Protein 8ZEN (pdb70)

Organism: Caenorhabditis elegans (NCBI:txid6239)

B-factor: mean 88.81, std 30.95, range [20.0, 186.76]

Solvent-accessible surface area: 44733 Å² total; per-residue (Å²): 150,137,52,20,156,148,1,13,57,71,3,76,73,24,19,149,104,65,39,0,85,0,50,18,55,62,176,48,111,99,3,35,54,6,4,53,30,25,128,82,11,78,92,99,48,142,37,204,12,75,6,103,28,4,82,102,15,1,2,86,110,9,68,94,43,94,53,128,103,1,130,75,14,66,29,104,3,92,70,102,54,29,108,36,86,29,32,37,4,30,78,47,81,18,136,49,1,61,93,64,7,116,108,125,109,11,95,94,87,74,16,20,12,1,0,8,0,0,1,8,0,0,12,32,4,64,85,113,16,2,41,87,0,4,92,34,0,18,60,26,1,65,155,71,3,76,105,37,2,128,114,156,78,16,126,104,31,93,103,76,1,2,9,0,2,1,40,14,0,0,37,17,13,0,95,67,11,0,152,123,56,68,126,0,106,16,18,28,26,16,0,0,0,0,0,0,4,1,31,9,54,0,14,0,0,0,1,0,4,7,36,53,30,4,80,9,95,84,9,33,50,59,4,15,4,2,27,9,0,22,0,8,15,1,0,58,34,0,0,15,21,0,0,5,0,0,0,0,6,25,3,8,78,53,102,57,0,0,0,44,113,20,205,115,14,2,61,39,30,81,3,9,14,0,1,0,0,0,6,8,2,0,10,2,9,0,98,82,137,151,186,56,149,125,76,98,102,95,40,139,91,30,49,32,58,6,20,2,20,32,14,167,30,133,57,22,59,55,32,39,81,80,95,26,53,9,39,12,15,6,0,0,4,38,34,23,44,84,5,17,11,4,0,0,0,0,53,6,0,52,6,0,0,0,4,0,1,10,7,11,3,17,29,0,1,44,25,6,21,2,22,1,0,1,3,0,43,79,141,9,28,100,67,1,102,95,0,0,37,31,22,0,40,112,15,176,17,47,105,59,8,88,22,41,87,3,49,25,4,56,0,73,49,51,69,38,138,64,51,6,64,92,56,44,162,50,20,80,24,0,0,0,2,0,1,0,27,31,87,30,32,28,1,86,4,14,12,0,21,17,55,86,139,72,147,126,60,29,90,52,84,53,44,0,18,0,0,22,84,42,7,0,76,10,0,34,47,0,1,99,21,0,127,6,73,36,46,166,83,6,15,12,12,43,1,53,19,10,6,90,95,8,27,50,0,32,112,42,0,25,29,35,0,45,27,99,62,12,20,39,17,13,99,41,7,67,20,5,12,34,11,34,14,120,170,22,85,17,110,19,113,163,13,0,1,14,0,2,0,26,12,1,0,20,21,22,2,100,89,16,5,160,135,55,63,132,0,142,38,19,45,2,14,0,0,0,0,0,0,10,4,52,0,49,0,13,0,0,0,0,0,3,6,16,54,18,2,63,0,52,90,4,44,90,61,4,16,1,4,23,6,0,15,0,7,11,1,0,62,34,1,0,12,20,0,0,6,0,0,0,0,8,18,1,9,64,58,89,48,0,0,1,53,132,24,188,105,19,4,56,40,30,89,20,18,29,0,0,0,0,0,0,18,3,1,2,0,0,3,30,16,20,107,151,145,146,64,58,60,89,65,18,58,88,31,12,14,32,2,1,2,8,18,10,76,32,12,5,2,22,10,4,16,43,70,68,43,94,72,120,14,44,32,16,0,2,41,1,4,31,12,3,21,9,4,0,0,0,0,51,8,0,57,6,0,0,0,4,0,2,7,9,11,1,25,28,3,3,38,27,4,21,1,21,0,0,0,0,0,15,84,83,6,50,80,30,2,95,69,0,0,40,29,16,0,46,100,13,178,19,55,86,50,10,90,26,39,100,3,43,27,7,22,0,79,42,81,46,13,82,156,49,3,29,32,82,26,70,99,38,86,32,1,0,1,2,0,2,0,32,22,88,24,29,37,0,80,5,33,12,0,31,23,47,93,128,30,177,95,50,50,95,81,79,65,48,0,25,0,0,33,66,40,6,0,52,10,0,21,45,0,2,90,20,0,119,13,75,48,46,159,91,7,4,12,21,43,6,46,22,10,9,102,104,10,33,51,0,33,145,43,0,32,70,38,1,106,126,110,81,20,2,23,23,7,129,53,5,53,16,3,37,18,22,85,6,93,179,81,144,71,39,161,146,2,20,51,74,3,62,82,35,14,147,106,66,29,0,61,2,50,13,11,96,131,48,124,97,8,27,63,10,4,51,25,17,135,75,14,67,142,94,50,148,37,196,11,55,4,103,54,9,74,92,13,1,4,91,126,18,73,88,70,91,43,113,94,6,122,70,14,74,46,131,7,87,73,95,47,3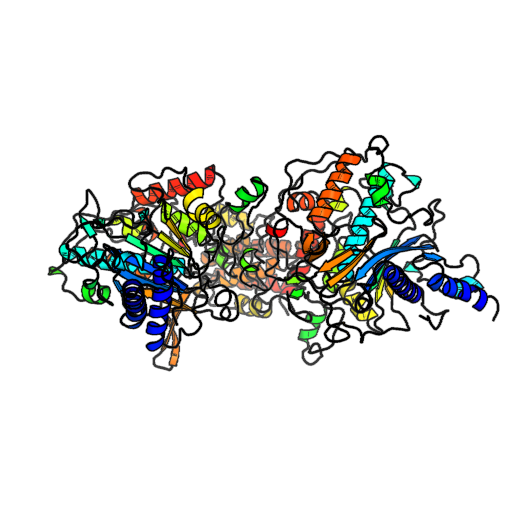4,103,89,123,79,92,83,82,120,49,94,22,80,78,105,78,0,28,119,49,3,106,59,94,110,29,96,69,25,24,8,9,3,0,15,0,0,0,4,1,0,28,59,11,91,82,111,26,8,62,106,0,10,77,29,0,12,58,20,0,65,135,35,6,67,110,30,4,89,123

Sequence (1069 aa):
DETARKAATQLLDQIQDTPGRISLNFETPEAASVCPIPTSLNQIVNTKWTVNQLQEGQLTMLLAQDANKFKSLGVKNIKKGSVETQILPRQMDVKEIVEKLKKQDNDSDQFVGYAAAVANVLRRCDAETAQKITQAITATIEKEAPSIVNCPAVKFEEKTTFFEMLREHTYAKFYELCKNNALIYGFEKVIASVFLKINGNLQIIALSTGNKGLRGDKIVNDGTALIDCHAEILARRGLLRFLYSEVLKFSTEPPNSIFTKGKNALVLKPGISFHLFINTAPCGVARIDKKLKPGTSDDLQNSSRLRFKIDKGMGTVLGGASEFEAPQTFDGIMMGERMRTMSCSDKLLRANVLGVQGAILSHFIDPIYYSSIAVAELNNADRLRKAVYSRAATFKPPAPFHVQDVEIGECQVEDTEQSTSAAARSTISSMNWNLADGNTEVVRTSDGMVHDKDMSGADITTPSRLCKKNMAELMITICTLTKTSVDYPISYEELKAGSQEYAAAKKSFITWLRQKDLGIWQRKPREFQMFTINPAVKFEEKTTFFEMLREHTYAKFYELCKNNALIYGFEKVIASVFLKINGNLQIIALSTGNKGLRGDKIVNDGTALIDCHAEILARRGLLRFLYSEVLKFSTEPPNSIFTKGKNALVLKPGISFHLFINTAPCGVARIDKKLKPGTSDDLQNSSRLRFKIDKGMGTVLGGASEFEAPQTFDGIMMGERMRTMSCSDKLLRANVLGVQGAILSHFIDPIYYSSIAVAELNNADRLRKAVYSRAATFKPPAPFHVQDVEIGECQVEDTEQSTSAAARSTISSMNWNLADGNTEVVRTSDGMVHDKDMSGADITTPSRLCKKNMAELMITICTLTKTSVDYPISYEELKAGSQEYAAAKKSFITWLRQKDLGIWQRKPREFQMFTINTDETARKAATQLLDQIQDTPGRISLNFETPEAASVCPIPTSLNQIVNTKWTVNQLQEGQLTMLLAQDANKFKSLGVKNIKKGSVETQILPRQMDVKEIVEKLKKQDNDSDQFVGYAAAVANVLRRCDAETAQKITQAITATIEKEAPSIVNC

Secondary structure (DSSP, 8-state):
--SHHHHHHHHHHHHHHSTTEEE---S-HHHHTSSPPPGGG------S--GGG--TTHHHHHHHS-GGG-------------------B----HHHHHHHTT-S-GGGGTTHHHHHHHHHHHHTS-HHHHHHHHHHHHHHHHHH-TTTS--/-----TTSS-HHHHHHHHHHHHHHHHHHH-GGGTT-TTSEEEEEEEETTEEEEEEEEE-S-B--GGG--SSS-S-SB--HHHHHHHHHHHHHHHHHHHHHH-TTTSSEEE-SSSEEEPTTEEEEEEESSPPSSTT---SS--SS-TTHHHHTTS-EEEETT--S-EES-SSSSSS---HHHHTTTPPPEEE-HHHHHHHHHHH-SSHHHHTTTB----EEEEEE-STT-HHHHHHHHTGGGTT----TT------EEE--SS-------SSSSS---EEEEEETTT-SEEEEETTTTEEEEEETTTEEEEEE-TTSHHHHHHHHHHHHHHHT----SS-BHHHHHHH-HHHHHHHHHHHHHHHHTTS----PPPGGGS--B--/------SSSHHHHHHHHHHHHHHHHHHHH-GGGTTGGGSEEEEEEEETTEEEEEEEEE---B--GGG--SSS-S-SB--HHHHHHHHHHHHHHHHHHHHHH-GGGSSEEE-SSSEEEPTTEEEEEEESSPPSSTTTS--SS--SSHHHHHGGGS-EEE-SSSSSEEE--TTSS-SPP-HHHHHHTBPPPEE-HHHHHHHHHHH-SSHHHHTTTB----EEEEEES-SS-HHHHHHHHTGGGTT--PPTT------EEEE--SS--STTTSSSGGG--EEEEEETTT-S-EEEETTTTBEEEE-TTS-EEEE--TTSHHHHHHHHHHHHHHHT-EE-SS-BHHHHHHT-HHHHHHHHHHHHHHHHTTS----PPPGGGG--B--/--HHHHHHHHHHHHHHHHSTTEEE---SSTTGGGGS---GGG------S--GGG--TTHHHHHHHS-GGGPPP-S-EE-----S----SSTTS--HHHHHHHHH----TTTTHHHHHHHHHHHHHS-HHHHHHHHHHHHHHHHHH-HHHH--

Nearest PDB structures (foldseek):
  6d06-assembly1_A  TM=8.614E-01  e=2.438E-34  Homo sapiens
  1zy7-assembly1_A  TM=8.898E-01  e=2.140E-33  Homo sapiens
  5hp3-assembly1_A  TM=8.662E-01  e=1.078E-33  Homo sapiens
  8e0f-assembly1_B  TM=8.729E-01  e=4.248E-33  Homo sapiens
  5ed2-assembly1_A  TM=8.576E-01  e=6.712E-33  Homo sapiens

GO terms:
  GO:0005634 nucleus (C, IDA)
  GO:1900182 positive regulation of protein localization to nucleus (P, IMP)

Radius of gyration: 33.53 Å; Cα contacts (8 Å, |Δi|>4): 2135; chains: 4; bounding box: 52×85×118 Å

Structure (mmCIF, N/CA/C/O backbone):
data_8ZEN
#
_entry.id   8ZEN
#
_cell.length_a   1.00
_cell.length_b   1.00
_cell.length_c   1.00
_cell.angle_alpha   90.00
_cell.angle_beta   90.00
_cell.angle_gamma   90.00
#
_symmetry.space_group_name_H-M   'P 1'
#
loop_
_entity.id
_entity.type
_entity.pdbx_description
1 polymer 'Adr-2-binding protein 1'
2 polymer 'Double-stranded RNA-specific adenosine deaminase adr-2'
3 non-polymer 'INOSITOL HEXAKISPHOSPHATE'
4 non-polymer 'ZINC ION'
#
loop_
_atom_site.group_PDB
_atom_site.id
_atom_site.type_symbol
_atom_site.label_atom_id
_atom_site.label_alt_id
_atom_site.label_comp_id
_atom_site.label_asym_id
_atom_site.label_entity_id
_atom_site.label_seq_id
_atom_site.pdbx_PDB_ins_code
_atom_site.Cartn_x
_atom_site.Cartn_y
_atom_site.Cartn_z
_atom_site.occupancy
_atom_site.B_iso_or_equiv
_atom_site.auth_seq_id
_atom_site.auth_comp_id
_atom_site.auth_asym_id
_atom_site.auth_atom_id
_atom_site.pdbx_PDB_model_num
ATOM 1 N N . ASP A 1 67 ? 145.131 116.606 58.984 1.00 167.90 67 ASP B N 1
ATOM 2 C CA . ASP A 1 67 ? 144.789 117.724 59.854 1.00 168.45 67 ASP B CA 1
ATOM 3 C C . ASP A 1 67 ? 143.906 118.734 59.129 1.00 169.51 67 ASP B C 1
ATOM 4 O O . ASP A 1 67 ? 144.400 119.707 58.558 1.00 169.17 67 ASP B O 1
ATOM 9 N N . GLU A 1 68 ? 142.596 118.499 59.156 1.00 177.66 68 GLU B N 1
ATOM 10 C CA . GLU A 1 68 ? 141.647 119.400 58.521 1.00 177.85 68 GLU B CA 1
ATOM 11 C C . GLU A 1 68 ? 140.484 119.654 59.467 1.00 177.88 68 GLU B C 1
ATOM 12 O O . GLU A 1 68 ? 139.951 118.726 60.083 1.00 177.32 68 GLU B O 1
ATOM 18 N N . THR A 1 69 ? 140.134 120.937 59.605 1.00 173.37 69 THR B N 1
ATOM 19 C CA . THR A 1 69 ? 138.968 121.415 60.344 1.00 173.22 69 THR B CA 1
ATOM 20 C C . THR A 1 69 ? 139.171 121.269 61.851 1.00 172.62 69 THR B C 1
ATOM 21 O O . THR A 1 69 ? 138.394 121.810 62.643 1.00 172.41 69 THR B O 1
ATOM 25 N N . ALA A 1 70 ? 140.242 120.587 62.262 1.00 165.46 70 ALA B N 1
ATOM 26 C CA . ALA A 1 70 ? 140.518 120.448 63.688 1.00 164.56 70 ALA B CA 1
ATOM 27 C C . ALA A 1 70 ? 140.897 121.790 64.301 1.00 164.91 70 ALA B C 1
ATOM 28 O O . ALA A 1 70 ? 140.323 122.212 65.312 1.00 164.68 70 ALA B O 1
ATOM 30 N N . ARG A 1 71 ? 141.849 122.491 63.682 1.00 159.69 71 ARG B N 1
ATOM 31 C CA . ARG A 1 71 ? 142.247 123.799 64.192 1.00 159.41 71 ARG B CA 1
ATOM 32 C C . ARG A 1 71 ? 141.158 124.836 63.950 1.00 160.51 71 ARG B C 1
ATOM 33 O O . ARG A 1 71 ? 140.978 125.757 64.756 1.00 160.24 71 ARG B O 1
ATOM 41 N N . LYS A 1 72 ? 140.419 124.701 62.846 1.00 163.47 72 LYS B N 1
ATOM 42 C CA . LYS A 1 72 ? 139.291 125.587 62.588 1.00 163.13 72 LYS B CA 1
ATOM 43 C C . LYS A 1 72 ? 138.190 125.432 63.626 1.00 161.25 72 LYS B C 1
ATOM 44 O O . LYS A 1 72 ? 137.483 126.405 63.910 1.00 159.60 72 LYS B O 1
ATOM 50 N N . ALA A 1 73 ? 138.013 124.235 64.182 1.00 158.95 73 ALA B N 1
ATOM 51 C CA . ALA A 1 73 ? 137.110 124.057 65.311 1.00 158.10 73 ALA B CA 1
ATOM 52 C C . ALA A 1 73 ? 137.723 124.580 66.605 1.00 158.10 73 ALA B C 1
ATOM 53 O O . ALA A 1 73 ? 137.036 125.226 67.401 1.00 158.88 73 ALA B O 1
ATOM 55 N N . ALA A 1 74 ? 139.018 124.326 66.812 1.00 155.30 74 ALA B N 1
ATOM 56 C CA . ALA A 1 74 ? 139.670 124.705 68.063 1.00 154.70 74 ALA B CA 1
ATOM 57 C C . ALA A 1 74 ? 139.697 126.216 68.252 1.00 154.37 74 ALA B C 1
ATOM 58 O O . ALA A 1 74 ? 139.574 126.711 69.379 1.00 154.25 74 ALA B O 1
ATOM 60 N N . THR A 1 75 ? 139.871 126.965 67.161 1.00 151.96 75 THR B N 1
ATOM 61 C CA . THR A 1 75 ? 139.956 128.417 67.278 1.00 151.36 75 THR B CA 1
ATOM 62 C C . THR A 1 75 ? 138.652 129.022 67.786 1.00 152.05 75 THR B C 1
ATOM 63 O O . THR A 1 75 ? 138.670 130.088 68.411 1.00 152.98 75 THR B O 1
ATOM 67 N N . GLN A 1 76 ? 137.516 128.365 67.534 1.00 150.10 76 GLN B N 1
ATOM 68 C CA . GLN A 1 76 ? 136.251 128.863 68.065 1.00 149.41 76 GLN B CA 1
ATOM 69 C C . GLN A 1 76 ? 136.222 128.775 69.586 1.00 148.69 76 GLN B C 1
ATOM 70 O O . GLN A 1 76 ? 135.798 129.718 70.264 1.00 146.70 76 GLN B O 1
ATOM 76 N N . LEU A 1 77 ? 136.671 127.648 70.143 1.00 137.80 77 LEU B N 1
ATOM 77 C CA . LEU A 1 77 ? 136.782 127.554 71.595 1.00 135.98 77 LEU B CA 1
ATOM 78 C C . LEU A 1 77 ? 137.814 128.536 72.131 1.00 134.82 77 LEU B C 1
ATOM 79 O O . LEU A 1 77 ? 137.606 129.150 73.184 1.00 133.05 77 LEU B O 1
ATOM 84 N N . LEU A 1 78 ? 138.935 128.696 71.424 1.00 145.95 78 LEU B N 1
ATOM 85 C CA . LEU A 1 78 ? 139.936 129.668 71.849 1.00 147.83 78 LEU B CA 1
ATOM 86 C C . LEU A 1 78 ? 139.407 131.094 71.766 1.00 148.38 78 LEU B C 1
ATOM 87 O O . LEU A 1 78 ? 139.871 131.969 72.505 1.00 148.24 78 LEU B O 1
ATOM 92 N N . ASP A 1 79 ? 138.451 131.353 70.872 1.00 146.56 79 ASP B N 1
ATOM 93 C CA . ASP A 1 79 ? 137.874 132.690 70.778 1.00 145.21 79 ASP B CA 1
ATOM 94 C C . ASP A 1 79 ? 136.884 132.942 71.909 1.00 144.02 79 ASP B C 1
ATOM 95 O O . ASP A 1 79 ? 136.780 134.065 72.417 1.00 142.51 79 ASP B O 1
ATOM 100 N N . GLN A 1 80 ? 136.148 131.906 72.317 1.00 135.74 80 GLN B N 1
ATOM 101 C CA . GLN A 1 80 ? 135.106 132.086 73.325 1.00 134.25 80 GLN B CA 1
ATOM 102 C C . GLN A 1 80 ? 135.691 132.487 74.673 1.00 134.83 80 GLN B C 1
ATOM 103 O O . GLN A 1 80 ? 135.107 133.308 75.389 1.00 135.64 80 GLN B O 1
ATOM 109 N N . ILE A 1 81 ? 136.842 131.918 75.042 1.00 135.25 81 ILE B N 1
ATOM 110 C CA . ILE A 1 81 ? 137.449 132.230 76.332 1.00 133.49 81 ILE B CA 1
ATOM 111 C C . ILE A 1 81 ? 137.933 133.667 76.424 1.00 135.47 81 ILE B C 1
ATOM 112 O O . ILE A 1 81 ? 138.222 134.143 77.527 1.00 134.27 81 ILE B O 1
ATOM 117 N N . GLN A 1 82 ? 138.030 134.370 75.301 1.00 137.79 82 GLN B N 1
ATOM 118 C CA . GLN A 1 82 ? 138.485 135.754 75.280 1.00 135.43 82 GLN B CA 1
ATOM 119 C C . GLN A 1 82 ? 137.418 136.727 74.809 1.00 136.42 82 GLN B C 1
ATOM 120 O O . GLN A 1 82 ? 137.384 137.870 75.273 1.00 137.23 82 GLN B O 1
ATOM 126 N N . ASP A 1 83 ? 136.535 136.304 73.904 1.00 138.93 83 ASP B N 1
ATOM 127 C CA . ASP A 1 83 ? 135.509 137.189 73.369 1.00 140.49 83 ASP B CA 1
ATOM 128 C C . ASP A 1 83 ? 134.190 137.108 74.124 1.00 137.11 83 ASP B C 1
ATOM 129 O O . ASP A 1 83 ? 133.528 138.138 74.295 1.00 137.00 83 ASP B O 1
ATOM 134 N N . THR A 1 84 ? 133.791 135.920 74.580 1.00 123.04 84 THR B N 1
ATOM 135 C CA . THR A 1 84 ? 132.527 135.741 75.296 1.00 123.04 84 THR B CA 1
ATOM 136 C C . THR A 1 84 ? 132.790 134.970 76.582 1.00 122.40 84 THR B C 1
ATOM 137 O O . THR A 1 84 ? 132.493 133.774 76.686 1.00 123.79 84 THR B O 1
ATOM 141 N N . PRO A 1 85 ? 133.362 135.632 77.592 1.00 112.53 85 PRO B N 1
ATOM 142 C CA . PRO A 1 85 ? 133.663 134.938 78.852 1.00 113.10 85 PRO B CA 1
ATOM 143 C C . PRO A 1 85 ? 132.413 134.436 79.555 1.00 113.69 85 PRO B C 1
ATOM 144 O O . PRO A 1 85 ? 131.487 135.209 79.818 1.00 115.73 85 PRO B O 1
ATOM 148 N N . GLY A 1 86 ? 132.380 133.143 79.868 1.00 99.88 86 GLY B N 1
ATOM 149 C CA . GLY A 1 86 ? 131.280 132.550 80.594 1.00 100.41 86 GLY B CA 1
ATOM 150 C C . GLY A 1 86 ? 130.307 131.748 79.757 1.00 97.03 86 GLY B C 1
ATOM 151 O O . GLY A 1 86 ? 129.498 131.006 80.325 1.00 98.20 86 GLY B O 1
ATOM 152 N N . ARG A 1 87 ? 130.356 131.871 78.434 1.00 99.00 87 ARG B N 1
ATOM 153 C CA . ARG A 1 87 ? 129.488 131.113 77.543 1.00 95.16 87 ARG B CA 1
ATOM 154 C C . ARG A 1 87 ? 130.343 130.239 76.639 1.00 99.64 87 ARG B C 1
ATOM 155 O O . ARG A 1 87 ? 131.282 130.728 76.003 1.00 102.84 87 ARG B O 1
ATOM 163 N N . ILE A 1 88 ? 130.016 128.951 76.583 1.00 99.40 88 ILE B N 1
ATOM 164 C CA . ILE A 1 88 ? 130.756 127.978 75.790 1.00 97.28 88 ILE B CA 1
ATOM 165 C C . ILE A 1 88 ? 129.798 127.336 74.799 1.00 100.49 88 ILE B C 1
ATOM 166 O O . ILE A 1 88 ? 128.711 126.882 75.174 1.00 102.03 88 ILE B O 1
ATOM 171 N N . SER A 1 89 ? 130.203 127.303 73.532 1.00 118.72 89 SER B N 1
ATOM 172 C CA . SER A 1 89 ? 129.452 126.623 72.487 1.00 117.53 89 SER B CA 1
ATOM 173 C C . SER A 1 89 ? 130.346 125.568 71.858 1.00 118.11 89 SER B C 1
ATOM 174 O O . SER A 1 89 ? 131.464 125.872 71.431 1.00 120.54 89 SER B O 1
ATOM 177 N N . LEU A 1 90 ? 129.857 124.334 71.805 1.00 127.51 90 LEU B N 1
ATOM 178 C CA . LEU A 1 90 ? 130.613 123.215 71.259 1.00 129.15 90 LEU B CA 1
ATOM 179 C C . LEU A 1 90 ? 130.091 122.883 69.868 1.00 130.92 90 LEU B C 1
ATOM 180 O O . LEU A 1 90 ? 128.877 122.774 69.664 1.00 130.20 90 LEU B O 1
ATOM 185 N N . ASN A 1 91 ? 131.011 122.724 68.917 1.00 145.45 91 ASN B N 1
ATOM 186 C CA . ASN A 1 91 ? 130.656 122.457 67.523 1.00 146.25 91 ASN B CA 1
ATOM 187 C C . ASN A 1 91 ? 130.318 120.976 67.378 1.00 146.05 91 ASN B C 1
ATOM 188 O O . ASN A 1 91 ? 131.186 120.108 67.253 1.00 144.52 91 ASN B O 1
ATOM 193 N N . PHE A 1 92 ? 129.022 120.687 67.399 1.00 154.91 92 PHE B N 1
ATOM 194 C CA . PHE A 1 92 ? 128.534 119.328 67.240 1.00 156.25 92 PHE B CA 1
ATOM 195 C C . PHE A 1 92 ? 128.038 119.098 65.814 1.00 156.59 92 PHE B C 1
ATOM 196 O O . PHE A 1 92 ? 128.150 119.960 64.939 1.00 156.66 92 PHE B O 1
ATOM 204 N N . GLU A 1 93 ? 127.489 117.902 65.589 1.00 165.25 93 GLU B N 1
ATOM 205 C CA . GLU A 1 93 ? 126.967 117.485 64.286 1.00 165.27 93 GLU B CA 1
ATOM 206 C C . GLU A 1 93 ? 128.049 117.509 63.208 1.00 166.28 93 GLU B C 1
ATOM 207 O O . GLU A 1 93 ? 127.756 117.649 62.018 1.00 165.29 93 GLU B O 1
ATOM 213 N N . THR A 1 94 ? 129.307 117.374 63.619 1.00 177.75 94 THR B N 1
ATOM 214 C CA . THR A 1 94 ? 130.435 117.283 62.701 1.00 177.84 94 THR B CA 1
ATOM 215 C C . THR A 1 94 ? 131.546 116.492 63.379 1.00 177.73 94 THR B C 1
ATOM 216 O O . THR A 1 94 ? 132.208 117.009 64.287 1.00 177.40 94 THR B O 1
ATOM 220 N N . PRO A 1 95 ? 131.771 115.237 62.974 1.00 179.19 95 PRO B N 1
ATOM 221 C CA . PRO A 1 95 ? 132.734 114.392 63.705 1.00 178.53 95 PRO B CA 1
ATOM 222 C C . PRO A 1 95 ? 134.126 114.988 63.801 1.00 177.59 95 PRO B C 1
ATOM 223 O O . PRO A 1 95 ? 134.780 114.854 64.843 1.00 175.31 95 PRO B O 1
ATOM 227 N N . GLU A 1 96 ? 134.604 115.642 62.741 1.00 186.30 96 GLU B N 1
ATOM 228 C CA . GLU A 1 96 ? 135.907 116.295 62.805 1.00 186.73 96 GLU B CA 1
ATOM 229 C C . GLU A 1 96 ? 135.893 117.443 63.807 1.00 186.76 96 GLU B C 1
ATOM 230 O O . GLU A 1 96 ? 136.835 117.614 64.590 1.00 186.23 96 GLU B O 1
ATOM 236 N N . ALA A 1 97 ? 134.826 118.244 63.795 1.00 180.67 97 ALA B N 1
ATOM 237 C CA . ALA A 1 97 ? 134.734 119.367 64.722 1.00 179.16 97 ALA B CA 1
ATOM 238 C C . ALA A 1 97 ? 134.356 118.905 66.123 1.00 178.72 97 ALA B C 1
ATOM 239 O O . ALA A 1 97 ? 134.660 119.585 67.109 1.00 178.46 97 ALA B O 1
ATOM 241 N N . ALA A 1 98 ? 133.678 117.761 66.234 1.00 167.24 98 ALA B N 1
ATOM 242 C CA . ALA A 1 98 ? 133.251 117.288 67.547 1.00 165.61 98 ALA B CA 1
ATOM 243 C C . ALA A 1 98 ? 134.411 116.711 68.347 1.00 165.60 98 ALA B C 1
ATOM 244 O O . ALA A 1 98 ? 134.317 116.590 69.574 1.00 164.39 98 ALA B O 1
ATOM 246 N N . SER A 1 99 ? 135.507 116.349 67.678 1.00 159.00 99 SER B N 1
ATOM 247 C CA . SER A 1 99 ? 136.605 115.678 68.363 1.00 159.46 99 SER B CA 1
ATOM 248 C C . SER A 1 99 ? 137.535 116.646 69.084 1.00 157.28 99 SER B C 1
ATOM 249 O O . SER A 1 99 ? 138.394 116.198 69.851 1.00 156.53 99 SER B O 1
ATOM 252 N N . VAL A 1 100 ? 137.393 117.953 68.859 1.00 142.90 100 VAL B N 1
ATOM 253 C CA . VAL A 1 100 ? 138.314 118.898 69.481 1.00 141.38 100 VAL B CA 1
ATOM 254 C C . VAL A 1 100 ? 138.099 118.975 70.991 1.00 141.79 100 VAL B C 1
ATOM 255 O O . VAL A 1 100 ? 139.069 119.081 71.751 1.00 142.70 100 VAL B O 1
ATOM 259 N N . CYS A 1 101 ? 136.851 118.927 71.455 1.00 138.83 101 CYS B N 1
ATOM 260 C CA . CYS A 1 101 ? 136.537 118.958 72.884 1.00 139.71 101 CYS B CA 1
ATOM 261 C C . CYS A 1 101 ? 135.493 117.895 73.187 1.00 139.59 101 CYS B C 1
ATOM 262 O O . CYS A 1 101 ? 134.309 118.198 73.377 1.00 139.70 101 CYS B O 1
ATOM 265 N N . PRO A 1 102 ? 135.897 116.626 73.235 1.00 140.85 102 PRO B N 1
ATOM 266 C CA . PRO A 1 102 ? 134.930 115.555 73.516 1.00 140.82 102 PRO B CA 1
ATOM 267 C C . PRO A 1 102 ? 134.397 115.652 74.938 1.00 140.35 102 PRO B C 1
ATOM 268 O O . PRO A 1 102 ? 135.158 115.831 75.892 1.00 140.07 102 PRO B O 1
ATOM 272 N N . ILE A 1 103 ? 133.080 115.532 75.072 1.00 129.82 103 ILE B N 1
ATOM 273 C CA . ILE A 1 103 ? 132.424 115.549 76.377 1.00 129.16 103 ILE B CA 1
ATOM 274 C C . ILE A 1 103 ? 132.280 114.114 76.870 1.00 130.53 103 ILE B C 1
ATOM 275 O O . ILE A 1 103 ? 132.244 113.183 76.052 1.00 131.89 103 ILE B O 1
ATOM 280 N N . PRO A 1 104 ? 132.216 113.883 78.180 1.00 130.70 104 PRO B N 1
ATOM 281 C CA . PRO A 1 104 ? 132.003 112.517 78.674 1.00 131.89 104 PRO B CA 1
ATOM 282 C C . PRO A 1 104 ? 130.651 111.975 78.234 1.00 133.21 104 PRO B C 1
ATOM 283 O O . PRO A 1 104 ? 129.681 112.719 78.078 1.00 131.56 104 PRO B O 1
ATOM 287 N N . THR A 1 105 ? 130.598 110.655 78.032 1.00 140.12 105 THR B N 1
ATOM 288 C CA . THR A 1 105 ? 129.365 110.029 77.564 1.00 137.82 105 THR B CA 1
ATOM 289 C C . THR 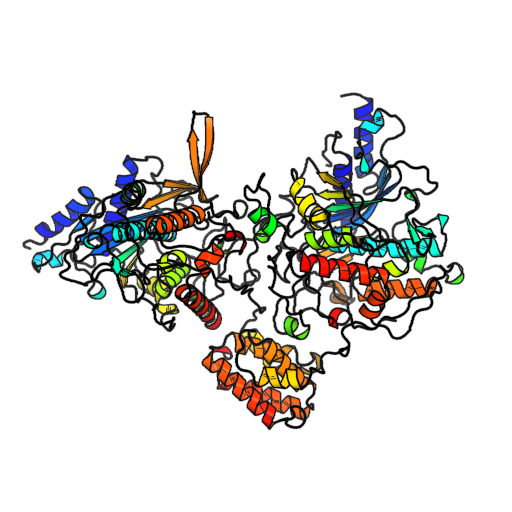A 1 105 ? 128.260 110.103 78.610 1.00 137.64 105 THR B C 1
ATOM 290 O O . THR A 1 105 ? 127.075 110.029 78.265 1.00 139.57 105 THR B O 1
ATOM 294 N N . SER A 1 106 ? 128.621 110.243 79.887 1.00 129.99 106 SER B N 1
ATOM 295 C CA . SER A 1 106 ? 127.606 110.387 80.925 1.00 131.02 106 SER B CA 1
ATOM 296 C C . SER A 1 106 ? 126.917 111.742 80.847 1.00 131.84 106 SER B C 1
ATOM 297 O O . SER A 1 106 ? 125.748 111.869 81.230 1.00 131.17 106 SER B O 1
ATOM 300 N N . LEU A 1 107 ? 127.620 112.762 80.358 1.00 118.55 107 LEU B N 1
ATOM 301 C CA . LEU A 1 107 ? 127.077 114.106 80.243 1.00 117.02 107 LEU B CA 1
ATOM 302 C C . LEU A 1 107 ? 126.466 114.384 78.877 1.00 116.56 107 LEU B C 1
ATOM 303 O O . LEU A 1 107 ? 125.985 115.498 78.644 1.00 113.97 107 LEU B O 1
ATOM 308 N N . ASN A 1 108 ? 126.468 113.407 77.974 1.00 129.34 108 ASN B N 1
ATOM 309 C CA . ASN A 1 108 ? 125.948 113.586 76.619 1.00 129.63 108 ASN B CA 1
ATOM 310 C C . ASN A 1 108 ? 124.430 113.469 76.548 1.00 128.80 108 ASN B C 1
ATOM 311 O O . ASN A 1 108 ? 123.900 112.560 75.904 1.00 129.58 108 ASN B O 1
ATOM 316 N N . GLN A 1 109 ? 123.708 114.375 77.206 1.00 125.32 109 GLN B N 1
ATOM 317 C CA . GLN A 1 109 ? 122.246 114.346 77.218 1.00 127.34 109 GLN B CA 1
ATOM 318 C C . GLN A 1 109 ? 121.686 115.244 76.112 1.00 128.32 109 GLN B C 1
ATOM 319 O O . GLN A 1 109 ? 121.185 116.344 76.344 1.00 129.42 109 GLN B O 1
ATOM 325 N N . ILE A 1 110 ? 121.783 114.746 74.880 1.00 132.93 110 ILE B N 1
ATOM 326 C CA . ILE A 1 110 ? 121.323 115.505 73.723 1.00 133.78 110 ILE B CA 1
ATOM 327 C C . ILE A 1 110 ? 119.817 115.333 73.582 1.00 132.98 110 ILE B C 1
ATOM 328 O O . ILE A 1 110 ? 119.326 114.234 73.298 1.00 131.87 110 ILE B O 1
ATOM 333 N N . VAL A 1 111 ? 119.078 116.420 73.779 1.00 127.50 111 VAL B N 1
ATOM 334 C CA . VAL A 1 111 ? 117.624 116.420 73.668 1.00 126.41 111 VAL B CA 1
ATOM 335 C C . VAL A 1 111 ? 117.215 117.570 72.760 1.00 125.73 111 VAL B C 1
ATOM 336 O O . VAL A 1 111 ? 117.731 118.686 72.885 1.00 125.88 111 VAL B O 1
ATOM 340 N N . ASN A 1 112 ? 116.287 117.297 71.844 1.00 133.93 112 ASN B N 1
ATOM 341 C CA . ASN A 1 112 ? 115.822 118.309 70.904 1.00 133.58 112 ASN B CA 1
ATOM 342 C C . ASN A 1 112 ? 114.826 119.255 71.563 1.00 134.08 112 ASN B C 1
ATOM 343 O O . ASN A 1 112 ? 113.664 119.333 71.149 1.00 133.28 112 ASN B O 1
ATOM 348 N N . THR A 1 113 ? 115.270 119.977 72.588 1.00 124.68 113 THR B N 1
ATOM 349 C CA . THR A 1 113 ? 114.391 120.900 73.290 1.00 121.57 113 THR B CA 1
ATOM 350 C C . THR A 1 113 ? 114.218 122.194 72.504 1.00 123.16 113 THR B C 1
ATOM 351 O O . THR A 1 113 ? 115.107 122.624 71.763 1.00 123.23 113 THR B O 1
ATOM 355 N N . LYS A 1 114 ? 113.052 122.818 72.675 1.00 125.31 114 LYS B N 1
ATOM 356 C CA . LYS A 1 114 ? 112.838 124.165 72.165 1.00 124.12 114 LYS B CA 1
ATOM 357 C C . LYS A 1 114 ? 113.553 125.211 73.005 1.00 122.22 114 LYS B C 1
ATOM 358 O O . LYS A 1 114 ? 113.645 126.371 72.588 1.00 122.34 114 LYS B O 1
ATOM 364 N N . TRP A 1 115 ? 114.055 124.825 74.173 1.00 103.49 115 TRP B N 1
ATOM 365 C CA . TRP A 1 115 ? 114.734 125.742 75.071 1.00 100.52 115 TRP B CA 1
ATOM 366 C C . TRP A 1 115 ? 116.142 126.050 74.578 1.00 104.84 115 TRP B C 1
ATOM 367 O O . TRP A 1 115 ? 116.827 125.197 74.006 1.00 106.65 115 TRP B O 1
ATOM 378 N N . THR A 1 116 ? 116.570 127.289 74.808 1.00 117.98 116 THR B N 1
ATOM 379 C CA . THR A 1 116 ? 117.914 127.720 74.457 1.00 116.83 116 THR B CA 1
ATOM 380 C C . THR A 1 116 ? 118.493 128.504 75.624 1.00 117.75 116 THR B C 1
ATOM 381 O O . THR A 1 116 ? 117.758 129.069 76.436 1.00 120.72 116 THR B O 1
ATOM 385 N N . VAL A 1 117 ? 119.826 128.531 75.697 1.00 108.88 117 VAL B N 1
ATOM 386 C CA . VAL A 1 117 ? 120.495 129.193 76.809 1.00 108.98 117 VAL B CA 1
ATOM 387 C C . VAL A 1 117 ? 120.624 130.692 76.582 1.00 112.15 117 VAL B C 1
ATOM 388 O O . VAL A 1 117 ? 121.067 131.417 77.480 1.00 113.05 117 VAL B O 1
ATOM 392 N N . ASN A 1 118 ? 120.236 131.182 75.402 1.00 120.19 118 ASN B N 1
ATOM 393 C CA . ASN A 1 118 ? 120.500 132.574 75.054 1.00 121.92 118 ASN B CA 1
ATOM 394 C C . ASN A 1 118 ? 119.694 133.547 75.907 1.00 120.24 118 ASN B C 1
ATOM 395 O O . ASN A 1 118 ? 120.089 134.709 76.054 1.00 120.28 118 ASN B O 1
ATOM 400 N N . GLN A 1 119 ? 118.575 133.104 76.477 1.00 102.85 119 GLN B N 1
ATOM 401 C CA . GLN A 1 119 ? 117.704 134.024 77.199 1.00 106.12 119 GLN B CA 1
ATOM 402 C C . GLN A 1 119 ? 118.082 134.187 78.665 1.00 107.88 119 GLN B C 1
ATOM 403 O O . GLN A 1 119 ? 117.400 134.927 79.382 1.00 108.10 119 GLN B O 1
ATOM 409 N N . LEU A 1 120 ? 119.150 133.536 79.126 1.00 94.70 120 LEU B N 1
ATOM 410 C CA . LEU A 1 120 ? 119.606 133.679 80.509 1.00 93.00 120 LEU B CA 1
ATOM 411 C C . LEU A 1 120 ? 120.268 135.045 80.661 1.00 92.73 120 LEU B C 1
ATOM 412 O O . LEU A 1 120 ? 121.492 135.183 80.714 1.00 95.12 120 LEU B O 1
ATOM 417 N N . GLN A 1 121 ? 119.432 136.077 80.732 1.00 95.81 121 GLN B N 1
ATOM 418 C CA . GLN A 1 121 ? 119.931 137.440 80.847 1.00 99.10 121 GLN B CA 1
ATOM 419 C C . GLN A 1 121 ? 120.557 137.662 82.217 1.00 98.83 121 GLN B C 1
ATOM 420 O O . GLN A 1 121 ? 120.023 137.213 83.236 1.00 100.03 121 GLN B O 1
ATOM 426 N N . GLU A 1 122 ? 121.696 138.349 82.239 1.00 91.76 122 GLU B N 1
ATOM 427 C CA . GLU A 1 122 ? 122.319 138.712 83.504 1.00 90.36 122 GLU B CA 1
ATOM 428 C C . GLU A 1 122 ? 121.430 139.690 84.257 1.00 92.29 122 GLU B C 1
ATOM 429 O O . GLU A 1 122 ? 120.822 140.582 83.659 1.00 91.89 122 GLU B O 1
ATOM 435 N N . GLY A 1 123 ? 121.349 139.517 85.573 1.00 84.00 123 GLY B N 1
ATOM 436 C CA . GLY A 1 123 ? 120.491 140.366 86.371 1.00 83.38 123 GLY B CA 1
ATOM 437 C C . GLY A 1 123 ? 119.015 140.134 86.169 1.00 80.80 123 GLY B C 1
ATOM 438 O O . GLY A 1 123 ? 118.221 141.057 86.373 1.00 86.47 123 GLY B O 1
ATOM 439 N N . GLN A 1 124 ? 118.619 138.925 85.765 1.00 73.71 124 GLN B N 1
ATOM 440 C CA . GLN A 1 124 ? 117.212 138.655 85.497 1.00 78.81 124 GLN B CA 1
ATOM 441 C C . GLN A 1 124 ? 116.367 138.739 86.761 1.00 81.34 124 GLN B C 1
ATOM 442 O O . GLN A 1 124 ? 115.191 139.113 86.694 1.00 86.27 124 GLN B O 1
ATOM 448 N N . LEU A 1 125 ? 116.940 138.399 87.917 1.00 73.92 125 LEU B N 1
ATOM 449 C CA . LEU A 1 125 ? 116.178 138.458 89.160 1.00 74.57 125 LEU B CA 1
ATOM 450 C C . LEU A 1 125 ? 115.771 139.888 89.491 1.00 76.81 125 LEU B C 1
ATOM 451 O O . LEU A 1 125 ? 114.664 140.124 89.986 1.00 80.70 125 LEU B O 1
ATOM 456 N N . THR A 1 126 ? 116.654 140.852 89.227 1.00 83.46 126 THR B N 1
ATOM 457 C CA . THR A 1 126 ? 116.331 142.251 89.484 1.00 81.89 126 THR B CA 1
ATOM 458 C C . THR A 1 126 ? 115.137 142.703 88.652 1.00 84.14 126 THR B C 1
ATOM 459 O O . THR A 1 126 ? 114.244 143.399 89.148 1.00 85.83 126 THR B O 1
ATOM 463 N N . MET A 1 127 ? 115.109 142.316 87.375 1.00 93.81 127 MET B N 1
ATOM 464 C CA . MET A 1 127 ? 114.014 142.719 86.500 1.00 92.14 127 MET B CA 1
ATOM 465 C C . MET A 1 127 ? 112.706 142.055 86.912 1.00 95.90 127 MET B C 1
ATOM 466 O O . MET A 1 127 ? 111.648 142.694 86.926 1.00 98.79 127 MET B O 1
ATOM 471 N N . LEU A 1 128 ? 112.762 140.767 87.259 1.00 91.13 128 LEU B N 1
ATOM 472 C CA . LEU A 1 128 ? 111.547 140.038 87.608 1.00 88.29 128 LEU B CA 1
ATOM 473 C C . LEU A 1 128 ? 110.927 140.553 88.901 1.00 88.37 128 LEU B C 1
ATOM 474 O O . LEU A 1 128 ? 109.702 140.512 89.056 1.00 91.86 128 LEU B O 1
ATOM 479 N N . LEU A 1 129 ? 111.746 141.027 89.841 1.00 80.77 129 LEU B N 1
ATOM 480 C CA . LEU A 1 129 ? 111.200 141.564 91.083 1.00 80.67 129 LEU B CA 1
ATOM 481 C C . LEU A 1 129 ? 110.491 142.891 90.849 1.00 84.82 129 LEU B C 1
ATOM 482 O O . LEU A 1 129 ? 109.394 143.116 91.372 1.00 86.97 129 LEU B O 1
ATOM 487 N N . ALA A 1 130 ? 111.098 143.783 90.064 1.00 96.55 130 ALA B N 1
ATOM 488 C CA . ALA A 1 130 ? 110.442 145.041 89.729 1.00 97.42 130 ALA B CA 1
ATOM 489 C C . ALA A 1 130 ? 109.318 144.846 88.724 1.00 95.45 130 ALA B C 1
ATOM 490 O O . ALA A 1 130 ? 108.546 145.780 88.485 1.00 96.94 130 ALA B O 1
ATOM 492 N N . GLN A 1 131 ? 109.219 143.661 88.132 1.00 96.71 131 GLN B N 1
ATOM 493 C CA . GLN A 1 131 ? 108.139 143.358 87.206 1.00 96.66 131 GLN B CA 1
ATOM 494 C C . GLN A 1 131 ? 106.801 143.359 87.937 1.00 97.30 131 GLN B C 1
ATOM 495 O O . GLN A 1 131 ? 106.717 143.043 89.126 1.00 98.05 131 GLN B O 1
ATOM 501 N N . ASP A 1 132 ? 105.749 143.736 87.212 1.00 109.06 132 ASP B N 1
ATOM 502 C CA . ASP A 1 132 ? 104.430 143.885 87.814 1.00 110.13 132 ASP B CA 1
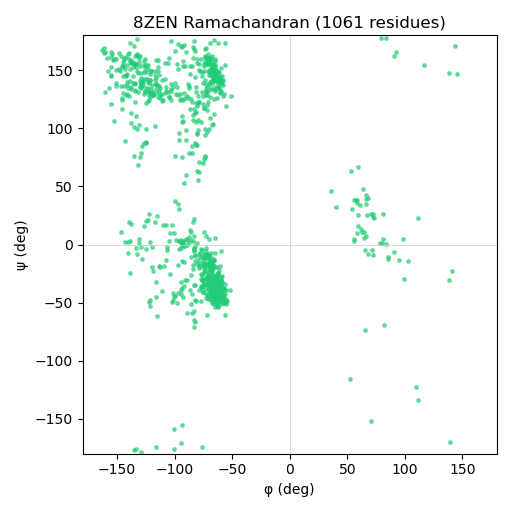ATOM 503 C C . ASP A 1 132 ? 103.941 142.558 88.382 1.00 113.47 132 ASP B C 1
ATOM 504 O O . ASP A 1 132 ? 104.177 141.493 87.805 1.00 117.22 132 ASP B O 1
ATOM 509 N N . ALA A 1 133 ? 103.253 142.632 89.524 1.00 104.20 133 ALA B N 1
ATOM 510 C CA . ALA A 1 133 ? 102.798 141.423 90.202 1.00 103.68 133 ALA B CA 1
ATOM 511 C C . ALA A 1 133 ? 101.616 140.778 89.494 1.00 103.90 133 ALA B C 1
ATOM 512 O O . ALA A 1 133 ? 101.300 139.611 89.753 1.00 103.64 133 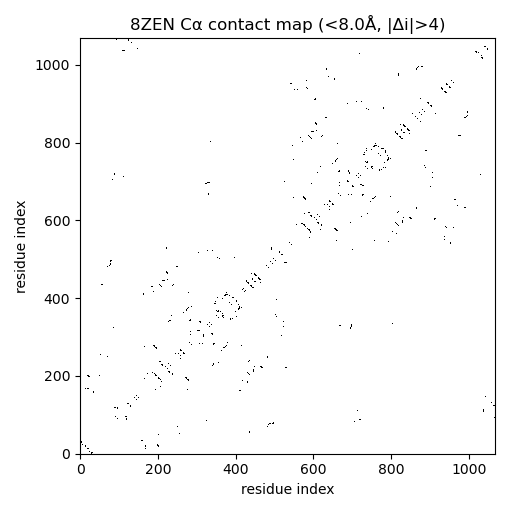ALA B O 1
ATOM 514 N N . ASN A 1 134 ? 100.949 141.515 88.603 1.00 108.16 134 ASN B N 1
ATOM 515 C CA . ASN A 1 134 ? 99.746 140.992 87.962 1.00 108.99 134 ASN B CA 1
ATOM 516 C C . ASN A 1 134 ? 100.057 139.780 87.094 1.00 109.70 134 ASN B C 1
ATOM 517 O O . ASN A 1 134 ? 99.297 138.805 87.097 1.00 111.47 134 ASN B O 1
ATOM 522 N N . LYS A 1 135 ? 101.163 139.815 86.354 1.00 100.60 135 LYS B N 1
ATOM 523 C CA . LYS A 1 135 ? 101.479 138.752 85.408 1.00 104.17 135 LYS B CA 1
ATOM 524 C C . LYS A 1 135 ? 102.214 137.579 86.044 1.00 102.82 135 LYS B C 1
ATOM 525 O O . LYS A 1 135 ? 102.711 136.713 85.316 1.00 101.61 135 LYS B O 1
ATOM 531 N N . PHE A 1 136 ? 102.300 137.530 87.373 1.00 94.49 136 PHE B N 1
ATOM 532 C CA . PHE A 1 136 ? 102.939 136.417 88.076 1.00 93.54 136 PHE B CA 1
ATOM 533 C C . PHE A 1 136 ? 101.862 135.422 88.500 1.00 90.04 136 PHE B C 1
ATOM 534 O O . PHE A 1 136 ? 101.281 135.499 89.584 1.00 88.77 136 PHE B O 1
ATOM 542 N N . LYS A 1 137 ? 101.596 134.466 87.613 1.00 86.34 137 LYS B N 1
ATOM 543 C CA . LYS A 1 137 ? 100.563 133.472 87.867 1.00 83.28 137 LYS B CA 1
ATOM 544 C C . LYS A 1 137 ? 101.008 132.495 88.951 1.00 89.65 137 LYS B C 1
ATOM 545 O O . LYS A 1 137 ? 102.201 132.286 89.181 1.00 96.50 137 LYS B O 1
ATOM 551 N N . SER A 1 138 ? 100.027 131.895 89.619 1.00 86.29 138 SER B N 1
ATOM 552 C CA . SER A 1 138 ? 100.300 131.050 90.772 1.00 84.78 138 SER B CA 1
ATOM 553 C C . SER A 1 138 ? 100.935 129.728 90.358 1.00 82.25 138 SER B C 1
ATOM 554 O O . SER A 1 138 ? 100.764 129.253 89.232 1.00 81.02 138 SER B O 1
ATOM 557 N N . LEU A 1 139 ? 101.676 129.131 91.291 1.00 85.62 139 LEU B N 1
ATOM 558 C CA . LEU A 1 139 ? 102.287 127.826 91.086 1.00 87.43 139 LEU B CA 1
ATOM 559 C C . LEU A 1 139 ? 101.464 126.681 91.663 1.00 89.97 139 LEU B C 1
ATOM 560 O O . LEU A 1 139 ? 101.687 125.527 91.284 1.00 88.46 139 LEU B O 1
ATOM 565 N N . GLY A 1 140 ? 100.529 126.966 92.566 1.00 102.99 140 GLY B N 1
ATOM 566 C CA . GLY A 1 140 ? 99.661 125.939 93.107 1.00 102.94 140 GLY B CA 1
ATOM 567 C C . GLY A 1 140 ? 100.075 125.402 94.463 1.00 101.46 140 GLY B C 1
ATOM 568 O O . GLY A 1 140 ? 99.223 124.993 95.256 1.00 102.07 140 GLY B O 1
ATOM 569 N N . VAL A 1 141 ? 101.376 125.404 94.747 1.00 92.20 141 VAL B N 1
ATOM 570 C CA . VAL A 1 141 ? 101.895 124.840 95.989 1.00 92.60 141 VAL B CA 1
ATOM 571 C C . VAL A 1 141 ? 101.564 125.761 97.156 1.00 97.51 141 VAL B C 1
ATOM 572 O O . VAL A 1 141 ? 101.133 126.902 96.958 1.00 98.19 141 VAL B O 1
ATOM 576 N N . LYS A 1 142 ? 101.754 125.267 98.379 1.00 96.16 142 LYS B N 1
ATOM 577 C CA . LYS A 1 142 ? 101.421 126.022 99.579 1.00 94.88 142 LYS B CA 1
ATOM 578 C C . LYS A 1 142 ? 102.246 125.459 100.731 1.00 94.55 142 LYS B C 1
ATOM 579 O O . LYS A 1 142 ? 102.344 124.241 100.904 1.00 95.51 142 LYS B O 1
ATOM 585 N N . ASN A 1 143 ? 102.828 126.359 101.525 1.00 85.88 143 ASN B N 1
ATOM 586 C CA . ASN A 1 143 ? 103.814 126.011 102.544 1.00 80.95 143 ASN B CA 1
ATOM 587 C C . ASN A 1 143 ? 103.172 126.029 103.925 1.00 81.95 143 ASN B C 1
ATOM 588 O O . ASN A 1 143 ? 102.391 126.933 104.238 1.00 90.01 143 ASN B O 1
ATOM 593 N N . ILE A 1 144 ? 103.512 125.037 104.745 1.00 81.05 144 ILE B N 1
ATOM 594 C CA . ILE A 1 144 ? 103.028 124.921 106.116 1.00 79.65 144 ILE B CA 1
ATOM 595 C C . ILE A 1 144 ? 104.205 124.584 107.022 1.00 80.65 144 ILE B C 1
ATOM 596 O O . ILE A 1 144 ? 105.066 123.775 106.661 1.00 85.34 144 ILE B O 1
ATOM 601 N N . LYS A 1 145 ? 104.243 125.214 108.196 1.00 78.05 145 LYS B N 1
ATOM 602 C CA . LYS A 1 145 ? 105.311 124.976 109.155 1.00 80.34 145 LYS B CA 1
ATOM 603 C C . LYS A 1 145 ? 105.277 123.541 109.668 1.00 85.29 145 LYS B C 1
ATOM 604 O O . LYS A 1 145 ? 104.251 122.859 109.633 1.00 92.20 145 LYS B O 1
ATOM 610 N N . LYS A 1 146 ? 106.424 123.086 110.163 1.00 83.33 146 LYS B N 1
ATOM 611 C CA . LYS A 1 146 ? 106.481 121.852 110.927 1.00 89.42 146 LYS B CA 1
ATOM 612 C C . LYS A 1 146 ? 107.479 122.021 112.060 1.00 91.92 146 LYS B C 1
ATOM 613 O O . LYS A 1 146 ? 108.487 122.720 111.930 1.00 94.44 146 LYS B O 1
ATOM 619 N N . GLY A 1 147 ? 107.176 121.373 113.182 1.00 83.30 147 GLY B N 1
ATOM 620 C CA . GLY A 1 147 ? 107.987 121.501 114.374 1.00 77.71 147 GLY B CA 1
ATOM 621 C C . GLY A 1 147 ? 109.425 121.094 114.151 1.00 79.63 147 GLY B C 1
ATOM 622 O O . GLY A 1 147 ? 109.699 120.001 113.649 1.00 83.94 147 GLY B O 1
ATOM 623 N N . SER A 1 148 ? 110.356 121.973 114.516 1.00 86.40 148 SER B N 1
ATOM 624 C CA . SER A 1 148 ? 111.780 121.670 114.414 1.00 89.16 148 SER B CA 1
ATOM 625 C C . SER A 1 148 ? 112.099 120.649 115.499 1.00 90.31 148 SER B C 1
ATOM 626 O O . SER A 1 148 ? 112.309 120.977 116.669 1.00 91.20 148 SER B O 1
ATOM 629 N N . VAL A 1 149 ? 112.109 119.379 115.094 1.00 107.92 149 VAL B N 1
ATOM 630 C CA . VAL A 1 149 ? 112.290 118.262 116.014 1.00 108.50 149 VAL B CA 1
ATOM 631 C C . VAL A 1 149 ? 113.577 118.453 116.804 1.00 105.63 149 VAL B C 1
ATOM 632 O O . VAL A 1 149 ? 114.671 118.528 116.235 1.00 106.33 149 VAL B O 1
ATOM 636 N N . GLU A 1 150 ? 113.448 118.550 118.126 1.00 104.42 150 GLU B N 1
ATOM 637 C CA . GLU A 1 150 ? 114.591 118.803 118.998 1.00 106.64 150 GLU B CA 1
ATOM 638 C C . GLU A 1 150 ? 115.430 117.532 119.144 1.00 110.93 150 GLU B C 1
ATOM 639 O O . GLU A 1 150 ? 115.485 116.890 120.193 1.00 108.50 150 GLU B O 1
ATOM 645 N N . THR A 1 151 ? 116.095 117.174 118.048 1.00 122.15 151 THR B N 1
ATOM 646 C CA . THR A 1 151 ? 116.912 115.969 118.010 1.00 120.68 151 THR B CA 1
ATOM 647 C C . THR A 1 151 ? 118.262 116.207 118.675 1.00 118.96 151 THR B C 1
ATOM 648 O O . THR A 1 151 ? 119.314 115.991 118.063 1.00 122.14 151 THR B O 1
ATOM 652 N N . GLN A 1 152 ? 118.237 116.659 119.926 1.00 104.20 152 GLN B N 1
ATOM 653 C CA . GLN A 1 152 ? 119.449 116.763 120.726 1.00 105.79 152 GLN B CA 1
ATOM 654 C C . GLN A 1 152 ? 120.096 115.390 120.780 1.00 105.73 152 GLN B C 1
ATOM 655 O O . GLN A 1 152 ? 119.432 114.397 121.092 1.00 103.01 152 GLN B O 1
ATOM 661 N N . ILE A 1 153 ? 121.393 115.329 120.474 1.00 103.75 153 ILE B N 1
ATOM 662 C CA . ILE A 1 153 ? 122.031 114.038 120.237 1.00 102.31 153 ILE B CA 1
ATOM 663 C C . ILE A 1 153 ? 122.051 113.261 121.547 1.00 99.46 153 ILE B C 1
ATOM 664 O O . ILE A 1 153 ? 122.836 113.535 122.462 1.00 102.12 153 ILE B O 1
ATOM 669 N N . LEU A 1 154 ? 121.150 112.288 121.638 1.00 108.75 154 LEU B N 1
ATOM 670 C CA . LEU A 1 154 ? 120.810 111.705 122.931 1.00 116.05 154 LEU B CA 1
ATOM 671 C C . LEU A 1 154 ? 121.962 110.973 123.610 1.00 111.81 154 LEU B C 1
ATOM 672 O O . LEU A 1 154 ? 122.205 111.243 124.799 1.00 114.74 154 LEU B O 1
ATOM 677 N N . PRO A 1 155 ? 122.702 110.075 122.956 1.00 83.21 155 PRO B N 1
ATOM 678 C CA . PRO A 1 155 ? 123.646 109.249 123.711 1.00 89.52 155 PRO B CA 1
ATOM 679 C C . PRO A 1 155 ? 125.040 109.842 123.811 1.00 83.53 155 PRO B C 1
ATOM 680 O O . PRO A 1 155 ? 125.464 110.622 122.953 1.00 80.16 155 PRO B O 1
ATOM 684 N N . ARG A 1 156 ? 125.753 109.482 124.872 1.00 74.31 156 ARG B N 1
ATOM 685 C CA . ARG A 1 156 ? 127.190 109.699 124.913 1.00 75.65 156 ARG B CA 1
ATOM 686 C C . ARG A 1 156 ? 127.884 108.539 124.217 1.00 84.03 156 ARG B C 1
ATOM 687 O O . ARG A 1 156 ? 127.941 107.427 124.752 1.00 89.41 156 ARG B O 1
ATOM 695 N N . GLN A 1 157 ? 128.407 108.796 123.024 1.00 89.72 157 GLN B N 1
ATOM 696 C CA . GLN A 1 157 ? 128.939 107.737 122.185 1.00 87.79 157 GLN B CA 1
ATOM 697 C C . GLN A 1 157 ? 130.197 107.132 122.797 1.00 89.71 157 GLN B C 1
ATOM 698 O O . GLN A 1 157 ? 130.942 107.784 123.533 1.00 89.46 157 GLN B O 1
ATOM 704 N N . MET A 1 158 ? 130.421 105.859 122.483 1.00 97.43 158 MET B N 1
ATOM 705 C CA . MET A 1 158 ? 131.610 105.148 122.924 1.00 101.43 158 MET B CA 1
ATOM 706 C C . MET A 1 158 ? 132.125 104.287 121.779 1.00 100.01 158 MET B C 1
ATOM 707 O O . MET A 1 158 ? 131.356 103.840 120.925 1.00 94.11 158 MET B O 1
ATOM 712 N N . ASP A 1 159 ? 133.436 104.063 121.770 1.00 118.38 159 ASP B N 1
ATOM 713 C CA . ASP A 1 159 ? 134.090 103.412 120.647 1.00 118.17 159 ASP B CA 1
ATOM 714 C C . ASP A 1 159 ? 133.787 101.915 120.628 1.00 116.61 159 ASP B C 1
ATOM 715 O O . ASP A 1 159 ? 133.350 101.325 121.620 1.00 116.57 159 ASP B O 1
ATOM 720 N N . VAL A 1 160 ? 134.021 101.306 119.463 1.00 114.15 160 VAL B N 1
ATOM 721 C CA . VAL A 1 160 ? 133.756 99.879 119.295 1.00 114.65 160 VAL B CA 1
ATOM 722 C C . VAL A 1 160 ? 134.680 99.053 120.178 1.00 116.57 160 VAL B C 1
ATOM 723 O O . VAL A 1 160 ? 134.253 98.074 120.802 1.00 117.11 160 VAL B O 1
ATOM 727 N N . LYS A 1 161 ? 135.961 99.422 120.236 1.00 117.47 161 LYS B N 1
ATOM 728 C CA . LYS A 1 161 ? 136.881 98.745 121.141 1.00 118.15 161 LYS B CA 1
ATOM 729 C C . LYS A 1 161 ? 136.437 98.864 122.590 1.00 116.46 161 LYS B C 1
ATOM 730 O O . LYS A 1 161 ? 136.710 97.963 123.391 1.00 116.58 161 LYS B O 1
ATOM 736 N N . GLU A 1 162 ? 135.771 99.965 122.940 1.00 108.10 162 GLU B N 1
ATOM 737 C CA . GLU A 1 162 ? 135.185 100.139 124.263 1.00 109.79 162 GLU B CA 1
ATOM 738 C C . GLU A 1 162 ? 134.035 99.162 124.487 1.00 113.61 162 GLU B C 1
ATOM 739 O O . GLU A 1 162 ? 133.972 98.510 125.536 1.00 110.25 162 GLU B O 1
ATOM 745 N N . ILE A 1 163 ? 133.152 99.010 123.498 1.00 108.17 163 ILE B N 1
ATOM 746 C CA . ILE A 1 163 ? 131.947 98.202 123.681 1.00 103.07 163 ILE B CA 1
ATOM 747 C C . ILE A 1 163 ? 132.310 96.754 123.985 1.00 104.31 163 ILE B C 1
ATOM 748 O O . ILE A 1 163 ? 131.714 96.116 124.861 1.00 106.61 163 ILE B O 1
ATOM 753 N N . VAL A 1 164 ? 133.305 96.219 123.273 1.00 102.28 164 VAL B N 1
ATOM 754 C CA . VAL A 1 164 ? 133.639 94.801 123.386 1.00 102.23 164 VAL B CA 1
ATOM 755 C C . VAL A 1 164 ? 134.008 94.429 124.815 1.00 100.63 164 VAL B C 1
ATOM 756 O O . VAL A 1 164 ? 133.557 93.398 125.331 1.00 96.77 164 VAL B O 1
ATOM 760 N N . GLU A 1 165 ? 134.823 95.250 125.479 1.00 113.84 165 GLU B N 1
ATOM 761 C CA . GLU A 1 165 ? 135.224 94.946 126.848 1.00 115.25 165 GLU B CA 1
ATOM 762 C C . GLU A 1 165 ? 134.033 94.980 127.796 1.00 115.97 165 GLU B C 1
ATOM 763 O O . GLU A 1 165 ? 133.795 94.023 128.540 1.00 118.40 165 GLU B O 1
ATOM 769 N N . LYS A 1 166 ? 133.262 96.068 127.767 1.00 105.46 166 LYS B N 1
ATOM 770 C CA . LYS A 1 166 ? 132.149 96.213 128.700 1.00 109.06 166 LYS B CA 1
ATOM 771 C C . LYS A 1 166 ? 131.014 95.248 128.388 1.00 108.23 166 LYS B C 1
ATOM 772 O O . LYS A 1 166 ? 130.232 94.908 129.282 1.00 105.37 166 LYS B O 1
ATOM 778 N N . LEU A 1 167 ? 130.903 94.795 127.140 1.00 99.30 167 LEU B N 1
ATOM 779 C CA . LEU A 1 167 ? 129.961 93.727 126.818 1.00 94.89 167 LEU B CA 1
ATOM 780 C C . LEU A 1 167 ? 130.482 92.357 127.244 1.00 94.87 167 LEU B C 1
ATOM 781 O O . LEU A 1 167 ? 129.757 91.365 127.130 1.00 92.01 167 LEU B O 1
ATOM 786 N N . LYS A 1 168 ? 131.714 92.290 127.756 1.00 105.80 168 LYS B N 1
ATOM 787 C CA . LYS A 1 168 ? 132.332 91.039 128.176 1.00 104.58 168 LYS B CA 1
ATOM 788 C C . LYS A 1 168 ? 132.494 90.879 129.682 1.00 106.20 168 LYS B C 1
ATOM 789 O O . LYS A 1 168 ? 132.692 89.746 130.135 1.00 106.15 168 LYS B O 1
ATOM 795 N N . LYS A 1 169 ? 132.432 91.954 130.463 1.00 117.14 169 LYS B N 1
ATOM 796 C CA . LYS A 1 169 ? 132.690 91.867 131.894 1.00 118.31 169 LYS B CA 1
ATOM 797 C C . LYS A 1 169 ? 131.665 90.975 132.589 1.00 119.73 169 LYS B C 1
ATOM 798 O O . LYS A 1 169 ? 130.495 90.916 132.203 1.00 124.52 169 LYS B O 1
ATOM 804 N N . GLN A 1 170 ? 132.126 90.268 133.625 1.00 116.62 170 GLN B N 1
ATOM 805 C CA . GLN A 1 170 ? 131.291 89.330 134.362 1.00 118.24 170 GLN B CA 1
ATOM 806 C C . GLN A 1 170 ? 130.867 89.819 135.739 1.00 119.24 170 GLN B C 1
ATOM 807 O O . GLN A 1 170 ? 130.092 89.126 136.405 1.00 116.93 170 GLN B O 1
ATOM 813 N N . ASP A 1 171 ? 131.352 90.977 136.185 1.00 130.73 171 ASP B N 1
ATOM 814 C CA . ASP A 1 171 ? 130.936 91.530 137.468 1.00 131.49 171 ASP B CA 1
ATOM 815 C C . ASP A 1 171 ? 129.840 92.565 137.255 1.00 129.40 171 ASP B C 1
ATOM 816 O O . ASP A 1 171 ? 129.771 93.568 137.973 1.00 129.33 171 ASP B O 1
ATOM 821 N N . ASN A 1 172 ? 128.985 92.322 136.258 1.00 121.33 172 ASN B N 1
ATOM 822 C CA . ASN A 1 172 ? 127.969 93.297 135.873 1.00 122.07 172 ASN B CA 1
ATOM 823 C C . ASN A 1 172 ? 127.015 93.615 137.017 1.00 123.97 172 ASN B C 1
ATOM 824 O O . ASN A 1 172 ? 126.565 94.758 137.147 1.00 124.66 172 ASN B O 1
ATOM 829 N N . ASP A 1 173 ? 126.696 92.624 137.852 1.00 120.00 173 ASP B N 1
ATOM 830 C CA . ASP A 1 173 ? 125.750 92.831 138.943 1.00 116.98 173 ASP B CA 1
ATOM 831 C C . ASP A 1 173 ? 126.245 93.900 139.912 1.00 119.45 173 ASP B C 1
ATOM 832 O O . ASP A 1 173 ? 125.432 94.651 140.462 1.00 115.77 173 ASP B O 1
ATOM 837 N N . SER A 1 174 ? 127.563 94.018 140.094 1.00 122.57 174 SER B N 1
ATOM 838 C CA . SER A 1 174 ? 128.105 95.085 140.930 1.00 119.44 174 SER B CA 1
ATOM 839 C C . SER A 1 174 ? 127.742 96.461 140.386 1.00 119.42 174 SER B C 1
ATOM 840 O O . SER A 1 174 ? 127.512 97.393 141.165 1.00 117.83 174 SER B O 1
ATOM 843 N N . ASP A 1 175 ? 127.691 96.608 139.065 1.00 121.87 175 ASP B N 1
ATOM 844 C CA . ASP A 1 175 ? 127.204 97.821 138.426 1.00 118.77 175 ASP B CA 1
ATOM 845 C C . ASP A 1 175 ? 125.696 97.801 138.215 1.00 118.21 175 ASP B C 1
ATOM 846 O O . ASP A 1 175 ? 125.161 98.713 137.577 1.00 119.69 175 ASP B O 1
ATOM 851 N N . GLN A 1 176 ? 125.008 96.781 138.733 1.00 103.96 176 GLN B N 1
ATOM 852 C CA . GLN A 1 176 ? 123.567 96.607 138.543 1.00 100.72 176 GLN B CA 1
ATOM 853 C C . GLN A 1 176 ? 123.208 96.543 137.062 1.00 102.31 176 GLN B C 1
ATOM 854 O O . GLN A 1 176 ? 122.191 97.082 136.623 1.00 103.72 176 GLN B O 1
ATOM 860 N N . PHE A 1 177 ? 124.064 95.880 136.286 1.00 101.97 177 PHE B N 1
ATOM 861 C CA . PHE A 1 177 ? 123.870 95.638 134.859 1.00 100.42 177 PHE B CA 1
ATOM 862 C C . PHE A 1 177 ? 123.739 96.921 134.052 1.00 102.68 177 PHE B C 1
ATOM 863 O O . PHE A 1 177 ? 123.281 96.881 132.904 1.00 102.51 177 PHE B O 1
ATOM 871 N N . VAL A 1 178 ? 124.133 98.060 134.622 1.00 96.94 178 VAL B N 1
ATOM 872 C CA . VAL A 1 178 ? 124.076 99.322 133.890 1.00 91.19 178 VAL B CA 1
ATOM 873 C C . VAL A 1 178 ? 125.044 99.294 132.715 1.00 91.51 178 VAL B C 1
ATOM 874 O O . VAL A 1 178 ? 124.710 99.713 131.600 1.00 94.42 178 VAL B O 1
ATOM 878 N N . GLY A 1 179 ? 126.258 98.797 132.949 1.00 86.02 179 GLY B N 1
ATOM 879 C CA . GLY A 1 179 ? 127.266 98.819 131.904 1.00 88.99 179 GLY B CA 1
ATOM 880 C C . GLY A 1 179 ? 126.924 97.938 130.717 1.00 88.81 179 GLY B C 1
ATOM 881 O O . GLY A 1 179 ? 127.068 98.351 129.562 1.00 86.61 179 GLY B O 1
ATOM 882 N N . TYR A 1 180 ? 126.470 96.711 130.982 1.00 88.66 180 TYR B N 1
ATOM 883 C CA . TYR A 1 180 ? 126.132 95.805 129.891 1.00 84.76 180 TYR B CA 1
ATOM 884 C C . TYR A 1 180 ? 124.953 96.336 129.089 1.00 86.22 180 TYR B C 1
ATOM 885 O O . TYR A 1 180 ? 124.938 96.256 127.856 1.00 93.48 180 TYR B O 1
ATOM 894 N N . ALA A 1 181 ? 123.946 96.875 129.777 1.00 74.15 181 ALA B N 1
ATOM 895 C CA . ALA A 1 181 ? 122.802 97.441 129.076 1.00 69.10 181 ALA B CA 1
ATOM 896 C C . ALA A 1 181 ? 123.195 98.663 128.259 1.00 75.87 181 ALA B C 1
ATOM 897 O O . ALA A 1 181 ? 122.665 98.865 127.165 1.00 82.95 181 ALA B O 1
ATOM 899 N N . ALA A 1 182 ? 124.113 99.487 128.768 1.00 71.69 182 ALA B N 1
ATOM 900 C CA . ALA A 1 182 ? 124.605 100.610 127.975 1.00 72.96 182 ALA B CA 1
ATOM 901 C C . ALA A 1 182 ? 125.334 100.124 126.730 1.00 72.61 182 ALA B C 1
ATOM 902 O O . ALA A 1 182 ? 125.166 100.685 125.639 1.00 75.87 182 ALA B O 1
ATOM 904 N N . ALA A 1 183 ? 126.151 99.079 126.873 1.00 70.76 183 ALA B N 1
ATOM 905 C CA . ALA A 1 183 ? 126.827 98.516 125.709 1.00 68.60 183 ALA B CA 1
ATOM 906 C C . ALA A 1 183 ? 125.820 98.000 124.691 1.00 68.12 183 ALA B C 1
ATOM 907 O O . ALA A 1 183 ? 125.970 98.228 123.485 1.00 79.19 183 ALA B O 1
ATOM 909 N N . VAL A 1 184 ? 124.778 97.315 125.163 1.00 66.24 184 VAL B N 1
ATOM 910 C CA . VAL A 1 184 ? 123.737 96.814 124.267 1.00 65.62 184 VAL B CA 1
ATOM 911 C C . VAL A 1 184 ? 123.042 97.972 123.563 1.00 69.51 184 VAL B C 1
ATOM 912 O O . VAL A 1 184 ? 122.768 97.914 122.360 1.00 78.33 184 VAL B O 1
ATOM 916 N N . ALA A 1 185 ? 122.746 99.040 124.304 1.00 68.71 185 ALA B N 1
ATOM 917 C CA . ALA A 1 185 ? 122.069 100.190 123.715 1.00 66.48 185 ALA B CA 1
ATOM 918 C C . ALA A 1 185 ? 122.903 100.813 122.607 1.00 73.23 185 ALA B C 1
ATOM 919 O O . ALA A 1 185 ? 122.393 101.105 121.520 1.00 84.21 185 ALA B O 1
ATOM 921 N N . ASN A 1 186 ? 124.196 101.023 122.862 1.00 73.05 186 ASN B N 1
ATOM 922 C CA . ASN A 1 186 ? 125.027 101.663 121.846 1.00 73.07 186 ASN B CA 1
ATOM 923 C C . ASN A 1 186 ? 125.352 100.725 120.691 1.00 76.50 186 ASN B C 1
ATOM 924 O O . ASN A 1 186 ? 125.657 101.193 119.589 1.00 79.88 186 ASN B O 1
ATOM 929 N N . VAL A 1 187 ? 125.292 99.410 120.906 1.00 71.65 187 VAL B N 1
ATOM 930 C CA . VAL A 1 187 ? 125.316 98.489 119.773 1.00 65.70 187 VAL B CA 1
ATOM 931 C C . VAL A 1 187 ? 124.056 98.662 118.936 1.00 66.93 187 VAL B C 1
ATOM 932 O O . VAL A 1 187 ? 124.107 98.725 117.702 1.00 80.84 187 VAL B O 1
ATOM 936 N N . LEU A 1 188 ? 122.904 98.750 119.601 1.00 65.54 188 LEU B N 1
ATOM 937 C CA . LEU A 1 188 ? 121.643 98.954 118.898 1.00 70.42 188 LEU B CA 1
ATOM 938 C C . LEU A 1 188 ? 121.600 100.308 118.204 1.00 76.74 188 LEU B C 1
ATOM 939 O O . LEU A 1 188 ? 121.052 100.422 117.102 1.00 85.06 188 LEU B O 1
ATOM 944 N N . ARG A 1 189 ? 122.160 101.344 118.833 1.00 72.91 189 ARG B N 1
ATOM 945 C CA . ARG A 1 189 ? 122.094 102.685 118.261 1.00 75.70 189 ARG B CA 1
ATOM 946 C C . ARG A 1 189 ? 122.813 102.759 116.920 1.00 79.82 189 ARG B C 1
ATOM 947 O O . ARG A 1 189 ? 122.316 103.380 115.974 1.00 83.93 189 ARG B O 1
ATOM 955 N N . ARG A 1 190 ? 123.982 102.134 116.819 1.00 83.48 190 ARG B N 1
ATOM 956 C CA . ARG A 1 190 ? 124.773 102.175 115.599 1.00 79.41 190 ARG B CA 1
ATOM 957 C C . ARG A 1 190 ? 124.325 101.156 114.561 1.00 78.56 190 ARG B C 1
ATOM 958 O O . ARG A 1 190 ? 124.907 101.106 113.473 1.00 86.98 190 ARG B O 1
ATOM 966 N N . CYS A 1 191 ? 123.322 100.342 114.871 1.00 78.50 191 CYS B N 1
ATOM 967 C CA . CYS A 1 191 ? 122.825 99.362 113.916 1.00 82.09 191 CYS B CA 1
ATOM 968 C C . CYS A 1 191 ? 121.792 99.993 112.989 1.00 87.27 191 CYS B C 1
ATOM 969 O O . CYS A 1 191 ? 121.122 100.967 113.341 1.00 91.09 191 CYS B O 1
ATOM 972 N N . ASP A 1 192 ? 121.665 99.430 111.789 1.00 92.12 192 ASP B N 1
ATOM 973 C CA . ASP A 1 192 ? 120.612 99.875 110.889 1.00 87.26 192 ASP B CA 1
ATOM 974 C C . ASP A 1 192 ? 119.257 99.383 111.384 1.00 92.99 192 ASP B C 1
ATOM 975 O O . ASP A 1 192 ? 119.161 98.435 112.166 1.00 105.67 192 ASP B O 1
ATOM 980 N N . ALA A 1 193 ? 118.198 100.045 110.910 1.00 85.71 193 ALA B N 1
ATOM 981 C CA . ALA A 1 193 ? 116.868 99.816 111.467 1.00 92.19 193 ALA B CA 1
ATOM 982 C C . ALA A 1 193 ? 116.451 98.356 111.369 1.00 93.00 193 ALA B C 1
ATOM 983 O O . ALA A 1 193 ? 115.908 97.802 112.332 1.00 94.73 193 ALA B O 1
ATOM 985 N N . GLU A 1 194 ? 116.704 97.713 110.229 1.00 93.86 194 GLU B N 1
ATOM 986 C CA . GLU A 1 194 ? 116.325 96.314 110.061 1.00 93.21 194 GLU B CA 1
ATOM 987 C C . GLU A 1 194 ? 117.079 95.420 111.042 1.00 93.98 194 GLU B C 1
ATOM 988 O O . GLU A 1 194 ? 116.466 94.659 111.802 1.00 93.02 194 GLU B O 1
ATOM 994 N N . THR A 1 195 ? 118.411 95.523 111.065 1.00 89.16 195 THR B N 1
ATOM 995 C CA . THR A 1 195 ? 119.183 94.642 111.932 1.00 91.83 195 THR B CA 1
ATOM 996 C C . THR A 1 195 ? 119.001 95.002 113.401 1.00 96.31 195 THR B C 1
ATOM 997 O O . THR A 1 195 ? 119.027 94.113 114.257 1.00 99.50 195 THR B O 1
ATOM 1001 N N . ALA A 1 196 ? 118.788 96.282 113.714 1.00 96.77 196 ALA B N 1
ATOM 1002 C CA . ALA A 1 196 ? 118.501 96.658 115.094 1.00 92.54 196 ALA B CA 1
ATOM 1003 C C . ALA A 1 196 ? 117.178 96.062 115.552 1.00 92.78 196 ALA B C 1
ATOM 1004 O O . ALA A 1 196 ? 117.072 95.530 116.663 1.00 98.77 196 ALA B O 1
ATOM 1006 N N . GLN A 1 197 ? 116.158 96.123 114.694 1.00 90.66 197 GLN B N 1
ATOM 1007 C CA . GLN A 1 197 ? 114.874 95.524 115.034 1.00 94.10 197 GLN B CA 1
ATOM 1008 C C . GLN A 1 197 ? 115.000 94.018 115.214 1.00 92.52 197 GLN B C 1
ATOM 1009 O O . GLN A 1 197 ? 114.396 93.442 116.128 1.00 99.57 197 GLN B O 1
ATOM 1015 N N . LYS A 1 198 ? 115.776 93.361 114.351 1.00 80.04 198 LYS B N 1
ATOM 1016 C CA . LYS A 1 198 ? 115.913 91.913 114.462 1.00 80.52 198 LYS B CA 1
ATOM 1017 C C . LYS A 1 198 ? 116.688 91.525 115.716 1.00 82.96 198 LYS B C 1
ATOM 1018 O O . LYS A 1 198 ? 116.356 90.533 116.375 1.00 86.70 198 LYS B O 1
ATOM 1024 N N . ILE A 1 199 ? 117.707 92.310 116.080 1.00 88.64 199 ILE B N 1
ATOM 1025 C CA . ILE A 1 199 ? 118.377 92.108 117.363 1.00 90.10 199 ILE B CA 1
ATOM 1026 C C . ILE A 1 199 ? 117.389 92.283 118.506 1.00 94.12 199 ILE B C 1
ATOM 1027 O O . ILE A 1 199 ? 117.430 91.549 119.499 1.00 98.73 199 ILE B O 1
ATOM 1032 N N . THR A 1 200 ? 116.495 93.267 118.390 1.00 86.14 200 THR B N 1
ATOM 1033 C CA . THR A 1 200 ? 115.508 93.505 119.438 1.00 77.04 200 THR B CA 1
ATOM 1034 C C . THR A 1 200 ? 114.593 92.299 119.618 1.00 82.86 200 THR B C 1
ATOM 1035 O O . THR A 1 200 ? 114.377 91.833 120.745 1.00 88.66 200 THR B O 1
ATOM 1039 N N . GLN A 1 201 ? 114.049 91.772 118.516 1.00 85.67 201 GLN B N 1
ATOM 1040 C CA . GLN A 1 201 ? 113.198 90.588 118.628 1.00 85.37 201 GLN B CA 1
ATOM 1041 C C . GLN A 1 201 ? 113.980 89.397 119.164 1.00 87.18 201 GLN B C 1
ATOM 1042 O O . GLN A 1 201 ? 113.458 88.611 119.959 1.00 87.35 201 GLN B O 1
ATOM 1048 N N . ALA A 1 202 ? 115.232 89.234 118.732 1.00 89.88 202 ALA B N 1
ATOM 1049 C CA . ALA A 1 202 ? 116.026 88.110 119.216 1.00 88.26 202 ALA B CA 1
ATOM 1050 C C . ALA A 1 202 ? 116.267 88.204 120.718 1.00 89.93 202 ALA B C 1
ATOM 1051 O O . ALA A 1 202 ? 116.159 87.201 121.436 1.00 88.48 202 ALA B O 1
ATOM 1053 N N . ILE A 1 203 ? 116.592 89.402 121.211 1.00 91.32 203 ILE B N 1
ATOM 1054 C CA . ILE A 1 203 ? 116.832 89.588 122.639 1.00 86.31 203 ILE B CA 1
ATOM 1055 C C . ILE A 1 203 ? 115.551 89.347 123.426 1.00 89.76 203 ILE B C 1
ATOM 1056 O O . ILE A 1 203 ? 115.562 88.689 124.473 1.00 97.79 203 ILE B O 1
ATOM 1061 N N . THR A 1 204 ? 114.427 89.870 122.933 1.00 84.17 204 THR B N 1
ATOM 1062 C CA . THR A 1 204 ? 113.156 89.618 123.603 1.00 86.97 204 THR B CA 1
ATOM 1063 C C . THR A 1 204 ? 112.831 88.129 123.627 1.00 88.74 204 THR B C 1
ATOM 1064 O O . THR A 1 204 ? 112.343 87.616 124.640 1.00 92.01 204 THR B O 1
ATOM 1068 N N . ALA A 1 205 ? 113.118 87.418 122.536 1.00 100.14 205 ALA B N 1
ATOM 1069 C CA . ALA A 1 205 ? 112.839 85.989 122.478 1.00 101.20 205 ALA B CA 1
ATOM 1070 C C . ALA A 1 205 ? 113.694 85.213 123.472 1.00 102.22 205 ALA B C 1
ATOM 1071 O O . ALA A 1 205 ? 113.190 84.335 124.180 1.00 102.87 205 ALA B O 1
ATOM 1073 N N . THR A 1 206 ? 114.995 85.516 123.541 1.00 98.12 206 THR B N 1
ATOM 1074 C CA . THR A 1 206 ? 115.839 84.772 124.473 1.00 95.49 206 THR B CA 1
ATOM 1075 C C . THR A 1 206 ? 115.539 85.150 125.917 1.00 96.66 206 THR B C 1
ATOM 1076 O O . THR A 1 206 ? 115.758 84.340 126.825 1.00 101.14 206 THR B O 1
ATOM 1080 N N . ILE A 1 207 ? 115.048 86.367 126.154 1.00 92.01 207 ILE B N 1
ATOM 1081 C CA . ILE A 1 207 ? 114.648 86.752 127.503 1.00 93.35 207 ILE B CA 1
ATOM 1082 C C . ILE A 1 207 ? 113.377 86.014 127.908 1.00 97.15 207 ILE B C 1
ATOM 1083 O O . ILE A 1 207 ? 113.265 85.502 129.028 1.00 97.28 207 ILE B O 1
ATOM 1088 N N . GLU A 1 208 ? 112.405 85.939 126.996 1.00 107.97 208 GLU B N 1
ATOM 1089 C CA . GLU A 1 208 ? 111.167 85.222 127.278 1.00 105.88 208 GLU B CA 1
ATOM 1090 C C . GLU A 1 208 ? 111.402 83.723 127.399 1.00 105.70 208 GLU B C 1
ATOM 1091 O O . GLU A 1 208 ? 110.656 83.033 128.102 1.00 107.25 208 GLU B O 1
ATOM 1097 N N . LYS A 1 209 ? 112.431 83.205 126.728 1.00 104.59 209 LYS B N 1
ATOM 1098 C CA . LYS A 1 209 ? 112.736 81.781 126.810 1.00 105.57 209 LYS B CA 1
ATOM 1099 C C . LYS A 1 209 ? 113.437 81.445 128.120 1.00 105.21 209 LYS B C 1
ATOM 1100 O O . LYS A 1 209 ? 113.058 80.494 128.814 1.00 103.08 209 LYS B O 1
ATOM 1106 N N . GLU A 1 210 ? 114.462 82.216 128.475 1.00 107.66 210 GLU B N 1
ATOM 1107 C CA . GLU A 1 210 ? 115.273 81.912 129.646 1.00 105.92 210 GLU B CA 1
ATOM 1108 C C . GLU A 1 210 ? 114.595 82.267 130.960 1.00 107.55 210 GLU B C 1
ATOM 1109 O O . GLU A 1 210 ? 114.763 81.540 131.946 1.00 109.56 210 GLU B O 1
ATOM 1115 N N . ALA A 1 211 ? 113.835 83.357 131.010 1.00 114.63 211 ALA B N 1
ATOM 1116 C CA . ALA A 1 211 ? 113.247 83.748 132.286 1.00 117.13 211 ALA B CA 1
ATOM 1117 C C . ALA A 1 211 ? 111.757 84.057 132.182 1.00 123.49 211 ALA B C 1
ATOM 1118 O O . ALA A 1 211 ? 111.359 85.220 132.332 1.00 123.94 211 ALA B O 1
ATOM 1120 N N . PRO A 1 212 ? 110.900 83.063 131.927 1.00 130.26 212 PRO B N 1
ATOM 1121 C CA . PRO A 1 212 ? 109.454 83.300 132.071 1.00 126.32 212 PRO B CA 1
ATOM 1122 C C . PRO A 1 212 ? 109.046 83.643 133.492 1.00 125.90 212 PRO B C 1
ATOM 1123 O O . PRO A 1 212 ? 108.001 84.275 133.687 1.00 123.38 212 PRO B O 1
ATOM 1127 N N . SER A 1 213 ? 109.830 83.232 134.491 1.00 134.86 213 SER B N 1
ATOM 1128 C CA . SER A 1 213 ? 109.484 83.525 135.878 1.00 136.39 213 SER B CA 1
ATOM 1129 C C . SER A 1 213 ? 109.520 85.023 136.156 1.00 136.12 213 SER B C 1
ATOM 1130 O O . SER A 1 213 ? 108.644 85.554 136.849 1.00 135.96 213 SER B O 1
ATOM 1133 N N . ILE A 1 214 ? 110.522 85.722 135.625 1.00 128.22 214 ILE B N 1
ATOM 1134 C CA . ILE A 1 214 ? 110.655 87.150 135.892 1.00 127.71 214 ILE B CA 1
ATOM 1135 C C . ILE A 1 214 ? 109.753 87.956 134.965 1.00 125.38 214 ILE B C 1
ATOM 1136 O O . ILE A 1 214 ? 109.024 88.851 135.408 1.00 124.09 214 ILE B O 1
ATOM 1141 N N . VAL A 1 215 ? 109.783 87.655 133.671 1.00 123.65 215 VAL B N 1
ATOM 1142 C CA . VAL A 1 215 ? 108.899 88.329 132.704 1.00 122.96 215 VAL B CA 1
ATOM 1143 C C . VAL A 1 215 ? 107.671 87.437 132.575 1.00 125.91 215 VAL B C 1
ATOM 1144 O O . VAL A 1 215 ? 107.688 86.362 131.970 1.00 126.07 215 VAL B O 1
ATOM 1148 N N . ASN A 1 216 ? 106.574 87.888 133.182 1.00 137.32 216 ASN B N 1
ATOM 1149 C CA . ASN A 1 216 ? 105.341 87.112 133.201 1.00 138.42 216 ASN B CA 1
ATOM 1150 C C . ASN A 1 216 ? 104.575 87.277 131.895 1.00 138.08 216 ASN B C 1
ATOM 1151 O O . ASN A 1 216 ? 103.820 88.240 131.728 1.00 135.54 216 ASN B O 1
ATOM 1156 N N . CYS A 1 217 ? 104.761 86.342 130.970 1.00 138.44 217 CYS B N 1
ATOM 1157 C CA . CYS A 1 217 ? 104.086 86.394 129.679 1.00 138.01 217 CYS B CA 1
ATOM 1158 C C . CYS A 1 217 ? 103.470 85.042 129.336 1.00 138.85 217 CYS B C 1
ATOM 1159 O O . CYS A 1 217 ? 102.465 84.962 128.629 1.00 139.63 217 CYS B O 1
ATOM 1163 N N . PRO B 2 113 ? 145.232 132.170 80.872 1.00 116.81 113 PRO C N 1
ATOM 1164 C CA . PRO B 2 113 ? 145.457 132.944 79.651 1.00 115.49 113 PRO C CA 1
ATOM 1165 C C . PRO B 2 113 ? 145.434 132.083 78.392 1.00 118.01 113 PRO C C 1
ATOM 1166 O O . PRO B 2 113 ? 144.898 132.511 77.371 1.00 117.45 113 PRO C O 1
ATOM 1170 N N . ALA B 2 114 ? 146.012 130.885 78.466 1.00 127.48 114 ALA C N 1
ATOM 1171 C CA . ALA B 2 114 ? 146.064 129.982 77.325 1.00 126.74 114 ALA C CA 1
ATOM 1172 C C . ALA B 2 114 ? 145.808 128.553 77.778 1.00 125.32 114 ALA C C 1
ATOM 1173 O O . ALA B 2 114 ? 146.462 128.058 78.701 1.00 124.11 114 ALA C O 1
ATOM 1175 N N . VAL B 2 115 ? 144.852 127.896 77.122 1.00 125.48 115 VAL C N 1
ATOM 1176 C CA . VAL B 2 115 ? 144.569 126.483 77.348 1.00 125.77 115 VAL C CA 1
ATOM 1177 C C . VAL B 2 115 ? 145.548 125.662 76.519 1.00 125.72 115 VAL C C 1
ATOM 1178 O O . VAL B 2 115 ? 146.248 126.203 75.656 1.00 124.33 115 VAL C O 1
ATOM 1182 N N . LYS B 2 116 ? 145.617 124.356 76.775 1.00 127.50 116 LYS C N 1
ATOM 1183 C CA . LYS B 2 116 ? 146.579 123.512 76.084 1.00 128.95 116 LYS C CA 1
ATOM 1184 C C . LYS B 2 116 ? 145.990 122.126 75.859 1.00 127.10 116 LYS C C 1
ATOM 1185 O O . LYS B 2 116 ? 145.112 121.678 76.601 1.00 123.87 116 LYS C O 1
ATOM 1191 N N . PHE B 2 117 ? 146.489 121.459 74.815 1.00 135.76 117 PHE C N 1
ATOM 1192 C CA . PHE B 2 117 ? 146.242 120.042 74.545 1.00 135.99 117 PHE C CA 1
ATOM 1193 C C . PHE B 2 117 ? 144.746 119.751 74.378 1.00 136.05 117 PHE C C 1
ATOM 1194 O O . PHE B 2 117 ? 144.114 119.065 75.182 1.00 136.73 117 PHE C O 1
ATOM 1202 N N . GLU B 2 118 ? 144.195 120.304 73.300 1.00 135.44 118 GLU C N 1
ATOM 1203 C CA . GLU B 2 118 ? 142.850 119.935 72.890 1.00 133.54 118 GLU C CA 1
ATOM 1204 C C . GLU B 2 118 ? 142.813 118.470 72.445 1.00 133.80 118 GLU C C 1
ATOM 1205 O O . GLU B 2 118 ? 143.829 117.771 72.419 1.00 136.11 118 GLU C O 1
ATOM 1211 N N . GLU B 2 119 ? 141.602 118.008 72.119 1.00 133.04 119 GLU C N 1
ATOM 1212 C CA . GLU B 2 119 ? 141.327 116.654 71.637 1.00 135.25 119 GLU C CA 1
ATOM 1213 C C . GLU B 2 119 ? 141.467 115.616 72.746 1.00 133.92 119 GLU C C 1
ATOM 1214 O O . GLU B 2 119 ? 141.196 114.430 72.532 1.00 132.21 119 GLU C O 1
ATOM 1220 N N . LYS B 2 120 ? 141.893 116.048 73.929 1.00 125.74 120 LYS C N 1
ATOM 1221 C CA . LYS B 2 120 ? 141.830 115.210 75.115 1.00 123.86 120 LYS C CA 1
ATOM 1222 C C . LYS B 2 120 ? 140.538 115.524 75.873 1.00 124.62 120 LYS C C 1
ATOM 1223 O O . LYS B 2 120 ? 139.660 116.237 75.379 1.00 126.75 120 LYS C O 1
ATOM 1229 N N . THR B 2 121 ? 140.411 114.983 77.083 1.00 106.85 121 THR C N 1
ATOM 1230 C CA . THR B 2 121 ? 139.292 115.371 77.931 1.00 106.40 121 THR C CA 1
ATOM 1231 C C . THR B 2 121 ? 139.470 116.828 78.337 1.00 105.48 121 THR C C 1
ATOM 1232 O O . THR B 2 121 ? 140.271 117.138 79.225 1.00 101.94 121 THR C O 1
ATOM 1236 N N . THR B 2 122 ? 138.724 117.728 77.695 1.00 104.78 122 THR C N 1
ATOM 1237 C CA . THR B 2 122 ? 138.950 119.155 77.865 1.00 102.19 122 THR C CA 1
ATOM 1238 C C . THR B 2 122 ? 137.689 119.951 78.165 1.00 102.82 122 THR C C 1
ATOM 1239 O O . THR B 2 122 ? 137.764 121.182 78.223 1.00 106.25 122 THR C O 1
ATOM 1243 N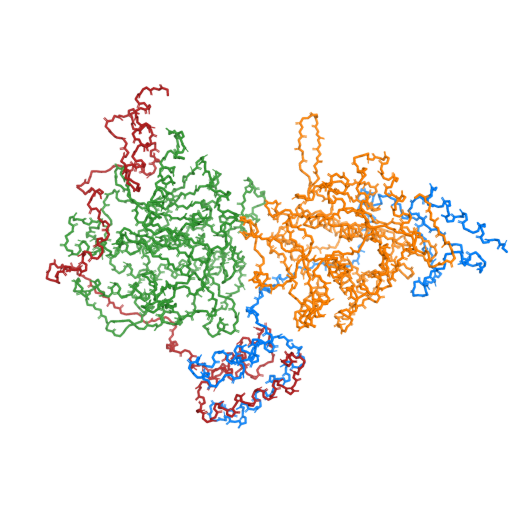 N . PHE B 2 123 ? 136.538 119.301 78.343 1.00 87.71 123 PHE C N 1
ATOM 1244 C CA . PHE B 2 123 ? 135.341 120.024 78.759 1.00 86.17 123 PHE C CA 1
ATOM 1245 C C . PHE B 2 123 ? 135.558 120.677 80.117 1.00 87.84 123 PHE C C 1
ATOM 1246 O O . PHE B 2 123 ? 135.189 121.839 80.329 1.00 93.96 123 PHE C O 1
ATOM 1254 N N . PHE B 2 124 ? 136.182 119.949 81.044 1.00 82.58 124 PHE C N 1
ATOM 1255 C CA . PHE B 2 124 ? 136.560 120.537 82.323 1.00 83.81 124 PHE C CA 1
ATOM 1256 C C . PHE B 2 124 ? 137.641 121.596 82.152 1.00 89.30 124 PHE C C 1
ATOM 1257 O O . PHE B 2 124 ? 137.668 122.580 82.900 1.00 96.71 124 PHE C O 1
ATOM 1265 N N . GLU B 2 125 ? 138.533 121.418 81.175 1.00 96.48 125 GLU C N 1
ATOM 1266 C CA . GLU B 2 125 ? 139.491 122.471 80.857 1.00 97.38 125 GLU C CA 1
ATOM 1267 C C . GLU B 2 125 ? 138.779 123.742 80.416 1.00 99.09 125 GLU C C 1
ATOM 1268 O O . GLU B 2 125 ? 139.161 124.847 80.820 1.00 101.17 125 GLU C O 1
ATOM 1274 N N . MET B 2 126 ? 137.745 123.604 79.585 1.00 86.39 126 MET C N 1
ATOM 1275 C CA . MET B 2 126 ? 136.980 124.773 79.168 1.00 82.56 126 MET C CA 1
ATOM 1276 C C . MET B 2 126 ? 136.249 125.398 80.345 1.00 83.68 126 MET C C 1
ATOM 1277 O O . MET B 2 126 ? 136.152 126.626 80.439 1.00 92.69 126 MET C O 1
ATOM 1282 N N . LEU B 2 127 ? 135.728 124.572 81.254 1.00 77.75 127 LEU C N 1
ATOM 1283 C CA . LEU B 2 127 ? 135.092 125.117 82.450 1.00 75.96 127 LEU C CA 1
ATOM 1284 C C . LEU B 2 127 ? 136.078 125.937 83.273 1.00 74.60 127 LEU C C 1
ATOM 1285 O O . LEU B 2 127 ? 135.755 127.043 83.721 1.00 81.70 127 LEU C O 1
ATOM 1290 N N . ARG B 2 128 ? 137.292 125.419 83.469 1.00 74.23 128 ARG C N 1
ATOM 1291 C CA . ARG B 2 128 ? 138.309 126.161 84.211 1.00 77.79 128 ARG C CA 1
ATOM 1292 C C . ARG B 2 128 ? 138.662 127.467 83.509 1.00 80.30 128 ARG C C 1
ATOM 1293 O O . ARG B 2 128 ? 138.717 128.536 84.137 1.00 87.51 128 ARG C O 1
ATOM 1301 N N . GLU B 2 129 ? 138.902 127.395 82.198 1.00 85.27 129 GLU C N 1
ATOM 1302 C CA . GLU B 2 129 ? 139.304 128.578 81.449 1.00 85.35 129 GLU C CA 1
ATOM 1303 C C . GLU B 2 129 ? 138.223 129.646 81.504 1.00 86.80 129 GLU C C 1
ATOM 1304 O O . GLU B 2 129 ? 138.514 130.832 81.686 1.00 91.90 129 GLU C O 1
ATOM 1310 N N . HIS B 2 130 ? 136.960 129.239 81.371 1.00 83.94 130 HIS C N 1
ATOM 1311 C CA . HIS B 2 130 ? 135.878 130.213 81.364 1.00 83.26 130 HIS C CA 1
ATOM 1312 C C . HIS B 2 130 ? 135.586 130.750 82.756 1.00 82.70 130 HIS C C 1
ATOM 1313 O O . HIS B 2 130 ? 135.199 131.913 82.891 1.00 91.62 130 HIS C O 1
ATOM 1320 N N . THR B 2 131 ? 135.781 129.943 83.801 1.00 67.36 131 THR C N 1
ATOM 1321 C CA . THR B 2 131 ? 135.681 130.475 85.155 1.00 65.59 131 THR C CA 1
ATOM 1322 C C . THR B 2 131 ? 136.711 131.573 85.376 1.00 71.32 131 THR C C 1
ATOM 1323 O O . THR B 2 131 ? 136.388 132.657 85.879 1.00 75.07 131 THR C O 1
ATOM 1327 N N . TYR B 2 132 ? 137.958 131.317 84.978 1.00 72.08 132 TYR C N 1
ATOM 1328 C CA . TYR B 2 132 ? 138.995 132.327 85.165 1.00 65.16 132 TYR C CA 1
ATOM 1329 C C . TYR B 2 132 ? 138.737 133.552 84.294 1.00 70.04 132 TYR C C 1
ATOM 1330 O O . TYR B 2 132 ? 138.966 134.690 84.724 1.00 80.55 132 TYR C O 1
ATOM 1339 N N . ALA B 2 133 ? 138.246 133.342 83.070 1.00 78.62 133 ALA C N 1
ATOM 1340 C CA . ALA B 2 133 ? 137.942 134.464 82.189 1.00 80.97 133 ALA C CA 1
ATOM 1341 C C . ALA B 2 133 ? 136.820 135.324 82.754 1.00 78.82 133 ALA C C 1
ATOM 1342 O O . ALA B 2 133 ? 136.888 136.556 82.701 1.00 82.78 133 ALA C O 1
ATOM 1344 N N . LYS B 2 134 ? 135.776 134.694 83.298 1.00 73.24 134 LYS C N 1
ATOM 1345 C CA . LYS B 2 134 ? 134.694 135.455 83.910 1.00 70.20 134 LYS C CA 1
ATOM 1346 C C . LYS B 2 134 ? 135.179 136.209 85.140 1.00 70.71 134 LYS C C 1
ATOM 1347 O O . LYS B 2 134 ? 134.774 137.355 85.370 1.00 81.21 134 LYS C O 1
ATOM 1353 N N . PHE B 2 135 ? 136.043 135.587 85.944 1.00 67.52 135 PHE C N 1
ATOM 1354 C CA . PHE B 2 135 ? 136.580 136.286 87.106 1.00 69.22 135 PHE C CA 1
ATOM 1355 C C . PHE B 2 135 ? 137.383 137.508 86.682 1.00 72.95 135 PHE C C 1
ATOM 1356 O O . PHE B 2 135 ? 137.269 138.580 87.286 1.00 85.63 135 PHE C O 1
ATOM 1364 N N . TYR B 2 136 ? 138.203 137.365 85.640 1.00 70.44 136 TYR C N 1
ATOM 1365 C CA . TYR B 2 136 ? 138.994 138.500 85.180 1.00 74.14 136 TYR C CA 1
ATOM 1366 C C . TYR B 2 136 ? 138.125 139.561 84.517 1.00 74.56 136 TYR C C 1
ATOM 1367 O O . TYR B 2 136 ? 138.472 140.747 84.539 1.00 76.47 136 TYR C O 1
ATOM 1376 N N . GLU B 2 137 ? 137.003 139.158 83.918 1.00 81.66 137 GLU C N 1
ATOM 1377 C CA . GLU B 2 137 ? 136.062 140.133 83.378 1.00 84.70 137 GLU C CA 1
ATOM 1378 C C . GLU B 2 137 ? 135.375 140.908 84.493 1.00 83.09 137 GLU C C 1
ATOM 1379 O O . GLU B 2 137 ? 135.098 142.104 84.348 1.00 83.52 137 GLU C O 1
ATOM 1385 N N . LEU B 2 138 ? 135.085 140.241 85.613 1.00 74.18 138 LEU C N 1
ATOM 1386 C CA . LEU B 2 138 ? 134.502 140.940 86.752 1.00 71.02 138 LEU C CA 1
ATOM 1387 C C . LEU B 2 138 ? 135.523 141.834 87.444 1.00 72.86 138 LEU C C 1
ATOM 1388 O O . LEU B 2 138 ? 135.144 142.714 88.224 1.00 82.09 138 LEU C O 1
ATOM 1393 N N . CYS B 2 139 ? 136.814 141.621 87.180 1.00 83.30 139 CYS C N 1
ATOM 1394 C CA . CYS B 2 139 ? 137.843 142.471 87.770 1.00 86.03 139 CYS C CA 1
ATOM 1395 C C . CYS B 2 139 ? 137.745 143.906 87.272 1.00 95.19 139 CYS C C 1
ATOM 1396 O O . CYS B 2 139 ? 137.979 144.846 88.040 1.00 97.61 139 CYS C O 1
ATOM 1399 N N . LYS B 2 140 ? 137.409 144.095 85.994 1.00 95.65 140 LYS C N 1
ATOM 1400 C CA . LYS B 2 140 ? 137.403 145.437 85.420 1.00 91.96 140 LYS C CA 1
ATOM 1401 C C . LYS B 2 140 ? 136.344 146.321 86.065 1.00 90.65 140 LYS C C 1
ATOM 1402 O O . LYS B 2 140 ? 136.553 147.530 86.211 1.00 90.91 140 LYS C O 1
ATOM 1408 N N . ASN B 2 141 ? 135.206 145.746 86.452 1.00 97.72 141 ASN C N 1
ATOM 1409 C CA . ASN B 2 141 ? 134.172 146.534 87.112 1.00 99.40 141 ASN C CA 1
ATOM 1410 C C . ASN B 2 141 ? 134.533 146.858 88.555 1.00 99.90 141 ASN C C 1
ATOM 1411 O O . ASN B 2 141 ? 134.190 147.939 89.045 1.00 102.49 141 ASN C O 1
ATOM 1416 N N . ASN B 2 142 ? 135.222 145.943 89.250 1.00 88.29 142 ASN C N 1
ATOM 1417 C CA . ASN B 2 142 ? 135.610 146.139 90.648 1.00 87.95 142 ASN C CA 1
ATOM 1418 C C . ASN B 2 142 ? 137.070 145.707 90.793 1.00 88.41 142 ASN C C 1
ATOM 1419 O O . ASN B 2 142 ? 137.389 144.520 90.873 1.00 93.68 142 ASN C O 1
ATOM 1424 N N . ALA B 2 143 ? 137.969 146.691 90.829 1.00 82.24 143 ALA C N 1
ATOM 1425 C CA . ALA B 2 143 ? 139.393 146.407 90.952 1.00 80.73 143 ALA C CA 1
ATOM 1426 C C . ALA B 2 143 ? 139.781 145.918 92.341 1.00 76.03 143 ALA C C 1
ATOM 1427 O O . ALA B 2 143 ? 140.929 145.507 92.535 1.00 76.35 143 ALA C O 1
ATOM 1429 N N . LEU B 2 144 ? 138.865 145.965 93.309 1.00 83.39 144 LEU C N 1
ATOM 1430 C CA . LEU B 2 144 ? 139.199 145.548 94.666 1.00 87.54 144 LEU C CA 1
ATOM 1431 C C . LEU B 2 144 ? 139.474 144.052 94.745 1.00 92.83 144 LEU C C 1
ATOM 1432 O O . LEU B 2 144 ? 140.317 143.616 95.536 1.00 92.55 144 LEU C O 1
ATOM 1437 N N . ILE B 2 145 ? 138.787 143.250 93.927 1.00 96.60 145 ILE C N 1
ATOM 1438 C CA . ILE B 2 145 ? 138.882 141.796 94.050 1.00 94.52 145 ILE C CA 1
ATOM 1439 C C . ILE B 2 145 ? 140.043 141.189 93.279 1.00 92.28 145 ILE C C 1
ATOM 1440 O O . ILE B 2 145 ? 140.077 139.965 93.103 1.00 95.03 145 ILE C O 1
ATOM 1445 N N . TYR B 2 146 ? 140.983 142.000 92.799 1.00 95.45 146 TYR C N 1
ATOM 1446 C CA . TYR B 2 146 ? 142.203 141.463 92.209 1.00 93.79 146 TYR C CA 1
ATOM 1447 C C . TYR B 2 146 ? 142.953 140.609 93.224 1.00 95.87 146 TYR C C 1
ATOM 1448 O O . TYR B 2 146 ? 143.043 140.954 94.405 1.00 97.07 146 TYR C O 1
ATOM 1457 N N . GLY B 2 147 ? 143.488 139.482 92.755 1.00 87.21 147 GLY C N 1
ATOM 1458 C CA . GLY B 2 147 ? 144.249 138.587 93.600 1.00 90.19 147 GLY C CA 1
ATOM 1459 C C . GLY B 2 147 ? 143.433 137.604 94.409 1.00 90.20 147 GLY C C 1
ATOM 1460 O O . GLY B 2 147 ? 144.015 136.823 95.172 1.00 85.73 147 GLY C O 1
ATOM 1461 N N . PHE B 2 148 ? 142.105 137.618 94.278 1.00 90.70 148 PHE C N 1
ATOM 1462 C CA . PHE B 2 148 ? 141.274 136.695 95.043 1.00 86.52 148 PHE C CA 1
ATOM 1463 C C . PHE B 2 148 ? 141.256 135.301 94.430 1.00 89.53 148 PHE C C 1
ATOM 1464 O O . PHE B 2 148 ? 140.966 134.325 95.128 1.00 88.75 148 PHE C O 1
ATOM 1472 N N . GLU B 2 149 ? 141.602 135.179 93.148 1.00 90.39 149 GLU C N 1
ATOM 1473 C CA . GLU B 2 149 ? 141.343 133.965 92.379 1.00 86.74 149 GLU C CA 1
ATOM 1474 C C . GLU B 2 149 ? 142.116 132.747 92.876 1.00 85.82 149 GLU C C 1
ATOM 1475 O O . GLU B 2 149 ? 142.065 131.685 92.247 1.00 94.06 149 GLU C O 1
ATOM 1481 N N . LYS B 2 150 ? 142.837 132.887 93.991 1.00 91.07 150 LYS C N 1
ATOM 1482 C CA . LYS B 2 150 ? 143.585 131.760 94.541 1.00 97.78 150 LYS C CA 1
ATOM 1483 C C . LYS B 2 150 ? 142.685 130.553 94.780 1.00 95.03 150 LYS C C 1
ATOM 1484 O O . LYS B 2 150 ? 143.036 129.428 94.405 1.00 96.45 150 LYS C O 1
ATOM 1490 N N . VAL B 2 151 ? 141.523 130.762 95.392 1.00 73.45 151 VAL C N 1
ATOM 1491 C CA . VAL B 2 151 ? 140.559 129.698 95.659 1.00 74.62 151 VAL C CA 1
ATOM 1492 C C . VAL B 2 151 ? 139.237 130.136 95.046 1.00 75.11 151 VAL C C 1
ATOM 1493 O O . VAL B 2 151 ? 138.498 130.924 95.646 1.00 80.88 151 VAL C O 1
ATOM 1497 N N . ILE B 2 152 ? 138.926 129.627 93.858 1.00 59.86 152 ILE C N 1
ATOM 1498 C CA . ILE B 2 152 ? 137.729 130.038 93.138 1.00 56.11 152 ILE C CA 1
ATOM 1499 C C . ILE B 2 152 ? 136.926 128.806 92.743 1.00 61.28 152 ILE C C 1
ATOM 1500 O O . ILE B 2 152 ? 137.479 127.756 92.402 1.00 68.95 152 ILE C O 1
ATOM 1505 N N . ALA B 2 153 ? 135.604 128.940 92.812 1.00 52.80 153 ALA C N 1
ATOM 1506 C CA . ALA B 2 153 ? 134.689 127.891 92.395 1.00 49.72 153 ALA C CA 1
ATOM 1507 C C . ALA B 2 153 ? 133.567 128.515 91.580 1.00 54.05 153 ALA C C 1
ATOM 1508 O O . ALA B 2 153 ? 133.264 129.702 91.713 1.00 69.80 153 ALA C O 1
ATOM 1510 N N . SER B 2 154 ? 132.949 127.702 90.729 1.00 41.15 154 SER C N 1
ATOM 1511 C CA . SER B 2 154 ? 131.902 128.210 89.856 1.00 39.54 154 SER C CA 1
ATOM 1512 C C . SER B 2 154 ? 130.938 127.086 89.510 1.00 56.23 154 SER C C 1
ATOM 1513 O O . SER B 2 154 ? 131.269 125.903 89.613 1.00 72.33 154 SER C O 1
ATOM 1516 N N . VAL B 2 155 ? 129.736 127.480 89.097 1.00 48.30 155 VAL C N 1
ATOM 1517 C CA . VAL B 2 155 ? 128.690 126.561 88.668 1.00 35.12 155 VAL C CA 1
ATOM 1518 C C . VAL B 2 155 ? 128.253 126.967 87.269 1.00 40.89 155 VAL C C 1
ATOM 1519 O O . VAL B 2 155 ? 128.043 128.155 87.002 1.00 63.05 155 VAL C O 1
ATOM 1523 N N . PHE B 2 156 ? 128.120 125.987 86.382 1.00 47.65 156 PHE C N 1
ATOM 1524 C CA . PHE B 2 156 ? 127.743 126.219 84.995 1.00 54.78 156 PHE C CA 1
ATOM 1525 C C . PHE B 2 156 ? 126.414 125.542 84.699 1.00 58.26 156 PHE C C 1
ATOM 1526 O O . PHE B 2 156 ? 126.154 124.437 85.186 1.00 68.07 156 PHE C O 1
ATOM 1534 N N . LEU B 2 157 ? 125.578 126.204 83.908 1.00 58.30 157 LEU C N 1
ATOM 1535 C CA . LEU B 2 157 ? 124.377 125.574 83.382 1.00 56.69 157 LEU C CA 1
ATOM 1536 C C . LEU B 2 157 ? 124.662 125.025 81.992 1.00 65.61 157 LEU C C 1
ATOM 1537 O O . LEU B 2 157 ? 125.182 125.732 81.125 1.00 79.88 157 LEU C O 1
ATOM 1542 N N . LYS B 2 158 ? 124.316 123.760 81.782 1.00 68.72 158 LYS C N 1
ATOM 1543 C CA . LYS B 2 158 ? 124.566 123.077 80.522 1.00 66.62 158 LYS C CA 1
ATOM 1544 C C . LYS B 2 158 ? 123.252 122.710 79.852 1.00 75.31 158 LYS C C 1
ATOM 1545 O O . LYS B 2 158 ? 122.317 122.244 80.508 1.00 83.88 158 LYS C O 1
ATOM 1551 N N . ILE B 2 159 ? 123.190 122.929 78.542 1.00 85.53 159 ILE C N 1
ATOM 1552 C CA . ILE B 2 159 ? 122.066 122.502 77.719 1.00 89.51 159 ILE C CA 1
ATOM 1553 C C . ILE B 2 159 ? 122.612 122.118 76.352 1.00 89.85 159 ILE C C 1
ATOM 1554 O O . ILE B 2 159 ? 123.159 122.963 75.636 1.00 92.14 159 ILE C O 1
ATOM 1559 N N . ASN B 2 160 ? 122.467 120.841 75.993 1.00 93.19 160 ASN C N 1
ATOM 1560 C CA . ASN B 2 160 ? 122.998 120.318 74.740 1.00 96.57 160 ASN C CA 1
ATOM 1561 C C . ASN B 2 160 ? 124.474 120.666 74.591 1.00 97.94 160 ASN C C 1
ATOM 1562 O O . ASN B 2 160 ? 125.310 120.208 75.376 1.00 99.89 160 ASN C O 1
ATOM 1567 N N . GLY B 2 161 ? 124.801 121.474 73.590 1.00 102.91 161 GLY C N 1
ATOM 1568 C CA . GLY B 2 161 ? 126.150 121.946 73.373 1.00 103.87 161 GLY C CA 1
ATOM 1569 C C . GLY B 2 161 ? 126.413 123.364 73.826 1.00 103.91 161 GLY C C 1
ATOM 1570 O O . GLY B 2 161 ? 127.415 123.957 73.413 1.00 106.70 161 GLY C O 1
ATOM 1571 N N . ASN B 2 162 ? 125.547 123.930 74.659 1.00 93.04 162 ASN C N 1
ATOM 1572 C CA . ASN B 2 162 ? 125.681 125.301 75.131 1.00 91.86 162 ASN C CA 1
ATOM 1573 C C . ASN B 2 162 ? 125.978 125.296 76.623 1.00 96.45 162 ASN C C 1
ATOM 1574 O O . ASN B 2 162 ? 125.331 124.572 77.386 1.00 100.83 162 ASN C O 1
ATOM 1579 N N . LEU B 2 163 ? 126.951 126.103 77.032 1.00 84.96 163 LEU C N 1
ATOM 1580 C CA . LEU B 2 163 ? 127.345 126.224 78.427 1.00 75.72 163 LEU C CA 1
ATOM 1581 C C . LEU B 2 163 ? 127.191 127.673 78.858 1.00 73.50 163 LEU C C 1
ATOM 1582 O O . LEU B 2 163 ? 127.478 128.591 78.084 1.00 80.50 163 LEU C O 1
ATOM 1587 N N . GLN B 2 164 ? 126.736 127.881 80.089 1.00 62.36 164 GLN C N 1
ATOM 1588 C CA . GLN B 2 164 ? 126.580 129.221 80.635 1.00 64.17 164 GLN C CA 1
ATOM 1589 C C . GLN B 2 164 ? 126.889 129.199 82.121 1.00 65.45 164 GLN C C 1
ATOM 1590 O O . GLN B 2 164 ? 126.279 128.433 82.873 1.00 65.02 164 GLN C O 1
ATOM 1596 N N . ILE B 2 165 ? 127.834 130.039 82.542 1.00 58.99 165 ILE C N 1
ATOM 1597 C CA . ILE B 2 165 ? 128.139 130.163 83.960 1.00 53.95 165 ILE C CA 1
ATOM 1598 C C . ILE B 2 165 ? 127.012 130.920 84.648 1.00 61.46 165 ILE C C 1
ATOM 1599 O O . ILE B 2 165 ? 126.539 131.953 84.157 1.00 73.71 165 ILE C O 1
ATOM 1604 N N . ILE B 2 166 ? 126.544 130.384 85.770 1.00 48.08 166 ILE C N 1
ATOM 1605 C CA . ILE B 2 166 ? 125.458 131.005 86.514 1.00 38.87 166 ILE C CA 1
ATOM 1606 C C . ILE B 2 166 ? 125.855 131.395 87.928 1.00 48.54 166 ILE C C 1
ATOM 1607 O O . ILE B 2 166 ? 125.170 132.233 88.536 1.00 64.10 166 ILE C O 1
ATOM 1612 N N . ALA B 2 167 ? 126.924 130.831 88.480 1.00 49.83 167 ALA C N 1
ATOM 1613 C CA . ALA B 2 167 ? 127.379 131.192 89.811 1.00 45.22 167 ALA C CA 1
ATOM 1614 C C . ALA B 2 167 ? 128.897 131.152 89.837 1.00 52.92 167 ALA C C 1
ATOM 1615 O O . ALA B 2 167 ? 129.516 130.228 89.305 1.00 68.64 167 ALA C O 1
ATOM 1617 N N . LEU B 2 168 ? 129.488 132.168 90.455 1.00 52.78 168 LEU C N 1
ATOM 1618 C CA . LEU B 2 168 ? 130.931 132.242 90.618 1.00 45.85 168 LEU C CA 1
ATOM 1619 C C . LEU B 2 168 ? 131.211 132.814 91.996 1.00 46.95 168 LEU C C 1
ATOM 1620 O O . LEU B 2 168 ? 130.521 133.734 92.439 1.00 61.67 168 LEU C O 1
ATOM 1625 N N . SER B 2 169 ? 132.217 132.267 92.670 1.00 38.07 169 SER C N 1
ATOM 1626 C CA . SER B 2 169 ? 132.462 132.653 94.050 1.00 39.76 169 SER C CA 1
ATOM 1627 C C . SER B 2 169 ? 133.927 132.438 94.389 1.00 48.82 169 SER C C 1
ATOM 1628 O O . SER B 2 169 ? 134.656 131.743 93.680 1.00 61.23 169 SER C O 1
ATOM 1631 N N . THR B 2 170 ? 134.340 133.049 95.495 1.00 58.03 170 THR C N 1
ATOM 1632 C CA . THR B 2 170 ? 135.714 133.009 95.966 1.00 52.12 170 THR C CA 1
ATOM 1633 C C . THR B 2 170 ? 135.699 132.983 97.485 1.00 57.72 170 THR C C 1
ATOM 1634 O O . THR B 2 170 ? 134.745 133.457 98.105 1.00 69.38 170 THR C O 1
ATOM 1638 N N . GLY B 2 171 ? 136.730 132.411 98.079 1.00 55.86 171 GLY C N 1
ATOM 1639 C CA . GLY B 2 171 ? 136.885 132.435 99.519 1.00 61.47 171 GLY C CA 1
ATOM 1640 C C . GLY B 2 171 ? 137.352 131.096 100.046 1.00 67.51 171 GLY C C 1
ATOM 1641 O O . GLY B 2 171 ? 137.030 130.033 99.521 1.00 73.39 171 GLY C O 1
ATOM 1642 N N . ASN B 2 172 ? 138.135 131.155 101.127 1.00 70.29 172 ASN C N 1
ATOM 1643 C CA . ASN B 2 172 ? 138.629 129.941 101.766 1.00 62.03 172 ASN C CA 1
ATOM 1644 C C . ASN B 2 172 ? 138.594 130.030 103.288 1.00 64.95 172 ASN C C 1
ATOM 1645 O O . ASN B 2 172 ? 139.297 129.266 103.959 1.00 73.32 172 ASN C O 1
ATOM 1650 N N . LYS B 2 173 ? 137.799 130.936 103.852 1.00 63.83 173 LYS C N 1
ATOM 1651 C CA . LYS B 2 173 ? 137.679 131.074 105.295 1.00 65.42 173 LYS C CA 1
ATOM 1652 C C . LYS B 2 173 ? 136.208 131.213 105.657 1.00 66.48 173 LYS C C 1
ATOM 1653 O O . LYS B 2 173 ? 135.345 131.363 104.790 1.00 73.81 173 LYS C O 1
ATOM 1659 N N . GLY B 2 174 ? 135.921 131.163 106.959 1.00 67.46 174 GLY C N 1
ATOM 1660 C CA . GLY B 2 174 ? 134.557 131.142 107.443 1.00 73.82 174 GLY C CA 1
ATOM 1661 C C . GLY B 2 174 ? 134.338 132.115 108.589 1.00 70.35 174 GLY C C 1
ATOM 1662 O O . GLY B 2 174 ? 135.235 132.863 108.980 1.00 70.03 174 GLY C O 1
ATOM 1663 N N . LEU B 2 175 ? 133.119 132.067 109.122 1.00 67.39 175 LEU C N 1
ATOM 1664 C CA . LEU B 2 175 ? 132.697 133.000 110.159 1.00 64.94 175 LEU C CA 1
ATOM 1665 C C . LEU B 2 175 ? 133.523 132.818 111.425 1.00 72.36 175 LEU C C 1
ATOM 1666 O O . LEU B 2 175 ? 133.857 131.695 111.811 1.00 74.77 175 LEU C O 1
ATOM 1671 N N . ARG B 2 176 ? 133.852 133.934 112.070 1.00 84.16 176 ARG C N 1
ATOM 1672 C CA . ARG B 2 176 ? 134.585 133.892 113.327 1.00 81.65 176 ARG C CA 1
ATOM 1673 C C . ARG B 2 176 ? 133.643 133.549 114.476 1.00 82.44 176 ARG C C 1
ATOM 1674 O O . ARG B 2 176 ? 132.434 133.779 114.398 1.00 82.11 176 ARG C O 1
ATOM 1682 N N . GLY B 2 177 ? 134.207 132.995 115.549 1.00 84.10 177 GLY C N 1
ATOM 1683 C CA . GLY B 2 177 ? 133.382 132.563 116.666 1.00 86.11 177 GLY C CA 1
ATOM 1684 C C . GLY B 2 177 ? 132.689 133.709 117.381 1.00 84.51 177 GLY C C 1
ATOM 1685 O O . GLY B 2 177 ? 131.508 133.616 117.720 1.00 87.87 177 GLY C O 1
ATOM 1686 N N . ASP B 2 178 ? 133.410 134.804 117.619 1.00 83.75 178 ASP C N 1
ATOM 1687 C CA . ASP B 2 178 ? 132.839 135.905 118.388 1.00 83.13 178 ASP C CA 1
ATOM 1688 C C . ASP B 2 178 ? 131.992 136.848 117.549 1.00 78.41 178 ASP C C 1
ATOM 1689 O O . ASP B 2 178 ? 131.415 137.786 118.109 1.00 78.50 178 ASP C O 1
ATOM 1694 N N . LYS B 2 179 ? 131.901 136.641 116.238 1.00 70.72 179 LYS C N 1
ATOM 1695 C CA . LYS B 2 179 ? 131.105 137.499 115.374 1.00 69.13 179 LYS C CA 1
ATOM 1696 C C . LYS B 2 179 ? 129.831 136.822 114.890 1.00 69.33 179 LYS C C 1
ATOM 1697 O O . LYS B 2 179 ? 129.218 137.294 113.927 1.00 66.04 179 LYS C O 1
ATOM 1703 N N . ILE B 2 180 ? 129.415 135.729 115.532 1.00 67.61 180 ILE C N 1
ATOM 1704 C CA . ILE B 2 180 ? 128.197 135.059 115.107 1.00 60.49 180 ILE C CA 1
ATOM 1705 C C . ILE B 2 180 ? 126.982 135.908 115.475 1.00 63.85 180 ILE C C 1
ATOM 1706 O O . ILE B 2 180 ? 127.012 136.733 116.395 1.00 72.85 180 ILE C O 1
ATOM 1711 N N . VAL B 2 181 ? 125.900 135.702 114.728 1.00 65.23 181 VAL C N 1
ATOM 1712 C CA . VAL B 2 181 ? 124.665 136.455 114.895 1.00 58.88 181 VAL C CA 1
ATOM 1713 C C . VAL B 2 181 ? 123.503 135.477 114.987 1.00 62.98 181 VAL C C 1
ATOM 1714 O O . VAL B 2 181 ? 123.621 134.305 114.621 1.00 65.55 181 VAL C O 1
ATOM 1718 N N . ASN B 2 182 ? 122.374 135.969 115.496 1.00 72.74 182 ASN C N 1
ATOM 1719 C CA . ASN B 2 182 ? 121.190 135.130 115.634 1.00 67.84 182 ASN C CA 1
ATOM 1720 C C . ASN B 2 182 ? 120.109 135.487 114.624 1.00 69.90 182 ASN C C 1
ATOM 1721 O O . ASN B 2 182 ? 119.157 134.719 114.448 1.00 73.58 182 ASN C O 1
ATOM 1726 N N . ASP B 2 183 ? 120.228 136.634 113.959 1.00 63.16 183 ASP C N 1
ATOM 1727 C CA . ASP B 2 183 ? 119.222 137.067 112.999 1.00 56.97 183 ASP C CA 1
ATOM 1728 C C . ASP B 2 183 ? 119.489 136.570 111.585 1.00 64.01 183 ASP C C 1
ATOM 1729 O O . ASP B 2 183 ? 118.749 136.942 110.668 1.00 65.08 183 ASP C O 1
ATOM 1734 N N . GLY B 2 184 ? 120.519 135.753 111.381 1.00 60.73 184 GLY C N 1
ATOM 1735 C CA . GLY B 2 184 ? 120.778 135.195 110.070 1.00 53.24 184 GLY C CA 1
ATOM 1736 C C . GLY B 2 184 ? 121.321 136.165 109.051 1.00 53.66 184 GLY C C 1
ATOM 1737 O O . GLY B 2 184 ? 121.115 135.959 107.852 1.00 62.20 184 GLY C O 1
ATOM 1738 N N . THR B 2 185 ? 121.996 137.226 109.486 1.00 50.32 185 THR C N 1
ATOM 1739 C CA . THR B 2 185 ? 122.560 138.203 108.568 1.00 43.73 185 THR C CA 1
ATOM 1740 C C . THR B 2 185 ? 124.017 137.935 108.222 1.00 53.34 185 THR C C 1
ATOM 1741 O O . THR B 2 185 ? 124.589 138.669 107.409 1.00 63.54 185 THR C O 1
ATOM 1745 N N . ALA B 2 186 ? 124.629 136.911 108.807 1.00 55.88 186 ALA C N 1
ATOM 1746 C CA . ALA B 2 186 ? 126.041 136.636 108.587 1.00 49.24 186 ALA C CA 1
ATOM 1747 C C . ALA B 2 186 ? 126.226 135.353 107.791 1.00 53.24 186 ALA C C 1
ATOM 1748 O O . ALA B 2 186 ? 125.503 134.373 107.988 1.00 57.06 186 ALA C O 1
ATOM 1750 N N . LEU B 2 187 ? 127.204 135.366 106.891 1.00 57.67 187 LEU C N 1
ATOM 1751 C CA . LEU B 2 187 ? 127.553 134.170 106.137 1.00 54.91 187 LEU C CA 1
ATOM 1752 C C . LEU B 2 187 ? 128.423 133.263 106.996 1.00 50.30 187 LEU C C 1
ATOM 1753 O O . LEU B 2 187 ? 129.596 133.565 107.238 1.00 53.31 187 LEU C O 1
ATOM 1758 N N . ILE B 2 188 ? 127.848 132.152 107.457 1.00 47.05 188 ILE C N 1
ATOM 1759 C CA . ILE B 2 188 ? 128.580 131.233 108.319 1.00 47.92 188 ILE C CA 1
ATOM 1760 C C . ILE B 2 188 ? 129.761 130.589 107.608 1.00 57.38 188 ILE C C 1
ATOM 1761 O O . ILE B 2 188 ? 130.848 130.487 108.190 1.00 64.75 188 ILE C O 1
ATOM 1766 N N . ASP B 2 189 ? 129.587 130.162 106.362 1.00 61.40 189 ASP C N 1
ATOM 1767 C CA . ASP B 2 189 ? 130.672 129.539 105.612 1.00 56.02 189 ASP C CA 1
ATOM 1768 C C . ASP B 2 189 ? 130.878 130.349 104.341 1.00 64.92 189 ASP C C 1
ATOM 1769 O O . ASP B 2 189 ? 129.934 130.543 103.571 1.00 70.29 189 ASP C O 1
ATOM 1774 N N . CYS B 2 190 ? 132.105 130.820 104.128 1.00 58.22 190 CYS C N 1
ATOM 1775 C CA . CYS B 2 190 ? 132.445 131.612 102.954 1.00 56.23 190 CYS C CA 1
ATOM 1776 C C . CYS B 2 190 ? 133.442 130.904 102.045 1.00 59.61 190 CYS C C 1
ATOM 1777 O O . CYS B 2 190 ? 134.168 131.563 101.296 1.00 61.42 190 CYS C O 1
ATOM 1780 N N . HIS B 2 191 ? 133.498 129.576 102.101 1.00 62.00 191 HIS C N 1
ATOM 1781 C CA . HIS B 2 191 ? 134.358 128.834 101.191 1.00 60.07 191 HIS C CA 1
ATOM 1782 C C . HIS B 2 191 ? 133.850 128.962 99.762 1.00 62.69 191 HIS C C 1
ATOM 1783 O O . HIS B 2 191 ? 132.660 129.185 99.526 1.00 73.14 191 HIS C O 1
ATOM 1790 N N . ALA B 2 192 ? 134.769 128.821 98.805 1.00 59.21 192 ALA C N 1
ATOM 1791 C CA . ALA B 2 192 ? 134.446 129.096 97.409 1.00 57.17 192 ALA C CA 1
ATOM 1792 C C . ALA B 2 192 ? 133.346 128.178 96.893 1.00 57.76 192 ALA C C 1
ATOM 1793 O O . ALA B 2 192 ? 132.421 128.624 96.207 1.00 77.53 192 ALA C O 1
ATOM 1795 N N . GLU B 2 193 ? 133.429 126.886 97.215 1.00 56.24 193 GLU C N 1
ATOM 1796 C CA . GLU B 2 193 ? 132.466 125.931 96.679 1.00 60.44 193 GLU C CA 1
ATOM 1797 C C . GLU B 2 193 ? 131.115 126.005 97.377 1.00 59.80 193 GLU C C 1
ATOM 1798 O O . GLU B 2 193 ? 130.152 125.399 96.897 1.00 67.46 193 GLU C O 1
ATOM 1804 N N . ILE B 2 194 ? 131.018 126.726 98.489 1.00 52.40 194 ILE C N 1
ATOM 1805 C CA . ILE B 2 194 ? 129.743 126.876 99.183 1.00 50.21 194 ILE C CA 1
ATOM 1806 C C . ILE B 2 194 ? 129.008 128.128 98.725 1.00 57.19 194 ILE C C 1
ATOM 1807 O O . ILE B 2 194 ? 127.800 128.093 98.466 1.00 69.92 194 ILE C O 1
ATOM 1812 N N . LEU B 2 195 ? 129.726 129.247 98.620 1.00 39.76 195 LEU C N 1
ATOM 1813 C CA . LEU B 2 195 ? 129.119 130.461 98.094 1.00 31.81 195 LEU C CA 1
ATOM 1814 C C . LEU B 2 195 ? 128.677 130.270 96.651 1.00 40.78 195 LEU C C 1
ATOM 1815 O O . LEU B 2 195 ? 127.718 130.908 96.205 1.00 61.12 195 LEU C O 1
ATOM 1820 N N . ALA B 2 196 ? 129.352 129.386 95.913 1.00 41.93 196 ALA C N 1
ATOM 1821 C CA . ALA B 2 196 ? 128.879 129.028 94.581 1.00 44.19 196 ALA C CA 1
ATOM 1822 C C . ALA B 2 196 ? 127.513 128.359 94.649 1.00 48.24 196 ALA C C 1
ATOM 1823 O O . ALA B 2 196 ? 126.625 128.656 93.841 1.00 59.19 196 ALA C O 1
ATOM 1825 N N . ARG B 2 197 ? 127.320 127.463 95.618 1.00 50.46 197 ARG C N 1
ATOM 1826 C CA . ARG B 2 197 ? 126.015 126.835 95.784 1.00 45.24 197 ARG C CA 1
ATOM 1827 C C . ARG B 2 197 ? 124.958 127.856 96.178 1.00 48.41 197 ARG C C 1
ATOM 1828 O O . ARG B 2 197 ? 123.807 127.765 95.741 1.00 58.62 197 ARG C O 1
ATOM 1836 N N . ARG B 2 198 ? 125.321 128.832 97.012 1.00 48.24 198 ARG C N 1
ATOM 1837 C CA . ARG B 2 198 ? 124.352 129.858 97.392 1.00 38.44 198 ARG C CA 1
ATOM 1838 C C . ARG B 2 198 ? 123.969 130.737 96.204 1.00 46.62 198 ARG C C 1
ATOM 1839 O O . ARG B 2 198 ? 122.795 131.097 96.033 1.00 64.81 198 ARG C O 1
ATOM 1847 N N . GLY B 2 199 ? 124.945 131.094 95.369 1.00 39.06 199 GLY C N 1
ATOM 1848 C CA . GLY B 2 199 ? 124.624 131.809 94.145 1.00 38.40 199 GLY C CA 1
ATOM 1849 C C . GLY B 2 199 ? 123.743 130.992 93.222 1.00 46.11 199 GLY C C 1
ATOM 1850 O O . GLY B 2 199 ? 122.844 131.525 92.567 1.00 56.97 199 GLY C O 1
ATOM 1851 N N . LEU B 2 200 ? 123.985 129.681 93.165 1.00 44.93 200 LEU C N 1
ATOM 1852 C CA . LEU B 2 200 ? 123.112 128.799 92.399 1.00 37.79 200 LEU C CA 1
ATOM 1853 C C . LEU B 2 200 ? 121.700 128.796 92.970 1.00 45.33 200 LEU C C 1
ATOM 1854 O O . LEU B 2 200 ? 120.723 128.737 92.220 1.00 56.51 200 LEU C O 1
ATOM 1859 N N . LEU B 2 201 ? 121.576 128.853 94.296 1.00 47.42 201 LEU C N 1
ATOM 1860 C CA . LEU B 2 201 ? 120.258 128.940 94.919 1.00 34.74 201 LEU C CA 1
ATOM 1861 C C . LEU B 2 201 ? 119.536 130.211 94.493 1.00 45.02 201 LEU C C 1
ATOM 1862 O O . LEU B 2 201 ? 118.340 130.189 94.176 1.00 62.90 201 LEU C O 1
ATOM 1867 N N . ARG B 2 202 ? 120.250 131.335 94.493 1.00 41.80 202 ARG C N 1
ATOM 1868 C CA . ARG B 2 202 ? 119.637 132.585 94.051 1.00 42.76 202 ARG C CA 1
ATOM 1869 C C . ARG B 2 202 ? 119.221 132.504 92.585 1.00 50.42 202 ARG C C 1
ATOM 1870 O O . ARG B 2 202 ? 118.145 132.989 92.204 1.00 55.68 202 ARG C O 1
ATOM 1878 N N . PHE B 2 203 ? 120.056 131.886 91.749 1.00 53.63 203 PHE C N 1
ATOM 1879 C CA . PHE B 2 203 ? 119.700 131.712 90.345 1.00 48.52 203 PHE C CA 1
ATOM 1880 C C . PHE B 2 203 ? 118.456 130.845 90.197 1.00 62.11 203 PHE C C 1
ATOM 1881 O O . PHE B 2 203 ? 117.598 131.109 89.348 1.00 78.42 203 PHE C O 1
ATOM 1889 N N . LEU B 2 204 ? 118.353 129.787 91.003 1.00 53.28 204 LEU C N 1
ATOM 1890 C CA . LEU B 2 204 ? 117.178 128.924 90.946 1.00 49.22 204 LEU C CA 1
ATOM 1891 C C . LEU B 2 204 ? 115.927 129.672 91.383 1.00 55.01 204 LEU C C 1
ATOM 1892 O O . LEU B 2 204 ? 114.841 129.450 90.839 1.00 65.87 204 LEU C O 1
ATOM 1897 N N . TYR B 2 205 ? 116.057 130.555 92.375 1.00 47.57 205 TYR C N 1
ATOM 1898 C CA . TYR B 2 205 ? 114.930 131.403 92.755 1.00 54.01 205 TYR C CA 1
ATOM 1899 C C . TYR B 2 205 ? 114.503 132.293 91.595 1.00 58.72 205 TYR C C 1
ATOM 1900 O O . TYR B 2 205 ? 113.304 132.447 91.316 1.00 71.15 205 TYR C O 1
ATOM 1909 N N . SER B 2 206 ? 115.478 132.885 90.903 1.00 56.77 206 SER C N 1
ATOM 1910 C CA . SER B 2 206 ? 115.162 133.702 89.737 1.00 59.53 206 SER C CA 1
ATOM 1911 C C . SER B 2 206 ? 114.462 132.876 88.667 1.00 64.30 206 SER C C 1
ATOM 1912 O O . SER B 2 206 ? 113.531 133.353 88.008 1.00 73.35 206 SER C O 1
ATOM 1915 N N . GLU B 2 207 ? 114.902 131.633 88.478 1.00 62.59 207 GLU C N 1
ATOM 1916 C CA . GLU B 2 207 ? 114.284 130.770 87.479 1.00 65.83 207 GLU C CA 1
ATOM 1917 C C . GLU B 2 207 ? 112.866 130.379 87.875 1.00 72.13 207 GLU C C 1
ATOM 1918 O O . GLU B 2 207 ? 111.997 130.240 87.008 1.00 76.96 207 GLU C O 1
ATOM 1924 N N . VAL B 2 208 ? 112.614 130.199 89.172 1.00 64.59 208 VAL C N 1
ATOM 1925 C CA . VAL B 2 208 ? 111.251 129.957 89.640 1.00 62.78 208 VAL C CA 1
ATOM 1926 C C . VAL B 2 208 ? 110.366 131.154 89.320 1.00 65.24 208 VAL C C 1
ATOM 1927 O O . VAL B 2 208 ? 109.231 131.006 88.848 1.00 70.54 208 VAL C O 1
ATOM 1931 N N . LEU B 2 209 ? 110.879 132.363 89.564 1.00 70.93 209 LEU C N 1
ATOM 1932 C CA . LEU B 2 209 ? 110.131 133.561 89.186 1.00 62.13 209 LEU C CA 1
ATOM 1933 C C . LEU B 2 209 ? 109.856 133.592 87.690 1.00 67.16 209 LEU C C 1
ATOM 1934 O O . LEU B 2 209 ? 108.744 133.916 87.258 1.00 75.46 209 LEU C O 1
ATOM 1939 N N . LYS B 2 210 ? 110.863 133.264 86.881 1.00 76.07 210 LYS C N 1
ATOM 1940 C CA . LYS B 2 210 ? 110.668 133.267 85.436 1.00 73.63 210 LYS C CA 1
ATOM 1941 C C . LYS B 2 210 ? 109.615 132.250 85.019 1.00 79.95 210 LYS C C 1
ATOM 1942 O O . LYS B 2 210 ? 108.849 132.498 84.081 1.00 82.56 210 LYS C O 1
ATOM 1948 N N . PHE B 2 211 ? 109.563 131.104 85.700 1.00 82.31 211 PHE C N 1
ATOM 1949 C CA . PHE B 2 211 ? 108.507 130.133 85.432 1.00 80.67 211 PHE C CA 1
ATOM 1950 C C . PHE B 2 211 ? 107.142 130.683 85.818 1.00 82.42 211 PHE C C 1
ATOM 1951 O O . PHE B 2 211 ? 106.137 130.390 85.160 1.00 88.03 211 PHE C O 1
ATOM 1959 N N . SER B 2 212 ? 107.084 131.467 86.896 1.00 76.43 212 SER C N 1
ATOM 1960 C CA . SER B 2 212 ? 105.804 132.011 87.336 1.00 71.58 212 SER C CA 1
ATOM 1961 C C . SER B 2 212 ? 105.164 132.868 86.251 1.00 76.14 212 SER C C 1
ATOM 1962 O O . SER B 2 212 ? 103.937 132.880 86.101 1.00 76.81 212 SER C O 1
ATOM 1965 N N . THR B 2 213 ? 105.979 133.588 85.480 1.00 87.11 213 THR C N 1
ATOM 1966 C CA . THR B 2 213 ? 105.459 134.432 84.413 1.00 86.86 213 THR C CA 1
ATOM 1967 C C . THR B 2 213 ? 105.591 133.803 83.033 1.00 88.95 213 THR C C 1
ATOM 1968 O O . THR B 2 213 ? 104.618 133.796 82.271 1.00 91.12 213 THR C O 1
ATOM 1972 N N . GLU B 2 214 ? 106.763 133.266 82.698 1.00 93.40 214 GLU C N 1
ATOM 1973 C CA . GLU B 2 214 ? 107.045 132.781 81.346 1.00 93.73 214 GLU C CA 1
ATOM 1974 C C . GLU B 2 214 ? 107.484 131.328 81.423 1.00 93.72 214 GLU C C 1
ATOM 1975 O O . GLU B 2 214 ? 108.678 131.024 81.531 1.00 99.24 214 GLU C O 1
ATOM 1981 N N . PRO B 2 215 ? 106.536 130.397 81.381 1.00 89.38 215 PRO C N 1
ATOM 1982 C CA . PRO B 2 215 ? 106.880 128.967 81.436 1.00 92.26 215 PRO C CA 1
ATOM 1983 C C . PRO B 2 215 ? 107.847 128.541 80.338 1.00 93.87 215 PRO C C 1
ATOM 1984 O O . PRO B 2 215 ? 108.783 127.779 80.621 1.00 90.56 215 PRO C O 1
ATOM 1988 N N . PRO B 2 216 ? 107.681 128.983 79.079 1.00 94.34 216 PRO C N 1
ATOM 1989 C CA . PRO B 2 216 ? 108.637 128.519 78.056 1.00 91.34 216 PRO C CA 1
ATOM 1990 C C . PRO B 2 216 ? 110.033 129.090 78.224 1.00 92.00 216 PRO C C 1
ATOM 1991 O O . PRO B 2 216 ? 110.985 128.531 77.668 1.00 95.07 216 PRO C O 1
ATOM 1995 N N . ASN B 2 217 ? 110.192 130.185 78.964 1.00 91.56 217 ASN C N 1
ATOM 1996 C CA . ASN B 2 217 ? 111.511 130.776 79.145 1.00 95.28 217 ASN C CA 1
ATOM 1997 C C . ASN B 2 217 ? 112.291 130.151 80.291 1.00 94.08 217 ASN C C 1
ATOM 1998 O O . ASN B 2 217 ? 113.527 130.169 80.269 1.00 96.26 217 ASN C O 1
ATOM 2003 N N . SER B 2 218 ? 111.607 129.599 81.287 1.00 78.95 218 SER C N 1
ATOM 2004 C CA . SER B 2 218 ? 112.288 129.100 82.470 1.00 79.77 218 SER C CA 1
ATOM 2005 C C . SER B 2 218 ? 112.803 127.682 82.264 1.00 83.67 218 SER C C 1
ATOM 2006 O O . SER B 2 218 ? 112.344 126.946 81.387 1.00 90.28 218 SER C O 1
ATOM 2009 N N . ILE B 2 219 ? 113.771 127.302 83.101 1.00 74.50 219 ILE C N 1
ATOM 2010 C CA . ILE B 2 219 ? 114.330 125.959 83.056 1.00 75.90 219 ILE C CA 1
ATOM 2011 C C . ILE B 2 219 ? 113.419 124.947 83.732 1.00 75.28 219 ILE C C 1
ATOM 2012 O O . ILE B 2 219 ? 113.647 123.739 83.620 1.00 82.80 219 ILE C O 1
ATOM 2017 N N . PHE B 2 220 ? 112.392 125.406 84.436 1.00 66.72 220 PHE C N 1
ATOM 2018 C CA . PHE B 2 220 ? 111.514 124.510 85.169 1.00 68.26 220 PHE C CA 1
ATOM 2019 C C . PHE B 2 220 ? 110.246 124.212 84.374 1.00 70.99 220 PHE C C 1
ATOM 2020 O O . PHE B 2 220 ? 109.818 124.982 83.513 1.00 77.19 220 PHE C O 1
ATOM 2028 N N . THR B 2 221 ? 109.646 123.065 84.678 1.00 80.57 221 THR C N 1
ATOM 2029 C CA . THR B 2 221 ? 108.358 122.681 84.122 1.00 79.32 221 THR C CA 1
ATOM 2030 C C . THR B 2 221 ? 107.511 122.096 85.240 1.00 83.54 221 THR C C 1
ATOM 2031 O O . THR B 2 221 ? 108.036 121.634 86.257 1.00 84.47 221 THR C O 1
ATOM 2035 N N . LYS B 2 222 ? 106.196 122.127 85.049 1.00 88.17 222 LYS C N 1
ATOM 2036 C CA . LYS B 2 222 ? 105.286 121.612 86.062 1.00 90.17 222 LYS C CA 1
ATOM 2037 C C . LYS B 2 222 ? 105.303 120.090 86.042 1.00 86.93 222 LYS C C 1
ATOM 2038 O O . LYS B 2 222 ? 105.004 119.471 85.016 1.00 88.61 222 LYS C O 1
ATOM 2044 N N . GLY B 2 223 ? 105.660 119.488 87.172 1.00 85.62 223 GLY C N 1
ATOM 2045 C CA . GLY B 2 223 ? 105.737 118.053 87.305 1.00 86.90 223 GLY C CA 1
ATOM 2046 C C . GLY B 2 223 ? 104.525 117.466 87.997 1.00 93.36 223 GLY C C 1
ATOM 2047 O O . GLY B 2 223 ? 103.446 118.068 88.048 1.00 93.22 223 GLY C O 1
ATOM 2048 N N . LYS B 2 224 ? 104.707 116.261 88.538 1.00 96.88 224 LYS C N 1
ATOM 2049 C CA . LYS B 2 224 ? 103.614 115.591 89.233 1.00 94.33 224 LYS C CA 1
ATOM 2050 C C . LYS B 2 224 ? 103.276 116.292 90.542 1.00 95.11 224 LYS C C 1
ATOM 2051 O O . LYS B 2 224 ? 102.102 116.546 90.832 1.00 96.68 224 LYS C O 1
ATOM 2057 N N . ASN B 2 225 ? 104.291 116.623 91.338 1.00 96.82 225 ASN C N 1
ATOM 2058 C CA . ASN B 2 225 ? 104.035 117.236 92.636 1.00 99.43 225 ASN C CA 1
ATOM 2059 C C . ASN B 2 225 ? 104.906 118.460 92.897 1.00 99.24 225 ASN C C 1
ATOM 2060 O O . ASN B 2 225 ? 104.674 119.153 93.895 1.00 102.75 225 ASN C O 1
ATOM 2065 N N . ALA B 2 226 ? 105.886 118.752 92.049 1.00 84.25 226 ALA C N 1
ATOM 2066 C CA . ALA B 2 226 ? 106.754 119.905 92.230 1.00 81.73 226 ALA C CA 1
ATOM 2067 C C . ALA B 2 226 ? 107.410 120.220 90.894 1.00 85.60 226 ALA C C 1
ATOM 2068 O O . ALA B 2 226 ? 107.379 119.415 89.961 1.00 89.63 226 ALA C O 1
ATOM 2070 N N . LEU B 2 227 ? 107.998 121.410 90.812 1.00 77.68 227 LEU C N 1
ATOM 2071 C CA . LEU B 2 227 ? 108.663 121.832 89.587 1.00 74.74 227 LEU C CA 1
ATOM 2072 C C . LEU B 2 227 ? 109.820 120.897 89.261 1.00 79.33 227 LEU C C 1
ATOM 2073 O O . LEU B 2 227 ? 110.618 120.542 90.132 1.00 82.86 227 LEU C O 1
ATOM 2078 N N . VAL B 2 228 ? 109.908 120.498 87.996 1.00 72.18 228 VAL C N 1
ATOM 2079 C CA . VAL B 2 228 ? 110.902 119.535 87.540 1.00 67.23 228 VAL C CA 1
ATOM 2080 C C . VAL B 2 228 ? 111.767 120.196 86.478 1.00 66.17 228 VAL C C 1
ATOM 2081 O O . VAL B 2 228 ? 111.261 120.915 85.610 1.00 68.64 228 VAL C O 1
ATOM 2085 N N . LEU B 2 229 ? 113.073 119.961 86.561 1.00 62.06 229 LEU C N 1
ATOM 2086 C CA . LEU B 2 229 ? 114.016 120.560 85.627 1.00 58.52 229 LEU C CA 1
ATOM 2087 C C . LEU B 2 229 ? 113.729 120.091 84.205 1.00 59.94 229 LEU C C 1
ATOM 2088 O O . LEU B 2 229 ? 113.348 118.937 83.987 1.00 65.11 229 LEU C O 1
ATOM 2093 N N . LYS B 2 230 ? 113.904 120.990 83.239 1.00 67.65 230 LYS C N 1
ATOM 2094 C CA . LYS B 2 230 ? 113.650 120.647 81.850 1.00 67.54 230 LYS C CA 1
ATOM 2095 C C . LYS B 2 230 ? 114.632 119.575 81.382 1.00 71.68 230 LYS C C 1
ATOM 2096 O O . LYS B 2 230 ? 115.763 119.501 81.872 1.00 77.79 230 LYS C O 1
ATOM 2102 N N . PRO B 2 231 ? 114.220 118.720 80.449 1.00 66.38 231 PRO C N 1
ATOM 2103 C CA . PRO B 2 231 ? 115.138 117.703 79.925 1.00 64.16 231 PRO C CA 1
ATOM 2104 C C . PRO B 2 231 ? 116.346 118.341 79.256 1.00 65.43 231 PRO C C 1
ATOM 2105 O O . PRO B 2 231 ? 116.236 119.358 78.569 1.00 68.90 231 PRO C O 1
ATOM 2109 N N . GLY B 2 232 ? 117.511 117.729 79.461 1.00 74.17 232 GLY C N 1
ATOM 2110 C CA . GLY B 2 232 ? 118.739 118.191 78.857 1.00 77.33 232 GLY C CA 1
ATOM 2111 C C . GLY B 2 232 ? 119.463 119.284 79.607 1.00 74.98 232 GLY C C 1
ATOM 2112 O O . GLY B 2 232 ? 120.614 119.586 79.272 1.00 78.06 232 GLY C O 1
ATOM 2113 N N . ILE B 2 233 ? 118.836 119.887 80.610 1.00 60.60 233 ILE C N 1
ATOM 2114 C CA . ILE B 2 233 ? 119.470 120.959 81.368 1.00 60.61 233 ILE C CA 1
ATOM 2115 C C . ILE B 2 233 ? 120.178 120.355 82.571 1.00 56.39 233 ILE C C 1
ATOM 2116 O O . ILE B 2 233 ? 119.598 119.553 83.312 1.00 60.07 233 ILE C O 1
ATOM 2121 N N . SER B 2 234 ? 121.439 120.729 82.764 1.00 60.86 234 SER C N 1
ATOM 2122 C CA . SER B 2 234 ? 122.240 120.153 83.832 1.00 64.85 234 SER C CA 1
ATOM 2123 C C . SER B 2 234 ? 123.164 121.220 84.395 1.00 65.46 234 SER C C 1
ATOM 2124 O O . SER B 2 234 ? 123.483 122.207 83.728 1.00 72.06 234 SER C O 1
ATOM 2127 N N . PHE B 2 235 ? 123.593 121.003 85.634 1.00 55.76 235 PHE C N 1
ATOM 2128 C CA . PHE B 2 235 ? 124.487 121.912 86.336 1.00 55.71 235 PHE C CA 1
ATOM 2129 C C . PHE B 2 235 ? 125.812 121.220 86.618 1.00 58.41 235 PHE C C 1
ATOM 2130 O O . PHE B 2 235 ? 125.841 120.047 87.001 1.00 71.21 235 PHE C O 1
ATOM 2138 N N . HIS B 2 236 ? 126.907 121.950 86.426 1.00 49.13 236 HIS C N 1
ATOM 2139 C CA . HIS B 2 236 ? 128.247 121.410 86.607 1.00 45.83 236 HIS C CA 1
ATOM 2140 C C . HIS B 2 236 ? 129.038 122.339 87.512 1.00 53.28 236 HIS C C 1
ATOM 2141 O O . HIS B 2 236 ? 128.991 123.560 87.343 1.00 69.76 236 HIS C O 1
ATOM 2148 N N . LEU B 2 237 ? 129.762 121.762 88.464 1.00 47.44 237 LEU C N 1
ATOM 2149 C CA . LEU B 2 237 ? 130.537 122.523 89.432 1.00 40.73 237 LEU C CA 1
ATOM 2150 C C . LEU B 2 237 ? 132.025 122.399 89.137 1.00 47.96 237 LEU C C 1
ATOM 2151 O O . LEU B 2 237 ? 132.525 121.307 88.853 1.00 60.22 237 LEU C O 1
ATOM 2156 N N . PHE B 2 238 ? 132.727 123.524 89.203 1.00 49.39 238 PHE C N 1
ATOM 2157 C CA . PHE B 2 238 ? 134.173 123.557 89.063 1.00 49.50 238 PHE C CA 1
ATOM 2158 C C . PHE B 2 238 ? 134.791 124.181 90.304 1.00 52.63 238 PHE C C 1
ATOM 2159 O O . PHE B 2 238 ? 134.280 125.165 90.842 1.00 70.02 238 PHE C O 1
ATOM 2167 N N . ILE B 2 239 ? 135.895 123.594 90.759 1.00 52.00 239 ILE C N 1
ATOM 2168 C CA . ILE B 2 239 ? 136.642 124.103 91.903 1.00 49.61 239 ILE C CA 1
ATOM 2169 C C . ILE B 2 239 ? 138.104 124.230 91.507 1.00 52.04 239 ILE C C 1
ATOM 2170 O O . ILE B 2 239 ? 138.650 123.359 90.823 1.00 65.96 239 ILE C O 1
ATOM 2175 N N . ASN B 2 240 ? 138.737 125.326 91.932 1.00 67.83 240 ASN C N 1
ATOM 2176 C CA . ASN B 2 240 ? 140.137 125.553 91.592 1.00 69.26 240 ASN C CA 1
ATOM 2177 C C . ASN B 2 240 ? 141.031 124.469 92.181 1.00 69.53 240 ASN C C 1
ATOM 2178 O O . ASN B 2 240 ? 141.932 123.962 91.505 1.00 71.16 240 ASN C O 1
ATOM 2183 N N . THR B 2 241 ? 140.794 124.098 93.436 1.00 73.65 241 THR C N 1
ATOM 2184 C CA . THR B 2 241 ? 141.610 123.106 94.115 1.00 75.80 241 THR C CA 1
ATOM 2185 C C . THR B 2 241 ? 140.707 122.048 94.728 1.00 74.60 241 THR C C 1
ATOM 2186 O O . THR B 2 241 ? 139.483 122.088 94.586 1.00 79.38 241 THR C O 1
ATOM 2190 N N . ALA B 2 242 ? 141.326 121.091 95.403 1.00 68.28 242 ALA C N 1
ATOM 2191 C CA . ALA B 2 242 ? 140.567 120.025 96.033 1.00 66.61 242 ALA C CA 1
ATOM 2192 C C . ALA B 2 242 ? 139.705 120.593 97.159 1.00 63.03 242 ALA C C 1
ATOM 2193 O O . ALA B 2 242 ? 140.138 121.510 97.867 1.00 71.62 242 ALA C O 1
ATOM 2195 N N . PRO B 2 243 ? 138.484 120.095 97.340 1.00 51.30 243 PRO C N 1
ATOM 2196 C CA . PRO B 2 243 ? 137.660 120.553 98.464 1.00 55.26 243 PRO C CA 1
ATOM 2197 C C . PRO B 2 243 ? 138.312 120.205 99.793 1.00 64.80 243 PRO C C 1
ATOM 2198 O O . PRO B 2 243 ? 138.979 119.178 99.928 1.00 73.09 243 PRO C O 1
ATOM 2202 N N . CYS B 2 244 ? 138.114 121.072 100.783 1.00 64.36 244 CYS C N 1
ATOM 2203 C CA . CYS B 2 244 ? 138.735 120.857 102.079 1.00 64.22 244 CYS C CA 1
ATOM 2204 C C . CYS B 2 244 ? 138.167 119.606 102.743 1.00 62.49 244 CYS C C 1
ATOM 2205 O O . CYS B 2 244 ? 136.989 119.271 102.600 1.00 69.41 244 CYS C O 1
ATOM 2208 N N . GLY B 2 245 ? 139.031 118.906 103.471 1.00 65.95 245 GLY C N 1
ATOM 2209 C CA . GLY B 2 245 ? 138.624 117.704 104.168 1.00 63.78 245 GLY C CA 1
ATOM 2210 C C . GLY B 2 245 ? 139.185 116.426 103.580 1.00 64.70 245 GLY C C 1
ATOM 2211 O O . GLY B 2 245 ? 140.403 116.263 103.468 1.00 70.48 245 GLY C O 1
ATOM 2212 N N . VAL B 2 246 ? 138.294 115.508 103.202 1.00 64.26 246 VAL C N 1
ATOM 2213 C CA . VAL B 2 246 ? 138.709 114.184 102.746 1.00 64.49 246 VAL C CA 1
ATOM 2214 C C . VAL B 2 246 ? 139.455 114.250 101.422 1.00 71.42 246 VAL C C 1
ATOM 2215 O O . VAL B 2 246 ? 140.385 113.470 101.185 1.00 79.65 246 VAL C O 1
ATOM 2219 N N . ALA B 2 247 ? 139.068 115.174 100.541 1.00 63.48 247 ALA C N 1
ATOM 2220 C CA . ALA B 2 247 ? 139.577 115.168 99.174 1.00 59.13 247 ALA C CA 1
ATOM 2221 C C . ALA B 2 247 ? 141.070 115.461 99.081 1.00 64.30 247 ALA C C 1
ATOM 2222 O O . ALA B 2 247 ? 141.674 115.172 98.044 1.00 71.15 247 ALA C O 1
ATOM 2224 N N . ARG B 2 248 ? 141.680 116.025 100.119 1.00 67.82 248 ARG C N 1
ATOM 2225 C CA . ARG B 2 248 ? 143.078 116.425 100.062 1.00 70.06 248 ARG C CA 1
ATOM 2226 C C . ARG B 2 248 ? 143.855 115.851 101.239 1.00 76.26 248 ARG C C 1
ATOM 2227 O O . ARG B 2 248 ? 143.354 115.790 102.366 1.00 75.86 248 ARG C O 1
ATOM 2235 N N . ILE B 2 249 ? 145.085 115.415 100.962 1.00 101.54 249 ILE C N 1
ATOM 2236 C CA . ILE B 2 249 ? 146.014 114.978 101.997 1.00 105.58 249 ILE C CA 1
ATOM 2237 C C . ILE B 2 249 ? 147.377 115.596 101.719 1.00 107.07 249 ILE C C 1
ATOM 2238 O O . ILE B 2 249 ? 147.951 115.425 100.639 1.00 106.78 249 ILE C O 1
ATOM 2243 N N . ASP B 2 250 ? 147.890 116.339 102.698 1.00 136.49 250 ASP C N 1
ATOM 2244 C CA . ASP B 2 250 ? 149.242 116.873 102.592 1.00 136.64 250 ASP C CA 1
ATOM 2245 C C . ASP B 2 250 ? 150.116 116.421 103.756 1.00 136.50 250 ASP C C 1
ATOM 2246 O O . ASP B 2 250 ? 151.231 115.933 103.549 1.00 135.98 250 ASP C O 1
ATOM 2251 N N . LYS B 2 251 ? 149.617 116.575 104.980 1.00 147.45 251 LYS C N 1
ATOM 2252 C CA . LYS B 2 251 ? 150.429 116.365 106.170 1.00 148.59 251 LYS C CA 1
ATOM 2253 C C . LYS B 2 251 ? 149.758 115.400 107.139 1.00 150.73 251 LYS C C 1
ATOM 2254 O O . LYS B 2 251 ? 148.546 115.463 107.360 1.00 151.35 251 LYS C O 1
ATOM 2260 N N . LYS B 2 252 ? 150.564 114.491 107.693 1.00 162.32 252 LYS C N 1
ATOM 2261 C CA . LYS B 2 252 ? 150.189 113.610 108.797 1.00 162.50 252 LYS C CA 1
ATOM 2262 C C . LYS B 2 252 ? 149.138 112.574 108.412 1.00 162.67 252 LYS C C 1
ATOM 2263 O O . LYS B 2 252 ? 148.840 111.671 109.200 1.00 161.37 252 LYS C O 1
ATOM 2269 N N . LEU B 2 253 ? 148.575 112.681 107.209 1.00 153.11 253 LEU C N 1
ATOM 2270 C CA . LEU B 2 253 ? 147.635 111.679 106.710 1.00 150.66 253 LEU C CA 1
ATOM 2271 C C . LEU B 2 253 ? 148.404 110.747 105.777 1.00 150.70 253 LEU C C 1
ATOM 2272 O O . LEU B 2 253 ? 148.310 110.813 104.548 1.00 148.90 253 LEU C O 1
ATOM 2277 N N . LYS B 2 254 ? 149.185 109.864 106.388 1.00 162.39 254 LYS C N 1
ATOM 2278 C CA . LYS B 2 254 ? 150.090 108.980 105.671 1.00 161.97 254 LYS C CA 1
ATOM 2279 C C . LYS B 2 254 ? 150.006 107.597 106.297 1.00 163.76 254 LYS C C 1
ATOM 2280 O O . LYS B 2 254 ? 149.577 107.459 107.449 1.00 162.49 254 LYS C O 1
ATOM 2286 N N . PRO B 2 255 ? 150.395 106.552 105.564 1.00 176.10 255 PRO C N 1
ATOM 2287 C CA . PRO B 2 255 ? 150.337 105.198 106.125 1.00 175.89 255 PRO C CA 1
ATOM 2288 C C . PRO B 2 255 ? 151.243 105.035 107.338 1.00 176.25 255 PRO C C 1
ATOM 2289 O O . PRO B 2 255 ? 152.029 105.920 107.685 1.00 176.61 255 PRO C O 1
ATOM 2293 N N . GLY B 2 256 ? 151.127 103.875 107.977 1.00 173.65 256 GLY C N 1
ATOM 2294 C CA . GLY B 2 256 ? 151.855 103.583 109.195 1.00 172.12 256 GLY C CA 1
ATOM 2295 C C . GLY B 2 256 ? 150.975 102.867 110.198 1.00 172.69 256 GLY C C 1
ATOM 2296 O O . GLY B 2 256 ? 151.454 102.057 110.998 1.00 172.80 256 GLY C O 1
ATOM 2297 N N . THR B 2 257 ? 149.678 103.164 110.157 1.00 169.07 257 THR C N 1
ATOM 2298 C CA . THR B 2 257 ? 148.679 102.466 110.951 1.00 168.73 257 THR C CA 1
ATOM 2299 C C . THR B 2 257 ? 147.491 102.143 110.058 1.00 167.63 257 THR C C 1
ATOM 2300 O O . THR B 2 257 ? 147.005 103.008 109.325 1.00 167.23 257 THR C O 1
ATOM 2304 N N . SER B 2 258 ? 147.029 100.892 110.122 1.00 155.51 258 SER C N 1
ATOM 2305 C CA . SER B 2 258 ? 145.916 100.468 109.281 1.00 155.04 258 SER C CA 1
ATOM 2306 C C . SER B 2 258 ? 144.602 101.129 109.677 1.00 155.43 258 SER C C 1
ATOM 2307 O O . SER B 2 258 ? 143.680 101.185 108.856 1.00 154.10 258 SER C O 1
ATOM 2310 N N . ASP B 2 259 ? 144.496 101.631 110.910 1.00 150.70 259 ASP C N 1
ATOM 2311 C CA . ASP B 2 259 ? 143.254 102.259 111.348 1.00 149.15 259 ASP C CA 1
ATOM 2312 C C . ASP B 2 259 ? 143.006 103.579 110.630 1.00 146.96 259 ASP C C 1
ATOM 2313 O O . ASP B 2 259 ? 141.869 104.063 110.597 1.00 142.72 259 ASP C O 1
ATOM 2318 N N . ASP B 2 260 ? 144.051 104.176 110.051 1.00 139.37 260 ASP C N 1
ATOM 2319 C CA . ASP B 2 260 ? 143.885 105.417 109.305 1.00 137.10 260 ASP C CA 1
ATOM 2320 C C . ASP B 2 260 ? 143.078 105.230 108.028 1.00 139.10 260 ASP C C 1
ATOM 2321 O O . ASP B 2 260 ? 142.624 106.225 107.453 1.00 139.26 260 ASP C O 1
ATOM 2326 N N . LEU B 2 261 ? 142.897 103.988 107.567 1.00 135.74 261 LEU C N 1
ATOM 2327 C CA . LEU B 2 261 ? 142.035 103.747 106.415 1.00 135.61 261 LEU C CA 1
ATOM 2328 C C . LEU B 2 261 ? 140.592 104.131 106.715 1.00 134.71 261 LEU C C 1
ATOM 2329 O O . LEU B 2 261 ? 139.858 104.544 105.810 1.00 132.25 261 LEU C O 1
ATOM 2334 N N . GLN B 2 262 ? 140.168 103.996 107.973 1.00 124.65 262 GLN C N 1
ATOM 2335 C CA . GLN B 2 262 ? 138.853 104.491 108.366 1.00 121.23 262 GLN C CA 1
ATOM 2336 C C . GLN B 2 262 ? 138.777 106.006 108.231 1.00 122.03 262 GLN C C 1
ATOM 2337 O O . GLN B 2 262 ? 137.751 106.547 107.806 1.00 124.68 262 GLN C O 1
ATOM 2343 N N . ASN B 2 263 ? 139.858 106.705 108.587 1.00 113.24 263 ASN C N 1
ATOM 2344 C CA . ASN B 2 263 ? 139.889 108.157 108.470 1.00 114.32 263 ASN C CA 1
ATOM 2345 C C . ASN B 2 263 ? 139.868 108.625 107.022 1.00 110.40 263 ASN C C 1
ATOM 2346 O O . ASN B 2 263 ? 139.635 109.812 106.771 1.00 110.27 263 ASN C O 1
ATOM 2351 N N . SER B 2 264 ? 140.108 107.726 106.066 1.00 95.16 264 SER C N 1
ATOM 2352 C CA . SER B 2 264 ? 139.984 108.079 104.659 1.00 95.20 264 SER C CA 1
ATOM 2353 C C . SER B 2 264 ? 138.537 108.282 104.236 1.00 94.60 264 SER C C 1
ATOM 2354 O O . SER B 2 264 ? 138.296 108.734 103.112 1.00 97.86 264 SER C O 1
ATOM 2357 N N . SER B 2 265 ? 137.577 107.944 105.092 1.00 81.98 265 SER C N 1
ATOM 2358 C CA . SER B 2 265 ? 136.166 108.150 104.807 1.00 84.99 265 SER C CA 1
ATOM 2359 C C . SER B 2 265 ? 135.423 108.892 105.905 1.00 86.14 265 SER C C 1
ATOM 2360 O O . SER B 2 265 ? 134.291 109.322 105.678 1.00 92.49 265 SER C O 1
ATOM 2363 N N . ARG B 2 266 ? 136.024 109.055 107.081 1.00 72.09 266 ARG C N 1
ATOM 2364 C CA . ARG B 2 266 ? 135.339 109.708 108.187 1.00 73.69 266 ARG C CA 1
ATOM 2365 C C . ARG B 2 266 ? 135.121 111.188 107.896 1.00 76.39 266 ARG C C 1
ATOM 2366 O O . ARG B 2 266 ? 135.901 111.827 107.186 1.00 79.58 266 ARG C O 1
ATOM 2374 N N . LEU B 2 267 ? 134.044 111.734 108.457 1.00 68.03 267 LEU C N 1
ATOM 2375 C CA . LEU B 2 267 ? 133.736 113.142 108.258 1.00 62.93 267 LEU C CA 1
ATOM 2376 C C . LEU B 2 267 ? 134.766 114.021 108.957 1.00 68.16 267 LEU C C 1
ATOM 2377 O O . LEU B 2 267 ? 135.304 113.672 110.010 1.00 78.76 267 LEU C O 1
ATOM 2382 N N . ARG B 2 268 ? 135.038 115.174 108.354 1.00 63.05 268 ARG C N 1
ATOM 2383 C CA . ARG B 2 268 ? 135.910 116.182 108.936 1.00 61.13 268 ARG C CA 1
ATOM 2384 C C . ARG B 2 268 ? 135.205 117.526 108.846 1.00 65.55 268 ARG C C 1
ATOM 2385 O O . ARG B 2 268 ? 134.252 117.693 108.082 1.00 71.86 268 ARG C O 1
ATOM 2393 N N . PHE B 2 269 ? 135.669 118.490 109.639 1.00 65.68 269 PHE C N 1
ATOM 2394 C CA . PHE B 2 269 ? 134.984 119.771 109.721 1.00 69.94 269 PHE C CA 1
ATOM 2395 C C . PHE B 2 269 ? 135.975 120.904 109.945 1.00 65.71 269 PHE C C 1
ATOM 2396 O O . PHE B 2 269 ? 137.116 120.684 110.360 1.00 68.47 269 PHE C O 1
ATOM 2404 N N . LYS B 2 270 ? 135.519 122.121 109.667 1.00 57.16 270 LYS C N 1
ATOM 2405 C CA . LYS B 2 270 ? 136.341 123.310 109.823 1.00 50.25 270 LYS C CA 1
ATOM 2406 C C . LYS B 2 270 ? 136.190 123.893 111.223 1.00 64.78 270 LYS C C 1
ATOM 2407 O O . LYS B 2 270 ? 135.273 123.544 111.971 1.00 77.81 270 LYS C O 1
ATOM 2413 N N . ILE B 2 271 ? 137.105 124.794 111.571 1.00 77.60 271 ILE C N 1
ATOM 2414 C CA . ILE B 2 271 ? 137.119 125.460 112.867 1.00 75.77 271 ILE C CA 1
ATOM 2415 C C . ILE B 2 271 ? 137.349 126.949 112.644 1.00 84.24 271 ILE C C 1
ATOM 2416 O O . ILE B 2 271 ? 138.164 127.337 111.800 1.00 91.80 271 ILE C O 1
ATOM 2421 N N . ASP B 2 272 ? 136.616 127.779 113.388 1.00 99.66 272 ASP C N 1
ATOM 2422 C CA . ASP B 2 272 ? 136.765 129.227 113.284 1.00 97.37 272 ASP C CA 1
ATOM 2423 C C . ASP B 2 272 ? 138.192 129.628 113.635 1.00 98.72 272 ASP C C 1
ATOM 2424 O O . ASP B 2 272 ? 138.744 129.171 114.642 1.00 94.97 272 ASP C O 1
ATOM 2429 N N . LYS B 2 273 ? 138.790 130.472 112.797 1.00 106.30 273 LYS C N 1
ATOM 2430 C CA . LYS B 2 273 ? 140.175 130.919 112.916 1.00 106.31 273 LYS C CA 1
ATOM 2431 C C . LYS B 2 273 ? 141.171 129.764 112.898 1.00 106.81 273 LYS C C 1
ATOM 2432 O O . LYS B 2 273 ? 142.358 129.970 113.176 1.00 109.69 273 LYS C O 1
ATOM 2438 N N . GLY B 2 274 ? 140.720 128.550 112.586 1.00 107.52 274 GLY C N 1
ATOM 2439 C CA . GLY B 2 274 ? 141.608 127.419 112.464 1.00 105.86 274 GLY C CA 1
ATOM 2440 C C . GLY B 2 274 ? 142.065 127.223 111.037 1.00 107.57 274 GLY C C 1
ATOM 2441 O O . GLY B 2 274 ? 141.567 127.842 110.097 1.00 107.47 274 GLY C O 1
ATOM 2442 N N . MET B 2 275 ? 143.039 126.332 110.873 1.00 107.34 275 MET C N 1
ATOM 2443 C CA . MET B 2 275 ? 143.586 126.057 109.553 1.00 107.43 275 MET C CA 1
ATOM 2444 C C . MET B 2 275 ? 143.516 124.562 109.286 1.00 107.59 275 MET C C 1
ATOM 2445 O O . MET B 2 275 ? 143.573 123.747 110.210 1.00 107.74 275 MET C O 1
ATOM 2450 N N . GLY B 2 276 ? 143.405 124.214 108.008 1.00 101.24 276 GLY C N 1
ATOM 2451 C CA . GLY B 2 276 ? 143.255 122.815 107.653 1.00 100.08 276 GLY C CA 1
ATOM 2452 C C . GLY B 2 276 ? 141.894 122.291 108.067 1.00 98.04 276 GLY C C 1
ATOM 2453 O O . GLY B 2 276 ? 140.907 123.031 108.143 1.00 96.58 276 GLY C O 1
ATOM 2454 N N . THR B 2 277 ? 141.837 120.992 108.338 1.00 89.06 277 THR C N 1
ATOM 2455 C CA . THR B 2 277 ? 140.588 120.349 108.711 1.00 85.35 277 THR C CA 1
ATOM 2456 C C . THR B 2 277 ? 140.911 119.237 109.696 1.00 87.87 277 THR C C 1
ATOM 2457 O O . THR B 2 277 ? 141.872 118.490 109.498 1.00 92.17 277 THR C O 1
ATOM 2461 N N . VAL B 2 278 ? 140.109 119.132 110.751 1.00 81.41 278 VAL C N 1
ATOM 2462 C CA . VAL B 2 278 ? 140.383 118.204 111.839 1.00 83.05 278 VAL C CA 1
ATOM 2463 C C . VAL B 2 278 ? 139.268 117.172 111.924 1.00 83.43 278 VAL C C 1
ATOM 2464 O O . VAL B 2 278 ? 138.109 117.447 111.601 1.00 86.14 278 VAL C O 1
ATOM 2468 N N . LEU B 2 279 ? 139.635 115.973 112.366 1.00 81.52 279 LEU C N 1
ATOM 2469 C CA . LEU B 2 279 ? 138.692 114.871 112.466 1.00 79.97 279 LEU C CA 1
ATOM 2470 C C . LEU B 2 279 ? 137.709 115.103 113.605 1.00 82.64 279 LEU C C 1
ATOM 2471 O O . LEU B 2 279 ? 137.982 115.846 114.551 1.00 84.97 279 LEU C O 1
ATOM 2476 N N . GLY B 2 280 ? 136.553 114.454 113.504 1.00 89.75 280 GLY C N 1
ATOM 2477 C CA . GLY B 2 280 ? 135.516 114.644 114.494 1.00 95.86 280 GLY C CA 1
ATOM 2478 C C . GLY B 2 280 ? 135.575 113.626 115.616 1.00 100.38 280 GLY C C 1
ATOM 2479 O O . GLY B 2 280 ? 136.135 112.536 115.492 1.00 99.60 280 GLY C O 1
ATOM 2480 N N . GLY B 2 281 ? 134.974 114.006 116.742 1.00 107.78 281 GLY C N 1
ATOM 2481 C CA . GLY B 2 281 ? 134.844 113.111 117.872 1.00 106.93 281 GLY C CA 1
ATOM 2482 C C . GLY B 2 281 ? 136.135 112.720 118.549 1.00 107.82 281 GLY C C 1
ATOM 2483 O O . GLY B 2 281 ? 136.309 111.546 118.887 1.00 104.59 281 GLY C O 1
ATOM 2484 N N . ALA B 2 282 ? 137.056 113.663 118.758 1.00 113.55 282 ALA C N 1
ATOM 2485 C CA . ALA B 2 282 ? 138.291 113.317 119.452 1.00 113.79 282 ALA C CA 1
ATOM 2486 C C . ALA B 2 282 ? 138.096 113.328 120.964 1.00 114.93 282 ALA C C 1
ATOM 2487 O O . ALA B 2 282 ? 138.160 112.278 121.615 1.00 114.06 282 ALA C O 1
ATOM 2489 N N . SER B 2 283 ? 137.853 114.504 121.543 1.00 121.67 283 SER C N 1
ATOM 2490 C CA . SER B 2 283 ? 137.547 114.586 122.967 1.00 122.55 283 SER C CA 1
ATOM 2491 C C . SER B 2 283 ? 136.431 115.585 123.250 1.00 121.63 283 SER C C 1
ATOM 2492 O O . SER B 2 283 ? 135.737 115.479 124.267 1.00 120.23 283 SER C O 1
ATOM 2495 N N . GLU B 2 284 ? 136.248 116.553 122.354 1.00 112.19 284 GLU C N 1
ATOM 2496 C CA . GLU B 2 284 ? 135.333 117.662 122.597 1.00 112.14 284 GLU C CA 1
ATOM 2497 C C . GLU B 2 284 ? 134.209 117.729 121.579 1.00 108.99 284 GLU C C 1
ATOM 2498 O O . GLU B 2 284 ? 133.150 118.300 121.866 1.00 109.21 284 GLU C O 1
ATOM 2504 N N . PHE B 2 285 ? 134.419 117.153 120.402 1.00 96.71 285 PHE C N 1
ATOM 2505 C CA . PHE B 2 285 ? 133.541 117.336 119.258 1.00 97.31 285 PHE C CA 1
ATOM 2506 C C . PHE B 2 285 ? 132.328 116.420 119.283 1.00 101.74 285 PHE C C 1
ATOM 2507 O O . PHE B 2 285 ? 131.462 116.540 118.410 1.00 98.58 285 PHE C O 1
ATOM 2515 N N . GLU B 2 286 ? 132.242 115.514 120.255 1.00 111.44 286 GLU C N 1
ATOM 2516 C CA . GLU B 2 286 ? 131.066 114.670 120.412 1.00 108.92 286 GLU C CA 1
ATOM 2517 C C . GLU B 2 286 ? 130.073 115.325 121.363 1.00 105.57 286 GLU C C 1
ATOM 2518 O O . GLU B 2 286 ? 129.638 114.709 122.341 1.00 106.71 286 GLU C O 1
ATOM 2524 N N . ALA B 2 287 ? 129.712 116.575 121.081 1.00 90.03 287 ALA C N 1
ATOM 2525 C CA . ALA B 2 287 ? 128.781 117.326 121.911 1.00 86.05 287 ALA C CA 1
ATOM 2526 C C . ALA B 2 287 ? 128.122 118.386 121.048 1.00 89.61 287 ALA C C 1
ATOM 2527 O O . ALA B 2 287 ? 128.767 118.927 120.143 1.00 93.34 287 ALA C O 1
ATOM 2529 N N . PRO B 2 288 ? 126.852 118.697 121.289 1.00 77.35 288 PRO C N 1
ATOM 2530 C CA . PRO B 2 288 ? 126.173 119.702 120.465 1.00 77.51 288 PRO C CA 1
ATOM 2531 C C . PRO B 2 288 ? 126.796 121.080 120.621 1.00 78.33 288 PRO C C 1
ATOM 2532 O O . PRO B 2 288 ? 127.343 121.427 121.670 1.00 85.63 288 PRO C O 1
ATOM 2536 N N . GLN B 2 289 ? 126.712 121.864 119.552 1.00 73.07 289 GLN C N 1
ATOM 2537 C CA . GLN B 2 289 ? 127.168 123.244 119.575 1.00 68.00 289 GLN C CA 1
ATOM 2538 C C . GLN B 2 289 ? 126.093 124.142 120.171 1.00 74.60 289 GLN C C 1
ATOM 2539 O O . GLN B 2 289 ? 124.894 123.931 119.968 1.00 79.28 289 GLN C O 1
ATOM 2545 N N . THR B 2 290 ? 126.532 125.150 120.921 1.00 73.41 290 THR C N 1
ATOM 2546 C CA . THR B 2 290 ? 125.621 126.044 121.620 1.00 74.01 290 THR C CA 1
ATOM 2547 C C . THR B 2 290 ? 125.983 127.488 121.316 1.00 69.08 290 THR C C 1
ATOM 2548 O O . THR B 2 290 ? 127.162 127.849 121.321 1.00 76.07 290 THR C O 1
ATOM 2552 N N . PHE B 2 291 ? 124.962 128.315 121.074 1.00 66.56 291 PHE C N 1
ATOM 2553 C CA . PHE B 2 291 ? 125.197 129.723 120.762 1.00 75.79 291 PHE C CA 1
ATOM 2554 C C . PHE B 2 291 ? 126.022 130.402 121.847 1.00 79.44 291 PHE C C 1
ATOM 2555 O O . PHE B 2 291 ? 127.041 131.042 121.560 1.00 79.99 291 PHE C O 1
ATOM 2563 N N . ASP B 2 292 ? 125.605 130.261 123.102 1.00 87.07 292 ASP C N 1
ATOM 2564 C CA . ASP B 2 292 ? 126.355 130.793 124.228 1.00 86.57 292 ASP C CA 1
ATOM 2565 C C . ASP B 2 292 ? 127.624 130.003 124.506 1.00 87.22 292 ASP C C 1
ATOM 2566 O O . ASP B 2 292 ? 128.416 130.398 125.367 1.00 91.51 292 ASP C O 1
ATOM 2571 N N . GLY B 2 293 ? 127.830 128.896 123.799 1.00 84.86 293 GLY C N 1
ATOM 2572 C CA . GLY B 2 293 ? 129.081 128.172 123.871 1.00 82.95 293 GLY C CA 1
ATOM 2573 C C . GLY B 2 293 ? 130.090 128.741 122.897 1.00 86.71 293 GLY C C 1
ATOM 2574 O O . GLY B 2 293 ? 131.221 129.046 123.284 1.00 89.11 293 GLY C O 1
ATOM 2575 N N . ILE B 2 294 ? 129.692 128.895 121.630 1.00 81.87 294 ILE C N 1
ATOM 2576 C CA . ILE B 2 294 ? 130.555 129.572 120.665 1.00 79.81 294 ILE C CA 1
ATOM 2577 C C . ILE B 2 294 ? 130.886 130.977 121.150 1.00 82.68 294 ILE C C 1
ATOM 2578 O O . ILE B 2 294 ? 132.034 131.427 121.055 1.00 82.42 294 ILE C O 1
ATOM 2583 N N . MET B 2 295 ? 129.897 131.687 121.685 1.00 90.63 295 MET C N 1
ATOM 2584 C CA . MET B 2 295 ? 130.202 132.878 122.462 1.00 87.24 295 MET C CA 1
ATOM 2585 C C . MET B 2 295 ? 131.015 132.480 123.684 1.00 90.40 295 MET C C 1
ATOM 2586 O O . MET B 2 295 ? 130.702 131.488 124.347 1.00 91.29 295 MET C O 1
ATOM 2591 N N . MET B 2 296 ? 132.063 133.251 123.970 1.00 105.12 296 MET C N 1
ATOM 2592 C CA . MET B 2 296 ? 133.031 133.049 125.054 1.00 109.43 296 MET C CA 1
ATOM 2593 C C . MET B 2 296 ? 134.058 131.994 124.639 1.00 109.20 296 MET C C 1
ATOM 2594 O O . MET B 2 296 ? 134.994 131.696 125.392 1.00 113.38 296 MET C O 1
ATOM 2599 N N . GLY B 2 297 ? 133.961 131.454 123.428 1.00 96.70 297 GLY C N 1
ATOM 2600 C CA . GLY B 2 297 ? 135.136 130.866 122.812 1.00 98.35 297 GLY C CA 1
ATOM 2601 C C . GLY B 2 297 ? 135.176 129.369 122.622 1.00 98.96 297 GLY C C 1
ATOM 2602 O O . GLY B 2 297 ? 136.276 128.814 122.527 1.00 98.61 297 GLY C O 1
ATOM 2603 N N . GLU B 2 298 ? 134.038 128.686 122.570 1.00 94.63 298 GLU C N 1
ATOM 2604 C CA . GLU B 2 298 ? 134.062 127.321 122.064 1.00 89.51 298 GLU C CA 1
ATOM 2605 C C . GLU B 2 298 ? 134.250 127.338 120.551 1.00 93.40 298 GLU C C 1
ATOM 2606 O O . GLU B 2 298 ? 133.705 128.190 119.844 1.00 95.79 298 GLU C O 1
ATOM 2612 N N . ARG B 2 299 ? 135.033 126.387 120.052 1.00 95.91 299 ARG C N 1
ATOM 2613 C CA . ARG B 2 299 ? 135.339 126.346 118.627 1.00 97.92 299 ARG C CA 1
ATOM 2614 C C . ARG B 2 299 ? 134.100 125.921 117.850 1.00 98.99 299 ARG C C 1
ATOM 2615 O O . ARG B 2 299 ? 133.536 124.852 118.103 1.00 99.08 299 ARG C O 1
ATOM 2623 N N . MET B 2 300 ? 133.673 126.760 116.910 1.00 87.69 300 MET C N 1
ATOM 2624 C CA . MET B 2 300 ? 132.515 126.452 116.082 1.00 83.47 300 MET C CA 1
ATOM 2625 C C . MET B 2 300 ? 132.932 125.498 114.971 1.00 84.18 300 MET C C 1
ATOM 2626 O O . MET B 2 300 ? 133.900 125.760 114.251 1.00 83.11 300 MET C O 1
ATOM 2631 N N . ARG B 2 301 ? 132.205 124.396 114.834 1.00 76.72 301 ARG C N 1
ATOM 2632 C CA . ARG B 2 301 ? 132.523 123.371 113.853 1.00 72.64 301 ARG C CA 1
ATOM 2633 C C . ARG B 2 301 ? 131.580 123.468 112.663 1.00 74.20 301 ARG C C 1
ATOM 2634 O O . ARG B 2 301 ? 130.356 123.429 112.819 1.00 76.80 301 ARG C O 1
ATOM 2642 N N . THR B 2 302 ? 132.160 123.598 111.473 1.00 57.87 302 THR C N 1
ATOM 2643 C CA . THR B 2 302 ? 131.417 123.609 110.222 1.00 53.69 302 THR C CA 1
ATOM 2644 C C . THR B 2 302 ? 131.945 122.481 109.354 1.00 53.31 302 THR C C 1
ATOM 2645 O O . THR B 2 302 ? 133.160 122.348 109.184 1.00 63.82 302 THR C O 1
ATOM 2649 N N . MET B 2 303 ? 131.037 121.675 108.809 1.00 47.60 303 MET C N 1
ATOM 2650 C CA . MET B 2 303 ? 131.441 120.496 108.057 1.00 52.47 303 MET C CA 1
ATOM 2651 C C . MET B 2 303 ? 132.281 120.888 106.850 1.00 48.13 303 MET C C 1
ATOM 2652 O O . MET B 2 303 ? 132.036 121.910 106.207 1.00 65.04 303 MET C O 1
ATOM 2657 N N . SER B 2 304 ? 133.280 120.064 106.548 1.00 44.39 304 SER C N 1
ATOM 2658 C CA . SER B 2 304 ? 134.208 120.372 105.473 1.00 51.60 304 SER C CA 1
ATOM 2659 C C . SER B 2 304 ? 133.489 120.386 104.129 1.00 54.51 304 SER C C 1
ATOM 2660 O O . SER B 2 304 ? 132.405 119.822 103.964 1.00 60.74 304 SER C O 1
ATOM 2663 N N . CYS B 2 305 ? 134.110 121.058 103.158 1.00 56.29 305 CYS C N 1
ATOM 2664 C CA . CYS B 2 305 ? 133.504 121.171 101.838 1.00 54.06 305 CYS C CA 1
ATOM 2665 C C . CYS B 2 305 ? 133.355 119.813 101.171 1.00 58.31 305 CYS C C 1
ATOM 2666 O O . CYS B 2 305 ? 132.431 119.612 100.376 1.00 68.58 305 CYS C O 1
ATOM 2669 N N . SER B 2 306 ? 134.248 118.870 101.478 1.00 55.82 306 SER C N 1
ATOM 2670 C CA . SER B 2 306 ? 134.103 117.519 100.948 1.00 50.36 306 SER C CA 1
ATOM 2671 C C . SER B 2 306 ? 132.820 116.872 101.447 1.00 60.56 306 SER C C 1
ATOM 2672 O O . SER B 2 306 ? 132.114 116.204 100.684 1.00 71.94 306 SER C O 1
ATOM 2675 N N . ASP B 2 307 ? 132.504 117.057 102.727 1.00 60.60 307 ASP C N 1
ATOM 2676 C CA . ASP B 2 307 ? 131.291 116.473 103.282 1.00 61.37 307 ASP C CA 1
ATOM 2677 C C . ASP B 2 307 ? 130.055 117.238 102.831 1.00 65.21 307 ASP C C 1
ATOM 2678 O O . ASP B 2 307 ? 128.990 116.643 102.624 1.00 73.03 307 ASP C O 1
ATOM 2683 N N . LYS B 2 308 ? 130.179 118.555 102.674 1.00 52.18 308 LYS C N 1
ATOM 2684 C CA . LYS B 2 308 ? 129.063 119.341 102.164 1.00 44.55 308 LYS C CA 1
ATOM 2685 C C . LYS B 2 308 ? 128.759 118.978 100.717 1.00 46.93 308 LYS C C 1
ATOM 2686 O O . LYS B 2 308 ? 127.596 118.975 100.304 1.00 54.20 308 LYS C O 1
ATOM 2692 N N . LEU B 2 309 ? 129.789 118.653 99.934 1.00 50.22 309 LEU C N 1
ATOM 2693 C CA . LEU B 2 309 ? 129.549 118.163 98.582 1.00 44.01 309 LEU C CA 1
ATOM 2694 C C . LEU B 2 309 ? 128.877 116.796 98.603 1.00 52.90 309 LEU C C 1
ATOM 2695 O O . LEU B 2 309 ? 128.065 116.485 97.727 1.00 56.92 309 LEU C O 1
ATOM 2700 N N . LEU B 2 310 ? 129.200 115.966 99.596 1.00 50.66 310 LEU C N 1
ATOM 2701 C CA . LEU B 2 310 ? 128.493 114.700 99.764 1.00 45.64 310 LEU C CA 1
ATOM 2702 C C . LEU B 2 310 ? 127.016 114.939 100.049 1.00 51.06 310 LEU C C 1
ATOM 2703 O O . LEU B 2 310 ? 126.140 114.273 99.480 1.00 62.19 310 LEU C O 1
ATOM 2708 N N . ARG B 2 311 ? 126.720 115.895 100.930 1.00 54.19 311 ARG C N 1
ATOM 2709 C CA . ARG B 2 311 ? 125.329 116.237 101.206 1.00 53.14 311 ARG C CA 1
ATOM 2710 C C . ARG B 2 311 ? 124.643 116.771 99.955 1.00 57.85 311 ARG C C 1
ATOM 2711 O O . ARG B 2 311 ? 123.468 116.485 99.706 1.00 61.86 311 ARG C O 1
ATOM 2719 N N . ALA B 2 312 ? 125.362 117.564 99.160 1.00 59.35 312 ALA C N 1
ATOM 2720 C CA . ALA B 2 312 ? 124.798 118.078 97.918 1.00 54.17 312 ALA C CA 1
ATOM 2721 C C . ALA B 2 312 ? 124.504 116.959 96.930 1.00 58.52 312 ALA C C 1
ATOM 2722 O O . ALA B 2 312 ? 123.500 117.012 96.214 1.00 68.71 312 ALA C O 1
ATOM 2724 N N . ASN B 2 313 ? 125.369 115.950 96.864 1.00 55.64 313 ASN C N 1
ATOM 2725 C CA . ASN B 2 313 ? 125.146 114.823 95.968 1.00 54.91 313 ASN C CA 1
ATOM 2726 C C . ASN B 2 313 ? 124.057 113.881 96.456 1.00 54.88 313 ASN C C 1
ATOM 2727 O O . ASN B 2 313 ? 123.463 113.177 95.634 1.00 64.35 313 ASN C O 1
ATOM 2732 N N . VAL B 2 314 ? 123.784 113.842 97.754 1.00 59.63 314 VAL C N 1
ATOM 2733 C CA . VAL B 2 314 ? 122.747 112.968 98.299 1.00 59.83 314 VAL C CA 1
ATOM 2734 C C . VAL B 2 314 ? 121.385 113.653 98.325 1.00 61.10 314 VAL C C 1
ATOM 2735 O O . VAL B 2 314 ? 120.430 113.172 97.715 1.00 59.67 314 VAL C O 1
ATOM 2739 N N . LEU B 2 315 ? 121.272 114.778 99.029 1.00 58.70 315 LEU C N 1
ATOM 2740 C CA . LEU B 2 315 ? 120.000 115.472 99.187 1.00 53.54 315 LEU C CA 1
ATOM 2741 C C . LEU B 2 315 ? 119.744 116.533 98.127 1.00 53.22 315 LEU C C 1
ATOM 2742 O O . LEU B 2 315 ? 118.687 117.169 98.158 1.00 60.03 315 LEU C O 1
ATOM 2747 N N . GLY B 2 316 ? 120.670 116.752 97.206 1.00 53.91 316 GLY C N 1
ATOM 2748 C CA . GLY B 2 316 ? 120.497 117.775 96.201 1.00 52.60 316 GLY C CA 1
ATOM 2749 C C . GLY B 2 316 ? 121.088 119.108 96.625 1.00 57.86 316 GLY C C 1
ATOM 2750 O O . GLY B 2 316 ? 121.412 119.345 97.787 1.00 64.17 316 GLY C O 1
ATOM 2751 N N . VAL B 2 317 ? 121.224 120.000 95.644 1.00 59.40 317 VAL C N 1
ATOM 2752 C CA . VAL B 2 317 ? 121.826 121.302 95.906 1.00 52.28 317 VAL C CA 1
ATOM 2753 C C . VAL B 2 317 ? 120.790 122.370 96.228 1.00 55.28 317 VAL C C 1
ATOM 2754 O O . VAL B 2 317 ? 121.154 123.438 96.732 1.00 63.58 317 VAL C O 1
ATOM 2758 N N . GLN B 2 318 ? 119.510 122.111 95.961 1.00 57.16 318 GLN C N 1
ATOM 2759 C CA . GLN B 2 318 ? 118.482 123.134 96.103 1.00 58.99 318 GLN C CA 1
ATOM 2760 C C . GLN B 2 318 ? 118.221 123.533 97.549 1.00 63.48 318 GLN C C 1
ATOM 2761 O O . GLN B 2 318 ? 117.655 124.605 97.780 1.00 74.32 318 GLN C O 1
ATOM 2767 N N . GLY B 2 319 ? 118.612 122.719 98.520 1.00 53.98 319 GLY C N 1
ATOM 2768 C CA . GLY B 2 319 ? 118.416 123.071 99.912 1.00 56.71 319 GLY C CA 1
ATOM 2769 C C . GLY B 2 319 ? 116.992 122.818 100.376 1.00 57.20 319 GLY C C 1
ATOM 2770 O O . GLY B 2 319 ? 116.116 122.399 99.624 1.00 64.43 319 GLY C O 1
ATOM 2771 N N . ALA B 2 320 ? 116.770 123.088 101.664 1.00 55.93 320 ALA C N 1
ATOM 2772 C CA . ALA B 2 320 ? 115.483 122.773 102.274 1.00 52.28 320 ALA C CA 1
ATOM 2773 C C . ALA B 2 320 ? 114.389 123.727 101.814 1.00 56.99 320 ALA C C 1
ATOM 2774 O O . ALA B 2 320 ? 113.288 123.290 101.463 1.00 65.65 320 ALA C O 1
ATOM 2776 N N . ILE B 2 321 ? 114.669 125.030 101.813 1.00 59.56 321 ILE C N 1
ATOM 2777 C CA . ILE B 2 321 ? 113.626 126.013 101.536 1.00 54.14 321 ILE C CA 1
ATOM 2778 C C . ILE B 2 321 ? 113.175 125.923 100.086 1.00 51.69 321 ILE C C 1
ATOM 2779 O O . ILE B 2 321 ? 111.975 125.923 99.790 1.00 58.38 321 ILE C O 1
ATOM 2784 N N . LEU B 2 322 ? 114.129 125.845 99.159 1.00 47.34 322 LEU C N 1
ATOM 2785 C CA . LEU B 2 322 ? 113.787 125.799 97.744 1.00 50.59 322 LEU C CA 1
ATOM 2786 C C . LEU B 2 322 ? 113.180 124.463 97.344 1.00 49.91 322 LEU C C 1
ATOM 2787 O O . LEU B 2 322 ? 112.616 124.353 96.252 1.00 57.34 322 LEU C O 1
ATOM 2792 N N . SER B 2 323 ? 113.273 123.451 98.205 1.00 52.35 323 SER C N 1
ATOM 2793 C CA . SER B 2 323 ? 112.640 122.166 97.943 1.00 54.71 323 SER C CA 1
ATOM 2794 C C . SER B 2 323 ? 111.123 122.230 98.028 1.00 56.87 323 SER C C 1
ATOM 2795 O O . SER B 2 323 ? 110.460 121.257 97.652 1.00 66.82 323 SER C O 1
ATOM 2798 N N . HIS B 2 324 ? 110.561 123.336 98.519 1.00 54.13 324 HIS C N 1
ATOM 2799 C CA . HIS B 2 324 ? 109.110 123.481 98.556 1.00 51.99 324 HIS C CA 1
ATOM 2800 C C . HIS B 2 324 ? 108.519 123.500 97.152 1.00 58.32 324 HIS C C 1
ATOM 2801 O O . HIS B 2 324 ? 107.447 122.932 96.918 1.00 66.62 324 HIS C O 1
ATOM 2808 N N . PHE B 2 325 ? 109.198 124.150 96.208 1.00 54.30 325 PHE C N 1
ATOM 2809 C CA . PHE B 2 325 ? 108.684 124.313 94.854 1.00 60.10 325 PHE C CA 1
ATOM 2810 C C . PHE B 2 325 ? 109.227 123.290 93.869 1.00 69.35 325 PHE C C 1
ATOM 2811 O O . PHE B 2 325 ? 108.471 122.780 93.038 1.00 79.34 325 PHE C O 1
ATOM 2819 N N . ILE B 2 326 ? 110.518 122.983 93.929 1.00 59.43 326 ILE C N 1
ATOM 2820 C CA . ILE B 2 326 ? 111.194 122.246 92.871 1.00 58.23 326 ILE C CA 1
ATOM 2821 C C . ILE B 2 326 ? 111.643 120.889 93.391 1.00 65.64 326 ILE C C 1
ATOM 2822 O O . ILE B 2 326 ? 111.876 120.713 94.591 1.00 74.44 326 ILE C O 1
ATOM 2827 N N . ASP B 2 327 ? 111.743 119.924 92.476 1.00 69.34 327 ASP C N 1
ATOM 2828 C CA . ASP B 2 327 ? 112.301 118.626 92.796 1.00 68.69 327 ASP C CA 1
ATOM 2829 C C . ASP B 2 327 ? 113.812 118.751 92.982 1.00 69.30 327 ASP C C 1
ATOM 2830 O O . ASP B 2 327 ? 114.415 119.736 92.549 1.00 72.59 327 ASP C O 1
ATOM 2835 N N . PRO B 2 328 ? 114.443 117.775 93.638 1.00 59.12 328 PRO C N 1
ATOM 2836 C CA . PRO B 2 328 ? 115.881 117.887 93.908 1.00 55.74 328 PRO C CA 1
ATOM 2837 C C . PRO B 2 328 ? 116.693 118.046 92.632 1.00 60.72 328 PRO C C 1
ATOM 2838 O O . PRO B 2 328 ? 116.401 117.435 91.603 1.00 69.13 328 PRO C O 1
ATOM 2842 N N . ILE B 2 329 ? 117.721 118.885 92.715 1.00 62.44 329 ILE C N 1
ATOM 2843 C CA . ILE B 2 329 ? 118.631 119.157 91.611 1.00 59.41 329 ILE C CA 1
ATOM 2844 C C . ILE B 2 329 ? 120.029 118.742 92.039 1.00 62.57 329 ILE C C 1
ATOM 2845 O O . ILE B 2 329 ? 120.484 119.096 93.132 1.00 73.98 329 ILE C O 1
ATOM 2850 N N . TYR B 2 330 ? 120.705 117.984 91.182 1.00 48.42 330 TYR C N 1
ATOM 2851 C CA . TYR B 2 330 ? 122.015 117.434 91.490 1.00 51.83 330 TYR C CA 1
ATOM 2852 C C . TYR B 2 330 ? 123.044 117.927 90.484 1.00 62.74 330 TYR C C 1
ATOM 2853 O O . TYR B 2 330 ? 122.723 118.182 89.320 1.00 71.34 330 TYR C O 1
ATOM 2862 N N . TYR B 2 331 ? 124.286 118.065 90.943 1.00 50.28 331 TYR C N 1
ATOM 2863 C CA . TYR B 2 331 ? 125.382 118.342 90.025 1.00 46.21 331 TYR C CA 1
ATOM 2864 C C . TYR B 2 331 ? 125.575 117.165 89.081 1.00 50.02 331 TYR C C 1
ATOM 2865 O O . TYR B 2 331 ? 125.624 116.011 89.512 1.00 62.35 331 TYR C O 1
ATOM 2874 N N . SER B 2 332 ? 125.684 117.457 87.787 1.00 50.49 332 SER C N 1
ATOM 2875 C CA . SER B 2 332 ? 125.996 116.395 86.840 1.00 49.55 332 SER C CA 1
ATOM 2876 C C . SER B 2 332 ? 127.470 116.023 86.888 1.00 60.71 332 SER C C 1
ATOM 2877 O O . SER B 2 332 ? 127.825 114.872 86.613 1.00 71.75 332 SER C O 1
ATOM 2880 N N . SER B 2 333 ? 128.337 116.972 87.232 1.00 58.75 333 SER C N 1
ATOM 2881 C CA . SER B 2 333 ? 129.760 116.695 87.336 1.00 56.85 333 SER C CA 1
ATOM 2882 C C . SER B 2 333 ? 130.405 117.693 88.285 1.00 57.31 333 SER C C 1
ATOM 2883 O O . SER B 2 333 ? 129.926 118.818 88.447 1.00 61.26 333 SER C O 1
ATOM 2886 N N . ILE B 2 334 ? 131.496 117.265 88.911 1.00 53.99 334 ILE C N 1
ATOM 2887 C CA . ILE B 2 334 ? 132.328 118.124 89.745 1.00 49.34 334 ILE C CA 1
ATOM 2888 C C . ILE B 2 334 ? 133.740 118.074 89.184 1.00 52.05 334 ILE C C 1
ATOM 2889 O O . ILE B 2 334 ? 134.326 116.992 89.060 1.00 61.27 334 ILE C O 1
ATOM 2894 N N . ALA B 2 335 ? 134.283 119.237 88.845 1.00 61.01 335 ALA C N 1
ATOM 2895 C CA . ALA B 2 335 ? 135.603 119.345 88.242 1.00 56.66 335 ALA C CA 1
ATOM 2896 C C . ALA B 2 335 ? 136.558 120.017 89.216 1.00 61.76 335 ALA C C 1
ATOM 2897 O O . ALA B 2 335 ? 136.243 121.074 89.770 1.00 77.19 335 ALA C O 1
ATOM 2899 N N . VAL B 2 336 ? 137.716 119.401 89.426 1.00 64.92 336 VAL C N 1
ATOM 2900 C CA . VAL B 2 336 ? 138.769 119.955 90.266 1.00 60.86 336 VAL C CA 1
ATOM 2901 C C . VAL B 2 336 ? 140.053 119.974 89.454 1.00 66.24 336 VAL C C 1
ATOM 2902 O O . VAL B 2 336 ? 140.429 118.958 88.859 1.00 76.18 336 VAL C O 1
ATOM 2906 N N . ALA B 2 337 ? 140.718 121.130 89.420 1.00 73.24 337 ALA C N 1
ATOM 2907 C CA . ALA B 2 337 ? 141.915 121.271 88.599 1.00 78.92 337 ALA C CA 1
ATOM 2908 C C . ALA B 2 337 ? 143.030 120.347 89.070 1.00 88.43 337 ALA C C 1
ATOM 2909 O O . ALA B 2 337 ? 143.753 119.776 88.246 1.00 98.37 337 ALA C O 1
ATOM 2911 N N . GLU B 2 338 ? 143.178 120.180 90.386 1.00 95.95 338 GLU C N 1
ATOM 2912 C CA . GLU B 2 338 ? 144.277 119.417 90.970 1.00 96.87 338 GLU C CA 1
ATOM 2913 C C . GLU B 2 338 ? 144.413 118.034 90.343 1.00 99.08 338 GLU C C 1
ATOM 2914 O O . GLU B 2 338 ? 143.441 117.276 90.268 1.00 100.75 338 GLU C O 1
ATOM 2920 N N . LEU B 2 339 ? 145.619 117.706 89.887 1.00 101.18 339 LEU C N 1
ATOM 2921 C CA . LEU B 2 339 ? 145.843 116.482 89.133 1.00 99.36 339 LEU C CA 1
ATOM 2922 C C . LEU B 2 339 ? 145.852 115.259 90.045 1.00 104.15 339 LEU C C 1
ATOM 2923 O O . LEU B 2 339 ? 146.243 115.328 91.214 1.00 107.47 339 LEU C O 1
ATOM 2928 N N . ASN B 2 340 ? 145.397 114.132 89.491 1.00 99.99 340 ASN C N 1
ATOM 2929 C CA . ASN B 2 340 ? 145.454 112.822 90.135 1.00 99.51 340 ASN C CA 1
ATOM 2930 C C . ASN B 2 340 ? 144.634 112.760 91.419 1.00 97.62 340 ASN C C 1
ATOM 2931 O O . ASN B 2 340 ? 144.736 111.791 92.178 1.00 94.15 340 ASN C O 1
ATOM 2936 N N . ASN B 2 341 ? 143.816 113.781 91.670 1.00 93.35 341 ASN C N 1
ATOM 2937 C CA . ASN B 2 341 ? 142.943 113.764 92.835 1.00 90.37 341 ASN C CA 1
ATOM 2938 C C . ASN B 2 341 ? 141.566 113.204 92.505 1.00 93.35 341 ASN C C 1
ATOM 2939 O O . ASN B 2 341 ? 140.698 113.166 93.383 1.00 96.53 341 ASN C O 1
ATOM 2944 N N . ALA B 2 342 ? 141.354 112.762 91.262 1.00 81.32 342 ALA C N 1
ATOM 2945 C CA . ALA B 2 342 ? 140.027 112.332 90.831 1.00 79.40 342 ALA C CA 1
ATOM 2946 C C . ALA B 2 342 ? 139.540 111.120 91.614 1.00 83.39 342 ALA C C 1
ATOM 2947 O O . ALA B 2 342 ? 138.369 111.053 92.003 1.00 82.69 342 ALA C O 1
ATOM 2949 N N . ASP B 2 343 ? 140.421 110.144 91.843 1.00 85.10 343 ASP C N 1
ATOM 2950 C CA . ASP B 2 343 ? 140.027 108.951 92.585 1.00 80.04 343 ASP C CA 1
ATOM 2951 C C . ASP B 2 343 ? 139.611 109.317 94.005 1.00 79.47 343 ASP C C 1
ATOM 2952 O O . ASP B 2 343 ? 138.551 108.896 94.482 1.00 78.69 343 ASP C O 1
ATOM 2957 N N . ARG B 2 344 ? 140.427 110.120 94.689 1.00 79.25 344 ARG C N 1
ATOM 2958 C CA . ARG B 2 344 ? 140.097 110.525 96.050 1.00 76.60 344 ARG C CA 1
ATOM 2959 C C . ARG B 2 344 ? 138.895 111.459 96.087 1.00 77.82 344 ARG C C 1
ATOM 2960 O O . ARG B 2 344 ? 138.099 111.402 97.031 1.00 78.75 344 ARG C O 1
ATOM 2968 N N . LEU B 2 345 ? 138.751 112.327 95.083 1.00 73.00 345 LEU C N 1
ATOM 2969 C CA . LEU B 2 345 ? 137.597 113.218 95.037 1.00 70.26 345 LEU C CA 1
ATOM 2970 C C . LEU B 2 345 ? 136.304 112.427 94.896 1.00 74.06 345 LEU C C 1
ATOM 2971 O O . LEU B 2 345 ? 135.297 112.742 95.540 1.00 80.88 345 LEU C O 1
ATOM 2976 N N . ARG B 2 346 ? 136.313 111.392 94.053 1.00 65.80 346 ARG C N 1
ATOM 2977 C CA . ARG B 2 346 ? 135.126 110.558 93.896 1.00 62.63 346 ARG C CA 1
ATOM 2978 C C . ARG B 2 346 ? 134.782 109.848 95.196 1.00 66.86 346 ARG C C 1
ATOM 2979 O O . ARG B 2 346 ? 133.604 109.720 95.551 1.00 64.15 346 ARG C O 1
ATOM 2987 N N . LYS B 2 347 ? 135.799 109.375 95.917 1.00 71.93 347 LYS C N 1
ATOM 2988 C CA . LYS B 2 347 ? 135.565 108.724 97.200 1.00 61.89 347 LYS C CA 1
ATOM 2989 C C . LYS B 2 347 ? 134.944 109.693 98.197 1.00 63.55 347 LYS C C 1
ATOM 2990 O O . LYS B 2 347 ? 134.058 109.321 98.975 1.00 66.66 347 LYS C O 1
ATOM 2996 N N . ALA B 2 348 ? 135.399 110.946 98.186 1.00 56.57 348 ALA C N 1
ATOM 2997 C CA . ALA B 2 348 ? 134.955 111.906 99.190 1.00 54.31 348 ALA C CA 1
ATOM 2998 C C . ALA B 2 348 ? 133.506 112.324 98.975 1.00 60.62 348 ALA C C 1
ATOM 2999 O O . ALA B 2 348 ? 132.758 112.508 99.941 1.00 64.64 348 ALA C O 1
ATOM 3001 N N . VAL B 2 349 ? 133.089 112.484 97.720 1.00 68.17 349 VAL C N 1
ATOM 3002 C CA . VAL B 2 349 ? 131.801 113.099 97.414 1.00 62.45 349 VAL C CA 1
ATOM 3003 C C . VAL B 2 349 ? 130.733 112.102 96.993 1.00 64.52 349 VAL C C 1
ATOM 3004 O O . VAL B 2 349 ? 129.539 112.407 97.146 1.00 69.60 349 VAL C O 1
ATOM 3008 N N . TYR B 2 350 ? 131.099 110.944 96.445 1.00 61.60 350 TYR C N 1
ATOM 3009 C CA . TYR B 2 350 ? 130.075 109.991 96.035 1.00 54.81 350 TYR C CA 1
ATOM 3010 C C . TYR B 2 350 ? 130.190 108.632 96.714 1.00 61.05 350 TYR C C 1
ATOM 3011 O O . TYR B 2 350 ? 129.217 108.140 97.294 1.00 69.68 350 TYR C O 1
ATOM 3020 N N . SER B 2 351 ? 131.373 108.018 96.640 1.00 65.67 351 SER C N 1
ATOM 3021 C CA . SER B 2 351 ? 131.484 106.588 96.911 1.00 66.45 351 SER C CA 1
ATOM 3022 C C . SER B 2 351 ? 131.141 106.251 98.355 1.00 61.55 351 SER C C 1
ATOM 3023 O O . SER B 2 351 ? 130.455 105.257 98.618 1.00 69.15 351 SER C O 1
ATOM 3026 N N . ARG B 2 352 ? 131.601 107.063 99.308 1.00 51.27 352 ARG C N 1
ATOM 3027 C CA . ARG B 2 352 ? 131.429 106.699 100.709 1.00 62.46 352 ARG C CA 1
ATOM 3028 C C . ARG B 2 352 ? 129.982 106.789 101.175 1.00 65.65 352 ARG C C 1
ATOM 3029 O O . ARG B 2 352 ? 129.682 106.346 102.289 1.00 69.03 352 ARG C O 1
ATOM 3037 N N . ALA B 2 353 ? 129.083 107.344 100.363 1.00 58.81 353 ALA C N 1
ATOM 3038 C CA . ALA B 2 353 ? 127.654 107.298 100.639 1.00 56.74 353 ALA C CA 1
ATOM 3039 C C . ALA B 2 353 ? 126.872 106.654 99.503 1.00 62.47 353 ALA C C 1
ATOM 3040 O O . ALA B 2 353 ? 125.661 106.875 99.396 1.00 72.78 353 ALA C O 1
ATOM 3042 N N . ALA B 2 354 ? 127.533 105.864 98.654 1.00 56.93 354 ALA C N 1
ATOM 3043 C CA . ALA B 2 354 ? 126.855 105.263 97.511 1.00 56.60 354 ALA C CA 1
ATOM 3044 C C . ALA B 2 354 ? 125.772 104.286 97.942 1.00 59.12 354 ALA C C 1
ATOM 3045 O O . ALA B 2 354 ? 124.695 104.248 97.337 1.00 58.87 354 ALA C O 1
ATOM 3047 N N . THR B 2 355 ? 126.032 103.494 98.979 1.00 60.65 355 THR C N 1
ATOM 3048 C CA . THR B 2 355 ? 125.082 102.488 99.434 1.00 60.05 355 THR C CA 1
ATOM 3049 C C . THR B 2 355 ? 123.845 103.082 100.092 1.00 62.52 355 THR C C 1
ATOM 3050 O O . THR B 2 355 ? 122.877 102.350 100.319 1.00 66.12 355 THR C O 1
ATOM 3054 N N . PHE B 2 356 ? 123.849 104.376 100.401 1.00 59.48 356 PHE C N 1
ATOM 3055 C CA . PHE B 2 356 ? 122.699 105.001 101.036 1.00 56.85 356 PHE C CA 1
ATOM 3056 C C . PHE B 2 356 ? 121.500 105.009 100.095 1.00 59.29 356 PHE C C 1
ATOM 3057 O O . PHE B 2 356 ? 121.634 105.165 98.879 1.00 67.16 356 PHE C O 1
ATOM 3065 N N . LYS B 2 357 ? 120.315 104.833 100.673 1.00 57.36 357 LYS C N 1
ATOM 3066 C CA . LYS B 2 357 ? 119.063 104.812 99.917 1.00 59.90 357 LYS C CA 1
ATOM 3067 C C . LYS B 2 357 ? 118.098 105.813 100.529 1.00 66.90 357 LYS C C 1
ATOM 3068 O O . LYS B 2 357 ? 117.286 105.473 101.397 1.00 69.84 357 LYS C O 1
ATOM 3074 N N . PRO B 2 358 ? 118.157 107.067 100.094 1.00 68.12 358 PRO C N 1
ATOM 3075 C CA . PRO B 2 358 ? 117.259 108.091 100.633 1.00 64.99 358 PRO C CA 1
ATOM 3076 C C . PRO B 2 358 ? 115.828 107.847 100.190 1.00 63.99 358 PRO C C 1
ATOM 3077 O O . PRO B 2 358 ? 115.570 106.948 99.376 1.00 67.15 358 PRO C O 1
ATOM 3081 N N . PRO B 2 359 ? 114.862 108.618 100.714 1.00 69.42 359 PRO C N 1
ATOM 3082 C CA . PRO B 2 359 ? 113.466 108.456 100.282 1.00 72.55 359 PRO C CA 1
ATOM 3083 C C . PRO B 2 359 ? 113.259 108.610 98.782 1.00 76.88 359 PRO C C 1
ATOM 3084 O O . PRO B 2 359 ? 114.180 108.981 98.048 1.00 79.08 359 PRO C O 1
ATOM 3088 N N . ALA B 2 360 ? 112.038 108.330 98.330 1.00 86.69 360 ALA C N 1
ATOM 3089 C CA . ALA B 2 360 ? 111.758 108.215 96.901 1.00 85.13 360 ALA C CA 1
ATOM 3090 C C . ALA B 2 360 ? 112.162 109.425 96.063 1.00 86.22 360 ALA C C 1
ATOM 3091 O O . ALA B 2 360 ? 112.813 109.222 95.025 1.00 90.41 360 ALA C O 1
ATOM 3093 N N . PRO B 2 361 ? 111.826 110.674 96.416 1.00 76.13 361 PRO C N 1
ATOM 3094 C CA . PRO B 2 361 ? 112.206 111.793 95.537 1.00 71.65 361 PRO C CA 1
ATOM 3095 C C . PRO B 2 361 ? 113.702 112.031 95.450 1.00 68.86 361 PRO C C 1
ATOM 3096 O O . PRO B 2 361 ? 114.147 112.696 94.505 1.00 70.81 361 PRO C O 1
ATOM 3100 N N . PHE B 2 362 ? 114.488 111.512 96.387 1.00 60.12 362 PHE C N 1
ATOM 3101 C CA . PHE B 2 362 ? 115.923 111.738 96.404 1.00 59.85 362 PHE C CA 1
ATOM 3102 C C . PHE B 2 362 ? 116.676 110.495 95.941 1.00 61.98 362 PHE C C 1
ATOM 3103 O O . PHE B 2 362 ? 116.155 109.378 95.942 1.00 71.05 362 PHE C O 1
ATOM 3111 N N . HIS B 2 363 ? 117.924 110.708 95.535 1.00 55.32 363 HIS C N 1
ATOM 3112 C CA . HIS B 2 363 ? 118.817 109.618 95.175 1.00 57.68 363 HIS C CA 1
ATOM 3113 C C . HIS B 2 363 ? 120.246 110.123 95.280 1.00 59.32 363 HIS C C 1
ATOM 3114 O O . HIS B 2 363 ? 120.498 111.330 95.265 1.00 68.30 363 HIS C O 1
ATOM 3121 N N . VAL B 2 364 ? 121.180 109.184 95.389 1.00 55.98 364 VAL C N 1
ATOM 3122 C CA . VAL B 2 364 ? 122.598 109.522 95.443 1.00 52.86 364 VAL C CA 1
ATOM 3123 C C . VAL B 2 364 ? 123.093 109.674 94.009 1.00 55.78 364 VAL C C 1
ATOM 3124 O O . VAL B 2 364 ? 123.167 108.697 93.261 1.00 64.95 364 VAL C O 1
ATOM 3128 N N . GLN B 2 365 ? 123.426 110.901 93.624 1.00 64.84 365 GLN C N 1
ATOM 3129 C CA . GLN B 2 365 ? 123.845 111.176 92.257 1.00 70.29 365 GLN C CA 1
ATOM 3130 C C . GLN B 2 365 ? 125.271 110.689 92.036 1.00 72.60 365 GLN C C 1
ATOM 3131 O O . GLN B 2 365 ? 126.178 111.032 92.802 1.00 66.97 365 GLN C O 1
ATOM 3137 N N . ASP B 2 366 ? 125.471 109.892 90.986 1.00 70.73 366 ASP C N 1
ATOM 3138 C CA . ASP B 2 366 ? 126.805 109.433 90.605 1.00 66.86 366 ASP C CA 1
ATOM 3139 C C . ASP B 2 366 ? 127.471 110.554 89.816 1.00 68.41 366 ASP C C 1
ATOM 3140 O O . ASP B 2 366 ? 127.436 110.608 88.584 1.00 76.44 366 ASP C O 1
ATOM 3145 N N . VAL B 2 367 ? 128.091 111.473 90.557 1.00 70.91 367 VAL C N 1
ATOM 3146 C CA . VAL B 2 367 ? 128.662 112.663 89.944 1.00 70.56 367 VAL C CA 1
ATOM 3147 C C . VAL B 2 367 ? 129.891 112.292 89.130 1.00 75.89 367 VAL C C 1
ATOM 3148 O O . VAL B 2 367 ? 130.773 111.558 89.593 1.00 82.63 367 VAL C O 1
ATOM 3152 N N . GLU B 2 368 ? 129.945 112.790 87.897 1.00 75.24 368 GLU C N 1
ATOM 3153 C CA . GLU B 2 368 ? 131.143 112.640 87.085 1.00 76.93 368 GLU C CA 1
ATOM 3154 C C . GLU B 2 368 ? 132.275 113.472 87.670 1.00 75.84 368 GLU C C 1
ATOM 3155 O O . GLU B 2 368 ? 132.086 114.641 88.014 1.00 78.53 368 GLU C O 1
ATOM 3161 N N . ILE B 2 369 ? 133.454 112.871 87.781 1.00 60.48 369 ILE C N 1
ATOM 3162 C CA . ILE B 2 369 ? 134.625 113.538 88.332 1.00 57.14 369 ILE C CA 1
ATOM 3163 C C . ILE B 2 369 ? 135.623 113.769 87.209 1.00 63.22 369 ILE C C 1
ATOM 3164 O O . ILE B 2 369 ? 136.035 112.823 86.528 1.00 72.95 369 ILE C O 1
ATOM 3169 N N . GLY B 2 370 ? 136.011 115.025 87.015 1.00 69.55 370 GLY C N 1
ATOM 3170 C CA . GLY B 2 370 ? 136.958 115.366 85.975 1.00 69.87 370 GLY C CA 1
ATOM 3171 C C . GLY B 2 370 ? 138.083 116.249 86.469 1.00 72.75 370 GLY C C 1
ATOM 3172 O O . GLY B 2 370 ? 137.965 116.889 87.517 1.00 77.07 370 GLY C O 1
ATOM 3173 N N . GLU B 2 371 ? 139.182 116.290 85.723 1.00 88.56 371 GLU C N 1
ATOM 3174 C CA . GLU B 2 371 ? 140.328 117.107 86.086 1.00 90.49 371 GLU C CA 1
ATOM 3175 C C . GLU B 2 371 ? 140.884 117.770 84.836 1.00 93.80 371 GLU C C 1
ATOM 3176 O O . GLU B 2 371 ? 140.673 117.305 83.713 1.00 96.74 371 GLU C O 1
ATOM 3182 N N . CYS B 2 372 ? 141.595 118.872 85.046 1.00 104.20 372 CYS C N 1
ATOM 3183 C CA . CYS B 2 372 ? 142.201 119.636 83.967 1.00 103.92 372 CYS C CA 1
ATOM 3184 C C . CYS B 2 372 ? 143.667 119.251 83.818 1.00 106.38 372 CYS C C 1
ATOM 3185 O O . CYS B 2 372 ? 144.391 119.133 84.811 1.00 108.95 372 CYS C O 1
ATOM 3188 N N . GLN B 2 373 ? 144.097 119.052 82.570 1.00 121.70 373 GLN C N 1
ATOM 3189 C CA . GLN B 2 373 ? 145.477 118.648 82.319 1.00 127.00 373 GLN C CA 1
ATOM 3190 C C . GLN B 2 373 ? 146.469 119.701 82.794 1.00 126.50 373 GLN C C 1
ATOM 3191 O O . GLN B 2 373 ? 147.490 119.358 83.400 1.00 123.54 373 GLN C O 1
ATOM 3197 N N . VAL B 2 374 ? 146.189 120.977 82.541 1.00 119.87 374 VAL C N 1
ATOM 3198 C CA . VAL B 2 374 ? 147.003 122.081 83.036 1.00 118.67 374 VAL C CA 1
ATOM 3199 C C . VAL B 2 374 ? 146.333 122.632 84.286 1.00 117.86 374 VAL C C 1
ATOM 3200 O O . VAL B 2 374 ? 145.126 122.907 84.285 1.00 116.91 374 VAL C O 1
ATOM 3204 N N . GLU B 2 375 ? 147.107 122.766 85.359 1.00 117.16 375 GLU C N 1
ATOM 3205 C CA . GLU B 2 375 ? 146.540 123.132 86.647 1.00 115.33 375 GLU C CA 1
ATOM 3206 C C . GLU B 2 375 ? 147.648 123.614 87.568 1.00 116.02 375 GLU C C 1
ATOM 3207 O O . GLU B 2 375 ? 148.837 123.442 87.286 1.00 116.95 375 GLU C O 1
ATOM 3213 N N . ASP B 2 376 ? 147.236 124.219 88.679 1.00 123.95 376 ASP C N 1
ATOM 3214 C CA . ASP B 2 376 ? 148.172 124.647 89.707 1.00 127.45 376 ASP C CA 1
ATOM 3215 C C . ASP B 2 376 ? 147.436 124.711 91.036 1.00 127.94 376 ASP C C 1
ATOM 3216 O O . ASP B 2 376 ? 146.250 125.046 91.097 1.00 125.74 376 ASP C O 1
ATOM 3221 N N . THR B 2 377 ? 148.164 124.385 92.105 1.00 133.90 377 THR C N 1
ATOM 3222 C CA . THR B 2 377 ? 147.572 124.413 93.437 1.00 133.52 377 THR C CA 1
ATOM 3223 C C . THR B 2 377 ? 148.435 125.211 94.412 1.00 134.88 377 THR C C 1
ATOM 3224 O O . THR B 2 377 ? 148.035 125.379 95.571 1.00 135.16 377 THR C O 1
ATOM 3228 N N . GLU B 2 378 ? 149.587 125.731 93.979 1.00 144.40 378 GLU C N 1
ATOM 3229 C CA . GLU B 2 378 ? 150.432 126.538 94.852 1.00 144.65 378 GLU C CA 1
ATOM 3230 C C . GLU B 2 378 ? 149.702 127.762 95.388 1.00 145.05 378 GLU C C 1
ATOM 3231 O O . GLU B 2 378 ? 150.030 128.240 96.480 1.00 143.47 378 GLU C O 1
ATOM 3237 N N . GLN B 2 379 ? 148.713 128.268 94.656 1.00 143.43 379 GLN C N 1
ATOM 3238 C CA . GLN B 2 379 ? 147.944 129.430 95.085 1.00 140.76 379 GLN C CA 1
ATOM 3239 C C . GLN B 2 379 ? 146.952 128.998 96.158 1.00 138.70 379 GLN C C 1
ATOM 3240 O O . GLN B 2 379 ? 145.945 128.348 95.858 1.00 137.03 379 GLN C O 1
ATOM 3246 N N . SER B 2 380 ? 147.236 129.351 97.413 1.00 141.64 380 SER C N 1
ATOM 3247 C CA . SER B 2 380 ? 146.365 129.009 98.530 1.00 141.91 380 SER C CA 1
ATOM 3248 C C . SER B 2 380 ? 146.060 130.208 99.421 1.00 144.36 380 SER C C 1
ATOM 3249 O O . SER B 2 380 ? 145.414 130.034 100.461 1.00 143.61 380 SER C O 1
ATOM 3252 N N . THR B 2 381 ? 146.585 131.391 99.083 1.00 148.43 381 THR C N 1
ATOM 3253 C CA . THR B 2 381 ? 146.324 132.707 99.679 1.00 146.38 381 THR C CA 1
ATOM 3254 C C . THR B 2 381 ? 146.586 132.737 101.182 1.00 146.91 381 THR C C 1
ATOM 3255 O O . THR B 2 381 ? 146.323 133.751 101.834 1.00 144.33 381 THR C O 1
ATOM 3259 N N . SER B 2 382 ? 147.097 131.645 101.746 1.00 160.51 382 SER C N 1
ATOM 3260 C CA . SER B 2 382 ? 147.513 131.649 103.142 1.00 159.72 382 SER C CA 1
ATOM 3261 C C . SER B 2 382 ? 148.976 132.060 103.221 1.00 162.38 382 SER C C 1
ATOM 3262 O O . SER B 2 382 ? 149.868 131.208 103.150 1.00 162.64 382 SER C O 1
ATOM 3265 N N . ALA B 2 383 ? 149.221 133.368 103.346 1.00 165.35 383 ALA C N 1
ATOM 3266 C CA . ALA B 2 383 ? 150.554 133.956 103.254 1.00 164.18 383 ALA C CA 1
ATOM 3267 C C . ALA B 2 383 ? 151.150 133.713 101.873 1.00 164.22 383 ALA C C 1
ATOM 3268 O O . ALA B 2 383 ? 152.353 133.906 101.665 1.00 164.30 383 ALA C O 1
ATOM 3270 N N . ALA B 2 384 ? 150.316 133.285 100.923 1.00 157.24 384 ALA C N 1
ATOM 3271 C CA . ALA B 2 384 ? 150.775 133.059 99.561 1.00 156.31 384 ALA C CA 1
ATOM 3272 C C . ALA B 2 384 ? 150.843 134.341 98.745 1.00 157.36 384 ALA C C 1
ATOM 3273 O O . ALA B 2 384 ? 151.865 134.580 98.093 1.00 157.60 384 ALA C O 1
ATOM 3275 N N . ALA B 2 385 ? 149.795 135.166 98.755 1.00 156.05 385 ALA C N 1
ATOM 3276 C CA . ALA B 2 385 ? 149.885 136.453 98.079 1.00 157.10 385 ALA C CA 1
ATOM 3277 C C . ALA B 2 385 ? 149.790 137.617 99.056 1.00 157.72 385 ALA C C 1
ATOM 3278 O O . ALA B 2 385 ? 150.729 138.413 99.168 1.00 157.33 385 ALA C O 1
ATOM 3280 N N . ARG B 2 386 ? 148.661 137.734 99.771 1.00 156.52 386 ARG C N 1
ATOM 3281 C CA . ARG B 2 386 ? 148.524 138.796 100.764 1.00 156.20 386 ARG C CA 1
ATOM 3282 C C . ARG B 2 386 ? 147.691 138.371 101.970 1.00 156.19 386 ARG C C 1
ATOM 3283 O O . ARG B 2 386 ? 147.330 139.220 102.794 1.00 156.33 386 ARG C O 1
ATOM 3291 N N . SER B 2 387 ? 147.385 137.078 102.097 1.00 141.53 387 SER C N 1
ATOM 3292 C CA . SER B 2 387 ? 146.497 136.580 103.151 1.00 139.49 387 SER C CA 1
ATOM 3293 C C . SER B 2 387 ? 145.164 137.326 103.148 1.00 138.17 387 SER C C 1
ATOM 3294 O O . SER B 2 387 ? 144.820 138.029 104.100 1.00 138.97 387 SER C O 1
ATOM 3297 N N . THR B 2 388 ? 144.415 137.185 102.057 1.00 113.40 388 THR C N 1
ATOM 3298 C CA . THR B 2 388 ? 143.142 137.884 101.914 1.00 109.25 388 THR C CA 1
ATOM 3299 C C . THR B 2 388 ? 142.145 137.424 102.965 1.00 104.65 388 THR C C 1
ATOM 3300 O O . THR B 2 388 ? 141.982 136.223 103.200 1.00 103.99 388 THR C O 1
ATOM 3304 N N . ILE B 2 389 ? 141.480 138.388 103.600 1.00 88.46 389 ILE C N 1
ATOM 3305 C CA . ILE B 2 389 ? 140.454 138.052 104.581 1.00 89.52 389 ILE C CA 1
ATOM 3306 C C . ILE B 2 389 ? 139.073 138.035 103.941 1.00 88.75 389 ILE C C 1
ATOM 3307 O O . ILE B 2 389 ? 138.248 137.177 104.268 1.00 93.79 389 ILE C O 1
ATOM 3312 N N . SER B 2 390 ? 138.794 138.963 103.030 1.00 77.25 390 SER C N 1
ATOM 3313 C CA . SER B 2 390 ? 137.470 139.054 102.435 1.00 73.73 390 SER C CA 1
ATOM 3314 C C . SER B 2 390 ? 137.326 138.081 101.265 1.00 73.91 390 SER C C 1
ATOM 3315 O O . SER B 2 390 ? 138.293 137.471 100.803 1.00 80.75 390 SER C O 1
ATOM 3318 N N . SER B 2 391 ? 136.090 137.942 100.790 1.00 67.23 391 SER C N 1
ATOM 3319 C CA . SER B 2 391 ? 135.767 137.041 99.694 1.00 60.74 391 SER C CA 1
ATOM 3320 C C . SER B 2 391 ? 134.760 137.713 98.774 1.00 63.97 391 SER C C 1
ATOM 3321 O O . SER B 2 391 ? 134.129 138.707 99.138 1.00 80.22 391 SER C O 1
ATOM 3324 N N . MET B 2 392 ? 134.607 137.157 97.575 1.00 51.24 392 MET C N 1
ATOM 3325 C CA . MET B 2 392 ? 133.691 137.701 96.585 1.00 51.48 392 MET C CA 1
ATOM 3326 C C . MET B 2 392 ? 132.823 136.589 96.019 1.00 56.36 392 MET C C 1
ATOM 3327 O O . MET B 2 392 ? 133.180 135.410 96.057 1.00 72.00 392 MET C O 1
ATOM 3332 N N . ASN B 2 393 ? 131.668 136.984 95.488 1.00 45.86 393 ASN C N 1
ATOM 3333 C CA . ASN B 2 393 ? 130.742 136.055 94.861 1.00 47.23 393 ASN C CA 1
ATOM 3334 C C . ASN B 2 393 ? 129.954 136.780 93.781 1.00 46.75 393 ASN C C 1
ATOM 3335 O O . ASN B 2 393 ? 129.708 137.984 93.873 1.00 56.56 393 ASN C O 1
ATOM 3340 N N . TRP B 2 394 ? 129.555 136.030 92.757 1.00 47.92 394 TRP C N 1
ATOM 3341 C CA . TRP B 2 394 ? 128.802 136.579 91.640 1.00 47.78 394 TRP C CA 1
ATOM 3342 C C . TRP B 2 394 ? 127.732 135.588 91.215 1.00 47.04 394 TRP C C 1
ATOM 3343 O O . TRP B 2 394 ? 128.000 134.391 91.086 1.00 56.68 394 TRP C O 1
ATOM 3354 N N . ASN B 2 395 ? 126.519 136.094 91.000 1.00 58.31 395 ASN C N 1
ATOM 3355 C CA . ASN B 2 395 ? 125.386 135.287 90.570 1.00 49.80 395 ASN C CA 1
ATOM 3356 C C . ASN B 2 395 ? 124.841 135.861 89.274 1.00 57.20 395 ASN C C 1
ATOM 3357 O O . ASN B 2 395 ? 124.760 137.083 89.122 1.00 76.80 395 ASN C O 1
ATOM 3362 N N . LEU B 2 396 ? 124.471 134.983 88.342 1.00 59.92 396 LEU C N 1
ATOM 3363 C CA . LEU B 2 396 ? 123.837 135.450 87.115 1.00 63.26 396 LEU C CA 1
ATOM 3364 C C . LEU B 2 396 ? 122.480 136.080 87.399 1.00 71.29 396 LEU C C 1
ATOM 3365 O O . LEU B 2 396 ? 122.044 136.973 86.664 1.00 78.97 396 LEU C O 1
ATOM 3370 N N . ALA B 2 397 ? 121.802 135.632 88.458 1.00 73.22 397 ALA C N 1
ATOM 3371 C CA . ALA B 2 397 ? 120.496 136.185 88.799 1.00 69.80 397 ALA C CA 1
ATOM 3372 C C . ALA B 2 397 ? 120.599 137.662 89.151 1.00 70.41 397 ALA C C 1
ATOM 3373 O O . ALA B 2 397 ? 119.743 138.466 88.770 1.00 77.71 397 ALA C O 1
ATOM 3375 N N . ASP B 2 398 ? 121.640 138.036 89.891 1.00 65.82 398 ASP C N 1
ATOM 3376 C CA . ASP B 2 398 ? 121.846 139.431 90.251 1.00 63.68 398 ASP C CA 1
ATOM 3377 C C . ASP B 2 398 ? 122.617 140.204 89.192 1.00 67.37 398 ASP C C 1
ATOM 3378 O O . ASP B 2 398 ? 122.292 141.366 88.927 1.00 79.93 398 ASP C O 1
ATOM 3383 N N . GLY B 2 399 ? 123.623 139.586 88.580 1.00 52.04 399 GLY C N 1
ATOM 3384 C CA . GLY B 2 399 ? 124.380 140.242 87.536 1.00 58.06 399 GLY C CA 1
ATOM 3385 C C . GLY B 2 399 ? 125.460 141.186 88.007 1.00 61.82 399 GLY C C 1
ATOM 3386 O O . GLY B 2 399 ? 126.090 141.842 87.174 1.00 69.94 399 GLY C O 1
ATOM 3387 N N . ASN B 2 400 ? 125.699 141.280 89.313 1.00 48.25 400 ASN C N 1
ATOM 3388 C CA . ASN B 2 400 ? 126.745 142.144 89.835 1.00 47.36 400 ASN C CA 1
ATOM 3389 C C . ASN B 2 400 ? 127.485 141.424 90.951 1.00 51.68 400 ASN C C 1
ATOM 3390 O O . ASN B 2 400 ? 126.960 140.505 91.583 1.00 57.36 400 ASN C O 1
ATOM 3395 N N . THR B 2 401 ? 128.722 141.852 91.181 1.00 54.15 401 THR C N 1
ATOM 3396 C CA . THR B 2 401 ? 129.576 141.219 92.170 1.00 47.14 401 THR C CA 1
ATOM 3397 C C . THR B 2 401 ? 129.272 141.745 93.569 1.00 54.44 401 THR C C 1
ATOM 3398 O O . THR B 2 401 ? 128.588 142.756 93.751 1.00 68.10 401 THR C O 1
ATOM 3402 N N . GLU B 2 402 ? 129.791 141.033 94.565 1.00 55.99 402 GLU C N 1
ATOM 3403 C CA . GLU B 2 402 ? 129.611 141.387 95.964 1.00 61.21 402 GLU C CA 1
ATOM 3404 C C . GLU B 2 402 ? 130.812 140.894 96.755 1.00 64.18 402 GLU C C 1
ATOM 3405 O O . GLU B 2 402 ? 131.300 139.787 96.521 1.00 75.29 402 GLU C O 1
ATOM 3411 N N . VAL B 2 403 ? 131.284 141.716 97.687 1.00 57.70 403 VAL C N 1
ATOM 3412 C CA . VAL B 2 403 ? 132.435 141.389 98.518 1.00 50.04 403 VAL C CA 1
ATOM 3413 C C . VAL B 2 403 ? 131.991 141.365 99.972 1.00 58.62 403 VAL C C 1
ATOM 3414 O O . VAL B 2 403 ? 131.360 142.313 100.451 1.00 74.47 403 VA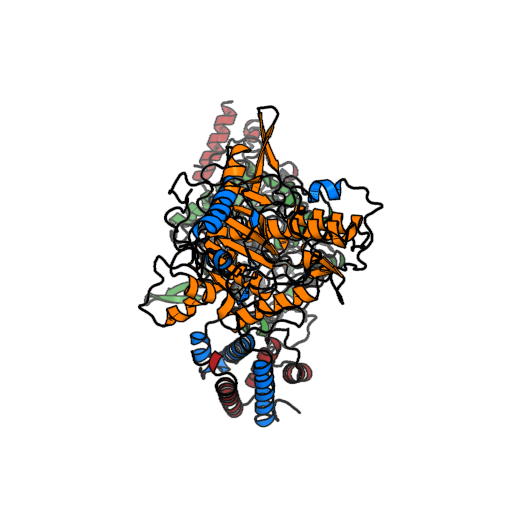L C O 1
ATOM 3418 N N . VAL B 2 404 ? 132.323 140.285 100.674 1.00 58.47 404 VAL C N 1
ATOM 3419 C CA . VAL B 2 404 ? 131.979 140.127 102.080 1.00 65.94 404 VAL C CA 1
ATOM 3420 C C . VAL B 2 404 ? 133.252 139.847 102.864 1.00 60.94 404 VAL C C 1
ATOM 3421 O O . VAL B 2 404 ? 134.235 139.340 102.313 1.00 60.30 404 VAL C O 1
ATOM 3425 N N . ARG B 2 405 ? 133.234 140.196 104.146 1.00 68.21 405 ARG C N 1
ATOM 3426 C CA . ARG B 2 405 ? 134.342 139.911 105.053 1.00 69.46 405 ARG C CA 1
ATOM 3427 C C . ARG B 2 405 ? 134.043 138.595 105.756 1.00 75.54 405 ARG C C 1
ATOM 3428 O O . ARG B 2 405 ? 133.133 138.513 106.582 1.00 79.58 405 ARG C O 1
ATOM 3436 N N . THR B 2 406 ? 134.816 137.554 105.434 1.00 70.48 406 THR C N 1
ATOM 3437 C CA . THR B 2 406 ? 134.539 136.235 105.995 1.00 65.40 406 THR C CA 1
ATOM 3438 C C . THR B 2 406 ? 134.698 136.213 107.508 1.00 71.56 406 THR C C 1
ATOM 3439 O O . THR B 2 406 ? 134.170 135.312 108.169 1.00 82.61 406 THR C O 1
ATOM 3443 N N . SER B 2 407 ? 135.417 137.183 108.074 1.00 68.99 407 SER C N 1
ATOM 3444 C CA . SER B 2 407 ? 135.531 137.251 109.526 1.00 70.59 407 SER C CA 1
ATOM 3445 C C . SER B 2 407 ? 134.174 137.470 110.180 1.00 72.34 407 SER C C 1
ATOM 3446 O O . SER B 2 407 ? 133.914 136.931 111.261 1.00 75.65 407 SER C O 1
ATOM 3449 N N . ASP B 2 408 ? 133.294 138.243 109.543 1.00 68.00 408 ASP C N 1
ATOM 3450 C CA . ASP B 2 408 ? 131.957 138.468 110.066 1.00 68.34 408 ASP C CA 1
ATOM 3451 C C . ASP B 2 408 ? 130.849 138.117 109.083 1.00 75.17 408 ASP C C 1
ATOM 3452 O O . ASP B 2 408 ? 129.673 138.203 109.451 1.00 81.10 408 ASP C O 1
ATOM 3457 N N . GLY B 2 409 ? 131.182 137.728 107.855 1.00 69.72 409 GLY C N 1
ATOM 3458 C CA . GLY B 2 409 ? 130.165 137.370 106.888 1.00 65.17 409 GLY C CA 1
ATOM 3459 C C . GLY B 2 409 ? 129.289 138.513 106.439 1.00 65.06 409 GLY C C 1
ATOM 3460 O O . GLY B 2 409 ? 128.150 138.283 106.027 1.00 69.70 409 GLY C O 1
ATOM 3461 N N . MET B 2 410 ? 129.786 139.743 106.505 1.00 62.85 410 MET C N 1
ATOM 3462 C CA . MET B 2 410 ? 129.009 140.926 106.178 1.00 64.91 410 MET C CA 1
ATOM 3463 C C . MET B 2 410 ? 129.692 141.721 105.076 1.00 67.32 410 MET C C 1
ATOM 3464 O O . MET B 2 410 ? 130.911 141.653 104.900 1.00 76.31 410 MET C O 1
ATOM 3469 N N . VAL B 2 411 ? 128.890 142.480 104.331 1.00 68.48 411 VAL C N 1
ATOM 3470 C CA . VAL B 2 411 ? 129.439 143.392 103.337 1.00 67.03 411 VAL C CA 1
ATOM 3471 C C . VAL B 2 411 ? 129.807 144.705 104.012 1.00 77.77 411 VAL C C 1
ATOM 3472 O O . VAL B 2 411 ? 128.961 145.362 104.633 1.00 83.88 411 VAL C O 1
ATOM 3476 N N . HIS B 2 412 ? 131.072 145.095 103.895 1.00 76.25 412 HIS C N 1
ATOM 3477 C CA . HIS B 2 412 ? 131.573 146.329 104.482 1.00 72.74 412 HIS C CA 1
ATOM 3478 C C . HIS B 2 412 ? 131.768 147.366 103.386 1.00 78.96 412 HIS C C 1
ATOM 3479 O O . HIS B 2 412 ? 132.450 147.101 102.391 1.00 81.87 412 HIS C O 1
ATOM 3486 N N . ASP B 2 413 ? 131.174 148.542 103.574 1.00 104.21 413 ASP C N 1
ATOM 3487 C CA . ASP B 2 413 ? 131.216 149.596 102.574 1.00 106.83 413 ASP C CA 1
ATOM 3488 C C . ASP B 2 413 ? 131.434 150.935 103.265 1.00 106.92 413 ASP C C 1
ATOM 3489 O O . ASP B 2 413 ? 131.428 151.035 104.494 1.00 107.10 413 ASP C O 1
ATOM 3494 N N . LYS B 2 414 ? 131.623 151.972 102.453 1.00 118.53 414 LYS C N 1
ATOM 3495 C CA . LYS B 2 414 ? 131.844 153.328 102.932 1.00 118.81 414 LYS C CA 1
ATOM 3496 C C . LYS B 2 414 ? 130.848 154.276 102.276 1.00 121.27 414 LYS C C 1
ATOM 3497 O O . LYS B 2 414 ? 130.429 154.066 101.135 1.00 122.07 414 LYS C O 1
ATOM 3503 N N . ASP B 2 415 ? 130.471 155.324 103.007 1.00 142.65 415 ASP C N 1
ATOM 3504 C CA . ASP B 2 415 ? 129.630 156.373 102.447 1.00 144.73 415 ASP C CA 1
ATOM 3505 C C . ASP B 2 415 ? 129.983 157.704 103.100 1.00 144.54 415 ASP C C 1
ATOM 3506 O O . ASP B 2 415 ? 130.704 157.756 104.097 1.00 143.82 415 ASP C O 1
ATOM 3511 N N . MET B 2 416 ? 129.513 158.783 102.465 1.00 157.47 416 MET C N 1
ATOM 3512 C CA . MET B 2 416 ? 129.759 160.188 102.832 1.00 158.78 416 MET C CA 1
ATOM 3513 C C . MET B 2 416 ? 131.200 160.423 103.284 1.00 160.22 416 MET C C 1
ATOM 3514 O O . MET B 2 416 ? 131.464 161.272 104.139 1.00 161.91 416 MET C O 1
ATOM 3519 N N . SER B 2 417 ? 132.136 159.662 102.713 1.00 162.69 417 SER C N 1
ATOM 3520 C CA . SER B 2 417 ? 133.576 159.842 102.895 1.00 162.97 417 SER C CA 1
ATOM 3521 C C . SER B 2 417 ? 134.042 159.609 104.332 1.00 162.71 417 SER C C 1
ATOM 3522 O O . SER B 2 417 ? 135.219 159.823 104.639 1.00 160.66 417 SER C O 1
ATOM 3525 N N . GLY B 2 418 ? 133.164 159.173 105.235 1.00 145.71 418 GLY C N 1
ATOM 3526 C CA . GLY B 2 418 ? 133.575 159.068 106.623 1.00 141.79 418 GLY C CA 1
ATOM 3527 C C . GLY B 2 418 ? 133.052 157.902 107.440 1.00 142.02 418 GLY C C 1
ATOM 3528 O O . GLY B 2 418 ? 133.348 157.818 108.635 1.00 142.60 418 GLY C O 1
ATOM 3529 N N . ALA B 2 419 ? 132.282 156.999 106.839 1.00 129.14 419 ALA C N 1
ATOM 3530 C CA . ALA B 2 419 ? 131.631 155.965 107.631 1.00 128.85 419 ALA C CA 1
ATOM 3531 C C . ALA B 2 419 ? 131.985 154.563 107.153 1.00 127.82 419 ALA C C 1
ATOM 3532 O O . ALA B 2 419 ? 132.268 154.331 105.974 1.00 127.32 419 ALA C O 1
ATOM 3534 N N . ASP B 2 420 ? 131.957 153.622 108.095 1.00 114.96 420 ASP C N 1
ATOM 3535 C CA . ASP B 2 420 ? 132.075 152.196 107.822 1.00 115.57 420 ASP C CA 1
ATOM 3536 C C . ASP B 2 420 ? 130.722 151.554 108.091 1.00 113.86 420 ASP C C 1
ATOM 3537 O O . ASP B 2 420 ? 130.177 151.686 109.192 1.00 112.73 420 ASP C O 1
ATOM 3542 N N . ILE B 2 421 ? 130.190 150.856 107.093 1.00 104.34 421 ILE C N 1
ATOM 3543 C CA . ILE B 2 421 ? 128.816 150.369 107.119 1.00 101.64 421 ILE C CA 1
ATOM 3544 C C . ILE B 2 421 ? 128.836 148.851 107.044 1.00 102.83 421 ILE C C 1
ATOM 3545 O O . ILE B 2 421 ? 129.476 148.273 106.156 1.00 104.09 421 ILE C O 1
ATOM 3550 N N . THR B 2 422 ? 128.135 148.210 107.973 1.00 85.63 422 THR C N 1
ATOM 3551 C CA . THR B 2 422 ? 127.976 146.766 107.955 1.00 80.30 422 THR C CA 1
ATOM 3552 C C . THR B 2 422 ? 126.645 146.405 107.309 1.00 80.18 422 THR C C 1
ATOM 3553 O O . THR B 2 422 ? 125.593 146.926 107.688 1.00 82.68 422 THR C O 1
ATOM 3557 N N . THR B 2 423 ? 126.696 145.508 106.324 1.00 71.69 423 THR C N 1
ATOM 3558 C CA . THR B 2 423 ? 125.516 145.181 105.542 1.00 70.04 423 THR C CA 1
ATOM 3559 C C . THR B 2 423 ? 125.455 143.678 105.318 1.00 75.15 423 THR C C 1
ATOM 3560 O O . THR B 2 423 ? 126.478 143.070 104.972 1.00 78.57 423 THR C O 1
ATOM 3564 N N . PRO B 2 424 ? 124.295 143.054 105.522 1.00 68.78 424 PRO C N 1
ATOM 3565 C CA . PRO B 2 424 ? 124.186 141.609 105.295 1.00 63.18 424 PRO C CA 1
ATOM 3566 C C . PRO B 2 424 ? 124.385 141.255 103.830 1.00 69.13 424 PRO C C 1
ATOM 3567 O O . PRO B 2 424 ? 124.015 142.012 102.931 1.00 63.13 424 PRO C O 1
ATOM 3571 N N . SER B 2 425 ? 124.969 140.084 103.596 1.00 61.17 425 SER C N 1
ATOM 3572 C CA . SER B 2 425 ? 125.195 139.625 102.235 1.00 47.96 425 SER C CA 1
ATOM 3573 C C . SER B 2 425 ? 123.893 139.151 101.602 1.00 54.13 425 SER C C 1
ATOM 3574 O O . SER B 2 425 ? 122.944 138.766 102.289 1.00 61.78 425 SER C O 1
ATOM 3577 N N . ARG B 2 426 ? 123.854 139.188 100.270 1.00 51.83 426 ARG C N 1
ATOM 3578 C CA . ARG B 2 426 ? 122.701 138.670 99.546 1.00 42.97 426 ARG C CA 1
ATOM 3579 C C . ARG B 2 426 ? 122.576 137.159 99.671 1.00 53.95 426 ARG C C 1
ATOM 3580 O O . ARG B 2 426 ? 121.499 136.613 99.413 1.00 62.35 426 ARG C O 1
ATOM 3588 N N . LEU B 2 427 ? 123.651 136.474 100.055 1.00 60.40 427 LEU C N 1
ATOM 3589 C CA . LEU B 2 427 ? 123.635 135.030 100.238 1.00 48.14 427 LEU C CA 1
ATOM 3590 C C . LEU B 2 427 ? 123.308 134.613 101.664 1.00 46.69 427 LEU C C 1
ATOM 3591 O O . LEU B 2 427 ? 123.245 133.412 101.941 1.00 47.37 427 LEU C O 1
ATOM 3596 N N . CYS B 2 428 ? 123.105 135.564 102.571 1.00 47.35 428 CYS C N 1
ATOM 3597 C CA . CYS B 2 428 ? 122.860 135.229 103.963 1.00 47.05 428 CYS C CA 1
ATOM 3598 C C . CYS B 2 428 ? 121.478 134.607 104.130 1.00 51.50 428 CYS C C 1
ATOM 3599 O O . CYS B 2 428 ? 120.615 134.695 103.254 1.00 54.17 428 CYS C O 1
ATOM 3602 N N . LYS B 2 429 ? 121.278 133.970 105.285 1.00 50.41 429 LYS C N 1
ATOM 3603 C CA . LYS B 2 429 ? 120.023 133.273 105.540 1.00 44.02 429 LYS C CA 1
ATOM 3604 C C . LYS B 2 429 ? 118.844 134.235 105.541 1.00 54.86 429 LYS C C 1
ATOM 3605 O O . LYS B 2 429 ? 117.767 133.909 105.027 1.00 66.61 429 LYS C O 1
ATOM 3611 N N . LYS B 2 430 ? 119.026 135.426 106.114 1.00 54.73 430 LYS C N 1
ATOM 3612 C CA . LYS B 2 430 ? 117.942 136.403 106.143 1.00 44.46 430 LYS C CA 1
ATOM 3613 C C . LYS B 2 430 ? 117.542 136.818 104.734 1.00 54.69 430 LYS C C 1
ATOM 3614 O O . LYS B 2 430 ? 116.352 136.905 104.417 1.00 62.53 430 LYS C O 1
ATOM 3620 N N . ASN B 2 431 ? 118.526 137.080 103.873 1.00 57.97 431 ASN C N 1
ATOM 3621 C CA . ASN B 2 431 ? 118.216 137.471 102.503 1.00 51.05 431 ASN C CA 1
ATOM 3622 C C . ASN B 2 431 ? 117.590 136.330 101.714 1.00 51.81 431 ASN C C 1
ATOM 3623 O O . ASN B 2 431 ? 116.684 136.566 100.909 1.00 61.52 431 ASN C O 1
ATOM 3628 N N . MET B 2 432 ? 118.052 135.095 101.922 1.00 45.17 432 MET C N 1
ATOM 3629 C CA . MET B 2 432 ? 117.424 133.960 101.252 1.00 51.77 432 MET C CA 1
ATOM 3630 C C . MET B 2 432 ? 115.972 133.804 101.682 1.00 56.47 432 MET C C 1
ATOM 3631 O O . MET B 2 432 ? 115.094 133.561 100.848 1.00 58.69 432 MET C O 1
ATOM 3636 N N . ALA B 2 433 ? 115.698 133.949 102.980 1.00 60.66 433 ALA C N 1
ATOM 3637 C CA . ALA B 2 433 ? 114.323 133.856 103.458 1.00 52.85 433 ALA C CA 1
ATOM 3638 C C . ALA B 2 433 ? 113.470 135.001 102.926 1.00 50.00 433 ALA C C 1
ATOM 3639 O O . ALA B 2 433 ? 112.300 134.802 102.580 1.00 59.21 433 ALA C O 1
ATOM 3641 N N . GLU B 2 434 ? 114.030 136.211 102.868 1.00 61.79 434 GLU C N 1
ATOM 3642 C CA . GLU B 2 434 ? 113.288 137.342 102.325 1.00 66.17 434 GLU C CA 1
ATOM 3643 C C . GLU B 2 434 ? 112.959 137.115 100.857 1.00 67.39 434 GLU C C 1
ATOM 3644 O O . GLU B 2 434 ? 111.844 137.403 100.409 1.00 73.92 434 GLU C O 1
ATOM 3650 N N . LEU B 2 435 ? 113.916 136.582 100.096 1.00 62.74 435 LEU C N 1
ATOM 3651 C CA . LEU B 2 435 ? 113.658 136.246 98.702 1.00 57.21 435 LEU C CA 1
ATOM 3652 C C . LEU B 2 435 ? 112.585 135.172 98.593 1.00 56.57 435 LEU C C 1
ATOM 3653 O O . LEU B 2 435 ? 111.720 135.234 97.718 1.00 63.25 435 LEU C O 1
ATOM 3658 N N . MET B 2 436 ? 112.627 134.179 99.481 1.00 66.46 436 MET C N 1
ATOM 3659 C CA . MET B 2 436 ? 111.604 133.137 99.512 1.00 65.46 436 MET C CA 1
ATOM 3660 C C . MET B 2 436 ? 110.212 133.729 99.705 1.00 68.05 436 MET C C 1
ATOM 3661 O O . MET B 2 436 ? 109.274 133.411 98.963 1.00 71.05 436 MET C O 1
ATOM 3666 N N . ILE B 2 437 ? 110.060 134.590 100.712 1.00 70.09 437 ILE C N 1
ATOM 3667 C CA . ILE B 2 437 ? 108.751 135.180 100.977 1.00 66.27 437 ILE C CA 1
ATOM 3668 C C . ILE B 2 437 ? 108.328 136.101 99.842 1.00 69.35 437 ILE C C 1
ATOM 3669 O O . ILE B 2 437 ? 107.139 136.180 99.515 1.00 75.34 437 ILE C O 1
ATOM 3674 N N . THR B 2 438 ? 109.272 136.812 99.226 1.00 64.23 438 THR C N 1
ATOM 3675 C CA . THR B 2 438 ? 108.928 137.633 98.071 1.00 62.72 438 THR C CA 1
ATOM 3676 C C . THR B 2 438 ? 108.434 136.771 96.916 1.00 68.73 438 THR C C 1
ATOM 3677 O O . THR B 2 438 ? 107.477 137.136 96.224 1.00 75.33 438 THR C O 1
ATOM 3681 N N . ILE B 2 439 ? 109.073 135.619 96.697 1.00 75.90 439 ILE C N 1
ATOM 3682 C CA . ILE B 2 439 ? 108.631 134.706 95.646 1.00 72.68 439 ILE C CA 1
ATOM 3683 C C . ILE B 2 439 ? 107.219 134.223 95.941 1.00 73.43 439 ILE C C 1
ATOM 3684 O O . ILE B 2 439 ? 106.356 134.181 95.056 1.00 75.88 439 ILE C O 1
ATOM 3689 N N . CYS B 2 440 ? 106.967 133.846 97.196 1.00 72.21 440 CYS C N 1
ATOM 3690 C CA . CYS B 2 440 ? 105.652 133.333 97.562 1.00 70.99 440 CYS C CA 1
ATOM 3691 C C . CYS B 2 440 ? 104.573 134.399 97.410 1.00 76.18 440 CYS C C 1
ATOM 3692 O O . CYS B 2 440 ? 103.490 134.123 96.883 1.00 79.71 440 CYS C O 1
ATOM 3695 N N . THR B 2 441 ? 104.852 135.622 97.863 1.00 69.32 441 THR C N 1
ATOM 3696 C CA . THR B 2 441 ? 103.884 136.706 97.730 1.00 69.25 441 THR C CA 1
ATOM 3697 C C . THR B 2 441 ? 103.623 137.024 96.265 1.00 67.67 441 THR C C 1
ATOM 3698 O O . THR B 2 441 ? 102.478 137.254 95.860 1.00 71.87 441 THR C O 1
ATOM 3702 N N . LEU B 2 442 ? 104.680 137.042 95.455 1.00 73.93 442 LEU C N 1
ATOM 3703 C CA . LEU B 2 442 ? 104.530 137.333 94.035 1.00 75.40 442 LEU C CA 1
ATOM 3704 C C . LEU B 2 442 ? 103.721 136.245 93.338 1.00 78.03 442 LEU C C 1
ATOM 3705 O O . LEU B 2 442 ? 102.880 136.534 92.481 1.00 82.61 442 LEU C O 1
ATOM 3710 N N . THR B 2 443 ? 103.960 134.984 93.699 1.00 77.72 443 THR C N 1
ATOM 3711 C CA . THR B 2 443 ? 103.238 133.857 93.124 1.00 74.83 443 THR C CA 1
ATOM 3712 C C . THR B 2 443 ? 101.963 133.509 93.884 1.00 79.61 443 THR C C 1
ATOM 3713 O O . THR B 2 443 ? 101.272 132.562 93.493 1.00 71.75 443 THR C O 1
ATOM 3717 N N . LYS B 2 444 ? 101.648 134.237 94.956 1.00 85.22 444 LYS C N 1
ATOM 3718 C CA . LYS B 2 444 ? 100.421 134.042 95.731 1.00 79.34 444 LYS C CA 1
ATOM 3719 C C . LYS B 2 444 ? 100.332 132.643 96.333 1.00 81.09 444 LYS C C 1
ATOM 3720 O O . LYS B 2 444 ? 99.243 132.077 96.455 1.00 85.74 444 LYS C O 1
ATOM 3726 N N . THR B 2 445 ? 101.471 132.068 96.710 1.00 70.00 445 THR C N 1
ATOM 3727 C CA . THR B 2 445 ? 101.483 130.820 97.464 1.00 70.61 445 THR C CA 1
ATOM 3728 C C . THR B 2 445 ? 101.524 131.164 98.947 1.00 76.09 445 THR C C 1
ATOM 3729 O O . THR B 2 445 ? 102.561 131.595 99.462 1.00 80.62 445 THR C O 1
ATOM 3733 N N . SER B 2 446 ? 100.398 130.980 99.632 1.00 75.29 446 SER C N 1
ATOM 3734 C CA . SER B 2 446 ? 100.279 131.428 101.011 1.00 76.37 446 SER C CA 1
ATOM 3735 C C . SER B 2 446 ? 101.242 130.672 101.919 1.00 75.42 446 SER C C 1
ATOM 3736 O O . SER B 2 446 ? 101.459 129.467 101.772 1.00 76.69 446 SER C O 1
ATOM 3739 N N . VAL B 2 447 ? 101.828 131.403 102.864 1.00 72.31 447 VAL C N 1
ATOM 3740 C CA . VAL B 2 447 ? 102.776 130.858 103.826 1.00 76.55 447 VAL C CA 1
ATOM 3741 C C . VAL B 2 447 ? 102.274 131.181 105.225 1.00 78.29 447 VAL C C 1
ATOM 3742 O O . VAL B 2 447 ? 101.625 132.211 105.438 1.00 79.79 447 VAL C O 1
ATOM 3746 N N . ASP B 2 448 ? 102.567 130.299 106.175 1.00 85.85 448 ASP C N 1
ATOM 3747 C CA . ASP B 2 448 ? 102.138 130.517 107.548 1.00 86.39 448 ASP C CA 1
ATOM 3748 C C . ASP B 2 448 ? 102.874 131.708 108.151 1.00 88.66 448 ASP C C 1
ATOM 3749 O O . ASP B 2 448 ? 103.970 132.074 107.721 1.00 97.46 448 ASP C O 1
ATOM 3754 N N . TYR B 2 449 ? 102.257 132.317 109.157 1.00 89.57 449 TYR C N 1
ATOM 3755 C CA . TYR B 2 449 ? 102.745 133.555 109.744 1.00 92.80 449 TYR C CA 1
ATOM 3756 C C . TYR B 2 449 ? 102.213 133.622 111.166 1.00 93.99 449 TYR C C 1
ATOM 3757 O O . TYR B 2 449 ? 100.995 133.592 111.377 1.00 97.04 449 TYR C O 1
ATOM 3766 N N . PRO B 2 450 ? 103.099 133.708 112.173 1.00 87.63 450 PRO C N 1
ATOM 3767 C CA . PRO B 2 450 ? 104.570 133.785 112.115 1.00 82.17 450 PRO C CA 1
ATOM 3768 C C . PRO B 2 450 ? 105.238 132.473 111.743 1.00 86.38 450 PRO C C 1
ATOM 3769 O O . PRO B 2 450 ? 104.675 131.398 111.915 1.00 93.11 450 PRO C O 1
ATOM 3773 N N . ILE B 2 451 ? 106.456 132.554 111.217 1.00 65.50 451 ILE C N 1
ATOM 3774 C CA . ILE B 2 451 ? 107.238 131.374 110.870 1.00 66.61 451 ILE C CA 1
ATOM 3775 C C . ILE B 2 451 ? 108.710 131.736 110.992 1.00 65.00 451 ILE C C 1
ATOM 3776 O O . ILE B 2 451 ? 109.127 132.822 110.583 1.00 71.49 451 ILE C O 1
ATOM 3781 N N . SER B 2 452 ? 109.492 130.841 111.582 1.00 62.71 452 SER C N 1
ATOM 3782 C CA . SER B 2 452 ? 110.917 131.084 111.705 1.00 61.39 452 SER C CA 1
ATOM 3783 C C . SER B 2 452 ? 111.666 130.441 110.544 1.00 62.81 452 SER C C 1
ATOM 3784 O O . SER B 2 452 ? 111.102 129.688 109.746 1.00 73.52 452 SER C O 1
ATOM 3787 N N . TYR B 2 453 ? 112.957 130.759 110.450 1.00 48.06 453 TYR C N 1
ATOM 3788 C CA . TYR B 2 453 ? 113.790 130.143 109.424 1.00 53.45 453 TYR C CA 1
ATOM 3789 C C . TYR B 2 453 ? 113.893 128.640 109.637 1.00 59.33 453 TYR C C 1
ATOM 3790 O O . TYR B 2 453 ? 113.842 127.864 108.676 1.00 69.81 453 TYR C O 1
ATOM 3799 N N . GLU B 2 454 ? 114.039 128.211 110.892 1.00 62.33 454 GLU C N 1
ATOM 3800 C CA . GLU B 2 454 ? 114.086 126.784 111.188 1.00 61.56 454 GLU C CA 1
ATOM 3801 C C . GLU B 2 454 ? 112.773 126.103 110.828 1.00 66.60 454 GLU C C 1
ATOM 3802 O O . GLU B 2 454 ? 112.771 124.994 110.282 1.00 74.18 454 GLU C O 1
ATOM 3808 N N . GLU B 2 455 ? 111.646 126.748 111.133 1.00 66.43 455 GLU C N 1
ATOM 3809 C CA . GLU B 2 455 ? 110.347 126.164 110.816 1.00 61.65 455 GLU C CA 1
ATOM 3810 C C . GLU B 2 455 ? 110.146 126.039 109.312 1.00 66.58 455 GLU C C 1
ATOM 3811 O O . GLU B 2 455 ? 109.597 125.041 108.834 1.00 75.59 455 GLU C O 1
ATOM 3817 N N . LEU B 2 456 ? 110.568 127.052 108.552 1.00 54.78 456 LEU C N 1
ATOM 3818 C CA . LEU B 2 456 ? 110.395 127.009 107.103 1.00 52.91 456 LEU C CA 1
ATOM 3819 C C . LEU B 2 456 ? 111.203 125.879 106.479 1.00 61.67 456 LEU C C 1
ATOM 3820 O O . LEU B 2 456 ? 110.710 125.172 105.594 1.00 66.65 456 LEU C O 1
ATOM 3825 N N . LYS B 2 457 ? 112.448 125.696 106.921 1.00 55.71 457 LYS C N 1
ATOM 3826 C CA . LYS B 2 457 ? 113.247 124.580 106.429 1.00 45.62 457 LYS C CA 1
ATOM 3827 C C . LYS B 2 457 ? 112.647 123.248 106.861 1.00 54.11 457 LYS C C 1
ATOM 3828 O O . LYS B 2 457 ? 112.620 122.286 106.085 1.00 69.60 457 LYS C O 1
ATOM 3834 N N . ALA B 2 458 ? 112.161 123.173 108.101 1.00 58.99 458 ALA C N 1
ATOM 3835 C CA . ALA B 2 458 ? 111.520 121.949 108.567 1.00 59.55 458 ALA C CA 1
ATOM 3836 C C . ALA B 2 458 ? 110.178 121.724 107.887 1.00 55.07 458 ALA C C 1
ATOM 3837 O O . ALA B 2 458 ? 109.655 120.605 107.904 1.00 60.39 458 ALA C O 1
ATOM 3839 N N . GLY B 2 459 ? 109.604 122.769 107.291 1.00 58.36 459 GLY C N 1
ATOM 3840 C CA . GLY B 2 459 ? 108.344 122.622 106.586 1.00 63.34 459 GLY C CA 1
ATOM 3841 C C . GLY B 2 459 ? 108.426 121.726 105.371 1.00 64.66 459 GLY C C 1
ATOM 3842 O O . GLY B 2 459 ? 107.428 121.099 105.004 1.00 67.62 459 GLY C O 1
ATOM 3843 N N . SER B 2 460 ? 109.595 121.649 104.735 1.00 64.92 460 SER C N 1
ATOM 3844 C CA . SER B 2 460 ? 109.805 120.760 103.594 1.00 66.75 460 SER C CA 1
ATOM 3845 C C . SER B 2 460 ? 109.889 119.332 104.122 1.00 71.86 460 SER C C 1
ATOM 3846 O O . SER B 2 460 ? 110.918 118.875 104.625 1.00 79.99 460 SER C O 1
ATOM 3849 N N . GLN B 2 461 ? 108.769 118.618 104.002 1.00 67.93 461 GLN C N 1
ATOM 3850 C CA . GLN B 2 461 ? 108.658 117.291 104.598 1.00 70.42 461 GLN C CA 1
ATOM 3851 C C . GLN B 2 461 ? 109.656 116.318 103.984 1.00 75.13 461 GLN C C 1
ATOM 3852 O O . GLN B 2 461 ? 110.416 115.654 104.697 1.00 76.48 461 GLN C O 1
ATOM 3858 N N . GLU B 2 462 ? 109.669 116.223 102.653 1.00 74.58 462 GLU C N 1
ATOM 3859 C CA . GLU B 2 462 ? 110.528 115.245 101.995 1.00 69.33 462 GLU C CA 1
ATOM 3860 C C . GLU B 2 462 ? 111.999 115.538 102.253 1.00 70.64 462 GLU C C 1
ATOM 3861 O O . GLU B 2 462 ? 112.784 114.621 102.517 1.00 75.14 462 GLU C O 1
ATOM 3867 N N . TYR B 2 463 ? 112.393 116.811 102.181 1.00 59.45 463 TYR C N 1
ATOM 3868 C CA . TYR B 2 463 ? 113.796 117.153 102.383 1.00 58.27 463 TYR C CA 1
ATOM 3869 C C . TYR B 2 463 ? 114.222 116.929 103.827 1.00 60.48 463 TYR C C 1
ATOM 3870 O O . TYR B 2 463 ? 115.341 116.473 104.082 1.00 70.34 463 TYR C O 1
ATOM 3879 N N . ALA B 2 464 ? 113.357 117.259 104.787 1.00 60.14 464 ALA C N 1
ATOM 3880 C CA . ALA B 2 464 ? 113.713 117.063 106.189 1.00 62.04 464 ALA C CA 1
ATOM 3881 C C . ALA B 2 464 ? 113.898 115.586 106.509 1.00 65.54 464 ALA C C 1
ATOM 3882 O O . ALA B 2 464 ? 114.850 115.208 107.201 1.00 69.63 464 ALA C O 1
ATOM 3884 N N . ALA B 2 465 ? 112.998 114.737 106.010 1.00 62.12 465 ALA C N 1
ATOM 3885 C CA . ALA B 2 465 ? 113.125 113.302 106.238 1.00 57.57 465 ALA C CA 1
ATOM 3886 C C . ALA B 2 465 ? 114.398 112.760 105.605 1.00 59.17 465 ALA C C 1
ATOM 3887 O O . ALA B 2 465 ? 115.114 111.955 106.211 1.00 63.35 465 ALA C O 1
ATOM 3889 N N . ALA B 2 466 ? 114.697 113.197 104.380 1.00 67.70 466 ALA C N 1
ATOM 3890 C CA . ALA B 2 466 ? 115.910 112.745 103.708 1.00 64.91 466 ALA C CA 1
ATOM 3891 C C . ALA B 2 466 ? 117.156 113.190 104.459 1.00 64.51 466 ALA C C 1
ATOM 3892 O O . ALA B 2 466 ? 118.111 112.421 104.598 1.00 67.85 466 ALA C O 1
ATOM 3894 N N . LYS B 2 467 ? 117.165 114.429 104.951 1.00 62.67 467 LYS C N 1
ATOM 3895 C CA . LYS B 2 467 ? 118.319 114.929 105.691 1.00 58.68 467 LYS C CA 1
ATOM 3896 C C . LYS B 2 467 ? 118.508 114.165 106.995 1.00 66.78 467 LYS C C 1
ATOM 3897 O O . LYS B 2 467 ? 119.634 113.805 107.358 1.00 75.67 467 LYS C O 1
ATOM 3903 N N . LYS B 2 468 ? 117.413 113.912 107.716 1.00 61.61 468 LYS C N 1
ATOM 3904 C CA . LYS B 2 468 ? 117.512 113.151 108.956 1.00 51.93 468 LYS C CA 1
ATOM 3905 C C . LYS B 2 468 ? 118.011 111.740 108.690 1.00 53.99 468 LYS C C 1
ATOM 3906 O O . LYS B 2 468 ? 118.880 111.234 109.411 1.00 56.58 468 LYS C O 1
ATOM 3912 N N . SER B 2 469 ? 117.487 111.095 107.646 1.00 53.94 469 SER C N 1
ATOM 3913 C CA . SER B 2 469 ? 117.936 109.753 107.300 1.00 48.39 469 SER C CA 1
ATOM 3914 C C . SER B 2 469 ? 119.408 109.752 106.919 1.00 57.82 469 SER C C 1
ATOM 3915 O O . SER B 2 469 ? 120.158 108.851 107.303 1.00 64.75 469 SER C O 1
ATOM 3918 N N . PHE B 2 470 ? 119.843 110.765 106.167 1.00 61.25 470 PHE C N 1
ATOM 3919 C CA . PHE B 2 470 ? 121.237 110.836 105.744 1.00 47.50 470 PHE C CA 1
ATOM 3920 C C . PHE B 2 470 ? 122.166 111.011 106.937 1.00 52.69 470 PHE C C 1
ATOM 3921 O O . PHE B 2 470 ? 123.194 110.333 107.040 1.00 59.68 470 PHE C O 1
ATOM 3929 N N . ILE B 2 471 ? 121.817 111.914 107.856 1.00 54.41 471 ILE C N 1
ATOM 3930 C CA . ILE B 2 471 ? 122.659 112.134 109.029 1.00 53.79 471 ILE C CA 1
ATOM 3931 C C . ILE B 2 471 ? 122.695 110.886 109.902 1.00 56.35 471 ILE C C 1
ATOM 3932 O O . ILE B 2 471 ? 123.757 110.487 110.403 1.00 63.24 471 ILE C O 1
ATOM 3937 N N . THR B 2 472 ? 121.540 110.247 110.096 1.00 57.26 472 THR C N 1
ATOM 3938 C CA . THR B 2 472 ? 121.491 109.029 110.895 1.00 54.25 472 THR C CA 1
ATOM 3939 C C . THR B 2 472 ? 122.332 107.927 110.260 1.00 56.26 472 THR C C 1
ATOM 3940 O O . THR B 2 472 ? 123.064 107.213 110.952 1.00 62.32 472 THR C O 1
ATOM 3944 N N . TRP B 2 473 ? 122.246 107.786 108.936 1.00 54.66 473 TRP C N 1
ATOM 3945 C CA . TRP B 2 473 ? 123.026 106.773 108.234 1.00 47.68 473 TRP C CA 1
ATOM 3946 C C . TRP B 2 473 ? 124.518 107.055 108.339 1.00 55.77 473 TRP C C 1
ATOM 3947 O O . TRP B 2 473 ? 125.322 106.129 108.496 1.00 61.00 473 TRP C O 1
ATOM 3958 N N . LEU B 2 474 ? 124.909 108.329 108.247 1.00 61.67 474 LEU C N 1
ATOM 3959 C CA . LEU B 2 474 ? 126.312 108.686 108.432 1.00 57.42 474 LEU C CA 1
ATOM 3960 C C . LEU B 2 474 ? 126.787 108.314 109.827 1.00 60.45 474 LEU C C 1
ATOM 3961 O O . LEU B 2 474 ? 127.897 107.797 109.997 1.00 61.96 474 LEU C O 1
ATOM 3966 N N . ARG B 2 475 ? 125.963 108.582 110.841 1.00 60.13 475 ARG C N 1
ATOM 3967 C CA . ARG B 2 475 ? 126.333 108.229 112.209 1.00 57.49 475 ARG C CA 1
ATOM 3968 C C . ARG B 2 475 ? 126.477 106.721 112.370 1.00 60.05 475 ARG C C 1
ATOM 3969 O O . ARG B 2 475 ? 127.438 106.240 112.980 1.00 64.69 475 ARG C O 1
ATOM 3977 N N . GLN B 2 476 ? 125.526 105.959 111.825 1.00 68.18 476 GLN C N 1
ATOM 3978 C CA . GLN B 2 476 ? 125.553 104.507 111.972 1.00 58.33 476 GLN C CA 1
ATOM 3979 C C . GLN B 2 476 ? 126.765 103.891 111.290 1.00 65.29 476 GLN C C 1
ATOM 3980 O O . GLN B 2 476 ? 127.414 103.000 111.848 1.00 72.42 476 GLN C O 1
ATOM 3986 N N . LYS B 2 477 ? 127.090 104.352 110.084 1.00 68.43 477 LYS C N 1
ATOM 3987 C CA . LYS B 2 477 ? 128.189 103.766 109.327 1.00 65.47 477 LYS C CA 1
ATOM 3988 C C . LYS B 2 477 ? 129.556 104.166 109.862 1.00 63.84 477 LYS C C 1
ATOM 3989 O O . LYS B 2 477 ? 130.561 103.906 109.191 1.00 67.16 477 LYS C O 1
ATOM 3995 N N . ASP B 2 478 ? 129.613 104.782 111.041 1.00 68.97 478 ASP C N 1
ATOM 3996 C CA . ASP B 2 478 ? 130.850 105.236 111.670 1.00 73.69 478 ASP C CA 1
ATOM 3997 C C . ASP B 2 478 ? 131.606 106.169 110.724 1.00 74.74 478 ASP C C 1
ATOM 3998 O O . ASP B 2 478 ? 132.825 106.072 110.566 1.00 77.82 478 ASP C O 1
ATOM 4003 N N . LEU B 2 479 ? 130.873 107.015 110.002 1.00 71.73 479 LEU C N 1
ATOM 4004 C CA . LEU B 2 479 ? 131.519 108.041 109.196 1.00 65.53 479 LEU C CA 1
ATOM 4005 C C . LEU B 2 479 ? 131.729 109.312 110.006 1.00 71.08 479 LEU C C 1
ATOM 4006 O O . LEU B 2 479 ? 132.684 110.057 109.767 1.00 82.18 479 LEU C O 1
ATOM 4011 N N . GLY B 2 480 ? 130.857 109.572 110.963 1.00 58.97 480 GLY C N 1
ATOM 4012 C CA . GLY B 2 480 ? 131.025 110.710 111.844 1.00 55.51 480 GLY C CA 1
ATOM 4013 C C . GLY B 2 480 ? 129.693 111.341 112.184 1.00 58.05 480 GLY C C 1
ATOM 4014 O O . GLY B 2 480 ? 128.652 111.010 111.623 1.00 56.09 480 GLY C O 1
ATOM 4015 N N . ILE B 2 481 ? 129.749 112.272 113.130 1.00 59.71 481 ILE C N 1
ATOM 4016 C CA . ILE B 2 481 ? 128.573 113.023 113.553 1.00 52.47 481 ILE C CA 1
ATOM 4017 C C . ILE B 2 481 ? 128.511 114.300 112.724 1.00 57.53 481 ILE C C 1
ATOM 4018 O O . ILE B 2 481 ? 129.463 115.083 112.704 1.00 61.89 481 ILE C O 1
ATOM 4023 N N . TRP B 2 482 ? 127.394 114.515 112.040 1.00 57.93 482 TRP C N 1
ATOM 4024 C CA . TRP B 2 482 ? 127.213 115.763 111.314 1.00 50.13 482 TRP C CA 1
ATOM 4025 C C . TRP B 2 482 ? 126.991 116.892 112.307 1.00 55.88 482 TRP C C 1
ATOM 4026 O O . TRP B 2 482 ? 125.996 116.901 113.037 1.00 62.67 482 TRP C O 1
ATOM 4037 N N . GLN B 2 483 ? 127.920 117.846 112.334 1.00 58.85 483 GLN C N 1
ATOM 4038 C CA . GLN B 2 483 ? 127.925 118.891 113.356 1.00 50.49 483 GLN C CA 1
ATOM 4039 C C . GLN B 2 483 ? 126.928 119.980 112.978 1.00 45.66 483 GLN C C 1
ATOM 4040 O O . GLN B 2 483 ? 127.212 120.908 112.218 1.00 62.86 483 GLN C O 1
ATOM 4046 N N . ARG B 2 484 ? 125.729 119.847 113.535 1.00 46.73 484 ARG C N 1
ATOM 4047 C CA . ARG B 2 484 ? 124.681 120.834 113.338 1.00 59.32 484 ARG C CA 1
ATOM 4048 C C . ARG B 2 484 ? 125.028 122.128 114.062 1.00 63.26 484 ARG C C 1
ATOM 4049 O O . ARG B 2 484 ? 125.694 122.127 115.099 1.00 72.23 484 ARG C O 1
ATOM 4057 N N . LYS B 2 485 ? 124.578 123.235 113.504 1.00 62.51 485 LYS C N 1
ATOM 4058 C CA . LYS B 2 485 ? 124.744 124.533 114.135 1.00 58.24 485 LYS C CA 1
ATOM 4059 C C . LYS B 2 485 ? 123.731 124.704 115.258 1.00 62.31 485 LYS C C 1
ATOM 4060 O O . LYS B 2 485 ? 122.719 124.000 115.304 1.00 70.31 485 LYS C O 1
ATOM 4066 N N . PRO B 2 486 ? 123.983 125.616 116.195 1.00 63.45 486 PRO C N 1
ATOM 4067 C CA . PRO B 2 486 ? 122.990 125.878 117.246 1.00 60.09 486 PRO C CA 1
ATOM 4068 C C . PRO B 2 486 ? 121.675 126.359 116.652 1.00 60.17 486 PRO C C 1
ATOM 4069 O O . PRO B 2 486 ? 121.651 127.065 115.642 1.00 71.15 486 PRO C O 1
ATOM 4073 N N . ARG B 2 487 ? 120.571 125.965 117.291 1.00 63.33 487 ARG C N 1
ATOM 4074 C CA . ARG B 2 487 ? 119.252 126.337 116.789 1.00 66.66 487 ARG C CA 1
ATOM 4075 C C . ARG B 2 487 ? 119.054 127.845 116.787 1.00 74.49 487 ARG C C 1
ATOM 4076 O O . ARG B 2 487 ? 118.240 128.361 116.014 1.00 76.74 487 ARG C O 1
ATOM 4084 N N . GLU B 2 488 ? 119.786 128.566 117.637 1.00 79.37 488 GLU C N 1
ATOM 4085 C CA . GLU B 2 488 ? 119.662 130.017 117.692 1.00 75.01 488 GLU C CA 1
ATOM 4086 C C . GLU B 2 488 ? 120.110 130.683 116.399 1.00 71.61 488 GLU C C 1
ATOM 4087 O O . GLU B 2 488 ? 119.741 131.835 116.149 1.00 76.97 488 GLU C O 1
ATOM 4093 N N . PHE B 2 489 ? 120.896 129.987 115.575 1.00 58.07 489 PHE C N 1
ATOM 4094 C CA . PHE B 2 489 ? 121.297 130.529 114.283 1.00 55.52 489 PHE C CA 1
ATOM 4095 C C . PHE B 2 489 ? 120.117 130.720 113.342 1.00 60.18 489 PHE C C 1
ATOM 4096 O O . PHE B 2 489 ? 120.178 131.582 112.460 1.00 67.36 489 PHE C O 1
ATOM 4104 N N . GLN B 2 490 ? 119.049 129.937 113.506 1.00 57.14 490 GLN C N 1
ATOM 4105 C CA . GLN B 2 490 ? 117.937 129.946 112.569 1.00 53.69 490 GLN C CA 1
ATOM 4106 C C . GLN B 2 490 ? 116.581 130.167 113.222 1.00 61.15 490 GLN C C 1
ATOM 4107 O O . GLN B 2 490 ? 115.559 129.902 112.581 1.00 64.86 490 GLN C O 1
ATOM 4113 N N . MET B 2 491 ? 116.535 130.638 114.468 1.00 71.94 491 MET C N 1
ATOM 4114 C CA . MET B 2 491 ? 115.259 130.844 115.141 1.00 71.09 491 MET C CA 1
ATOM 4115 C C . MET B 2 491 ? 114.610 132.176 114.793 1.00 68.57 491 MET C C 1
ATOM 4116 O O . MET B 2 491 ? 113.492 132.432 115.250 1.00 75.49 491 MET C O 1
ATOM 4121 N N . PHE B 2 492 ? 115.274 133.023 114.012 1.00 45.28 492 PHE C N 1
ATOM 4122 C CA . PHE B 2 492 ? 114.724 134.335 113.702 1.00 51.20 492 PHE C CA 1
ATOM 4123 C C . PHE B 2 492 ? 113.471 134.213 112.845 1.00 53.91 492 PHE C C 1
ATOM 4124 O O . PHE B 2 492 ? 113.368 133.338 111.983 1.00 65.19 492 PHE C O 1
ATOM 4132 N N . THR B 2 493 ? 112.511 135.098 113.095 1.00 58.59 493 THR C N 1
ATOM 4133 C CA . THR B 2 493 ? 111.265 135.100 112.347 1.00 54.11 493 THR C CA 1
ATOM 4134 C C . THR B 2 493 ? 111.447 135.792 111.003 1.00 56.92 493 THR C C 1
ATOM 4135 O O . THR B 2 493 ? 112.381 136.572 110.800 1.00 65.72 493 THR C O 1
ATOM 4139 N N . ILE B 2 494 ? 110.540 135.495 110.078 1.00 63.02 494 ILE C N 1
ATOM 4140 C CA . ILE B 2 494 ? 110.561 136.055 108.733 1.00 62.17 494 ILE C CA 1
ATOM 4141 C C . ILE B 2 494 ? 109.245 136.779 108.491 1.00 69.31 494 ILE C C 1
ATOM 4142 O O . ILE B 2 494 ? 108.168 136.205 108.693 1.00 71.62 494 ILE C O 1
ATOM 4147 N N . ASN B 2 495 ? 109.331 138.029 108.053 1.00 85.30 495 ASN C N 1
ATOM 4148 C CA . ASN B 2 495 ? 108.139 138.810 107.744 1.00 88.81 495 ASN C CA 1
ATOM 4149 C C . ASN B 2 495 ? 108.440 139.915 106.738 1.00 90.01 495 ASN C C 1
ATOM 4150 O O . ASN B 2 495 ? 107.534 140.460 106.109 1.00 90.17 495 ASN C O 1
ATOM 4156 N N . PRO C 2 113 ? 147.937 145.446 138.969 1.00 150.82 113 PRO D N 1
ATOM 4157 C CA . PRO C 2 113 ? 147.338 146.072 140.152 1.00 149.88 113 PRO D CA 1
ATOM 4158 C C . PRO C 2 113 ? 145.831 146.259 140.010 1.00 150.75 113 PRO D C 1
ATOM 4159 O O . PRO C 2 113 ? 145.273 145.987 138.947 1.00 152.06 113 PRO D O 1
ATOM 4163 N N . ALA C 2 114 ? 145.184 146.720 141.081 1.00 144.38 114 ALA D N 1
ATOM 4164 C CA . ALA C 2 114 ? 143.747 146.989 141.069 1.00 143.31 114 ALA D CA 1
ATOM 4165 C C . ALA C 2 114 ? 143.475 148.392 140.521 1.00 142.42 114 ALA D C 1
ATOM 4166 O O . ALA C 2 114 ? 143.330 149.370 141.252 1.00 141.58 114 ALA D O 1
ATOM 4168 N N . VAL C 2 115 ? 143.412 148.474 139.194 1.00 136.77 115 VAL D N 1
ATOM 4169 C CA . VAL C 2 115 ? 143.266 149.762 138.526 1.00 136.70 115 VAL D CA 1
ATOM 4170 C C . VAL C 2 115 ? 141.787 150.114 138.422 1.00 138.09 115 VAL D C 1
ATOM 4171 O O . VAL C 2 115 ? 141.010 149.415 137.761 1.00 138.28 115 VAL D O 1
ATOM 4175 N N . LYS C 2 116 ? 141.396 151.207 139.072 1.00 127.29 116 LYS D N 1
ATOM 4176 C CA . LYS C 2 116 ? 140.045 151.744 138.980 1.00 126.97 116 LYS D CA 1
ATOM 4177 C C . LYS C 2 116 ? 140.059 153.197 139.423 1.00 126.58 116 LYS D C 1
ATOM 4178 O O . LYS C 2 116 ? 140.609 153.542 140.472 1.00 127.07 116 LYS D O 1
ATOM 4184 N N . PHE C 2 117 ? 139.438 154.042 138.606 1.00 136.37 117 PHE D N 1
ATOM 4185 C CA . PHE C 2 117 ? 139.147 155.408 139.010 1.00 138.78 117 PHE D CA 1
ATOM 4186 C C . PHE C 2 117 ? 137.980 155.382 139.988 1.00 138.90 117 PHE D C 1
ATOM 4187 O O . PHE C 2 117 ? 136.880 154.940 139.646 1.00 137.67 117 PHE D O 1
ATOM 4195 N N . GLU C 2 118 ? 138.223 155.825 141.220 1.00 130.07 118 GLU D N 1
ATOM 4196 C CA . GLU C 2 118 ? 137.226 155.664 142.275 1.00 127.64 118 GLU D CA 1
ATOM 4197 C C . GLU C 2 118 ? 136.128 156.725 142.165 1.00 128.02 118 GLU D C 1
ATOM 4198 O O . GLU C 2 118 ? 136.008 157.643 142.975 1.00 127.37 118 GLU D O 1
ATOM 4204 N N . GLU C 2 119 ? 135.310 156.566 141.125 1.00 135.50 119 GLU D N 1
ATOM 4205 C CA . GLU C 2 119 ? 134.162 157.426 140.877 1.00 134.83 119 GLU D CA 1
ATOM 4206 C C . GLU C 2 119 ? 133.026 156.601 140.285 1.00 135.57 119 GLU D C 1
ATOM 4207 O O . GLU C 2 119 ? 133.226 155.799 139.371 1.00 137.43 119 GLU D O 1
ATOM 4213 N N . LYS C 2 120 ? 131.840 156.763 140.879 1.00 127.67 120 LYS D N 1
ATOM 4214 C CA . LYS C 2 120 ? 130.525 156.398 140.341 1.00 129.44 120 LYS D CA 1
ATOM 4215 C C . LYS C 2 120 ? 130.311 154.898 140.141 1.00 127.18 120 LYS D C 1
ATOM 4216 O O . LYS C 2 120 ? 129.206 154.479 139.780 1.00 124.05 120 LYS D O 1
ATOM 4222 N N . THR C 2 121 ? 131.338 154.079 140.364 1.00 116.94 121 THR D N 1
ATOM 4223 C CA . THR C 2 121 ? 131.200 152.640 140.175 1.00 113.86 121 THR D CA 1
ATOM 4224 C C . THR C 2 121 ? 131.917 151.835 141.255 1.00 114.10 121 THR D C 1
ATOM 4225 O O . THR C 2 121 ? 131.659 150.633 141.383 1.00 113.27 121 THR D O 1
ATOM 4229 N N . THR C 2 122 ? 132.678 152.490 142.129 1.00 111.33 122 THR D N 1
ATOM 4230 C CA . THR C 2 122 ? 133.732 151.873 142.928 1.00 112.49 122 THR D CA 1
ATOM 4231 C C . THR C 2 122 ? 133.284 150.637 143.697 1.00 114.74 122 THR D C 1
ATOM 4232 O O . THR C 2 122 ? 134.024 149.649 143.774 1.00 115.35 122 THR D O 1
ATOM 4236 N N . PHE C 2 123 ? 132.067 150.672 144.245 1.00 103.36 123 PHE D N 1
ATOM 4237 C CA . PHE C 2 123 ? 131.597 149.588 145.101 1.00 101.46 123 PHE D CA 1
ATOM 4238 C C . PHE C 2 123 ? 131.653 148.248 144.378 1.00 101.99 123 PHE D C 1
ATOM 4239 O O . PHE C 2 123 ? 132.126 147.246 144.927 1.00 107.58 123 PHE D O 1
ATOM 4247 N N . PHE C 2 124 ? 131.197 148.218 143.128 1.00 93.83 124 PHE D N 1
ATOM 4248 C CA . PHE C 2 124 ? 131.192 146.966 142.384 1.00 92.70 124 PHE D CA 1
ATOM 4249 C C . PHE C 2 124 ? 132.592 146.581 141.920 1.00 96.92 124 PHE D C 1
ATOM 4250 O O . PHE C 2 124 ? 132.901 145.389 141.819 1.00 101.45 124 PHE D O 1
ATOM 4258 N N . GLU C 2 125 ? 133.457 147.562 141.650 1.00 102.11 125 GLU D N 1
ATOM 4259 C CA . GLU C 2 125 ? 134.867 147.241 141.444 1.00 99.52 125 GLU D CA 1
ATOM 4260 C C . GLU C 2 125 ? 135.498 146.700 142.718 1.00 99.26 125 GLU D C 1
ATOM 4261 O O . GLU C 2 125 ? 136.280 145.744 142.672 1.00 103.44 125 GLU D O 1
ATOM 4267 N N . MET C 2 126 ? 135.178 147.304 143.865 1.00 89.92 126 MET D N 1
ATOM 4268 C CA . MET C 2 126 ? 135.670 146.776 145.132 1.00 94.83 126 MET D CA 1
ATOM 4269 C C . MET C 2 126 ? 135.207 145.341 145.333 1.00 96.94 126 MET D C 1
ATOM 4270 O O . MET C 2 126 ? 135.919 144.526 145.930 1.00 94.89 126 MET D O 1
ATOM 4275 N N . LEU C 2 127 ? 134.011 145.017 144.842 1.00 84.58 127 LEU D N 1
ATOM 4276 C CA . LEU C 2 127 ? 133.596 143.621 144.779 1.00 78.05 127 LEU D CA 1
ATOM 4277 C C . LEU C 2 127 ? 134.497 142.826 143.842 1.00 83.46 127 LEU D C 1
ATOM 4278 O O . LEU C 2 127 ? 134.890 141.697 144.156 1.00 86.07 127 LEU D O 1
ATOM 4283 N N . ARG C 2 128 ? 134.838 143.402 142.686 1.00 87.76 128 ARG D N 1
ATOM 4284 C CA . ARG C 2 128 ? 135.698 142.704 141.733 1.00 81.30 128 ARG D CA 1
ATOM 4285 C C . ARG C 2 128 ? 137.131 142.604 142.243 1.00 87.00 128 ARG D C 1
ATOM 4286 O O . ARG C 2 128 ? 137.747 141.534 142.190 1.00 88.98 128 ARG D O 1
ATOM 4294 N N . GLU C 2 129 ? 137.683 143.716 142.736 1.00 92.12 129 GLU D N 1
ATOM 4295 C CA . GLU C 2 129 ? 139.079 143.726 143.166 1.00 90.79 129 GLU D CA 1
ATOM 4296 C C . GLU C 2 129 ? 139.306 142.779 144.336 1.00 88.32 129 GLU D C 1
ATOM 4297 O O . GLU C 2 129 ? 140.285 142.024 144.359 1.00 88.99 129 GLU D O 1
ATOM 4303 N N . HIS C 2 130 ? 138.409 142.804 145.321 1.00 84.18 130 HIS D N 1
ATOM 4304 C CA . HIS C 2 130 ? 138.612 141.989 146.511 1.00 85.19 130 HIS D CA 1
ATOM 4305 C C . HIS C 2 130 ? 138.378 140.512 146.228 1.00 86.57 130 HIS D C 1
ATOM 4306 O O . HIS C 2 130 ? 138.884 139.656 146.961 1.00 85.99 130 HIS D O 1
ATOM 4313 N N . THR C 2 131 ? 137.618 140.195 145.180 1.00 75.51 131 THR D N 1
ATOM 4314 C CA . THR C 2 131 ? 137.456 138.802 144.779 1.00 73.10 131 THR D CA 1
ATOM 4315 C C . THR C 2 131 ? 138.772 138.231 144.266 1.00 76.88 131 THR D C 1
ATOM 4316 O O . THR C 2 131 ? 139.214 137.161 144.698 1.00 78.81 131 THR D O 1
ATOM 4320 N N . TYR C 2 132 ? 139.421 138.947 143.345 1.00 79.64 132 TYR D N 1
ATOM 4321 C CA . TYR C 2 132 ? 140.695 138.479 142.812 1.00 78.24 132 TYR D CA 1
ATOM 4322 C C . TYR C 2 132 ? 141.802 138.585 143.852 1.00 78.80 132 TYR D C 1
ATOM 4323 O O . TYR C 2 132 ? 142.704 137.741 143.896 1.00 80.20 132 TYR D O 1
ATOM 4332 N N . ALA C 2 133 ? 141.751 139.616 144.697 1.00 84.63 133 ALA D N 1
ATOM 4333 C CA . ALA C 2 133 ? 142.751 139.755 145.750 1.00 82.89 133 ALA D CA 1
ATOM 4334 C C . ALA C 2 133 ? 142.707 138.574 146.707 1.00 85.66 133 ALA D C 1
ATOM 4335 O O . ALA C 2 133 ? 143.753 138.054 147.113 1.00 92.50 133 ALA D O 1
ATOM 4337 N N . LYS C 2 134 ? 141.504 138.135 147.080 1.00 83.26 134 LYS D N 1
ATOM 4338 C CA . LYS C 2 134 ? 141.385 136.956 147.931 1.00 83.37 134 LYS D CA 1
ATOM 4339 C C . LYS C 2 134 ? 141.839 135.701 147.200 1.00 81.28 134 LYS D C 1
ATOM 4340 O O . LYS C 2 134 ? 142.431 134.803 147.809 1.00 88.78 134 LYS D O 1
ATOM 4346 N N . PHE C 2 135 ? 141.570 135.621 145.895 1.00 77.33 135 PHE D N 1
ATOM 4347 C CA . PHE C 2 135 ? 141.930 134.431 145.131 1.00 81.23 135 PHE D CA 1
ATOM 4348 C C . PHE C 2 135 ? 143.438 134.212 145.165 1.00 83.61 135 PHE D C 1
ATOM 4349 O O . PHE C 2 135 ? 143.912 133.120 145.501 1.00 84.96 135 PHE D O 1
ATOM 4357 N N . TYR C 2 136 ? 144.211 135.250 144.841 1.00 81.78 136 TYR D N 1
ATOM 4358 C CA . TYR C 2 136 ? 145.661 135.107 144.820 1.00 82.36 136 TYR D CA 1
ATOM 4359 C C . TYR C 2 136 ? 146.221 134.848 146.212 1.00 82.99 136 TYR D C 1
ATOM 4360 O O . TYR C 2 136 ? 147.257 134.186 146.347 1.00 85.84 136 TYR D O 1
ATOM 4369 N N . GLU C 2 137 ? 145.558 135.353 147.254 1.00 81.28 137 GLU D N 1
ATOM 4370 C CA . GLU C 2 137 ? 145.952 134.994 148.610 1.00 81.73 137 GLU D CA 1
ATOM 4371 C C . GLU C 2 137 ? 145.762 133.506 148.863 1.00 86.15 137 GLU D C 1
ATOM 4372 O O . GLU C 2 137 ? 146.575 132.882 149.555 1.00 86.26 137 GLU D O 1
ATOM 4378 N N . LEU C 2 138 ? 144.695 132.921 148.317 1.00 85.46 138 LEU D N 1
ATOM 4379 C CA . LEU C 2 138 ? 144.504 131.480 148.415 1.00 89.18 138 LEU D CA 1
ATOM 4380 C C . LEU C 2 138 ? 145.551 130.722 147.608 1.00 92.63 138 LEU D C 1
ATOM 4381 O O . LEU C 2 138 ? 145.994 129.643 148.018 1.00 88.15 138 LEU D O 1
ATOM 4386 N N . CYS C 2 139 ? 145.955 131.268 146.458 1.00 94.96 139 CYS D N 1
ATOM 4387 C CA . CYS C 2 139 ? 146.997 130.630 145.659 1.00 91.98 139 CYS D CA 1
ATOM 4388 C C . CYS C 2 139 ? 148.330 130.605 146.393 1.00 95.95 139 CYS D C 1
ATOM 4389 O O . CYS C 2 139 ? 149.169 129.738 146.124 1.00 96.46 139 CYS D O 1
ATOM 4392 N N . LYS C 2 140 ? 148.548 131.548 147.313 1.00 101.09 140 LYS D N 1
ATOM 4393 C CA . LYS C 2 140 ? 149.785 131.554 148.087 1.00 99.75 140 LYS D CA 1
ATOM 4394 C C . LYS C 2 140 ? 149.909 130.306 148.949 1.00 98.20 140 LYS D C 1
ATOM 4395 O O . LYS C 2 140 ? 151.024 129.849 149.223 1.00 101.61 140 LYS D O 1
ATOM 4401 N N . ASN C 2 141 ? 148.783 129.743 149.386 1.00 98.67 141 ASN D N 1
ATOM 4402 C CA . ASN C 2 141 ? 148.797 128.502 150.153 1.00 102.63 141 ASN D CA 1
ATOM 4403 C C . ASN C 2 141 ? 148.878 127.287 149.233 1.00 102.54 141 ASN D C 1
ATOM 4404 O O . ASN C 2 141 ? 149.796 126.469 149.351 1.00 102.38 141 ASN D O 1
ATOM 4409 N N . ASN C 2 142 ? 147.927 127.161 148.313 1.00 107.77 142 ASN D N 1
ATOM 4410 C CA . ASN C 2 142 ? 147.889 126.066 147.348 1.00 108.63 142 ASN D CA 1
ATOM 4411 C C . ASN C 2 142 ? 148.021 126.671 145.954 1.00 109.54 142 ASN D C 1
ATOM 4412 O O . ASN C 2 142 ? 147.066 127.205 145.392 1.00 115.08 142 ASN D O 1
ATOM 4417 N N . ALA C 2 143 ? 149.228 126.577 145.391 1.00 99.93 143 ALA D N 1
ATOM 4418 C CA . ALA C 2 143 ? 149.467 127.112 144.055 1.00 99.65 143 ALA D CA 1
ATOM 4419 C C . ALA C 2 143 ? 148.792 126.280 142.975 1.00 99.83 143 ALA D C 1
ATOM 4420 O O . ALA C 2 143 ? 148.781 126.689 141.809 1.00 96.60 143 ALA D O 1
ATOM 4422 N N . LEU C 2 144 ? 148.235 125.125 143.338 1.00 99.77 144 LEU D N 1
ATOM 4423 C CA . LEU C 2 144 ? 147.601 124.215 142.392 1.00 100.64 144 LEU D CA 1
ATOM 4424 C C . LEU C 2 144 ? 146.443 124.882 141.662 1.00 100.67 144 LEU D C 1
ATOM 4425 O O . LEU C 2 144 ? 146.125 124.512 140.528 1.00 104.88 144 LEU D O 1
ATOM 4430 N N . ILE C 2 145 ? 145.807 125.872 142.298 1.00 93.91 145 ILE D N 1
ATOM 4431 C CA . ILE C 2 145 ? 144.639 126.519 141.703 1.00 97.12 145 ILE D CA 1
ATOM 4432 C C . ILE C 2 145 ? 145.005 127.605 140.707 1.00 99.96 145 ILE D C 1
ATOM 4433 O O . ILE C 2 145 ? 144.112 128.330 140.249 1.00 100.25 145 ILE D O 1
ATOM 4438 N N . TYR C 2 146 ? 146.283 127.748 140.364 1.00 100.81 146 TYR D N 1
ATOM 4439 C CA . TYR C 2 146 ? 146.683 128.714 139.351 1.00 98.06 146 TYR D CA 1
ATOM 4440 C C . TYR C 2 146 ? 145.973 128.431 138.033 1.00 100.06 146 TYR D C 1
ATOM 4441 O O . TYR C 2 146 ? 145.847 127.282 137.601 1.00 105.62 146 TYR D O 1
ATOM 4450 N N . GLY C 2 147 ? 145.498 129.499 137.393 1.00 93.91 147 GLY D N 1
ATOM 4451 C CA . GLY C 2 147 ? 144.794 129.392 136.136 1.00 97.73 147 GLY D CA 1
ATOM 4452 C C . GLY C 2 147 ? 143.296 129.229 136.245 1.00 97.33 147 GLY D C 1
ATOM 4453 O O . GLY C 2 147 ? 142.609 129.252 135.216 1.00 92.20 147 GLY D O 1
ATOM 4454 N N . PHE C 2 148 ? 142.759 129.072 137.456 1.00 97.25 148 PHE D N 1
ATOM 4455 C CA . PHE C 2 148 ? 141.320 128.911 137.630 1.00 97.27 148 PHE D CA 1
ATOM 4456 C C . PHE C 2 148 ? 140.570 130.235 137.584 1.00 96.68 148 PHE D C 1
ATOM 4457 O O . PHE C 2 148 ? 139.344 130.236 137.737 1.00 97.09 148 PHE D O 1
ATOM 4465 N N . GLU C 2 149 ? 141.268 131.352 137.369 1.00 102.45 149 GLU D N 1
ATOM 4466 C CA . GLU C 2 149 ? 140.621 132.660 137.354 1.00 101.29 149 GLU D CA 1
ATOM 4467 C C . GLU C 2 149 ? 139.724 132.865 136.141 1.00 103.71 149 GLU D C 1
ATOM 4468 O O . GLU C 2 149 ? 139.194 133.967 135.960 1.00 104.46 149 GLU D O 1
ATOM 4474 N N . LYS C 2 150 ? 139.547 131.843 135.302 1.00 101.39 150 LYS D N 1
ATOM 4475 C CA . LYS C 2 150 ? 138.781 132.013 134.072 1.00 105.31 150 LYS D CA 1
ATOM 4476 C C . LYS C 2 150 ? 137.335 132.398 134.367 1.00 102.81 150 LYS D C 1
ATOM 4477 O O . LYS C 2 150 ? 136.832 133.405 133.864 1.00 102.03 150 LYS D O 1
ATOM 4483 N N . VAL C 2 151 ? 136.655 131.618 135.200 1.00 84.86 151 VAL D N 1
ATOM 4484 C CA . VAL C 2 151 ? 135.277 131.902 135.587 1.00 84.14 151 VAL D CA 1
ATOM 4485 C C . VAL C 2 151 ? 135.211 131.794 137.101 1.00 85.30 151 VAL D C 1
ATOM 4486 O O . VAL C 2 151 ? 135.187 130.685 137.645 1.00 88.77 151 VAL D O 1
ATOM 4490 N N . ILE C 2 152 ? 135.183 132.936 137.782 1.00 70.71 152 ILE D N 1
ATOM 4491 C CA . ILE C 2 152 ? 135.231 132.983 139.237 1.00 65.65 152 ILE D CA 1
ATOM 4492 C C . ILE C 2 152 ? 134.066 133.820 139.746 1.00 64.91 152 ILE D C 1
ATOM 4493 O O . ILE C 2 152 ? 133.712 134.842 139.148 1.00 66.71 152 ILE D O 1
ATOM 4498 N N . ALA C 2 153 ? 133.456 133.369 140.840 1.00 57.05 153 ALA D N 1
ATOM 4499 C CA . ALA C 2 153 ? 132.348 134.073 141.463 1.00 56.26 153 ALA D CA 1
ATOM 4500 C C . ALA C 2 153 ? 132.565 134.108 142.968 1.00 59.47 153 ALA D C 1
ATOM 4501 O O . ALA C 2 153 ? 133.275 133.273 143.532 1.00 69.78 153 ALA D O 1
ATOM 4503 N N . SER C 2 154 ? 131.943 135.089 143.618 1.00 54.28 154 SER D N 1
ATOM 4504 C CA . SER C 2 154 ? 132.120 135.274 145.050 1.00 53.38 154 SER D CA 1
ATOM 4505 C C . SER C 2 154 ? 130.867 135.897 145.647 1.00 55.68 154 SER D C 1
ATOM 4506 O O . SER C 2 154 ? 130.055 136.503 144.945 1.00 60.41 154 SER D O 1
ATOM 4509 N N . VAL C 2 155 ? 130.722 135.735 146.961 1.00 54.89 155 VAL D N 1
ATOM 4510 C CA . VAL C 2 155 ? 129.604 136.284 147.718 1.00 53.50 155 VAL D CA 1
ATOM 4511 C C . VAL C 2 155 ? 130.163 137.107 148.870 1.00 59.05 155 VAL D C 1
ATOM 4512 O O . VAL C 2 155 ? 131.037 136.637 149.607 1.00 61.03 155 VAL D O 1
ATOM 4516 N N . PHE C 2 156 ? 129.656 138.326 149.027 1.00 61.69 156 PHE D N 1
ATOM 4517 C CA . PHE C 2 156 ? 130.117 139.253 150.050 1.00 57.43 156 PHE D CA 1
ATOM 4518 C C . PHE C 2 156 ? 129.010 139.523 151.058 1.00 58.05 156 PHE D C 1
ATOM 4519 O O . PHE C 2 156 ? 127.824 139.489 150.718 1.00 71.48 156 PHE D O 1
ATOM 4527 N N . LEU C 2 157 ? 129.406 139.788 152.299 1.00 57.94 157 LEU D N 1
ATOM 4528 C CA . LEU C 2 157 ? 128.477 140.185 153.346 1.00 58.66 157 LEU D CA 1
ATOM 4529 C C . LEU C 2 157 ? 128.728 141.639 153.723 1.00 65.47 157 LEU D C 1
ATOM 4530 O O . LEU C 2 157 ? 129.862 142.029 154.014 1.00 78.77 157 LEU D O 1
ATOM 4535 N N . LYS C 2 158 ? 127.664 142.438 153.722 1.00 75.24 158 LYS D N 1
ATOM 4536 C CA . LYS C 2 158 ? 127.766 143.880 153.897 1.00 73.47 158 LYS D CA 1
ATOM 4537 C C . LYS C 2 158 ? 127.080 144.317 155.182 1.00 78.80 158 LYS D C 1
ATOM 4538 O O . LYS C 2 158 ? 125.936 143.937 155.445 1.00 87.05 158 LYS D O 1
ATOM 4544 N N . ILE C 2 159 ? 127.785 145.118 155.980 1.00 86.02 159 ILE D N 1
ATOM 4545 C CA . ILE C 2 159 ? 127.230 145.720 157.188 1.00 85.04 159 ILE D CA 1
ATOM 4546 C C . ILE C 2 159 ? 127.599 147.194 157.218 1.00 91.12 159 ILE D C 1
ATOM 4547 O O . ILE C 2 159 ? 128.769 147.538 157.416 1.00 94.64 159 ILE D O 1
ATOM 4552 N N . ASN C 2 160 ? 126.604 148.060 157.032 1.00 102.29 160 ASN D N 1
ATOM 4553 C CA . ASN C 2 160 ? 126.736 149.486 157.327 1.00 101.45 160 ASN D CA 1
ATOM 4554 C C . ASN C 2 160 ? 127.932 150.108 156.610 1.00 102.71 160 ASN D C 1
ATOM 4555 O O . ASN C 2 160 ? 128.557 151.050 157.100 1.00 105.63 160 ASN D O 1
ATOM 4560 N N . GLY C 2 161 ? 128.260 149.573 155.437 1.00 99.75 161 GLY D N 1
ATOM 4561 C CA . GLY C 2 161 ? 129.389 150.042 154.667 1.00 100.81 161 GLY D CA 1
ATOM 4562 C C . GLY C 2 161 ? 130.652 149.220 154.812 1.00 101.67 161 GLY D C 1
ATOM 4563 O O . GLY C 2 161 ? 131.688 149.608 154.260 1.00 105.94 161 GLY D O 1
ATOM 4564 N N . ASN C 2 162 ? 130.604 148.105 155.534 1.00 87.83 162 ASN D N 1
ATOM 4565 C CA . ASN C 2 162 ? 131.738 147.205 155.664 1.00 84.65 162 ASN D CA 1
ATOM 4566 C C . ASN C 2 162 ? 131.467 145.923 154.891 1.00 86.34 162 ASN D C 1
ATOM 4567 O O . ASN C 2 162 ? 130.340 145.424 154.863 1.00 89.10 162 ASN D O 1
ATOM 4572 N N . LEU C 2 163 ? 132.511 145.390 154.263 1.00 83.09 163 LEU D N 1
ATOM 4573 C CA . LEU C 2 163 ? 132.387 144.210 153.421 1.00 77.30 163 LEU D CA 1
ATOM 4574 C C . LEU C 2 163 ? 133.292 143.101 153.934 1.00 79.52 163 LEU D C 1
ATOM 4575 O O . LEU C 2 163 ? 134.378 143.353 154.462 1.00 84.37 163 LEU D O 1
ATOM 4580 N N . GLN C 2 164 ? 132.825 141.868 153.771 1.00 70.69 164 GLN D N 1
ATOM 4581 C CA . GLN C 2 164 ? 133.591 140.674 154.094 1.00 73.95 164 GLN D CA 1
ATOM 4582 C C . GLN C 2 164 ? 133.221 139.587 153.102 1.00 75.10 164 GLN D C 1
ATOM 4583 O O . GLN C 2 164 ? 132.037 139.281 152.931 1.00 83.24 164 GLN D O 1
ATOM 4589 N N . ILE C 2 165 ? 134.225 139.007 152.445 1.00 59.32 165 ILE D N 1
ATOM 4590 C CA . ILE C 2 165 ? 133.954 137.948 151.483 1.00 56.43 165 ILE D CA 1
ATOM 4591 C C . ILE C 2 165 ? 133.550 136.687 152.233 1.00 64.54 165 ILE D C 1
ATOM 4592 O O . ILE C 2 165 ? 134.196 136.285 153.209 1.00 72.42 165 ILE D O 1
ATOM 4597 N N . ILE C 2 166 ? 132.452 136.075 151.802 1.00 63.04 166 ILE D N 1
ATOM 4598 C CA . ILE C 2 166 ? 131.890 134.920 152.485 1.00 58.20 166 ILE D CA 1
ATOM 4599 C C . ILE C 2 166 ? 132.232 133.622 151.768 1.00 62.88 166 ILE D C 1
ATOM 4600 O O . ILE C 2 166 ? 132.703 132.672 152.393 1.00 71.70 166 ILE D O 1
ATOM 4605 N N . ALA C 2 167 ? 132.006 133.567 150.460 1.00 56.93 167 ALA D N 1
ATOM 4606 C CA . ALA C 2 167 ? 132.310 132.385 149.674 1.00 48.28 167 ALA D CA 1
ATOM 4607 C C . ALA C 2 167 ? 132.982 132.803 148.378 1.00 52.94 167 ALA D C 1
ATOM 4608 O O . ALA C 2 167 ? 132.670 133.851 147.809 1.00 57.74 167 ALA D O 1
ATOM 4610 N N . LEU C 2 168 ? 133.912 131.973 147.920 1.00 65.95 168 LEU D N 1
ATOM 4611 C CA . LEU C 2 168 ? 134.606 132.190 146.662 1.00 53.48 168 LEU D CA 1
ATOM 4612 C C . LEU C 2 168 ? 134.721 130.854 145.949 1.00 55.72 168 LEU D C 1
ATOM 4613 O O . LEU C 2 168 ? 135.058 129.842 146.568 1.00 70.43 168 LEU D O 1
ATOM 4618 N N . SER C 2 169 ? 134.437 130.851 144.651 1.00 59.43 169 SER D N 1
ATOM 4619 C CA . SER C 2 169 ? 134.468 129.607 143.899 1.00 66.09 169 SER D CA 1
ATOM 4620 C C . SER C 2 169 ? 134.714 129.907 142.431 1.00 62.66 169 SER D C 1
ATOM 4621 O O . SER C 2 169 ? 134.517 131.035 141.972 1.00 70.09 169 SER D O 1
ATOM 4624 N N . THR C 2 170 ? 135.143 128.880 141.704 1.00 62.53 170 THR D N 1
ATOM 4625 C CA . THR C 2 170 ? 135.363 128.980 140.271 1.00 67.26 170 THR D CA 1
ATOM 4626 C C . THR C 2 170 ? 134.925 127.684 139.610 1.00 68.52 170 THR D C 1
ATOM 4627 O O . THR C 2 170 ? 134.787 126.650 140.267 1.00 75.66 170 THR D O 1
ATOM 4631 N N . GLY C 2 171 ? 134.697 127.752 138.310 1.00 66.59 171 GLY D N 1
ATOM 4632 C CA . GLY C 2 171 ? 134.304 126.585 137.551 1.00 71.84 171 GLY D CA 1
ATOM 4633 C C . GLY C 2 171 ? 133.346 126.949 136.446 1.00 74.09 171 GLY D C 1
ATOM 4634 O O . GLY C 2 171 ? 132.533 127.867 136.560 1.00 79.02 171 GLY D O 1
ATOM 4635 N N . ASN C 2 172 ? 133.449 126.205 135.345 1.00 78.27 172 ASN D N 1
ATOM 4636 C CA . ASN C 2 172 ? 132.578 126.443 134.201 1.00 79.91 172 ASN D CA 1
ATOM 4637 C C . ASN C 2 172 ? 132.071 125.144 133.585 1.00 83.70 172 ASN D C 1
ATOM 4638 O O . ASN C 2 172 ? 131.611 125.153 132.437 1.00 90.46 172 ASN D O 1
ATOM 4643 N N . LYS C 2 173 ? 132.144 124.031 134.309 1.00 70.53 173 LYS D N 1
ATOM 4644 C CA . LYS C 2 173 ? 131.712 122.743 133.792 1.00 72.72 173 LYS D CA 1
ATOM 4645 C C . LYS C 2 173 ? 130.840 122.059 134.834 1.00 74.46 173 LYS D C 1
ATOM 4646 O O . LYS C 2 173 ? 130.651 122.562 135.944 1.00 82.35 173 LYS D O 1
ATOM 4652 N N . GLY C 2 174 ? 130.313 120.889 134.471 1.00 72.61 174 GLY D N 1
ATOM 4653 C CA . GLY C 2 174 ? 129.406 120.161 135.333 1.00 70.39 174 GLY D CA 1
ATOM 4654 C C . GLY C 2 174 ? 129.751 118.686 135.394 1.00 70.21 174 GLY D C 1
ATOM 4655 O O . GLY C 2 174 ? 130.740 118.232 134.818 1.00 74.63 174 GLY D O 1
ATOM 4656 N N . LEU C 2 175 ? 128.911 117.949 136.115 1.00 63.34 175 LEU D N 1
ATOM 4657 C CA . LEU C 2 175 ? 129.101 116.514 136.275 1.00 56.05 175 LEU D CA 1
ATOM 4658 C C . LEU C 2 175 ? 128.764 115.780 134.984 1.00 61.99 175 LEU D C 1
ATOM 4659 O O . LEU C 2 175 ? 127.773 116.093 134.319 1.00 69.09 175 LEU D O 1
ATOM 4664 N N . ARG C 2 176 ? 129.591 114.799 134.632 1.00 70.92 176 ARG D N 1
ATOM 4665 C CA . ARG C 2 176 ? 129.350 113.995 133.443 1.00 71.07 176 ARG D CA 1
ATOM 4666 C C . ARG C 2 176 ? 128.269 112.957 133.719 1.00 71.55 176 ARG D C 1
ATOM 4667 O O . ARG C 2 176 ? 128.115 112.485 134.848 1.00 77.83 176 ARG D O 1
ATOM 4675 N N . GLY C 2 177 ? 127.520 112.604 132.672 1.00 73.90 177 GLY D N 1
ATOM 4676 C CA . GLY C 2 177 ? 126.342 111.771 132.852 1.00 74.17 177 GLY D CA 1
ATOM 4677 C C . GLY C 2 177 ? 126.639 110.382 133.381 1.00 69.04 177 GLY D C 1
ATOM 4678 O O . GLY C 2 177 ? 125.870 109.842 134.179 1.00 70.69 177 GLY D O 1
ATOM 4679 N N . ASP C 2 178 ? 127.742 109.781 132.947 1.00 70.07 178 ASP D N 1
ATOM 4680 C CA . ASP C 2 178 ? 128.074 108.425 133.364 1.00 71.91 178 ASP D CA 1
ATOM 4681 C C . ASP C 2 178 ? 128.669 108.360 134.763 1.00 74.73 178 ASP D C 1
ATOM 4682 O O . ASP C 2 178 ? 128.873 107.257 135.279 1.00 78.86 178 ASP D O 1
ATOM 4687 N N . LYS C 2 179 ? 128.956 109.502 135.382 1.00 63.12 179 LYS D N 1
ATOM 4688 C CA . LYS C 2 179 ? 129.531 109.545 136.718 1.00 59.64 179 LYS D CA 1
ATOM 4689 C C . LYS C 2 179 ? 128.505 109.851 137.798 1.00 58.02 179 LYS D C 1
ATOM 4690 O O . LYS C 2 179 ? 128.890 110.109 138.941 1.00 64.15 179 LYS D O 1
ATOM 4696 N N . ILE C 2 180 ? 127.213 109.836 137.465 1.00 59.26 180 ILE D N 1
ATOM 4697 C CA . ILE C 2 180 ? 126.194 110.137 138.458 1.00 58.93 180 ILE D CA 1
ATOM 4698 C C . ILE C 2 180 ? 126.123 109.019 139.492 1.00 66.41 180 ILE D C 1
ATOM 4699 O O . ILE C 2 180 ? 126.423 107.852 139.210 1.00 71.40 180 ILE D O 1
ATOM 4704 N N . VAL C 2 181 ? 125.729 109.386 140.710 1.00 64.16 181 VAL D N 1
ATOM 4705 C CA . VAL C 2 181 ? 125.597 108.446 141.814 1.00 56.96 181 VAL D CA 1
ATOM 4706 C C . VAL C 2 181 ? 124.277 108.708 142.519 1.00 54.62 181 VAL D C 1
ATOM 4707 O O . VAL C 2 181 ? 123.727 109.811 142.457 1.00 65.10 181 VAL D O 1
ATOM 4711 N N . ASN C 2 182 ? 123.763 107.679 143.192 1.00 66.26 182 ASN D N 1
ATOM 4712 C CA . ASN C 2 182 ? 122.508 107.819 143.918 1.00 69.60 182 ASN D CA 1
ATOM 4713 C C . ASN C 2 182 ? 122.708 108.131 145.395 1.00 74.68 182 ASN D C 1
ATOM 4714 O O . ASN C 2 182 ? 121.719 108.345 146.104 1.00 83.43 182 ASN D O 1
ATOM 4719 N N . ASP C 2 183 ? 123.949 108.161 145.877 1.00 68.09 183 ASP D N 1
ATOM 4720 C CA . ASP C 2 183 ? 124.198 108.439 147.285 1.00 73.06 183 ASP D CA 1
ATOM 4721 C C . ASP C 2 183 ? 124.467 109.911 147.570 1.00 75.07 183 ASP D C 1
ATOM 4722 O O . ASP C 2 183 ? 124.720 110.263 148.726 1.00 80.12 183 ASP D O 1
ATOM 4727 N N . GLY C 2 184 ? 124.422 110.774 146.558 1.00 66.87 184 GLY D N 1
ATOM 4728 C CA . GLY C 2 184 ? 124.597 112.194 146.780 1.00 60.75 184 GLY D CA 1
ATOM 4729 C C . GLY C 2 184 ? 126.000 112.633 147.121 1.00 59.48 184 GLY D C 1
ATOM 4730 O O . GLY C 2 184 ? 126.168 113.689 147.736 1.00 70.04 184 GLY D O 1
ATOM 4731 N N . THR C 2 185 ? 127.015 111.859 146.748 1.00 63.20 185 THR D N 1
ATOM 4732 C CA . THR C 2 185 ? 128.394 112.219 147.046 1.00 61.18 185 THR D CA 1
ATOM 4733 C C . THR C 2 185 ? 129.076 112.971 145.911 1.00 64.96 185 THR D C 1
ATOM 4734 O O . THR C 2 185 ? 130.272 113.262 146.017 1.00 71.15 185 THR D O 1
ATOM 4738 N N . ALA C 2 186 ? 128.362 113.286 144.836 1.00 60.51 186 ALA D N 1
ATOM 4739 C CA . ALA C 2 186 ? 128.943 113.963 143.686 1.00 59.29 186 ALA D CA 1
ATOM 4740 C C . ALA C 2 186 ? 128.312 115.335 143.501 1.00 59.14 186 ALA D C 1
ATOM 4741 O O . ALA C 2 186 ? 127.112 115.515 143.727 1.00 62.11 186 ALA D O 1
ATOM 4743 N N . LEU C 2 187 ? 129.129 116.301 143.089 1.00 51.40 187 LEU D N 1
ATOM 4744 C CA . LEU C 2 187 ? 128.643 117.647 142.806 1.00 53.67 187 LEU D CA 1
ATOM 4745 C C . LEU C 2 187 ? 128.043 117.682 141.407 1.00 55.63 187 LEU D C 1
ATOM 4746 O O . LEU C 2 187 ? 128.755 117.516 140.413 1.00 61.74 187 LEU D O 1
ATOM 4751 N N . ILE C 2 188 ? 126.729 117.901 141.326 1.00 54.20 188 ILE D N 1
ATOM 4752 C CA . ILE C 2 188 ? 126.052 117.870 140.035 1.00 53.82 188 ILE D CA 1
ATOM 4753 C C . ILE C 2 188 ? 126.468 119.050 139.170 1.00 52.33 188 ILE D C 1
ATOM 4754 O O . ILE C 2 188 ? 126.738 118.887 137.974 1.00 62.22 188 ILE D O 1
ATOM 4759 N N . ASP C 2 189 ? 126.525 120.247 139.744 1.00 62.07 189 ASP D N 1
ATOM 4760 C CA . ASP C 2 189 ? 126.882 121.450 139.007 1.00 67.36 189 ASP D CA 1
ATOM 4761 C C . ASP C 2 189 ? 128.088 122.091 139.668 1.00 69.56 189 ASP D C 1
ATOM 4762 O O . ASP C 2 189 ? 128.103 122.268 140.889 1.00 74.31 189 ASP D O 1
ATOM 4767 N N . CYS C 2 190 ? 129.094 122.437 138.866 1.00 54.00 190 CYS D N 1
ATOM 4768 C CA . CYS C 2 190 ? 130.324 123.026 139.379 1.00 48.14 190 CYS D CA 1
ATOM 4769 C C . CYS C 2 190 ? 130.612 124.392 138.768 1.00 53.98 190 CYS D C 1
ATOM 4770 O O . CYS C 2 190 ? 131.773 124.801 138.697 1.00 61.00 190 CYS D O 1
ATOM 4773 N N . HIS C 2 191 ? 129.582 125.107 138.323 1.00 61.42 191 HIS D N 1
ATOM 4774 C CA . HIS C 2 191 ? 129.780 126.470 137.852 1.00 57.23 191 HIS D CA 1
ATOM 4775 C C . HIS C 2 191 ? 130.123 127.381 139.023 1.00 69.05 191 HIS D C 1
ATOM 4776 O O . HIS C 2 191 ? 129.840 127.064 140.180 1.00 78.92 191 HIS D O 1
ATOM 4783 N N . ALA C 2 192 ? 130.746 128.519 138.713 1.00 63.13 192 ALA D N 1
ATOM 4784 C CA . ALA C 2 192 ? 131.277 129.389 139.759 1.00 61.00 192 ALA D CA 1
ATOM 4785 C C . ALA C 2 192 ? 130.175 129.905 140.676 1.00 57.23 192 ALA D C 1
ATOM 4786 O O . ALA C 2 192 ? 130.303 129.862 141.905 1.00 64.40 192 ALA D O 1
ATOM 4788 N N . GLU C 2 193 ? 129.080 130.395 140.095 1.00 54.11 193 GLU D N 1
ATOM 4789 C CA . GLU C 2 193 ? 127.990 130.930 140.900 1.00 55.51 193 GLU D CA 1
ATOM 4790 C C . GLU C 2 193 ? 127.320 129.859 141.749 1.00 67.41 193 GLU D C 1
ATOM 4791 O O . GLU C 2 193 ? 126.963 130.128 142.901 1.00 78.87 193 GLU D O 1
ATOM 4797 N N . ILE C 2 194 ? 127.146 128.654 141.207 1.00 49.20 194 ILE D N 1
ATOM 4798 C CA . ILE C 2 194 ? 126.476 127.591 141.949 1.00 44.83 194 ILE D CA 1
ATOM 4799 C C . ILE C 2 194 ? 127.297 127.199 143.171 1.00 49.06 194 ILE D C 1
ATOM 4800 O O . ILE C 2 194 ? 126.772 127.087 144.285 1.00 57.91 194 ILE D O 1
ATOM 4805 N N . LEU C 2 195 ? 128.602 126.998 142.985 1.00 48.48 195 LEU D N 1
ATOM 4806 C CA . LEU C 2 195 ? 129.460 126.661 144.114 1.00 45.38 195 LEU D CA 1
ATOM 4807 C C . LEU C 2 195 ? 129.611 127.820 145.085 1.00 54.83 195 LEU D C 1
ATOM 4808 O O . LEU C 2 195 ? 129.775 127.585 146.286 1.00 63.56 195 LEU D O 1
ATOM 4813 N N . ALA C 2 196 ? 129.553 129.061 144.601 1.00 55.34 196 ALA D N 1
ATOM 4814 C CA . ALA C 2 196 ? 129.528 130.199 145.512 1.00 56.00 196 ALA D CA 1
ATOM 4815 C C . ALA C 2 196 ? 128.287 130.153 146.394 1.00 65.19 196 ALA D C 1
ATOM 4816 O O . ALA C 2 196 ? 128.362 130.383 147.606 1.00 77.16 196 ALA D O 1
ATOM 4818 N N . ARG C 2 197 ? 127.136 129.833 145.801 1.00 51.38 197 ARG D N 1
ATOM 4819 C CA . ARG C 2 197 ? 125.912 129.701 146.586 1.00 47.37 197 ARG D CA 1
ATOM 4820 C C . ARG C 2 197 ? 126.026 128.566 147.596 1.00 50.33 197 ARG D C 1
ATOM 4821 O O . ARG C 2 197 ? 125.555 128.681 148.731 1.00 53.85 197 ARG D O 1
ATOM 4829 N N . ARG C 2 198 ? 126.629 127.447 147.193 1.00 49.93 198 ARG D N 1
ATOM 4830 C CA . ARG C 2 198 ? 126.767 126.317 148.111 1.00 42.77 198 ARG D CA 1
ATOM 4831 C C . ARG C 2 198 ? 127.691 126.654 149.280 1.00 54.22 198 ARG D C 1
ATOM 4832 O O . ARG C 2 198 ? 127.412 126.294 150.433 1.00 66.33 198 ARG D O 1
ATOM 4840 N N . GLY C 2 199 ? 128.799 127.342 149.004 1.00 53.57 199 GLY D N 1
ATOM 4841 C CA . GLY C 2 199 ? 129.643 127.820 150.086 1.00 55.64 199 GLY D CA 1
ATOM 4842 C C . GLY C 2 199 ? 128.915 128.797 150.987 1.00 54.59 199 GLY D C 1
ATOM 4843 O O . GLY C 2 199 ? 129.120 128.810 152.205 1.00 59.33 199 GLY D O 1
ATOM 4844 N N . LEU C 2 200 ? 128.050 129.625 150.401 1.00 45.67 200 LEU D N 1
ATOM 4845 C CA . LEU C 2 200 ? 127.214 130.506 151.205 1.00 39.48 200 LEU D CA 1
ATOM 4846 C C . LEU C 2 200 ? 126.283 129.705 152.103 1.00 51.03 200 LEU D C 1
ATOM 4847 O O . LEU C 2 200 ? 126.051 130.079 153.255 1.00 67.27 200 LEU D O 1
ATOM 4852 N N . LEU C 2 201 ? 125.737 128.601 151.590 1.00 55.66 201 LEU D N 1
ATOM 4853 C CA . LEU C 2 201 ? 124.910 127.728 152.420 1.00 55.39 201 LEU D CA 1
ATOM 4854 C C . LEU C 2 201 ? 125.702 127.181 153.595 1.00 52.62 201 LEU D C 1
ATOM 4855 O O . LEU C 2 201 ? 125.206 127.141 154.727 1.00 60.60 201 LEU D O 1
ATOM 4860 N N . ARG C 2 202 ? 126.932 126.742 153.340 1.00 51.04 202 ARG D N 1
ATOM 4861 C CA . ARG C 2 202 ? 127.765 126.229 154.424 1.00 56.55 202 ARG D CA 1
ATOM 4862 C C . ARG C 2 202 ? 128.047 127.310 155.465 1.00 61.35 202 ARG D C 1
ATOM 4863 O O . ARG C 2 202 ? 127.992 127.047 156.678 1.00 66.04 202 ARG D O 1
ATOM 4871 N N . PHE C 2 203 ? 128.320 128.535 155.013 1.00 59.95 203 PHE D N 1
ATOM 4872 C CA . PHE C 2 203 ? 128.495 129.646 155.943 1.00 51.51 203 PHE D CA 1
ATOM 4873 C C . PHE C 2 203 ? 127.219 129.908 156.733 1.00 56.01 203 PHE D C 1
ATOM 4874 O O . PHE C 2 203 ? 127.271 130.260 157.916 1.00 65.42 203 PHE D O 1
ATOM 4882 N N . LEU C 2 204 ? 126.062 129.762 156.087 1.00 52.55 204 LEU D N 1
ATOM 4883 C CA . LEU C 2 204 ? 124.795 129.957 156.782 1.00 53.22 204 LEU D CA 1
ATOM 4884 C C . LEU C 2 204 ? 124.592 128.904 157.862 1.00 61.21 204 LEU D C 1
ATOM 4885 O O . LEU C 2 204 ? 124.072 129.207 158.939 1.00 68.39 204 LEU D O 1
ATOM 4890 N N . TYR C 2 205 ? 124.982 127.658 157.587 1.00 55.63 205 TYR D N 1
ATOM 4891 C CA . TYR C 2 205 ? 124.926 126.632 158.627 1.00 52.73 205 TYR D CA 1
ATOM 4892 C C . TYR C 2 205 ? 125.825 127.004 159.797 1.00 59.72 205 TYR D C 1
ATOM 4893 O O . TYR C 2 205 ? 125.437 126.866 160.967 1.00 64.20 205 TYR D O 1
ATOM 4902 N N . SER C 2 206 ? 127.035 127.483 159.496 1.00 69.91 206 SER D N 1
ATOM 4903 C CA . SER C 2 206 ? 127.935 127.915 160.560 1.00 64.37 206 SER D CA 1
ATOM 4904 C C . SER C 2 206 ? 127.329 129.045 161.380 1.00 67.30 206 SER D C 1
ATOM 4905 O O . SER C 2 206 ? 127.442 129.055 162.611 1.00 75.13 206 SER D O 1
ATOM 4908 N N . GLU C 2 207 ? 126.675 129.999 160.720 1.00 76.20 207 GLU D N 1
ATOM 4909 C CA . GLU C 2 207 ? 126.055 131.112 161.427 1.00 72.32 207 GLU D CA 1
ATOM 4910 C C . GLU C 2 207 ? 124.861 130.666 162.261 1.00 70.56 207 GLU D C 1
ATOM 4911 O O . GLU C 2 207 ? 124.630 131.209 163.347 1.00 72.78 207 GLU D O 1
ATOM 4917 N N . VAL C 2 208 ? 124.096 129.688 161.773 1.00 60.41 208 VAL D N 1
ATOM 4918 C CA . VAL C 2 208 ? 123.005 129.131 162.567 1.00 62.57 208 VAL D CA 1
ATOM 4919 C C . VAL C 2 208 ? 123.554 128.486 163.830 1.00 65.33 208 VAL D C 1
ATOM 4920 O O . VAL C 2 208 ? 123.001 128.654 164.924 1.00 67.40 208 VAL D O 1
ATOM 4924 N N . LEU C 2 209 ? 124.657 127.747 163.706 1.00 71.67 209 LEU D N 1
ATOM 4925 C CA . LEU C 2 209 ? 125.286 127.181 164.896 1.00 68.34 209 LEU D CA 1
ATOM 4926 C C . LEU C 2 209 ? 125.752 128.280 165.845 1.00 74.52 209 LEU D C 1
ATOM 4927 O O . LEU C 2 209 ? 125.577 128.182 167.068 1.00 76.70 209 LEU D O 1
ATOM 4932 N N . LYS C 2 210 ? 126.352 129.338 165.293 1.00 83.88 210 LYS D N 1
ATOM 4933 C CA . LYS C 2 210 ? 126.830 130.434 166.128 1.00 77.54 210 LYS D CA 1
ATOM 4934 C C . LYS C 2 210 ? 125.684 131.077 166.896 1.00 75.27 210 LYS D C 1
ATOM 4935 O O . LYS C 2 210 ? 125.839 131.446 168.065 1.00 82.30 210 LYS D O 1
ATOM 4941 N N . PHE C 2 211 ? 124.526 131.228 166.252 1.00 69.02 211 PHE D N 1
ATOM 4942 C CA . PHE C 2 211 ? 123.342 131.688 166.971 1.00 73.32 211 PHE D CA 1
ATOM 4943 C C . PHE C 2 211 ? 122.943 130.692 168.049 1.00 77.15 211 PHE D C 1
ATOM 4944 O O . PHE C 2 211 ? 122.567 131.078 169.161 1.00 82.41 211 PHE D O 1
ATOM 4952 N N . SER C 2 212 ? 123.010 129.400 167.730 1.00 80.41 212 SER D N 1
ATOM 4953 C CA . SER C 2 212 ? 122.639 128.374 168.694 1.00 80.91 212 SER D CA 1
ATOM 4954 C C . SER C 2 212 ? 123.526 128.380 169.930 1.00 83.01 212 SER D C 1
ATOM 4955 O O . SER C 2 212 ? 123.079 127.927 170.989 1.00 84.66 212 SER D O 1
ATOM 4958 N N . THR C 2 213 ? 124.757 128.877 169.832 1.00 86.06 213 THR D N 1
ATOM 4959 C CA . THR C 2 213 ? 125.616 128.981 171.008 1.00 83.54 213 THR D CA 1
ATOM 4960 C C . THR C 2 213 ? 125.673 130.381 171.607 1.00 84.58 213 THR D C 1
ATOM 4961 O O . THR C 2 213 ? 125.598 130.517 172.829 1.00 83.56 213 THR D O 1
ATOM 4965 N N . GLU C 2 214 ? 125.801 131.434 170.791 1.00 93.09 214 GLU D N 1
ATOM 4966 C CA . GLU C 2 214 ? 125.689 132.812 171.274 1.00 92.17 214 GLU D CA 1
ATOM 4967 C C . GLU C 2 214 ? 124.880 133.615 170.266 1.00 89.25 214 GLU D C 1
ATOM 4968 O O . GLU C 2 214 ? 125.386 133.972 169.191 1.00 94.79 214 GLU D O 1
ATOM 4974 N N . PRO C 2 215 ? 123.624 133.921 170.575 1.00 80.05 215 PRO D N 1
ATOM 4975 C CA . PRO C 2 215 ? 122.802 134.742 169.673 1.00 84.80 215 PRO D CA 1
ATOM 4976 C C . PRO C 2 215 ? 123.422 136.099 169.373 1.00 88.25 215 PRO D C 1
ATOM 4977 O O . PRO C 2 215 ? 123.323 136.569 168.229 1.00 85.99 215 PRO D O 1
ATOM 4981 N N . PRO C 2 216 ? 124.053 136.783 170.346 1.00 80.30 216 PRO D N 1
ATOM 4982 C CA . PRO C 2 216 ? 124.672 138.077 169.998 1.00 74.18 216 PRO D CA 1
ATOM 4983 C C . PRO C 2 216 ? 125.759 137.975 168.944 1.00 75.60 216 PRO D C 1
ATOM 4984 O O . PRO C 2 216 ? 125.946 138.914 168.161 1.00 76.58 216 PRO D O 1
ATOM 4988 N N . ASN C 2 217 ? 126.485 136.859 168.899 1.00 89.60 217 ASN D N 1
ATOM 4989 C CA . ASN C 2 217 ? 127.627 136.742 168.003 1.00 86.19 217 ASN D CA 1
ATOM 4990 C C . ASN C 2 217 ? 127.236 136.480 166.557 1.00 84.11 217 ASN D C 1
ATOM 4991 O O . ASN C 2 217 ? 128.072 136.660 165.665 1.00 86.87 217 ASN D O 1
ATOM 4996 N N . SER C 2 218 ? 126.001 136.075 166.299 1.00 70.81 218 SER D N 1
ATOM 4997 C CA . SER C 2 218 ? 125.614 135.583 164.987 1.00 71.16 218 SER D CA 1
ATOM 4998 C C . SER C 2 218 ? 124.898 136.650 164.171 1.00 73.81 218 SER D C 1
ATOM 4999 O O . SER C 2 218 ? 124.473 137.687 164.685 1.00 81.72 218 SER D O 1
ATOM 5002 N N . ILE C 2 219 ? 124.771 136.372 162.872 1.00 69.55 219 ILE D N 1
ATOM 5003 C CA . ILE C 2 219 ? 124.044 137.262 161.978 1.00 71.34 219 ILE D CA 1
ATOM 5004 C C . ILE C 2 219 ? 122.542 137.062 162.091 1.00 75.00 219 ILE D C 1
ATOM 5005 O O . ILE C 2 219 ? 121.772 137.889 161.592 1.00 78.76 219 ILE D O 1
ATOM 5010 N N . PHE C 2 220 ? 122.104 135.988 162.735 1.00 68.58 220 PHE D N 1
ATOM 5011 C CA . PHE C 2 220 ? 120.691 135.666 162.832 1.00 64.24 220 PHE D CA 1
ATOM 5012 C C . PHE C 2 220 ? 120.111 136.152 164.154 1.00 68.11 220 PHE D C 1
ATOM 5013 O O . PHE C 2 220 ? 120.800 136.247 165.172 1.00 72.17 220 PHE D O 1
ATOM 5021 N N . THR C 2 221 ? 118.820 136.468 164.121 1.00 68.61 221 THR D N 1
ATOM 5022 C CA . THR C 2 221 ? 118.053 136.748 165.324 1.00 64.41 221 THR D CA 1
ATOM 5023 C C . THR C 2 221 ? 116.717 136.033 165.211 1.00 68.35 221 THR D C 1
ATOM 5024 O O . THR C 2 221 ? 116.222 135.786 164.109 1.00 73.74 221 THR D O 1
ATOM 5028 N N . LYS C 2 222 ? 116.139 135.694 166.359 1.00 74.77 222 LYS D N 1
ATOM 5029 C CA . LYS C 2 222 ? 114.920 134.898 166.379 1.00 76.00 222 LYS D CA 1
ATOM 5030 C C . LYS C 2 222 ? 113.746 135.746 165.910 1.00 73.90 222 LYS D C 1
ATOM 5031 O O . LYS C 2 222 ? 113.431 136.774 166.519 1.00 79.76 222 LYS D O 1
ATOM 5037 N N . GLY C 2 223 ? 113.103 135.317 164.831 1.00 72.26 223 GLY D N 1
ATOM 5038 C CA . GLY C 2 223 ? 111.950 136.000 164.287 1.00 75.17 223 GLY D CA 1
ATOM 5039 C C . GLY C 2 223 ? 110.651 135.430 164.811 1.00 79.72 223 GLY D C 1
ATOM 5040 O O . GLY C 2 223 ? 110.587 134.834 165.889 1.00 82.93 223 GLY D O 1
ATOM 5041 N N . LYS C 2 224 ? 109.590 135.625 164.025 1.00 87.00 224 LYS D N 1
ATOM 5042 C CA . LYS C 2 224 ? 108.281 135.122 164.425 1.00 86.37 224 LYS D CA 1
ATOM 5043 C C . LYS C 2 224 ? 108.252 133.601 164.479 1.00 87.95 224 LYS D C 1
ATOM 5044 O O . LYS C 2 224 ? 107.740 133.026 165.446 1.00 93.16 224 LYS D O 1
ATOM 5050 N N . ASN C 2 225 ? 108.794 132.933 163.462 1.00 85.05 225 ASN D N 1
ATOM 5051 C CA . ASN C 2 225 ? 108.716 131.479 163.398 1.00 87.07 225 ASN D CA 1
ATOM 5052 C C . ASN C 2 225 ? 110.009 130.856 162.888 1.00 87.72 225 ASN D C 1
ATOM 5053 O O . ASN C 2 225 ? 110.094 129.633 162.738 1.00 88.39 225 ASN D O 1
ATOM 5058 N N . ALA C 2 226 ? 111.020 131.679 162.625 1.00 78.67 226 ALA D N 1
ATOM 5059 C CA . ALA C 2 226 ? 112.283 131.187 162.093 1.00 70.42 226 ALA D CA 1
ATOM 5060 C C . ALA C 2 226 ? 113.354 132.238 162.335 1.00 75.99 226 ALA D C 1
ATOM 5061 O O . ALA C 2 226 ? 113.064 133.370 162.726 1.00 82.48 226 ALA D O 1
ATOM 5063 N N . LEU C 2 227 ? 114.603 131.846 162.102 1.00 68.13 227 LEU D N 1
ATOM 5064 C CA . LEU C 2 227 ? 115.711 132.779 162.238 1.00 67.07 227 LEU D CA 1
ATOM 5065 C C . LEU C 2 227 ? 115.680 133.808 161.116 1.00 73.21 227 LEU D C 1
ATOM 5066 O O . LEU C 2 227 ? 115.475 133.474 159.947 1.00 79.42 227 LEU D O 1
ATOM 5071 N N . VAL C 2 228 ? 115.888 135.071 161.480 1.00 63.21 228 VAL D N 1
ATOM 5072 C CA . VAL C 2 228 ? 115.851 136.182 160.541 1.00 60.33 228 VAL D CA 1
ATOM 5073 C C . VAL C 2 228 ? 117.167 136.937 160.634 1.00 65.32 228 VAL D C 1
ATOM 5074 O O . VAL C 2 228 ? 117.747 137.078 161.715 1.00 67.21 228 VAL D O 1
ATOM 5078 N N . LEU C 2 229 ? 117.648 137.408 159.486 1.00 64.33 229 LEU D N 1
ATOM 5079 C CA . LEU C 2 229 ? 118.878 138.186 159.457 1.00 58.30 229 LEU D CA 1
ATOM 5080 C C . LEU C 2 229 ? 118.727 139.458 160.279 1.00 64.06 229 LEU D C 1
ATOM 5081 O O . LEU C 2 229 ? 117.663 140.083 160.300 1.00 74.17 229 LEU D O 1
ATOM 5086 N N . LYS C 2 230 ? 119.800 139.836 160.964 1.00 63.66 230 LYS D N 1
ATOM 5087 C CA . LYS C 2 230 ? 119.797 141.077 161.715 1.00 64.10 230 LYS D CA 1
ATOM 5088 C C . LYS C 2 230 ? 119.730 142.260 160.752 1.00 61.99 230 LYS D C 1
ATOM 5089 O O . LYS C 2 230 ? 120.168 142.158 159.603 1.00 65.97 230 LYS D O 1
ATOM 5095 N N . PRO C 2 231 ? 119.162 143.386 161.182 1.00 61.08 231 PRO D N 1
ATOM 5096 C CA . PRO C 2 231 ? 119.079 144.552 160.294 1.00 65.10 231 PRO D CA 1
ATOM 5097 C C . PRO C 2 231 ? 120.461 145.009 159.852 1.00 69.15 231 PRO D C 1
ATOM 5098 O O . PRO C 2 231 ? 121.405 145.047 160.643 1.00 75.26 231 PRO D O 1
ATOM 5102 N N . GLY C 2 232 ? 120.570 145.366 158.574 1.00 64.47 232 GLY D N 1
ATOM 5103 C CA . GLY C 2 232 ? 121.821 145.811 158.004 1.00 65.43 232 GLY D CA 1
ATOM 5104 C C . GLY C 2 232 ? 122.636 144.739 157.316 1.00 66.66 232 GLY D C 1
ATOM 5105 O O . GLY C 2 232 ? 123.584 145.074 156.596 1.00 75.36 232 GLY D O 1
ATOM 5106 N N . ILE C 2 233 ? 122.301 143.461 157.508 1.00 53.35 233 ILE D N 1
ATOM 5107 C CA . ILE C 2 233 ? 123.044 142.397 156.847 1.00 50.45 233 ILE D CA 1
ATOM 5108 C C . ILE C 2 233 ? 122.538 142.230 155.423 1.00 62.26 233 ILE D C 1
ATOM 5109 O O . ILE C 2 233 ? 121.329 142.141 155.176 1.00 70.80 233 ILE D O 1
ATOM 5114 N N . SER C 2 234 ? 123.469 142.185 154.474 1.00 61.85 234 SER D N 1
ATOM 5115 C CA . SER C 2 234 ? 123.122 142.006 153.073 1.00 55.70 234 SER D CA 1
ATOM 5116 C C . SER C 2 234 ? 124.148 141.093 152.424 1.00 59.74 234 SER D C 1
ATOM 5117 O O . SER C 2 234 ? 125.326 141.104 152.786 1.00 66.76 234 SER D O 1
ATOM 5120 N N . PHE C 2 235 ? 123.688 140.298 151.463 1.00 53.22 235 PHE D N 1
ATOM 5121 C CA . PHE C 2 235 ? 124.547 139.400 150.708 1.00 51.21 235 PHE D CA 1
ATOM 5122 C C . PHE C 2 235 ? 124.603 139.843 149.255 1.00 56.02 235 PHE D C 1
ATOM 5123 O O . PHE C 2 235 ? 123.569 140.121 148.640 1.00 60.86 235 PHE D O 1
ATOM 5131 N N . HIS C 2 236 ? 125.815 139.910 148.711 1.00 50.51 236 HIS D N 1
ATOM 5132 C CA . HIS C 2 236 ? 126.043 140.389 147.357 1.00 44.98 236 HIS D CA 1
ATOM 5133 C C . HIS C 2 236 ? 126.824 139.347 146.577 1.00 51.06 236 HIS D C 1
ATOM 5134 O O . HIS C 2 236 ? 127.840 138.841 147.060 1.00 61.61 236 HIS D O 1
ATOM 5141 N N . LEU C 2 237 ? 126.355 139.035 145.375 1.00 52.76 237 LEU D N 1
ATOM 5142 C CA . LEU C 2 237 ? 127.009 138.070 144.505 1.00 53.53 237 LEU D CA 1
ATOM 5143 C C . LEU C 2 237 ? 127.768 138.791 143.401 1.00 58.47 237 LEU D C 1
ATOM 5144 O O . LEU C 2 237 ? 127.245 139.717 142.777 1.00 71.11 237 LEU D O 1
ATOM 5149 N N . PHE C 2 238 ? 129.005 138.371 143.171 1.00 63.50 238 PHE D N 1
ATOM 5150 C CA . PHE C 2 238 ? 129.812 138.883 142.076 1.00 58.01 238 PHE D CA 1
ATOM 5151 C C . PHE C 2 238 ? 130.251 137.732 141.184 1.00 60.67 238 PHE D C 1
ATOM 5152 O O . PHE C 2 238 ? 130.683 136.688 141.677 1.00 74.28 238 PHE D O 1
ATOM 5160 N N . ILE C 2 239 ? 130.134 137.927 139.873 1.00 58.94 239 ILE D N 1
ATOM 5161 C CA . ILE C 2 239 ? 130.590 136.956 138.884 1.00 59.22 239 ILE D CA 1
ATOM 5162 C C . ILE C 2 239 ? 131.467 137.688 137.879 1.00 66.26 239 ILE D C 1
ATOM 5163 O O . ILE C 2 239 ? 131.108 138.774 137.417 1.00 73.97 239 ILE D O 1
ATOM 5168 N N . ASN C 2 240 ? 132.611 137.101 137.535 1.00 78.39 240 ASN D N 1
ATOM 5169 C CA . ASN C 2 240 ? 133.501 137.732 136.568 1.00 78.11 240 ASN D CA 1
ATOM 5170 C C . ASN C 2 240 ? 132.986 137.650 135.136 1.00 80.90 240 ASN D C 1
ATOM 5171 O O . ASN C 2 240 ? 133.555 138.297 134.251 1.00 87.99 240 ASN D O 1
ATOM 5176 N N . THR C 2 241 ? 131.929 136.879 134.893 1.00 74.57 241 THR D N 1
ATOM 5177 C CA . THR C 2 241 ? 131.356 136.755 133.561 1.00 76.67 241 THR D CA 1
ATOM 5178 C C . THR C 2 241 ? 129.850 136.625 133.702 1.00 74.91 241 THR D C 1
ATOM 5179 O O . THR C 2 241 ? 129.336 136.296 134.774 1.00 83.76 241 THR D O 1
ATOM 5183 N N . ALA C 2 242 ? 129.150 136.900 132.611 1.00 70.41 242 ALA D N 1
ATOM 5184 C CA . ALA C 2 242 ? 127.704 136.769 132.623 1.00 71.74 242 ALA D CA 1
ATOM 5185 C C . ALA C 2 242 ? 127.325 135.309 132.848 1.00 72.11 242 ALA D C 1
ATOM 5186 O O . ALA C 2 242 ? 127.933 134.412 132.253 1.00 73.27 242 ALA D O 1
ATOM 5188 N N . PRO C 2 243 ? 126.352 135.031 133.713 1.00 64.17 243 PRO D N 1
ATOM 5189 C CA . PRO C 2 243 ? 125.944 133.640 133.933 1.00 63.22 243 PRO D CA 1
ATOM 5190 C C . PRO C 2 243 ? 125.382 133.029 132.660 1.00 66.40 243 PRO D C 1
ATOM 5191 O O . PRO C 2 243 ? 124.740 133.707 131.855 1.00 74.77 243 PRO D O 1
ATOM 5195 N N . CYS C 2 244 ? 125.631 131.735 132.485 1.00 71.84 244 CYS D N 1
ATOM 5196 C CA . CYS C 2 244 ? 125.216 131.059 131.268 1.00 70.79 244 CYS D CA 1
ATOM 5197 C C . CYS C 2 244 ? 123.695 131.038 131.158 1.00 69.65 244 CYS D C 1
ATOM 5198 O O . CYS C 2 244 ? 122.968 131.107 132.151 1.00 77.98 244 CYS D O 1
ATOM 5201 N N . GLY C 2 245 ? 123.217 130.953 129.922 1.00 74.85 245 GLY D N 1
ATOM 5202 C CA . GLY C 2 245 ? 121.792 130.956 129.668 1.00 77.70 245 GLY D CA 1
ATOM 5203 C C . GLY C 2 245 ? 121.316 132.215 128.977 1.00 80.63 245 GLY D C 1
ATOM 5204 O O . GLY C 2 245 ? 121.934 132.673 128.013 1.00 83.65 245 GLY D O 1
ATOM 5205 N N . VAL C 2 246 ? 120.217 132.789 129.471 1.00 83.03 246 VAL D N 1
ATOM 5206 C CA . VAL C 2 246 ? 119.621 133.956 128.824 1.00 80.56 246 VAL D CA 1
ATOM 5207 C C . VAL C 2 246 ? 120.562 135.152 128.895 1.00 78.61 246 VAL D C 1
ATOM 5208 O O . VAL C 2 246 ? 120.653 135.948 127.952 1.00 88.99 246 VAL D O 1
ATOM 5212 N N . ALA C 2 247 ? 121.295 135.285 130.000 1.00 66.59 247 ALA D N 1
ATOM 5213 C CA . ALA C 2 247 ? 122.147 136.451 130.199 1.00 70.18 247 ALA D CA 1
ATOM 5214 C C . ALA C 2 247 ? 123.294 136.529 129.199 1.00 72.41 247 ALA D C 1
ATOM 5215 O O . ALA C 2 247 ? 123.940 137.577 129.103 1.00 78.40 247 ALA D O 1
ATOM 5217 N N . ARG C 2 248 ? 123.570 135.454 128.463 1.00 73.21 248 ARG D N 1
ATOM 5218 C CA . ARG C 2 248 ? 124.703 135.422 127.545 1.00 78.46 248 ARG D CA 1
ATOM 5219 C C . ARG C 2 248 ? 124.310 135.327 126.078 1.00 84.44 248 ARG D C 1
ATOM 5220 O O . ARG C 2 248 ? 125.136 135.633 125.213 1.00 87.31 248 ARG D O 1
ATOM 5228 N N . ILE C 2 249 ? 123.083 134.911 125.770 1.00 99.20 249 ILE D N 1
ATOM 5229 C CA . ILE C 2 249 ? 122.712 134.599 124.394 1.00 98.54 249 ILE D CA 1
ATOM 5230 C C . ILE C 2 249 ? 122.486 135.866 123.580 1.00 105.17 249 ILE D C 1
ATOM 5231 O O . ILE C 2 249 ? 122.242 135.796 122.370 1.00 107.72 249 ILE D O 1
ATOM 5236 N N . ASP C 2 250 ? 122.562 137.029 124.222 1.00 114.95 250 ASP D N 1
ATOM 5237 C CA . ASP C 2 250 ? 122.442 138.286 123.499 1.00 117.22 250 ASP D CA 1
ATOM 5238 C C . ASP C 2 250 ? 123.412 139.313 124.060 1.00 114.69 250 ASP D C 1
ATOM 5239 O O . ASP C 2 250 ? 123.577 139.445 125.275 1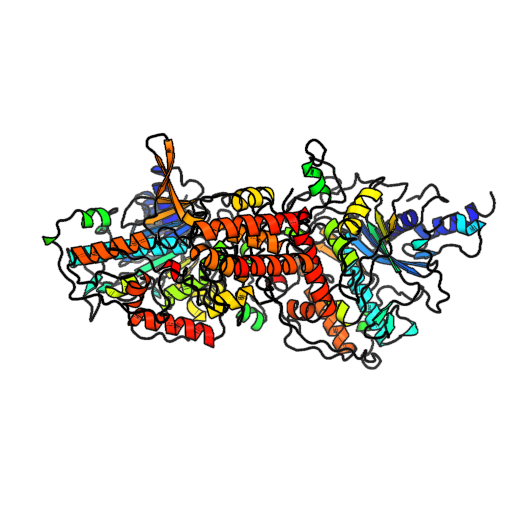.00 110.74 250 ASP D O 1
ATOM 5244 N N . LYS C 2 251 ? 124.054 140.036 123.145 1.00 120.78 251 LYS D N 1
ATOM 5245 C CA . LYS C 2 251 ? 124.898 141.170 123.491 1.00 121.49 251 LYS D CA 1
ATOM 5246 C C . LYS C 2 251 ? 124.629 142.392 122.628 1.00 125.13 251 LYS D C 1
ATOM 5247 O O . LYS C 2 251 ? 125.247 143.434 122.867 1.00 124.88 251 LYS D O 1
ATOM 5253 N N . LYS C 2 252 ? 123.738 142.306 121.642 1.00 140.64 252 LYS D N 1
ATOM 5254 C CA . LYS C 2 252 ? 123.429 143.438 120.782 1.00 141.52 252 LYS D CA 1
ATOM 5255 C C . LYS C 2 252 ? 122.656 144.502 121.554 1.00 142.61 252 LYS D C 1
ATOM 5256 O O . LYS C 2 252 ? 122.006 144.220 122.565 1.00 141.57 252 LYS D O 1
ATOM 5262 N N . LEU C 2 253 ? 122.738 145.743 121.066 1.00 148.96 253 LEU D N 1
ATOM 5263 C CA . LEU C 2 253 ? 122.075 146.855 121.741 1.00 149.00 253 LEU D CA 1
ATOM 5264 C C . LEU C 2 253 ? 120.566 146.656 121.795 1.00 148.52 253 LEU D C 1
ATOM 5265 O O . LEU C 2 253 ? 119.942 146.866 122.842 1.00 147.59 253 LEU D O 1
ATOM 5270 N N . LYS C 2 254 ? 119.960 146.250 120.682 1.00 150.17 254 LYS D N 1
ATOM 5271 C CA . LYS C 2 254 ? 118.522 146.040 120.632 1.00 150.61 254 LYS D CA 1
ATOM 5272 C C . LYS C 2 254 ? 118.225 144.829 119.765 1.00 151.03 254 LYS D C 1
ATOM 5273 O O . LYS C 2 254 ? 118.937 144.581 118.784 1.00 148.73 254 LYS D O 1
ATOM 5279 N N . PRO C 2 255 ? 117.191 144.051 120.101 1.00 156.87 255 PRO D N 1
ATOM 5280 C CA . PRO C 2 255 ? 116.799 142.939 119.227 1.00 155.54 255 PRO D CA 1
ATOM 5281 C C . PRO C 2 255 ? 115.879 143.353 118.094 1.00 156.23 255 PRO D C 1
ATOM 5282 O O . PRO C 2 255 ? 115.743 142.596 117.124 1.00 156.04 255 PRO D O 1
ATOM 5286 N N . GLY C 2 256 ? 115.245 144.520 118.186 1.00 162.27 256 GLY D N 1
ATOM 5287 C CA . GLY C 2 256 ? 114.318 144.966 117.167 1.00 162.49 256 GLY D CA 1
ATOM 5288 C C . GLY C 2 256 ? 112.940 144.356 117.322 1.00 162.58 256 GLY D C 1
ATOM 5289 O O . GLY C 2 256 ? 111.978 145.052 117.659 1.00 162.84 256 GLY D O 1
ATOM 5290 N N . THR C 2 257 ? 112.836 143.053 117.081 1.00 152.92 257 THR D N 1
ATOM 5291 C CA . THR C 2 257 ? 111.557 142.368 117.193 1.00 152.37 257 THR D CA 1
ATOM 5292 C C . THR C 2 257 ? 111.328 141.901 118.625 1.00 151.63 257 THR D C 1
ATOM 5293 O O . THR C 2 257 ? 112.238 141.369 119.270 1.00 148.26 257 THR D O 1
ATOM 5297 N N . SER C 2 258 ? 110.107 142.106 119.124 1.00 148.15 258 SER D N 1
ATOM 5298 C CA . SER C 2 258 ? 109.784 141.687 120.483 1.00 147.35 258 SER D CA 1
ATOM 5299 C C . SER C 2 258 ? 109.683 140.171 120.602 1.00 148.06 258 SER D C 1
ATOM 5300 O O . SER C 2 258 ? 109.925 139.620 121.681 1.00 148.05 258 SER D O 1
ATOM 5303 N N . ASP C 2 259 ? 109.321 139.484 119.516 1.00 144.42 259 ASP D N 1
ATOM 5304 C CA . ASP C 2 259 ? 109.210 138.029 119.564 1.00 143.29 259 ASP D CA 1
ATOM 5305 C C . ASP C 2 259 ? 110.573 137.382 119.781 1.00 142.69 259 ASP D C 1
ATOM 5306 O O . ASP C 2 259 ? 110.730 136.515 120.651 1.00 143.06 259 ASP D O 1
ATOM 5311 N N . ASP C 2 260 ? 111.576 137.800 119.004 1.00 137.93 260 ASP D N 1
ATOM 5312 C CA . ASP C 2 260 ? 112.927 137.293 119.205 1.00 139.57 260 ASP D CA 1
ATOM 5313 C C . ASP C 2 260 ? 113.454 137.633 120.590 1.00 138.73 260 ASP D C 1
ATOM 5314 O O . ASP C 2 260 ? 114.380 136.970 121.068 1.00 138.29 260 ASP D O 1
ATOM 5319 N N . LEU C 2 261 ? 112.888 138.652 121.237 1.00 138.84 261 LEU D N 1
ATOM 5320 C CA . LEU C 2 261 ? 113.218 138.927 122.630 1.00 139.30 261 LEU D CA 1
ATOM 5321 C C . LEU C 2 261 ? 112.600 137.886 123.557 1.00 138.19 261 LEU D C 1
ATOM 5322 O O . LEU C 2 261 ? 113.248 137.416 124.499 1.00 139.06 261 LEU D O 1
ATOM 5327 N N . GLN C 2 262 ? 111.340 137.512 123.311 1.00 125.24 262 GLN D N 1
ATOM 5328 C CA . GLN C 2 262 ? 110.663 136.625 124.253 1.00 124.53 262 GLN D CA 1
ATOM 5329 C C . GLN C 2 262 ? 111.154 135.188 124.116 1.00 125.57 262 GLN D C 1
ATOM 5330 O O . GLN C 2 262 ? 111.176 134.444 125.104 1.00 124.20 262 GLN D O 1
ATOM 5336 N N . ASN C 2 263 ? 111.552 134.767 122.910 1.00 126.10 263 ASN D N 1
ATOM 5337 C CA . ASN C 2 263 ? 112.208 133.462 122.820 1.00 122.59 263 ASN D CA 1
ATOM 5338 C C . ASN C 2 263 ? 113.638 133.544 123.341 1.00 120.60 263 ASN D C 1
ATOM 5339 O O . ASN C 2 263 ? 114.258 132.522 123.655 1.00 119.88 263 ASN D O 1
ATOM 5344 N N . SER C 2 264 ? 114.180 134.759 123.439 1.00 119.08 264 SER D N 1
ATOM 5345 C CA . SER C 2 264 ? 115.470 134.953 124.090 1.00 119.85 264 SER D CA 1
ATOM 5346 C C . SER C 2 264 ? 115.363 134.951 125.606 1.00 119.50 264 SER D C 1
ATOM 5347 O O . SER C 2 264 ? 116.398 134.968 126.280 1.00 118.86 264 SER D O 1
ATOM 5350 N N . SER C 2 265 ? 114.149 134.946 126.156 1.00 100.00 265 SER D N 1
ATOM 5351 C CA . SER C 2 265 ? 113.941 134.841 127.591 1.00 96.05 265 SER D CA 1
ATOM 5352 C C . SER C 2 265 ? 113.460 133.465 128.025 1.00 95.27 265 SER D C 1
ATOM 5353 O O . SER C 2 265 ? 113.181 133.272 129.212 1.00 95.67 265 SER D O 1
ATOM 5356 N N . ARG C 2 266 ? 113.344 132.516 127.103 1.00 95.37 266 ARG D N 1
ATOM 5357 C CA . ARG C 2 266 ? 112.886 131.180 127.447 1.00 92.80 266 ARG D CA 1
ATOM 5358 C C . ARG C 2 266 ? 113.949 130.437 128.256 1.00 94.75 266 ARG D C 1
ATOM 5359 O O . ARG C 2 266 ? 115.153 130.663 128.112 1.00 95.90 266 ARG D O 1
ATOM 5367 N N . LEU C 2 267 ? 113.477 129.553 129.134 1.00 80.46 267 LEU D N 1
ATOM 5368 C CA . LEU C 2 267 ? 114.359 128.802 130.016 1.00 75.21 267 LEU D CA 1
ATOM 5369 C C . LEU C 2 267 ? 115.319 127.931 129.214 1.00 77.84 267 LEU D C 1
ATOM 5370 O O . LEU C 2 267 ? 114.948 127.312 128.213 1.00 78.94 267 LEU D O 1
ATOM 5375 N N . ARG C 2 268 ? 116.567 127.881 129.672 1.00 75.30 268 ARG D N 1
ATOM 5376 C CA . ARG C 2 268 ? 117.615 127.119 129.012 1.00 69.84 268 ARG D CA 1
ATOM 5377 C C . ARG C 2 268 ? 118.262 126.189 130.025 1.00 73.26 268 ARG D C 1
ATOM 5378 O O . ARG C 2 268 ? 118.192 126.421 131.233 1.00 79.61 268 ARG D O 1
ATOM 5386 N N . PHE C 2 269 ? 118.886 125.128 129.527 1.00 64.55 269 PHE D N 1
ATOM 5387 C CA . PHE C 2 269 ? 119.558 124.157 130.375 1.00 61.29 269 PHE D CA 1
ATOM 5388 C C . PHE C 2 269 ? 120.944 123.855 129.829 1.00 63.10 269 PHE D C 1
ATOM 5389 O O . PHE C 2 269 ? 121.171 123.918 128.618 1.00 71.73 269 PHE D O 1
ATOM 5397 N N . LYS C 2 270 ? 121.870 123.535 130.728 1.00 58.70 270 LYS D N 1
ATOM 5398 C CA . LYS C 2 270 ? 123.168 123.040 130.307 1.00 57.51 270 LYS D CA 1
ATOM 5399 C C . LYS C 2 270 ? 123.094 121.541 130.033 1.00 59.19 270 LYS D C 1
ATOM 5400 O O . LYS C 2 270 ? 122.071 120.887 130.250 1.00 65.53 270 LYS D O 1
ATOM 5406 N N . ILE C 2 271 ? 124.204 120.994 129.543 1.00 72.31 271 ILE D N 1
ATOM 5407 C CA . ILE C 2 271 ? 124.325 119.566 129.298 1.00 74.01 271 ILE D CA 1
ATOM 5408 C C . ILE C 2 271 ? 125.671 119.106 129.843 1.00 76.86 271 ILE D C 1
ATOM 5409 O O . ILE C 2 271 ? 126.573 119.909 130.093 1.00 71.42 271 ILE D O 1
ATOM 5414 N N . ASP C 2 272 ? 125.798 117.790 130.031 1.00 89.34 272 ASP D N 1
ATOM 5415 C CA . ASP C 2 272 ? 126.931 117.230 130.763 1.00 92.37 272 ASP D CA 1
ATOM 5416 C C . ASP C 2 272 ? 128.277 117.456 130.081 1.00 90.18 272 ASP D C 1
ATOM 5417 O O . ASP C 2 272 ? 129.310 117.152 130.689 1.00 85.37 272 ASP D O 1
ATOM 5422 N N . LYS C 2 273 ? 128.300 117.976 128.857 1.00 97.02 273 LYS D N 1
ATOM 5423 C CA . LYS C 2 273 ? 129.542 118.338 128.193 1.00 98.94 273 LYS D CA 1
ATOM 5424 C C . LYS C 2 273 ? 129.344 119.626 127.417 1.00 99.04 273 LYS D C 1
ATOM 5425 O O . LYS C 2 273 ? 128.417 119.739 126.612 1.00 103.10 273 LYS D O 1
ATOM 5431 N N . GLY C 2 274 ? 130.238 120.577 127.630 1.00 94.18 274 GLY D N 1
ATOM 5432 C CA . GLY C 2 274 ? 130.147 121.841 126.938 1.00 95.41 274 GLY D CA 1
ATOM 5433 C C . GLY C 2 274 ? 129.926 123.004 127.888 1.00 96.04 274 GLY D C 1
ATOM 5434 O O . GLY C 2 274 ? 129.407 122.860 128.996 1.00 99.12 274 GLY D O 1
ATOM 5435 N N . MET C 2 275 ? 130.345 124.182 127.434 1.00 102.93 275 MET D N 1
ATOM 5436 C CA . MET C 2 275 ? 130.331 125.376 128.264 1.00 98.45 275 MET D CA 1
ATOM 5437 C C . MET C 2 275 ? 129.191 126.324 127.917 1.00 99.59 275 MET D C 1
ATOM 5438 O O . MET C 2 275 ? 129.184 127.465 128.390 1.00 100.92 275 MET D O 1
ATOM 5443 N N . GLY C 2 276 ? 128.253 125.893 127.073 1.00 86.84 276 GLY D N 1
ATOM 5444 C CA . GLY C 2 276 ? 127.063 126.648 126.768 1.00 82.71 276 GLY D CA 1
ATOM 5445 C C . GLY C 2 276 ? 125.803 125.930 127.214 1.00 82.45 276 GLY D C 1
ATOM 5446 O O . GLY C 2 276 ? 125.845 124.876 127.850 1.00 81.57 276 GLY D O 1
ATOM 5447 N N . THR C 2 277 ? 124.663 126.521 126.852 1.00 69.36 277 THR D N 1
ATOM 5448 C CA . THR C 2 277 ? 123.353 125.990 127.207 1.00 70.08 277 THR D CA 1
ATOM 5449 C C . THR C 2 277 ? 122.508 125.822 125.951 1.00 68.81 277 THR D C 1
ATOM 5450 O O . THR C 2 277 ? 122.756 126.446 124.917 1.00 72.89 277 THR D O 1
ATOM 5454 N N . VAL C 2 278 ? 121.487 124.973 126.060 1.00 56.92 278 VAL D N 1
ATOM 5455 C CA . VAL C 2 278 ? 120.606 124.627 124.951 1.00 58.90 278 VAL D CA 1
ATOM 5456 C C . VAL C 2 278 ? 119.198 125.099 125.282 1.00 65.13 278 VAL D C 1
ATOM 5457 O O . VAL C 2 278 ? 118.709 124.886 126.396 1.00 72.53 278 VAL D O 1
ATOM 5461 N N . LEU C 2 279 ? 118.551 125.742 124.312 1.00 72.05 279 LEU D N 1
ATOM 5462 C CA . LEU C 2 279 ? 117.205 126.269 124.498 1.00 74.80 279 LEU D CA 1
ATOM 5463 C C . LEU C 2 279 ? 116.223 125.124 124.709 1.00 75.82 279 LEU D C 1
ATOM 5464 O O . LEU C 2 279 ? 115.967 124.337 123.791 1.00 71.95 279 LEU D O 1
ATOM 5469 N N . GLY C 2 280 ? 115.671 125.036 125.914 1.00 95.62 280 GLY D N 1
ATOM 5470 C CA . GLY C 2 280 ? 114.638 124.068 126.222 1.00 95.52 280 GLY D CA 1
ATOM 5471 C C . GLY C 2 280 ? 113.255 124.556 125.846 1.00 99.33 280 GLY D C 1
ATOM 5472 O O . GLY C 2 280 ? 112.501 125.018 126.709 1.00 100.11 280 GLY D O 1
ATOM 5473 N N . GLY C 2 281 ? 112.917 124.474 124.561 1.00 107.27 281 GLY D N 1
ATOM 5474 C CA . GLY C 2 281 ? 111.644 124.966 124.071 1.00 108.96 281 GLY D CA 1
ATOM 5475 C C . GLY C 2 281 ? 110.440 124.354 124.758 1.00 109.90 281 GLY D C 1
ATOM 5476 O O . GLY C 2 281 ? 110.518 123.241 125.288 1.00 109.44 281 GLY D O 1
ATOM 5477 N N . ALA C 2 282 ? 109.324 125.080 124.763 1.00 108.47 282 ALA D N 1
ATOM 5478 C CA . ALA C 2 282 ? 108.119 124.608 125.432 1.00 107.10 282 ALA D CA 1
ATOM 5479 C C . ALA C 2 282 ? 107.624 123.317 124.794 1.00 108.88 282 ALA D C 1
ATOM 5480 O O . ALA C 2 282 ? 107.823 123.081 123.600 1.00 108.58 282 ALA D O 1
ATOM 5482 N N . SER C 2 283 ? 107.005 122.468 125.619 1.00 107.84 283 SER D N 1
ATOM 5483 C CA . SER C 2 283 ? 106.480 121.170 125.203 1.00 107.47 283 SER D CA 1
ATOM 5484 C C . SER C 2 283 ? 107.600 120.235 124.758 1.00 108.31 283 SER D C 1
ATOM 5485 O O . SER C 2 283 ? 107.339 119.174 124.183 1.00 109.43 283 SER D O 1
ATOM 5488 N N . GLU C 2 284 ? 108.846 120.623 125.011 1.00 111.84 284 GLU D N 1
ATOM 5489 C CA . GLU C 2 284 ? 109.974 119.747 124.736 1.00 112.54 284 GLU D CA 1
ATOM 5490 C C . GLU C 2 284 ? 110.643 119.329 126.040 1.00 111.63 284 GLU D C 1
ATOM 5491 O O . GLU C 2 284 ? 110.700 120.094 127.007 1.00 113.59 284 GLU D O 1
ATOM 5497 N N . PHE C 2 285 ? 111.147 118.094 126.059 1.00 91.66 285 PHE D N 1
ATOM 5498 C CA . PHE C 2 285 ? 111.786 117.517 127.242 1.00 91.35 285 PHE D CA 1
ATOM 5499 C C . PHE C 2 285 ? 110.849 117.499 128.444 1.00 89.88 285 PHE D C 1
ATOM 5500 O O . PHE C 2 285 ? 111.279 117.690 129.583 1.00 88.12 285 PHE D O 1
ATOM 5508 N N . GLU C 2 286 ? 109.557 117.273 128.200 1.00 94.38 286 GLU D N 1
ATOM 5509 C CA . GLU C 2 286 ? 108.620 117.121 129.306 1.00 95.13 286 GLU D CA 1
ATOM 5510 C C . GLU C 2 286 ? 108.801 115.781 130.006 1.00 95.90 286 GLU D C 1
ATOM 5511 O O . GLU C 2 286 ? 108.345 115.609 131.142 1.00 92.66 286 GLU D O 1
ATOM 5517 N N . ALA C 2 287 ? 109.452 114.830 129.349 1.00 86.44 287 ALA D N 1
ATOM 5518 C CA . ALA C 2 287 ? 109.701 113.537 129.965 1.00 84.77 287 ALA D CA 1
ATOM 5519 C C . ALA C 2 287 ? 110.711 113.692 131.096 1.00 84.08 287 ALA D C 1
ATOM 5520 O O . ALA C 2 287 ? 111.791 114.258 130.882 1.00 83.54 287 ALA D O 1
ATOM 5522 N N . PRO C 2 288 ? 110.399 113.226 132.304 1.00 71.83 288 PRO D N 1
ATOM 5523 C CA . PRO C 2 288 ? 111.359 113.342 133.406 1.00 69.37 288 PRO D CA 1
ATOM 5524 C C . PRO C 2 288 ? 112.640 112.578 133.111 1.00 64.79 288 PRO D C 1
ATOM 5525 O O . PRO C 2 288 ? 112.619 111.494 132.525 1.00 70.74 288 PRO D O 1
ATOM 5529 N N . GLN C 2 289 ? 113.762 113.158 133.525 1.00 58.36 289 GLN D N 1
ATOM 5530 C CA . GLN C 2 289 ? 115.038 112.472 133.410 1.00 56.73 289 GLN D CA 1
ATOM 5531 C C . GLN C 2 289 ? 115.063 111.263 134.335 1.00 66.78 289 GLN D C 1
ATOM 5532 O O . GLN C 2 289 ? 114.571 111.308 135.465 1.00 72.43 289 GLN D O 1
ATOM 5538 N N . THR C 2 290 ? 115.642 110.171 133.848 1.00 67.03 290 THR D N 1
ATOM 5539 C CA . THR C 2 290 ? 115.691 108.924 134.595 1.00 58.73 290 THR D CA 1
ATOM 5540 C C . THR C 2 290 ? 117.136 108.559 134.886 1.00 61.63 290 THR D C 1
ATOM 5541 O O . THR C 2 290 ? 118.030 108.836 134.082 1.00 65.91 290 THR D O 1
ATOM 5545 N N . PHE C 2 291 ? 117.359 107.946 136.050 1.00 67.41 291 PHE D N 1
ATOM 5546 C CA . PHE C 2 291 ? 118.707 107.532 136.421 1.00 64.64 291 PHE D CA 1
ATOM 5547 C C . PHE C 2 291 ? 119.248 106.484 135.458 1.00 71.02 291 PHE D C 1
ATOM 5548 O O . PHE C 2 291 ? 120.415 106.545 135.057 1.00 75.10 291 PHE D O 1
ATOM 5556 N N . ASP C 2 292 ? 118.417 105.510 135.085 1.00 79.39 292 ASP D N 1
ATOM 5557 C CA . ASP C 2 292 ? 118.846 104.500 134.124 1.00 77.32 292 ASP D CA 1
ATOM 5558 C C . ASP C 2 292 ? 119.124 105.125 132.764 1.00 75.09 292 ASP D C 1
ATOM 5559 O O . ASP C 2 292 ? 120.119 104.798 132.110 1.00 84.38 292 ASP D O 1
ATOM 5564 N N . GLY C 2 293 ? 118.256 106.038 132.327 1.00 64.85 293 GLY D N 1
ATOM 5565 C CA . GLY C 2 293 ? 118.427 106.637 131.013 1.00 62.26 293 GLY D CA 1
ATOM 5566 C C . GLY C 2 293 ? 119.734 107.392 130.880 1.00 65.10 293 GLY D C 1
ATOM 5567 O O . GLY C 2 293 ? 120.446 107.253 129.884 1.00 77.90 293 GLY D O 1
ATOM 5568 N N . ILE C 2 294 ? 120.072 108.196 131.890 1.00 59.94 294 ILE D N 1
ATOM 5569 C CA . ILE C 2 294 ? 121.328 108.941 131.856 1.00 62.48 294 ILE D CA 1
ATOM 5570 C C . ILE C 2 294 ? 122.510 107.983 131.841 1.00 65.26 294 ILE D C 1
ATOM 5571 O O . ILE C 2 294 ? 123.488 108.188 131.111 1.00 68.80 294 ILE D O 1
ATOM 5576 N N . MET C 2 295 ? 122.441 106.922 132.645 1.00 71.06 295 MET D N 1
ATOM 5577 C CA . MET C 2 295 ? 123.499 105.921 132.640 1.00 68.81 295 MET D CA 1
ATOM 5578 C C . MET C 2 295 ? 123.547 105.156 131.324 1.00 70.55 295 MET D C 1
ATOM 5579 O O . MET C 2 295 ? 124.618 104.687 130.923 1.00 76.23 295 MET D O 1
ATOM 5584 N N . MET C 2 296 ? 122.409 105.014 130.642 1.00 77.39 296 MET D N 1
ATOM 5585 C CA . MET C 2 296 ? 122.396 104.339 129.351 1.00 74.23 296 MET D CA 1
ATOM 5586 C C . MET C 2 296 ? 123.107 105.136 128.268 1.00 75.97 296 MET D C 1
ATOM 5587 O O . MET C 2 296 ? 123.495 104.555 127.250 1.00 83.22 296 MET D O 1
ATOM 5592 N N . GLY C 2 297 ? 123.286 106.439 128.461 1.00 62.88 297 GLY D N 1
ATOM 5593 C CA . GLY C 2 297 ? 123.924 107.271 127.463 1.00 67.74 297 GLY D CA 1
ATOM 5594 C C . GLY C 2 297 ? 123.284 108.636 127.337 1.00 73.31 297 GLY D C 1
ATOM 5595 O O . GLY C 2 297 ? 123.923 109.582 126.867 1.00 82.85 297 GLY D O 1
ATOM 5596 N N . GLU C 2 298 ? 122.025 108.753 127.756 1.00 73.69 298 GLU D N 1
ATOM 5597 C CA . GLU C 2 298 ? 121.312 110.020 127.661 1.00 72.05 298 GLU D CA 1
ATOM 5598 C C . GLU C 2 298 ? 122.041 111.108 128.435 1.00 76.18 298 GLU D C 1
ATOM 5599 O O . GLU C 2 298 ? 122.564 110.875 129.526 1.00 81.74 298 GLU D O 1
ATOM 5605 N N . ARG C 2 299 ? 122.079 112.304 127.856 1.00 75.80 299 ARG D N 1
ATOM 5606 C CA . ARG C 2 299 ? 122.810 113.409 128.455 1.00 77.23 299 ARG D CA 1
ATOM 5607 C C . ARG C 2 299 ? 121.973 114.071 129.541 1.00 78.55 299 ARG D C 1
ATOM 5608 O O . ARG C 2 299 ? 120.776 114.315 129.357 1.00 74.52 299 ARG D O 1
ATOM 5616 N N . MET C 2 300 ? 122.609 114.363 130.671 1.00 73.73 300 MET D N 1
ATOM 5617 C CA . MET C 2 300 ? 121.905 114.903 131.825 1.00 68.88 300 MET D CA 1
ATOM 5618 C C . MET C 2 300 ? 121.654 116.393 131.635 1.00 69.56 300 MET D C 1
ATOM 5619 O O . MET C 2 300 ? 122.595 117.168 131.442 1.00 71.93 300 MET D O 1
ATOM 5624 N N . ARG C 2 301 ? 120.389 116.795 131.698 1.00 66.37 301 ARG D N 1
ATOM 5625 C CA . ARG C 2 301 ? 120.043 118.203 131.587 1.00 61.11 301 ARG D CA 1
ATOM 5626 C C . ARG C 2 301 ? 120.054 118.864 132.958 1.00 67.84 301 ARG D C 1
ATOM 5627 O O . ARG C 2 301 ? 119.422 118.384 133.902 1.00 75.14 301 ARG D O 1
ATOM 5635 N N . THR C 2 302 ? 120.779 119.975 133.058 1.00 66.65 302 THR D N 1
ATOM 5636 C CA . THR C 2 302 ? 120.816 120.775 134.273 1.00 61.50 302 THR D CA 1
ATOM 5637 C C . THR C 2 302 ? 120.549 122.223 133.894 1.00 61.62 302 THR D C 1
ATOM 5638 O O . THR C 2 302 ? 121.014 122.692 132.854 1.00 68.77 302 THR D O 1
ATOM 5642 N N . MET C 2 303 ? 119.786 122.918 134.732 1.00 55.16 303 MET D N 1
ATOM 5643 C CA . MET C 2 303 ? 119.339 124.261 134.395 1.00 49.81 303 MET D CA 1
ATOM 5644 C C . MET C 2 303 ? 120.508 125.237 134.351 1.00 50.32 303 MET D C 1
ATOM 5645 O O . MET C 2 303 ? 121.494 125.098 135.077 1.00 60.60 303 MET D O 1
ATOM 5650 N N . SER C 2 304 ? 120.383 126.238 133.483 1.00 57.21 304 SER D N 1
ATOM 5651 C CA . SER C 2 304 ? 121.452 127.207 133.294 1.00 56.55 304 SER D CA 1
ATOM 5652 C C . SER C 2 304 ? 121.581 128.114 134.510 1.00 58.75 304 SER D C 1
ATOM 5653 O O . SER C 2 304 ? 120.659 128.245 135.319 1.00 69.17 304 SER D O 1
ATOM 5656 N N . CYS C 2 305 ? 122.748 128.752 134.630 1.00 50.59 305 CYS D N 1
ATOM 5657 C CA . CYS C 2 305 ? 123.013 129.604 135.784 1.00 50.22 305 CYS D CA 1
ATOM 5658 C C . CYS C 2 305 ? 122.082 130.807 135.830 1.00 56.22 305 CYS D C 1
ATOM 5659 O O . CYS C 2 305 ? 121.780 131.308 136.916 1.00 74.63 305 CYS D O 1
ATOM 5662 N N . SER C 2 306 ? 121.625 131.292 134.675 1.00 55.83 306 SER D N 1
ATOM 5663 C CA . SER C 2 306 ? 120.689 132.413 134.674 1.00 56.93 306 SER D CA 1
ATOM 5664 C C . SER C 2 306 ? 119.362 132.022 135.312 1.00 60.45 306 SER D C 1
ATOM 5665 O O . SER C 2 306 ? 118.834 132.744 136.167 1.00 71.20 306 SER D O 1
ATOM 5668 N N . ASP C 2 307 ? 118.814 130.873 134.922 1.00 50.84 307 ASP D N 1
ATOM 5669 C CA . ASP C 2 307 ? 117.583 130.397 135.535 1.00 57.37 307 ASP D CA 1
ATOM 5670 C C . ASP C 2 307 ? 117.793 129.984 136.985 1.00 61.68 307 ASP D C 1
ATOM 5671 O O . ASP C 2 307 ? 116.877 130.121 137.802 1.00 65.99 307 ASP D O 1
ATOM 5676 N N . LYS C 2 308 ? 118.984 129.495 137.329 1.00 53.61 308 LYS D N 1
ATOM 5677 C CA . LYS C 2 308 ? 119.264 129.187 138.727 1.00 45.95 308 LYS D CA 1
ATOM 5678 C C . LYS C 2 308 ? 119.311 130.453 139.573 1.00 43.00 308 LYS D C 1
ATOM 5679 O O . LYS C 2 308 ? 118.854 130.454 140.718 1.00 53.20 308 LYS D O 1
ATOM 5685 N N . LEU C 2 309 ? 119.842 131.548 139.026 1.00 42.94 309 LEU D N 1
ATOM 5686 C CA . LEU C 2 309 ? 119.811 132.817 139.745 1.00 42.62 309 LEU D CA 1
ATOM 5687 C C . LEU C 2 309 ? 118.398 133.381 139.824 1.00 44.72 309 LEU D C 1
ATOM 5688 O O . LEU C 2 309 ? 118.035 134.015 140.823 1.00 54.29 309 LEU D O 1
ATOM 5693 N N . LEU C 2 310 ? 117.590 133.162 138.786 1.00 50.99 310 LEU D N 1
ATOM 5694 C CA . LEU C 2 310 ? 116.176 133.518 138.862 1.00 48.90 310 LEU D CA 1
ATOM 5695 C C . LEU C 2 310 ? 115.490 132.766 139.996 1.00 47.87 310 LEU D C 1
ATOM 5696 O O . LEU C 2 310 ? 114.734 133.349 140.783 1.00 58.98 310 LEU D O 1
ATOM 5701 N N . ARG C 2 311 ? 115.762 131.465 140.105 1.00 42.73 311 ARG D N 1
ATOM 5702 C CA . ARG C 2 311 ? 115.222 130.682 141.211 1.00 42.31 311 ARG D CA 1
ATOM 5703 C C . ARG C 2 311 ? 115.748 131.191 142.547 1.00 42.98 311 ARG D C 1
ATOM 5704 O O . ARG C 2 311 ? 115.023 131.209 143.546 1.00 54.58 311 ARG D O 1
ATOM 5712 N N . ALA C 2 312 ? 117.019 131.589 142.588 1.00 41.76 312 ALA D N 1
ATOM 5713 C CA . ALA C 2 312 ? 117.598 132.102 143.823 1.00 38.49 312 ALA D CA 1
ATOM 5714 C C . ALA C 2 312 ? 116.909 133.378 144.277 1.00 53.21 312 ALA D C 1
ATOM 5715 O O . ALA C 2 312 ? 116.704 133.579 145.478 1.00 60.63 312 ALA D O 1
ATOM 5717 N N . ASN C 2 313 ? 116.564 134.262 143.343 1.00 52.40 313 ASN D N 1
ATOM 5718 C CA . ASN C 2 313 ? 115.856 135.481 143.715 1.00 44.41 313 ASN D CA 1
ATOM 5719 C C . ASN C 2 313 ? 114.366 135.272 143.930 1.00 48.43 313 ASN D C 1
ATOM 5720 O O . ASN C 2 313 ? 113.724 136.137 144.534 1.00 57.82 313 ASN D O 1
ATOM 5725 N N . VAL C 2 314 ? 113.795 134.168 143.457 1.00 41.97 314 VAL D N 1
ATOM 5726 C CA . VAL C 2 314 ? 112.390 133.900 143.742 1.00 39.95 314 VAL D CA 1
ATOM 5727 C C . VAL C 2 314 ? 112.251 133.214 145.096 1.00 45.24 314 VAL D C 1
ATOM 5728 O O . VAL C 2 314 ? 111.585 133.729 146.000 1.00 45.46 314 VAL D O 1
ATOM 5732 N N . LEU C 2 315 ? 112.883 132.052 145.245 1.00 51.82 315 LEU D N 1
ATOM 5733 C CA . LEU C 2 315 ? 112.729 131.207 146.421 1.00 44.88 315 LEU D CA 1
ATOM 5734 C C . LEU C 2 315 ? 113.779 131.454 147.495 1.00 47.65 315 LEU D C 1
ATOM 5735 O O . LEU C 2 315 ? 113.740 130.789 148.534 1.00 54.05 315 LEU D O 1
ATOM 5740 N N . GLY C 2 316 ? 114.710 132.368 147.278 1.00 45.23 316 GLY D N 1
ATOM 5741 C CA . GLY C 2 316 ? 115.792 132.568 148.213 1.00 46.52 316 GLY D CA 1
ATOM 5742 C C . GLY C 2 316 ? 116.999 131.708 147.883 1.00 49.28 316 GLY D C 1
ATOM 5743 O O . GLY C 2 316 ? 116.928 130.734 147.136 1.00 57.05 316 GLY D O 1
ATOM 5744 N N . VAL C 2 317 ? 118.139 132.091 148.458 1.00 46.45 317 VAL D N 1
ATOM 5745 C CA . VAL C 2 317 ? 119.370 131.363 148.177 1.00 43.00 317 VAL D CA 1
ATOM 5746 C C . VAL C 2 317 ? 119.595 130.258 149.198 1.00 52.17 317 VAL D C 1
ATOM 5747 O O . VAL C 2 317 ? 120.415 129.361 148.975 1.00 61.88 317 VAL D O 1
ATOM 5751 N N . GLN C 2 318 ? 118.873 130.291 150.320 1.00 49.04 318 GLN D N 1
ATOM 5752 C CA . GLN C 2 318 ? 119.155 129.384 151.427 1.00 49.46 318 GLN D CA 1
ATOM 5753 C C . GLN C 2 318 ? 118.838 127.928 151.105 1.00 52.94 318 GLN D C 1
ATOM 5754 O O . GLN C 2 318 ? 119.371 127.034 151.769 1.00 53.63 318 GLN D O 1
ATOM 5760 N N . GLY C 2 319 ? 117.996 127.666 150.116 1.00 51.55 319 GLY D N 1
ATOM 5761 C CA . GLY C 2 319 ? 117.666 126.300 149.760 1.00 47.58 319 GLY D CA 1
ATOM 5762 C C . GLY C 2 319 ? 116.565 125.724 150.633 1.00 55.31 319 GLY D C 1
ATOM 5763 O O . GLY C 2 319 ? 116.055 126.353 151.557 1.00 67.32 319 GLY D O 1
ATOM 5764 N N . ALA C 2 320 ? 116.196 124.482 150.314 1.00 61.69 320 ALA D N 1
ATOM 5765 C CA . ALA C 2 320 ? 115.071 123.845 150.991 1.00 58.83 320 ALA D CA 1
ATOM 5766 C C . ALA C 2 320 ? 115.436 123.403 152.400 1.00 64.33 320 ALA D C 1
ATOM 5767 O O . ALA C 2 320 ? 114.628 123.537 153.327 1.00 66.95 320 ALA D O 1
ATOM 5769 N N . ILE C 2 321 ? 116.640 122.861 152.581 1.00 61.30 321 ILE D N 1
ATOM 5770 C CA . ILE C 2 321 ? 117.001 122.271 153.866 1.00 49.64 321 ILE D CA 1
ATOM 5771 C C . ILE C 2 321 ? 117.173 123.355 154.922 1.00 54.52 321 ILE D C 1
ATOM 5772 O O . ILE C 2 321 ? 116.689 123.227 156.052 1.00 63.02 321 ILE D O 1
ATOM 5777 N N . LEU C 2 322 ? 117.862 124.444 154.571 1.00 50.24 322 LEU D N 1
ATOM 5778 C CA . LEU C 2 322 ? 118.050 125.532 155.525 1.00 52.37 322 LEU D CA 1
ATOM 5779 C C . LEU C 2 322 ? 116.744 126.251 155.825 1.00 54.23 322 LEU D C 1
ATOM 5780 O O . LEU C 2 322 ? 116.640 126.949 156.839 1.00 60.20 322 LEU D O 1
ATOM 5785 N N . SER C 2 323 ? 115.739 126.094 154.965 1.00 46.42 323 SER D N 1
ATOM 5786 C CA . SER C 2 323 ? 114.448 126.731 155.186 1.00 45.37 323 SER D CA 1
ATOM 5787 C C . SER C 2 323 ? 113.730 126.196 156.413 1.00 54.61 323 SER D C 1
ATOM 5788 O O . SER C 2 323 ? 112.745 126.804 156.846 1.00 64.13 323 SER D O 1
ATOM 5791 N N . HIS C 2 324 ? 114.183 125.074 156.971 1.00 64.06 324 HIS D N 1
ATOM 5792 C CA . HIS C 2 324 ? 113.646 124.608 158.243 1.00 66.35 324 HIS D CA 1
ATOM 5793 C C . HIS C 2 324 ? 113.935 125.609 159.353 1.00 69.54 324 HIS D C 1
ATOM 5794 O O . HIS C 2 324 ? 113.087 125.862 160.215 1.00 69.12 324 HIS D O 1
ATOM 5801 N N . PHE C 2 325 ? 115.132 126.194 159.341 1.00 68.77 325 PHE D N 1
ATOM 5802 C CA . PHE C 2 325 ? 115.604 127.018 160.447 1.00 67.40 325 PHE D CA 1
ATOM 5803 C C . PHE C 2 325 ? 115.442 128.511 160.190 1.00 73.47 325 PHE D C 1
ATOM 5804 O O . PHE C 2 325 ? 115.006 129.245 161.083 1.00 77.60 325 PHE D O 1
ATOM 5812 N N . ILE C 2 326 ? 115.781 128.980 158.993 1.00 66.47 326 ILE D N 1
ATOM 5813 C CA . ILE C 2 326 ? 115.910 130.408 158.737 1.00 64.52 326 ILE D CA 1
ATOM 5814 C C . ILE C 2 326 ? 114.880 130.857 157.713 1.00 65.29 326 ILE D C 1
ATOM 5815 O O . ILE C 2 326 ? 114.342 130.060 156.939 1.00 64.38 326 ILE D O 1
ATOM 5820 N N . ASP C 2 327 ? 114.604 132.158 157.727 1.00 71.33 327 ASP D N 1
ATOM 5821 C CA . ASP C 2 327 ? 113.754 132.778 156.731 1.00 67.75 327 ASP D CA 1
ATOM 5822 C C . ASP C 2 327 ? 114.499 132.877 155.402 1.00 66.66 327 ASP D C 1
ATOM 5823 O O . ASP C 2 327 ? 115.726 132.765 155.363 1.00 68.68 327 ASP D O 1
ATOM 5828 N N . PRO C 2 328 ? 113.780 133.065 154.295 1.00 52.57 328 PRO D N 1
ATOM 5829 C CA . PRO C 2 328 ? 114.454 133.161 152.995 1.00 46.13 328 PRO D CA 1
ATOM 5830 C C . PRO C 2 328 ? 115.463 134.300 152.968 1.00 49.37 328 PRO D C 1
ATOM 5831 O O . PRO C 2 328 ? 115.225 135.380 153.511 1.00 55.31 328 PRO D O 1
ATOM 5835 N N . ILE C 2 329 ? 116.596 134.044 152.325 1.00 47.13 329 ILE D N 1
ATOM 5836 C CA . ILE C 2 329 ? 117.680 135.006 152.191 1.00 40.34 329 ILE D CA 1
ATOM 5837 C C . ILE C 2 329 ? 117.908 135.260 150.710 1.00 50.42 329 ILE D C 1
ATOM 5838 O O . ILE C 2 329 ? 118.018 134.317 149.920 1.00 65.22 329 ILE D O 1
ATOM 5843 N N . TYR C 2 330 ? 117.971 136.534 150.334 1.00 38.47 330 TYR D N 1
ATOM 5844 C CA . TYR C 2 330 ? 118.105 136.925 148.941 1.00 42.99 330 TYR D CA 1
ATOM 5845 C C . TYR C 2 330 ? 119.379 137.730 148.743 1.00 47.12 330 TYR D C 1
ATOM 5846 O O . TYR C 2 330 ? 119.834 138.438 149.644 1.00 51.56 330 TYR D O 1
ATOM 5855 N N . TYR C 2 331 ? 119.953 137.608 147.549 1.00 57.40 331 TYR D N 1
ATOM 5856 C CA . TYR C 2 331 ? 121.064 138.467 147.166 1.00 46.44 331 TYR D CA 1
ATOM 5857 C C . TYR C 2 331 ? 120.591 139.907 147.052 1.00 46.54 331 TYR D C 1
ATOM 5858 O O . TYR C 2 331 ? 119.643 140.206 146.321 1.00 59.74 331 TYR D O 1
ATOM 5867 N N . SER C 2 332 ? 121.255 140.806 147.777 1.00 48.10 332 SER D N 1
ATOM 5868 C CA . SER C 2 332 ? 120.919 142.218 147.660 1.00 48.63 332 SER D CA 1
ATOM 5869 C C . SER C 2 332 ? 121.379 142.796 146.331 1.00 55.09 332 SER D C 1
ATOM 5870 O O . SER C 2 332 ? 120.696 143.657 145.766 1.00 60.63 332 SER D O 1
ATOM 5873 N N . SER C 2 333 ? 122.516 142.336 145.817 1.00 61.80 333 SER D N 1
ATOM 5874 C CA . SER C 2 333 ? 123.028 142.806 144.541 1.00 55.24 333 SER D CA 1
ATOM 5875 C C . SER C 2 333 ? 123.780 141.684 143.845 1.00 51.03 333 SER D C 1
ATOM 5876 O O . SER C 2 333 ? 124.347 140.800 144.491 1.00 61.35 333 SER D O 1
ATOM 5879 N N . ILE C 2 334 ? 123.774 141.729 142.517 1.00 51.21 334 ILE D N 1
ATOM 5880 C CA . ILE C 2 334 ? 124.521 140.797 141.683 1.00 55.88 334 ILE D CA 1
ATOM 5881 C C . ILE C 2 334 ? 125.408 141.621 140.764 1.00 59.56 334 ILE D C 1
ATOM 5882 O O . ILE C 2 334 ? 124.911 142.454 140.000 1.00 67.76 334 ILE D O 1
ATOM 5887 N N . ALA C 2 335 ? 126.715 141.393 140.836 1.00 68.39 335 ALA D N 1
ATOM 5888 C CA . ALA C 2 335 ? 127.687 142.171 140.082 1.00 65.93 335 ALA D CA 1
ATOM 5889 C C . ALA C 2 335 ? 128.378 141.297 139.045 1.00 73.02 335 ALA D C 1
ATOM 5890 O O . ALA C 2 335 ? 128.753 140.156 139.328 1.00 78.71 335 ALA D O 1
ATOM 5892 N N . VAL C 2 336 ? 128.536 141.839 137.840 1.00 87.29 336 VAL D N 1
ATOM 5893 C CA . VAL C 2 336 ? 129.215 141.157 136.743 1.00 81.03 336 VAL D CA 1
ATOM 5894 C C . VAL C 2 336 ? 130.268 142.085 136.160 1.00 81.00 336 VAL D C 1
ATOM 5895 O O . VAL C 2 336 ? 130.065 143.300 136.077 1.00 89.07 336 VAL D O 1
ATOM 5899 N N . ALA C 2 337 ? 131.402 141.507 135.765 1.00 82.83 337 ALA D N 1
ATOM 5900 C CA . ALA C 2 337 ? 132.484 142.264 135.140 1.00 87.35 337 ALA D CA 1
ATOM 5901 C C . ALA C 2 337 ? 132.314 142.293 133.618 1.00 90.16 337 ALA D C 1
ATOM 5902 O O . ALA C 2 337 ? 133.155 141.826 132.851 1.00 94.47 337 ALA D O 1
ATOM 5904 N N . GLU C 2 338 ? 131.185 142.852 133.189 1.00 99.84 338 GLU D N 1
ATOM 5905 C CA . GLU C 2 338 ? 130.925 143.089 131.777 1.00 99.85 338 GLU D CA 1
ATOM 5906 C C . GLU C 2 338 ? 130.335 144.484 131.634 1.00 106.88 338 GLU D C 1
ATOM 5907 O O . GLU C 2 338 ? 129.506 144.899 132.449 1.00 106.62 338 GLU D O 1
ATOM 5913 N N . LEU C 2 339 ? 130.776 145.206 130.600 1.00 122.18 339 LEU D N 1
ATOM 5914 C CA . LEU C 2 339 ? 130.561 146.650 130.549 1.00 120.68 339 LEU D CA 1
ATOM 5915 C C . LEU C 2 339 ? 129.088 147.031 130.455 1.00 118.10 339 LEU D C 1
ATOM 5916 O O . LEU C 2 339 ? 128.605 147.821 131.274 1.00 118.05 339 LEU D O 1
ATOM 5921 N N . ASN C 2 340 ? 128.350 146.496 129.481 1.00 114.07 340 ASN D N 1
ATOM 5922 C CA . ASN C 2 340 ? 126.974 146.961 129.306 1.00 115.29 340 ASN D CA 1
ATOM 5923 C C . ASN C 2 340 ? 126.030 146.247 130.267 1.00 117.49 340 ASN D C 1
ATOM 5924 O O . ASN C 2 340 ? 125.527 146.850 131.220 1.00 120.17 340 ASN D O 1
ATOM 5929 N N . ASN C 2 341 ? 125.773 144.960 130.023 1.00 111.19 341 ASN D N 1
ATOM 5930 C CA . ASN C 2 341 ? 125.285 144.013 131.023 1.00 109.85 341 ASN D CA 1
ATOM 5931 C C . ASN C 2 341 ? 123.990 144.443 131.712 1.00 108.86 341 ASN D C 1
ATOM 5932 O O . ASN C 2 341 ? 123.509 143.752 132.615 1.00 108.55 341 ASN D O 1
ATOM 5937 N N . ALA C 2 342 ? 123.406 145.570 131.300 1.00 111.63 342 ALA D N 1
ATOM 5938 C CA . ALA C 2 342 ? 122.402 146.214 132.143 1.00 110.30 342 ALA D CA 1
ATOM 5939 C C . ALA C 2 342 ? 121.021 145.595 131.965 1.00 108.40 342 ALA D C 1
ATOM 5940 O O . ALA C 2 342 ? 120.475 145.002 132.901 1.00 106.47 342 ALA D O 1
ATOM 5942 N N . ASP C 2 343 ? 120.439 145.723 130.772 1.00 114.58 343 ASP D N 1
ATOM 5943 C CA . ASP C 2 343 ? 119.061 145.281 130.579 1.00 112.07 343 ASP D CA 1
ATOM 5944 C C . ASP C 2 343 ? 118.973 143.766 130.458 1.00 111.00 343 ASP D C 1
ATOM 5945 O O . ASP C 2 343 ? 118.015 143.152 130.945 1.00 110.52 343 ASP D O 1
ATOM 5950 N N . ARG C 2 344 ? 119.958 143.149 129.803 1.00 102.85 344 ARG D N 1
ATOM 5951 C CA . ARG C 2 344 ? 119.919 141.707 129.590 1.00 105.92 344 ARG D CA 1
ATOM 5952 C C . ARG C 2 344 ? 119.949 140.949 130.910 1.00 108.03 344 ARG D C 1
ATOM 5953 O O . ARG C 2 344 ? 119.192 139.989 131.096 1.00 106.91 344 ARG D O 1
ATOM 5961 N N . LEU C 2 345 ? 120.810 141.366 131.839 1.00 90.66 345 LEU D N 1
ATOM 5962 C CA . LEU C 2 345 ? 120.908 140.657 133.109 1.00 83.59 345 LEU D CA 1
ATOM 5963 C C . LEU C 2 345 ? 119.644 140.846 133.938 1.00 78.91 345 LEU D C 1
ATOM 5964 O O . LEU C 2 345 ? 119.165 139.904 134.578 1.00 80.72 345 LEU D O 1
ATOM 5969 N N . ARG C 2 346 ? 119.093 142.065 133.947 1.00 79.65 346 ARG D N 1
ATOM 5970 C CA . ARG C 2 346 ? 117.805 142.287 134.596 1.00 77.45 346 ARG D CA 1
ATOM 5971 C C . ARG C 2 346 ? 116.744 141.353 134.042 1.00 78.74 346 ARG D C 1
ATOM 5972 O O . ARG C 2 346 ? 116.049 140.677 134.810 1.00 83.47 346 ARG D O 1
ATOM 5980 N N . LYS C 2 347 ? 116.630 141.279 132.714 1.00 77.43 347 LYS D N 1
ATOM 5981 C CA . LYS C 2 347 ? 115.635 140.411 132.095 1.00 79.26 347 LYS D CA 1
ATOM 5982 C C . LYS C 2 347 ? 115.848 138.961 132.505 1.00 83.34 347 LYS D C 1
ATOM 5983 O O . LYS C 2 347 ? 114.897 138.254 132.856 1.00 83.48 347 LYS D O 1
ATOM 5989 N N . ALA C 2 348 ? 117.101 138.504 132.479 1.00 77.80 348 ALA D N 1
ATOM 5990 C CA . ALA C 2 348 ? 117.386 137.099 132.750 1.00 75.15 348 ALA D CA 1
ATOM 5991 C C . ALA C 2 348 ? 117.119 136.748 134.207 1.00 69.81 348 ALA D C 1
ATOM 5992 O O . ALA C 2 348 ? 116.663 135.642 134.518 1.00 75.88 348 ALA D O 1
ATOM 5994 N N . VAL C 2 349 ? 117.396 137.679 135.117 1.00 70.81 349 VAL D N 1
ATOM 5995 C CA . VAL C 2 349 ? 117.475 137.351 136.533 1.00 60.51 349 VAL D CA 1
ATOM 5996 C C . VAL C 2 349 ? 116.239 137.734 137.344 1.00 55.32 349 VAL D C 1
ATOM 5997 O O . VAL C 2 349 ? 115.817 136.946 138.204 1.00 61.88 349 VAL D O 1
ATOM 6001 N N . TYR C 2 350 ? 115.646 138.904 137.109 1.00 63.41 350 TYR D N 1
ATOM 6002 C CA . TYR C 2 350 ? 114.535 139.319 137.958 1.00 61.28 350 TYR D CA 1
ATOM 6003 C C . TYR C 2 350 ? 113.261 139.434 137.131 1.00 65.29 350 TYR D C 1
ATOM 6004 O O . TYR C 2 350 ? 112.201 138.949 137.540 1.00 70.57 350 TYR D O 1
ATOM 6013 N N . SER C 2 351 ? 113.363 140.057 135.956 1.00 73.31 351 SER D N 1
ATOM 6014 C CA . SER C 2 351 ? 112.172 140.527 135.256 1.00 71.48 351 SER D CA 1
ATOM 6015 C C . SER C 2 351 ? 111.283 139.385 134.783 1.00 71.26 351 SER D C 1
ATOM 6016 O O . SER C 2 351 ? 110.063 139.557 134.680 1.00 70.89 351 SER D O 1
ATOM 6019 N N . ARG C 2 352 ? 111.864 138.221 134.484 1.00 72.32 352 ARG D N 1
ATOM 6020 C CA . ARG C 2 352 ? 111.058 137.101 134.011 1.00 68.84 352 ARG D CA 1
ATOM 6021 C C . ARG C 2 352 ? 110.032 136.666 135.048 1.00 72.65 352 ARG D C 1
ATOM 6022 O O . ARG C 2 352 ? 108.941 136.213 134.688 1.00 76.61 352 ARG D O 1
ATOM 6030 N N . ALA C 2 353 ? 110.357 136.796 136.331 1.00 66.47 353 ALA D N 1
ATOM 6031 C CA . ALA C 2 353 ? 109.425 136.485 137.403 1.00 61.13 353 ALA D CA 1
ATOM 6032 C C . ALA C 2 353 ? 108.944 137.721 138.148 1.00 66.65 353 ALA D C 1
ATOM 6033 O O . ALA C 2 353 ? 108.407 137.589 139.252 1.00 72.71 353 ALA D O 1
ATOM 6035 N N . ALA C 2 354 ? 109.122 138.915 137.577 1.00 64.45 354 ALA D N 1
ATOM 6036 C CA . ALA C 2 354 ? 108.692 140.136 138.250 1.00 62.02 354 ALA D CA 1
ATOM 6037 C C . ALA C 2 354 ? 107.188 140.178 138.466 1.00 71.72 354 ALA D C 1
ATOM 6038 O O . ALA C 2 354 ? 106.729 140.791 139.436 1.00 77.55 354 ALA D O 1
ATOM 6040 N N . THR C 2 355 ? 106.411 139.550 137.585 1.00 73.46 355 THR D N 1
ATOM 6041 C CA . THR C 2 355 ? 104.967 139.464 137.747 1.00 67.54 355 THR D CA 1
ATOM 6042 C C . THR C 2 355 ? 104.538 138.290 138.614 1.00 68.35 355 THR D C 1
ATOM 6043 O O . THR C 2 355 ? 103.366 138.217 138.996 1.00 70.09 355 THR D O 1
ATOM 6047 N N . PHE C 2 356 ? 105.451 137.377 138.929 1.00 62.52 356 PHE D N 1
ATOM 6048 C CA . PHE C 2 356 ? 105.130 136.258 139.801 1.00 60.75 356 PHE D CA 1
ATOM 6049 C C . PHE C 2 356 ? 104.918 136.743 141.230 1.00 59.58 356 PHE D C 1
ATOM 6050 O O . PHE C 2 356 ? 105.558 137.691 141.691 1.00 63.06 356 PHE D O 1
ATOM 6058 N N . LYS C 2 357 ? 104.001 136.081 141.933 1.00 59.06 357 LYS D N 1
ATOM 6059 C CA . LYS C 2 357 ? 103.672 136.416 143.317 1.00 65.21 357 LYS D CA 1
ATOM 6060 C C . LYS C 2 357 ? 103.853 135.165 144.164 1.00 65.65 357 LYS D C 1
ATOM 6061 O O . LYS C 2 357 ? 102.903 134.398 144.374 1.00 65.44 357 LYS D O 1
ATOM 6067 N N . PRO C 2 358 ? 105.065 134.922 144.659 1.00 61.74 358 PRO D N 1
ATOM 6068 C CA . PRO C 2 358 ? 105.299 133.721 145.450 1.00 58.32 358 PRO D CA 1
ATOM 6069 C C . PRO C 2 358 ? 104.558 133.797 146.767 1.00 63.98 358 PRO D C 1
ATOM 6070 O O . PRO C 2 358 ? 104.312 134.895 147.302 1.00 60.95 358 PRO D O 1
ATOM 6074 N N . PRO C 2 359 ? 104.180 132.653 147.332 1.00 58.89 359 PRO D N 1
ATOM 6075 C CA . PRO C 2 359 ? 103.516 132.664 148.638 1.00 65.62 359 PRO D CA 1
ATOM 6076 C C . PRO C 2 359 ? 104.468 133.114 149.735 1.00 66.17 359 PRO D C 1
ATOM 6077 O O . PRO C 2 359 ? 105.691 133.050 149.593 1.00 70.61 359 PRO D O 1
ATOM 6081 N N . ALA C 2 360 ? 103.889 133.584 150.837 1.00 56.96 360 ALA D N 1
ATOM 6082 C CA . ALA C 2 360 ? 104.689 134.054 151.956 1.00 56.30 360 ALA D CA 1
ATOM 6083 C C . ALA C 2 360 ? 105.499 132.900 152.545 1.00 59.17 360 ALA D C 1
ATOM 6084 O O . ALA C 2 360 ? 105.061 131.747 152.518 1.00 58.94 360 ALA D O 1
ATOM 6086 N N . PRO C 2 361 ? 106.692 133.180 153.089 1.00 58.65 361 PRO D N 1
ATOM 6087 C CA . PRO C 2 361 ? 107.354 134.487 153.217 1.00 56.57 361 PRO D CA 1
ATOM 6088 C C . PRO C 2 361 ? 108.150 134.867 151.977 1.00 63.29 361 PRO D C 1
ATOM 6089 O O . PRO C 2 361 ? 108.824 135.892 151.955 1.00 63.30 361 PRO D O 1
ATOM 6093 N N . PHE C 2 362 ? 108.095 134.052 150.931 1.00 58.98 362 PHE D N 1
ATOM 6094 C CA . PHE C 2 362 ? 108.924 134.279 149.759 1.00 54.41 362 PHE D CA 1
ATOM 6095 C C . PHE C 2 362 ? 108.406 135.449 148.932 1.00 58.97 362 PHE D C 1
ATOM 6096 O O . PHE C 2 362 ? 107.207 135.736 148.897 1.00 69.80 362 PHE D O 1
ATOM 6104 N N . HIS C 2 363 ? 109.334 136.129 148.265 1.00 51.94 363 HIS D N 1
ATOM 6105 C CA . HIS C 2 363 ? 109.005 137.228 147.372 1.00 52.49 363 HIS D CA 1
ATOM 6106 C C . HIS C 2 363 ? 110.096 137.333 146.319 1.00 58.08 363 HIS D C 1
ATOM 6107 O O . HIS C 2 363 ? 111.219 136.863 146.515 1.00 66.32 363 HIS D O 1
ATOM 6114 N N . VAL C 2 364 ? 109.759 137.959 145.196 1.00 51.13 364 VAL D N 1
ATOM 6115 C CA . VAL C 2 364 ? 110.720 138.152 144.115 1.00 46.18 364 VAL D CA 1
ATOM 6116 C C . VAL C 2 364 ? 111.593 139.347 144.477 1.00 58.03 364 VAL D C 1
ATOM 6117 O O . VAL C 2 364 ? 111.099 140.465 144.636 1.00 64.09 364 VAL D O 1
ATOM 6121 N N . GLN C 2 365 ? 112.894 139.113 144.608 1.00 58.15 365 GLN D N 1
ATOM 6122 C CA . GLN C 2 365 ? 113.814 140.153 145.049 1.00 54.46 365 GLN D CA 1
ATOM 6123 C C . GLN C 2 365 ? 114.146 141.079 143.887 1.00 61.09 365 GLN D C 1
ATOM 6124 O O . GLN C 2 365 ? 114.657 140.636 142.853 1.00 64.29 365 GLN D O 1
ATOM 6130 N N . ASP C 2 366 ? 113.863 142.370 144.056 1.00 80.25 366 ASP D N 1
ATOM 6131 C CA . ASP C 2 366 ? 114.281 143.394 143.101 1.00 78.95 366 ASP D CA 1
ATOM 6132 C C . ASP C 2 366 ? 115.778 143.619 143.281 1.00 73.77 366 ASP D C 1
ATOM 6133 O O . ASP C 2 366 ? 116.233 144.624 143.831 1.00 76.57 366 ASP D O 1
ATOM 6138 N N . VAL C 2 367 ? 116.559 142.647 142.809 1.00 59.99 367 VAL D N 1
ATOM 6139 C CA . VAL C 2 367 ? 118.001 142.694 142.995 1.00 60.16 367 VAL D CA 1
ATOM 6140 C C . VAL C 2 367 ? 118.590 143.825 142.161 1.00 66.95 367 VAL D C 1
ATOM 6141 O O . VAL C 2 367 ? 118.079 144.175 141.088 1.00 73.44 367 VAL D O 1
ATOM 6145 N N . GLU C 2 368 ? 119.656 144.430 142.676 1.00 78.28 368 GLU D N 1
ATOM 6146 C CA . GLU C 2 368 ? 120.347 145.474 141.935 1.00 79.67 368 GLU D CA 1
ATOM 6147 C C . GLU C 2 368 ? 121.583 144.907 141.251 1.00 80.63 368 GLU D C 1
ATOM 6148 O O . GLU C 2 368 ? 122.309 144.093 141.823 1.00 88.89 368 GLU D O 1
ATOM 6154 N N . ILE C 2 369 ? 121.820 145.337 140.018 1.00 72.66 369 ILE D N 1
ATOM 6155 C CA . ILE C 2 369 ? 123.021 144.974 139.278 1.00 76.53 369 ILE D CA 1
ATOM 6156 C C . ILE C 2 369 ? 123.862 146.214 139.039 1.00 77.85 369 ILE D C 1
ATOM 6157 O O . ILE C 2 369 ? 123.369 147.223 138.519 1.00 84.51 369 ILE D O 1
ATOM 6162 N N . GLY C 2 370 ? 125.132 146.131 139.418 1.00 95.31 370 GLY D N 1
ATOM 6163 C CA . GLY C 2 370 ? 126.096 147.176 139.164 1.00 99.46 370 GLY D CA 1
ATOM 6164 C C . GLY C 2 370 ? 127.252 146.643 138.351 1.00 100.64 370 GLY D C 1
ATOM 6165 O O . GLY C 2 370 ? 127.689 145.506 138.551 1.00 101.67 370 GLY D O 1
ATOM 6166 N N . GLU C 2 371 ? 127.752 147.454 137.427 1.00 113.38 371 GLU D N 1
ATOM 6167 C CA . GLU C 2 371 ? 128.661 146.948 136.412 1.00 112.18 371 GLU D CA 1
ATOM 6168 C C . GLU C 2 371 ? 130.098 147.311 136.763 1.00 111.47 371 GLU D C 1
ATOM 6169 O O . GLU C 2 371 ? 130.382 148.441 137.169 1.00 113.95 371 GLU D O 1
ATOM 6175 N N . CYS C 2 372 ? 131.005 146.352 136.612 1.00 110.83 372 CYS D N 1
ATOM 6176 C CA . CYS C 2 372 ? 132.428 146.642 136.746 1.00 112.65 372 CYS D CA 1
ATOM 6177 C C . CYS C 2 372 ? 132.880 147.403 135.508 1.00 117.03 372 CYS D C 1
ATOM 6178 O O . CYS C 2 372 ? 133.230 146.798 134.489 1.00 118.28 372 CYS D O 1
ATOM 6181 N N . GLN C 2 373 ? 132.881 148.732 135.597 1.00 134.95 373 GLN D N 1
ATOM 6182 C CA . GLN C 2 373 ? 132.954 149.599 134.428 1.00 136.26 373 GLN D CA 1
ATOM 6183 C C . GLN C 2 373 ? 134.333 149.641 133.779 1.00 136.63 373 GLN D C 1
ATOM 6184 O O . GLN C 2 373 ? 134.462 150.200 132.685 1.00 135.56 373 GLN D O 1
ATOM 6190 N N . VAL C 2 374 ? 135.362 149.074 134.410 1.00 131.35 374 VAL D N 1
ATOM 6191 C CA . VAL C 2 374 ? 136.677 148.962 133.791 1.00 131.04 374 VAL D CA 1
ATOM 6192 C C . VAL C 2 374 ? 137.223 147.592 134.161 1.00 128.15 374 VAL D C 1
ATOM 6193 O O . VAL C 2 374 ? 136.774 146.964 135.123 1.00 123.93 374 VAL D O 1
ATOM 6197 N N . GLU C 2 375 ? 138.195 147.123 133.379 1.00 130.83 375 GLU D N 1
ATOM 6198 C CA . GLU C 2 375 ? 138.813 145.814 133.585 1.00 131.56 375 GLU D CA 1
ATOM 6199 C C . GLU C 2 375 ? 137.769 144.704 133.521 1.00 128.71 375 GLU D C 1
ATOM 6200 O O . GLU C 2 375 ? 137.816 143.736 134.284 1.00 125.29 375 GLU D O 1
ATOM 6206 N N . ASP C 2 376 ? 136.808 144.856 132.613 1.00 127.05 376 ASP D N 1
ATOM 6207 C CA . ASP C 2 376 ? 135.832 143.802 132.384 1.00 127.13 376 ASP D CA 1
ATOM 6208 C C . ASP C 2 376 ? 136.544 142.542 131.916 1.00 125.62 376 ASP D C 1
ATOM 6209 O O . ASP C 2 376 ? 137.368 142.582 130.998 1.00 124.37 376 ASP D O 1
ATOM 6214 N N . THR C 2 377 ? 136.227 141.422 132.555 1.00 120.81 377 THR D N 1
ATOM 6215 C CA . THR C 2 377 ? 136.952 140.172 132.349 1.00 120.95 377 THR D CA 1
ATOM 6216 C C . THR C 2 377 ? 136.279 139.404 131.216 1.00 120.85 377 THR D C 1
ATOM 6217 O O . THR C 2 377 ? 135.262 138.738 131.405 1.00 118.22 377 THR D O 1
ATOM 6221 N N . GLU C 2 378 ? 136.847 139.527 130.018 1.00 131.37 378 GLU D N 1
ATOM 6222 C CA . GLU C 2 378 ? 136.458 138.724 128.867 1.00 129.36 378 GLU D CA 1
ATOM 6223 C C . GLU C 2 378 ? 137.620 137.920 128.302 1.00 126.35 378 GLU D C 1
ATOM 6224 O O . GLU C 2 378 ? 137.479 136.721 128.049 1.00 126.33 378 GLU D O 1
ATOM 6230 N N . GLN C 2 379 ? 138.774 138.558 128.097 1.00 131.69 379 GLN D N 1
ATOM 6231 C CA . GLN C 2 379 ? 139.938 137.845 127.579 1.00 132.30 379 GLN D CA 1
ATOM 6232 C C . GLN C 2 379 ? 140.431 136.796 128.568 1.00 132.53 379 GLN D C 1
ATOM 6233 O O . GLN C 2 379 ? 140.803 135.687 128.169 1.00 133.37 379 GLN D O 1
ATOM 6239 N N . SER C 2 380 ? 140.443 137.128 129.860 1.00 125.71 380 SER D N 1
ATOM 6240 C CA . SER C 2 380 ? 140.849 136.174 130.886 1.00 125.02 380 SER D CA 1
ATOM 6241 C C . SER C 2 380 ? 139.789 135.117 131.157 1.00 123.84 380 SER D C 1
ATOM 6242 O O . SER C 2 380 ? 140.064 134.164 131.894 1.00 118.35 380 SER D O 1
ATOM 6245 N N . THR C 2 381 ? 138.594 135.261 130.585 1.00 132.03 381 THR D N 1
ATOM 6246 C CA . THR C 2 381 ? 137.496 134.333 130.823 1.00 132.24 381 THR D CA 1
ATOM 6247 C C . THR C 2 381 ? 137.094 133.514 129.610 1.00 130.67 381 THR D C 1
ATOM 6248 O O . THR C 2 381 ? 136.444 132.476 129.784 1.00 128.35 381 THR D O 1
ATOM 6252 N N . SER C 2 382 ? 137.446 133.933 128.396 1.00 131.71 382 SER D N 1
ATOM 6253 C CA . SER C 2 382 ? 136.909 133.333 127.183 1.00 128.88 382 SER D CA 1
ATOM 6254 C C . SER C 2 382 ? 137.980 132.676 126.319 1.00 129.23 382 SER D C 1
ATOM 6255 O O . SER C 2 382 ? 137.747 132.442 125.129 1.00 131.00 382 SER D O 1
ATOM 6258 N N . ALA C 2 383 ? 139.145 132.369 126.885 1.00 128.72 383 ALA D N 1
ATOM 6259 C CA . ALA C 2 383 ? 140.217 131.777 126.097 1.00 129.76 383 ALA D CA 1
ATOM 6260 C C . ALA C 2 383 ? 141.222 131.108 127.024 1.00 130.25 383 ALA D C 1
ATOM 6261 O O . ALA C 2 383 ? 141.217 131.317 128.239 1.00 128.05 383 ALA D O 1
ATOM 6263 N N . ALA C 2 384 ? 142.071 130.274 126.420 1.00 123.76 384 ALA D N 1
ATOM 6264 C CA . ALA C 2 384 ? 143.253 129.707 127.061 1.00 122.14 384 ALA D CA 1
ATOM 6265 C C . ALA C 2 384 ? 142.909 128.778 128.218 1.00 120.28 384 ALA D C 1
ATOM 6266 O O . ALA C 2 384 ? 143.022 127.555 128.095 1.00 118.44 384 ALA D O 1
ATOM 6268 N N . ALA C 2 385 ? 142.485 129.350 129.343 1.00 112.86 385 ALA D N 1
ATOM 6269 C CA . ALA C 2 385 ? 142.345 128.597 130.584 1.00 110.97 385 ALA D CA 1
ATOM 6270 C C . ALA C 2 385 ? 141.166 127.634 130.589 1.00 112.53 385 ALA D C 1
ATOM 6271 O O . ALA C 2 385 ? 140.884 127.056 131.643 1.00 114.49 385 ALA D O 1
ATOM 6273 N N . ARG C 2 386 ? 140.468 127.439 129.467 1.00 112.44 386 ARG D N 1
ATOM 6274 C CA . ARG C 2 386 ? 139.366 126.483 129.452 1.00 111.51 386 ARG D CA 1
ATOM 6275 C C . ARG C 2 386 ? 139.844 125.039 129.513 1.00 110.17 386 ARG D C 1
ATOM 6276 O O . ARG C 2 386 ? 139.016 124.138 129.684 1.00 105.88 386 ARG D O 1
ATOM 6284 N N . SER C 2 387 ? 141.150 124.799 129.376 1.00 115.20 387 SER D N 1
ATOM 6285 C CA . SER C 2 387 ? 141.665 123.434 129.390 1.00 115.27 387 SER D CA 1
ATOM 6286 C C . SER C 2 387 ? 141.510 122.781 130.757 1.00 113.07 387 SER D C 1
ATOM 6287 O O . SER C 2 387 ? 141.541 121.550 130.860 1.00 111.06 387 SER D O 1
ATOM 6290 N N . THR C 2 388 ? 141.352 123.578 131.811 1.00 98.00 388 THR D N 1
ATOM 6291 C CA . THR C 2 388 ? 141.248 123.022 133.153 1.00 98.12 388 THR D CA 1
ATOM 6292 C C . THR C 2 388 ? 139.951 122.238 133.315 1.00 97.10 388 THR D C 1
ATOM 6293 O O . THR C 2 388 ? 138.927 122.559 132.706 1.00 94.96 388 THR D O 1
ATOM 6297 N N . ILE C 2 389 ? 140.011 121.184 134.132 1.00 87.04 389 ILE D N 1
ATOM 6298 C CA . ILE C 2 389 ? 138.843 120.367 134.437 1.00 83.93 389 ILE D CA 1
ATOM 6299 C C . ILE C 2 389 ? 138.510 120.364 135.919 1.00 83.18 389 ILE D C 1
ATOM 6300 O O . ILE C 2 389 ? 137.513 119.749 136.320 1.00 83.93 389 ILE D O 1
ATOM 6305 N N . SER C 2 390 ? 139.304 121.040 136.743 1.00 78.02 390 SER D N 1
ATOM 6306 C CA . SER C 2 390 ? 139.130 121.040 138.188 1.00 72.88 390 SER D CA 1
ATOM 6307 C C . SER C 2 390 ? 138.596 122.389 138.645 1.00 77.34 390 SER D C 1
ATOM 6308 O O . SER C 2 390 ? 139.113 123.436 138.243 1.00 85.50 390 SER D O 1
ATOM 6311 N N . SER C 2 391 ? 137.563 122.358 139.477 1.00 76.17 391 SER D N 1
ATOM 6312 C CA . SER C 2 391 ? 137.020 123.555 140.093 1.00 73.11 391 SER D CA 1
ATOM 6313 C C . SER C 2 391 ? 137.368 123.584 141.579 1.00 77.71 391 SER D C 1
ATOM 6314 O O . SER C 2 391 ? 137.616 122.553 142.206 1.00 82.15 391 SER D O 1
ATOM 6317 N N . MET C 2 392 ? 137.387 124.788 142.147 1.00 71.33 392 MET D N 1
ATOM 6318 C CA . MET C 2 392 ? 137.686 124.931 143.563 1.00 68.67 392 MET D CA 1
ATOM 6319 C C . MET C 2 392 ? 136.673 125.865 144.202 1.00 67.88 392 MET D C 1
ATOM 6320 O O . MET C 2 392 ? 136.069 126.706 143.531 1.00 71.03 392 MET D O 1
ATOM 6325 N N . ASN C 2 393 ? 136.487 125.699 145.507 1.00 64.87 393 ASN D N 1
ATOM 6326 C CA . ASN C 2 393 ? 135.549 126.500 146.276 1.00 62.26 393 ASN D CA 1
ATOM 6327 C C . ASN C 2 393 ? 136.167 126.864 147.616 1.00 60.69 393 ASN D C 1
ATOM 6328 O O . ASN C 2 393 ? 136.856 126.049 148.235 1.00 65.82 393 ASN D O 1
ATOM 6333 N N . TRP C 2 394 ? 135.918 128.092 148.057 1.00 56.76 394 TRP D N 1
ATOM 6334 C CA . TRP C 2 394 ? 136.341 128.551 149.369 1.00 57.51 394 TRP D CA 1
ATOM 6335 C C . TRP C 2 394 ? 135.170 129.233 150.055 1.00 57.57 394 TRP D C 1
ATOM 6336 O O . TRP C 2 394 ? 134.320 129.845 149.405 1.00 63.91 394 TRP D O 1
ATOM 6347 N N . ASN C 2 395 ? 135.127 129.114 151.379 1.00 61.19 395 ASN D N 1
ATOM 6348 C CA . ASN C 2 395 ? 134.080 129.755 152.157 1.00 55.13 395 ASN D CA 1
ATOM 6349 C C . ASN C 2 395 ? 134.653 130.230 153.482 1.00 64.56 395 ASN D C 1
ATOM 6350 O O . ASN C 2 395 ? 135.698 129.754 153.933 1.00 74.90 395 ASN D O 1
ATOM 6355 N N . LEU C 2 396 ? 133.961 131.191 154.093 1.00 72.74 396 LEU D N 1
ATOM 6356 C CA . LEU C 2 396 ? 134.398 131.713 155.382 1.00 66.39 396 LEU D CA 1
ATOM 6357 C C . LEU C 2 396 ? 134.210 130.671 156.478 1.00 71.00 396 LEU D C 1
ATOM 6358 O O . LEU C 2 396 ? 134.973 130.634 157.449 1.00 82.05 396 LEU D O 1
ATOM 6363 N N . ALA C 2 397 ? 133.210 129.800 156.324 1.00 73.13 397 ALA D N 1
ATOM 6364 C CA . ALA C 2 397 ? 132.888 128.828 157.364 1.00 72.26 397 ALA D CA 1
ATOM 6365 C C . ALA C 2 397 ? 134.050 127.879 157.628 1.00 71.00 397 ALA D C 1
ATOM 6366 O O . ALA C 2 397 ? 134.393 127.607 158.783 1.00 75.15 397 ALA D O 1
ATOM 6368 N N . ASP C 2 398 ? 134.666 127.359 156.568 1.00 71.25 398 ASP D N 1
ATOM 6369 C CA . ASP C 2 398 ? 135.792 126.447 156.731 1.00 74.97 398 ASP D CA 1
ATOM 6370 C C . ASP C 2 398 ? 137.139 127.150 156.666 1.00 76.55 398 ASP D C 1
ATOM 6371 O O . ASP C 2 398 ? 138.090 126.708 157.320 1.00 82.65 398 ASP D O 1
ATOM 6376 N N . GLY C 2 399 ? 137.250 128.222 155.884 1.00 73.52 399 GLY D N 1
ATOM 6377 C CA . GLY C 2 399 ? 138.466 129.003 155.826 1.00 76.50 399 GLY D CA 1
ATOM 6378 C C . GLY C 2 399 ? 139.576 128.421 154.985 1.00 74.39 399 GLY D C 1
ATOM 6379 O O . GLY C 2 399 ? 140.650 129.029 154.906 1.00 77.52 399 GLY D O 1
ATOM 6380 N N . ASN C 2 400 ? 139.363 127.272 154.352 1.00 69.25 400 ASN D N 1
ATOM 6381 C CA . ASN C 2 400 ? 140.371 126.633 153.524 1.00 74.45 400 ASN D CA 1
ATOM 6382 C C . ASN C 2 400 ? 139.776 126.276 152.170 1.00 71.41 400 ASN D C 1
ATOM 6383 O O . ASN C 2 400 ? 138.568 126.068 152.031 1.00 75.14 400 ASN D O 1
ATOM 6388 N N . THR C 2 401 ? 140.644 126.213 151.166 1.00 58.70 401 THR D N 1
ATOM 6389 C CA . THR C 2 401 ? 140.207 125.926 149.811 1.00 56.84 401 THR D CA 1
ATOM 6390 C C . THR C 2 401 ? 140.139 124.424 149.566 1.00 59.97 401 THR D C 1
ATOM 6391 O O . THR C 2 401 ? 140.919 123.643 150.116 1.00 65.72 401 THR D O 1
ATOM 6395 N N . GLU C 2 402 ? 139.181 124.027 148.733 1.00 68.34 402 GLU D N 1
ATOM 6396 C CA . GLU C 2 402 ? 139.006 122.642 148.323 1.00 70.48 402 GLU D CA 1
ATOM 6397 C C . GLU C 2 402 ? 138.860 122.605 146.811 1.00 75.79 402 GLU D C 1
ATOM 6398 O O . GLU C 2 402 ? 138.073 123.369 146.245 1.00 81.14 402 GLU D O 1
ATOM 6404 N N . VAL C 2 403 ? 139.616 121.725 146.160 1.00 68.45 403 VAL D N 1
ATOM 6405 C CA . VAL C 2 403 ? 139.623 121.604 144.707 1.00 64.19 403 VAL D CA 1
ATOM 6406 C C . VAL C 2 403 ? 138.853 120.349 144.328 1.00 61.17 403 VAL D C 1
ATOM 6407 O O . VAL C 2 403 ? 139.149 119.258 144.828 1.00 68.39 403 VAL D O 1
ATOM 6411 N N . VAL C 2 404 ? 137.875 120.501 143.441 1.00 60.93 404 VAL D N 1
ATOM 6412 C CA . VAL C 2 404 ? 136.972 119.423 143.059 1.00 60.80 404 VAL D CA 1
ATOM 6413 C C . VAL C 2 404 ? 137.136 119.154 141.571 1.00 62.73 404 VAL D C 1
ATOM 6414 O O . VAL C 2 404 ? 137.075 120.083 140.758 1.00 69.77 404 VAL D O 1
ATOM 6418 N N . ARG C 2 405 ? 137.346 117.888 141.219 1.00 69.08 405 ARG D N 1
ATOM 6419 C CA . ARG C 2 405 ? 137.398 117.479 139.820 1.00 65.53 405 ARG D CA 1
ATOM 6420 C C . ARG C 2 405 ? 135.979 117.482 139.269 1.00 71.83 405 ARG D C 1
ATOM 6421 O O . ARG C 2 405 ? 135.120 116.731 139.740 1.00 77.13 405 ARG D O 1
ATOM 6429 N N . THR C 2 406 ? 135.733 118.326 138.267 1.00 73.65 406 THR D N 1
ATOM 6430 C CA . THR C 2 406 ? 134.368 118.549 137.806 1.00 69.77 406 THR D CA 1
ATOM 6431 C C . THR C 2 406 ? 133.827 117.359 137.024 1.00 74.03 406 THR D C 1
ATOM 6432 O O . THR C 2 406 ? 132.615 117.114 137.033 1.00 77.69 406 THR D O 1
ATOM 6436 N N . SER C 2 407 ? 134.702 116.601 136.359 1.00 77.07 407 SER D N 1
ATOM 6437 C CA . SER C 2 407 ? 134.240 115.515 135.500 1.00 76.91 407 SER D CA 1
ATOM 6438 C C . SER C 2 407 ? 133.424 114.494 136.282 1.00 80.78 407 SER D C 1
ATOM 6439 O O . SER C 2 407 ? 132.347 114.080 135.839 1.00 85.18 407 SER D O 1
ATOM 6442 N N . ASP C 2 408 ? 133.912 114.084 137.451 1.00 74.91 408 ASP D N 1
ATOM 6443 C CA . ASP C 2 408 ? 133.201 113.140 138.302 1.00 67.48 408 ASP D CA 1
ATOM 6444 C C . ASP C 2 408 ? 132.594 113.802 139.530 1.00 70.81 408 ASP D C 1
ATOM 6445 O O . ASP C 2 408 ? 131.927 113.127 140.320 1.00 78.73 408 ASP D O 1
ATOM 6450 N N . GLY C 2 409 ? 132.802 115.104 139.706 1.00 54.43 409 GLY D N 1
ATOM 6451 C CA . GLY C 2 409 ? 132.200 115.821 140.814 1.00 57.61 409 GLY D CA 1
ATOM 6452 C C . GLY C 2 409 ? 132.691 115.411 142.183 1.00 62.00 409 GLY D C 1
ATOM 6453 O O . GLY C 2 409 ? 131.912 115.420 143.139 1.00 63.40 409 GLY D O 1
ATOM 6454 N N . MET C 2 410 ? 133.967 115.058 142.307 1.00 65.15 410 MET D N 1
ATOM 6455 C CA . MET C 2 410 ? 134.545 114.683 143.587 1.00 60.14 410 MET D CA 1
ATOM 6456 C C . MET C 2 410 ? 135.959 115.234 143.680 1.00 62.58 410 MET D C 1
ATOM 6457 O O . MET C 2 410 ? 136.629 115.457 142.671 1.00 70.33 410 MET D O 1
ATOM 6462 N N . VAL C 2 411 ? 136.406 115.447 144.911 1.00 67.09 411 VAL D N 1
ATOM 6463 C CA . VAL C 2 411 ? 137.747 115.950 145.176 1.00 67.04 411 VAL D CA 1
ATOM 6464 C C . VAL C 2 411 ? 138.697 114.766 145.287 1.00 67.55 411 VAL D C 1
ATOM 6465 O O . VAL C 2 411 ? 138.463 113.841 146.073 1.00 77.16 411 VAL D O 1
ATOM 6469 N N . HIS C 2 412 ? 139.765 114.792 144.497 1.00 68.26 412 HIS D N 1
ATOM 6470 C CA . HIS C 2 412 ? 140.741 113.716 144.459 1.00 70.64 412 HIS D CA 1
ATOM 6471 C C . HIS C 2 412 ? 142.011 114.142 145.179 1.00 74.97 412 HIS D C 1
ATOM 6472 O O . HIS C 2 412 ? 142.296 115.335 145.317 1.00 82.07 412 HIS D O 1
ATOM 6479 N N . ASP C 2 413 ? 142.771 113.153 145.641 1.00 102.82 413 ASP D N 1
ATOM 6480 C CA . ASP C 2 413 ? 144.002 113.411 146.370 1.00 108.98 413 ASP D CA 1
ATOM 6481 C C . ASP C 2 413 ? 144.924 112.210 146.220 1.00 112.78 413 ASP D C 1
ATOM 6482 O O . ASP C 2 413 ? 144.511 111.132 145.787 1.00 112.34 413 ASP D O 1
ATOM 6487 N N . LYS C 2 414 ? 146.191 112.415 146.571 1.00 132.17 414 LYS D N 1
ATOM 6488 C CA . LYS C 2 414 ? 147.165 111.333 146.573 1.00 132.94 414 LYS D CA 1
ATOM 6489 C C . LYS C 2 414 ? 147.141 110.622 147.920 1.00 133.23 414 LYS D C 1
ATOM 6490 O O . LYS C 2 414 ? 147.128 111.269 148.972 1.00 133.88 414 LYS D O 1
ATOM 6496 N N . ASP C 2 415 ? 147.137 109.292 147.888 1.00 146.12 415 ASP D N 1
ATOM 6497 C CA . ASP C 2 415 ? 147.090 108.514 149.116 1.00 148.39 415 ASP D CA 1
ATOM 6498 C C . ASP C 2 415 ? 148.459 108.514 149.796 1.00 148.67 415 ASP D C 1
ATOM 6499 O O . ASP C 2 415 ? 149.395 109.202 149.377 1.00 146.93 415 ASP D O 1
ATOM 6504 N N . MET C 2 416 ? 148.578 107.733 150.873 1.00 157.57 416 MET D N 1
ATOM 6505 C CA . MET C 2 416 ? 149.855 107.640 151.568 1.00 157.46 416 MET D CA 1
ATOM 6506 C C . MET C 2 416 ? 150.925 106.968 150.718 1.00 157.93 416 MET D C 1
ATOM 6507 O O . MET C 2 416 ? 152.115 107.136 151.006 1.00 157.38 416 MET D O 1
ATOM 6512 N N . SER C 2 417 ? 150.535 106.213 149.694 1.00 153.85 417 SER D N 1
ATOM 6513 C CA . SER C 2 417 ? 151.474 105.590 148.773 1.00 152.32 417 SER D CA 1
ATOM 6514 C C . SER C 2 417 ? 151.691 106.410 147.510 1.00 152.41 417 SER D C 1
ATOM 6515 O O . SER C 2 417 ? 152.423 105.968 146.618 1.00 152.10 417 SER D O 1
ATOM 6518 N N . GLY C 2 418 ? 151.081 107.588 147.412 1.00 148.26 418 GLY D N 1
ATOM 6519 C CA . GLY C 2 418 ? 151.224 108.413 146.231 1.00 147.15 418 GLY D CA 1
ATOM 6520 C C . GLY C 2 418 ? 150.349 108.026 145.063 1.00 148.11 418 GLY D C 1
ATOM 6521 O O . GLY C 2 418 ? 150.711 108.304 143.914 1.00 147.02 418 GLY D O 1
ATOM 6522 N N . ALA C 2 419 ? 149.208 107.390 145.315 1.00 141.87 419 ALA D N 1
ATOM 6523 C CA . ALA C 2 419 ? 148.277 106.994 144.270 1.00 139.12 419 ALA D CA 1
ATOM 6524 C C . ALA C 2 419 ? 146.974 107.767 144.421 1.00 138.86 419 ALA D C 1
ATOM 6525 O O . ALA C 2 419 ? 146.655 108.276 145.500 1.00 138.58 419 ALA D O 1
ATOM 6527 N N . ASP C 2 420 ? 146.225 107.852 143.325 1.00 130.02 420 ASP D N 1
ATOM 6528 C CA . ASP C 2 420 ? 145.015 108.662 143.300 1.00 128.96 420 ASP D CA 1
ATOM 6529 C C . ASP C 2 420 ? 143.899 108.000 144.100 1.00 125.70 420 ASP D C 1
ATOM 6530 O O . ASP C 2 420 ? 143.656 106.796 143.976 1.00 126.23 420 ASP D O 1
ATOM 6535 N N . ILE C 2 421 ? 143.217 108.798 144.925 1.00 108.29 421 ILE D N 1
ATOM 6536 C CA . ILE C 2 421 ? 142.035 108.366 145.658 1.00 109.02 421 ILE D CA 1
ATOM 6537 C C . ILE C 2 421 ? 140.963 109.433 145.494 1.00 108.44 421 ILE D C 1
ATOM 6538 O O . ILE C 2 421 ? 141.238 110.567 145.097 1.00 110.39 421 ILE D O 1
ATOM 6543 N N . THR C 2 422 ? 139.725 109.058 145.805 1.00 82.89 422 THR D N 1
ATOM 6544 C CA . THR C 2 422 ? 138.587 109.951 145.655 1.00 79.51 422 THR D CA 1
ATOM 6545 C C . THR C 2 422 ? 137.821 110.038 146.967 1.00 81.00 422 THR D C 1
ATOM 6546 O O . THR C 2 422 ? 137.871 109.127 147.798 1.00 82.61 422 THR D O 1
ATOM 6550 N N . THR C 2 423 ? 137.128 111.156 147.153 1.00 70.24 423 THR D N 1
ATOM 6551 C CA . THR C 2 423 ? 136.365 111.415 148.363 1.00 70.70 423 THR D CA 1
ATOM 6552 C C . THR C 2 423 ? 135.295 112.446 148.042 1.00 72.09 423 THR D C 1
ATOM 6553 O O . THR C 2 423 ? 135.480 113.279 147.146 1.00 78.35 423 THR D O 1
ATOM 6557 N N . PRO C 2 424 ? 134.152 112.396 148.723 1.00 62.25 424 PRO D N 1
ATOM 6558 C CA . PRO C 2 424 ? 133.090 113.370 148.448 1.00 56.47 424 PRO D CA 1
ATOM 6559 C C . PRO C 2 424 ? 133.493 114.782 148.839 1.00 61.79 424 PRO D C 1
ATOM 6560 O O . PRO C 2 424 ? 134.274 115.000 149.768 1.00 66.55 424 PRO D O 1
ATOM 6564 N N . SER C 2 425 ? 132.943 115.748 148.111 1.00 59.74 425 SER D N 1
ATOM 6565 C CA . SER C 2 425 ? 133.208 117.148 148.401 1.00 58.11 425 SER D CA 1
ATOM 6566 C C . SER C 2 425 ? 132.348 117.632 149.562 1.00 58.74 425 SER D C 1
ATOM 6567 O O . SER C 2 425 ? 131.283 117.082 149.849 1.00 67.27 425 SER D O 1
ATOM 6570 N N . ARG C 2 426 ? 132.822 118.685 150.230 1.00 63.01 426 ARG D N 1
ATOM 6571 C CA . ARG C 2 426 ? 132.083 119.246 151.354 1.00 59.94 426 ARG D CA 1
ATOM 6572 C C . ARG C 2 426 ? 130.802 119.940 150.915 1.00 62.95 426 ARG D C 1
ATOM 6573 O O . ARG C 2 426 ? 129.930 120.190 151.753 1.00 72.35 426 ARG D O 1
ATOM 6581 N N . LEU C 2 427 ? 130.671 120.263 149.633 1.00 56.02 427 LEU D N 1
ATOM 6582 C CA . LEU C 2 427 ? 129.481 120.925 149.116 1.00 55.50 427 LEU D CA 1
ATOM 6583 C C . LEU C 2 427 ? 128.473 119.956 148.514 1.00 55.21 427 LEU D C 1
ATOM 6584 O O . LEU C 2 427 ? 127.449 120.403 147.989 1.00 59.26 427 LEU D O 1
ATOM 6589 N N . CYS C 2 428 ? 128.733 118.654 148.573 1.00 55.11 428 CYS D N 1
ATOM 6590 C CA . CYS C 2 428 ? 127.822 117.687 147.985 1.00 57.50 428 CYS D CA 1
ATOM 6591 C C . CYS C 2 428 ? 126.555 117.568 148.827 1.00 63.48 428 CYS D C 1
ATOM 6592 O O . CYS C 2 428 ? 126.466 118.077 149.947 1.00 70.83 428 CYS D O 1
ATOM 6595 N N . LYS C 2 429 ? 125.558 116.883 148.265 1.00 51.52 429 LYS D N 1
ATOM 6596 C CA . LYS C 2 429 ? 124.295 116.692 148.970 1.00 47.25 429 LYS D CA 1
ATOM 6597 C C . LYS C 2 429 ? 124.502 115.922 150.268 1.00 57.85 429 LYS D C 1
ATOM 6598 O O . LYS C 2 429 ? 123.953 116.282 151.315 1.00 69.52 429 LYS D O 1
ATOM 6604 N N . LYS C 2 430 ? 125.298 114.854 150.215 1.00 62.70 430 LYS D N 1
ATOM 6605 C CA . LYS C 2 430 ? 125.510 114.020 151.394 1.00 60.43 430 LYS D CA 1
ATOM 6606 C C . LYS C 2 430 ? 126.200 114.802 152.505 1.00 67.95 430 LYS D C 1
ATOM 6607 O O . LYS C 2 430 ? 125.816 114.711 153.675 1.00 74.71 430 LYS D O 1
ATOM 6613 N N . ASN C 2 431 ? 127.233 115.573 152.156 1.00 68.00 431 ASN D N 1
ATOM 6614 C CA . ASN C 2 431 ? 127.938 116.354 153.168 1.00 58.71 431 ASN D CA 1
ATOM 6615 C C . ASN C 2 431 ? 127.051 117.434 153.768 1.00 64.63 431 ASN D C 1
ATOM 6616 O O . ASN C 2 431 ? 127.103 117.672 154.978 1.00 69.99 431 ASN D O 1
ATOM 6621 N N . MET C 2 432 ? 126.235 118.100 152.947 1.00 62.07 432 MET D N 1
ATOM 6622 C CA . MET C 2 432 ? 125.312 119.095 153.482 1.00 56.34 432 MET D CA 1
ATOM 6623 C C . MET C 2 432 ? 124.296 118.456 154.416 1.00 59.97 432 MET D C 1
ATOM 6624 O O . MET C 2 432 ? 123.971 119.015 155.470 1.00 68.93 432 MET D O 1
ATOM 6629 N N . ALA C 2 433 ? 123.783 117.281 154.047 1.00 67.29 433 ALA D N 1
ATOM 6630 C CA . ALA C 2 433 ? 122.835 116.587 154.911 1.00 65.87 433 ALA D CA 1
ATOM 6631 C C . ALA C 2 433 ? 123.482 116.175 156.227 1.00 68.37 433 ALA D C 1
ATOM 6632 O O . ALA C 2 433 ? 122.869 116.304 157.292 1.00 76.62 433 ALA D O 1
ATOM 6634 N N . GLU C 2 434 ? 124.717 115.669 156.175 1.00 72.25 434 GLU D N 1
ATOM 6635 C CA . GLU C 2 434 ? 125.418 115.313 157.405 1.00 70.43 434 GLU D CA 1
ATOM 6636 C C . GLU C 2 434 ? 125.659 116.539 158.272 1.00 76.24 434 GLU D C 1
ATOM 6637 O O . GLU C 2 434 ? 125.516 116.480 159.500 1.00 85.21 434 GLU D O 1
ATOM 6643 N N . LEU C 2 435 ? 126.024 117.662 157.652 1.00 72.65 435 LEU D N 1
ATOM 6644 C CA . LEU C 2 435 ? 126.223 118.893 158.407 1.00 66.41 435 LEU D CA 1
ATOM 6645 C C . LEU C 2 435 ? 124.932 119.329 159.085 1.00 67.21 435 LEU D C 1
ATOM 6646 O O . LEU C 2 435 ? 124.939 119.731 160.250 1.00 77.72 435 LEU D O 1
ATOM 6651 N N . MET C 2 436 ? 123.808 119.245 158.372 1.00 68.21 436 MET D N 1
ATOM 6652 C CA . MET C 2 436 ? 122.537 119.667 158.956 1.00 65.97 436 MET D CA 1
ATOM 6653 C C . MET C 2 436 ? 122.109 118.727 160.077 1.00 73.20 436 MET D C 1
ATOM 6654 O O . MET C 2 436 ? 121.541 119.166 161.085 1.00 82.34 436 MET D O 1
ATOM 6659 N N . ILE C 2 437 ? 122.374 117.428 159.924 1.00 77.34 437 ILE D N 1
ATOM 6660 C CA . ILE C 2 437 ? 122.093 116.489 161.005 1.00 72.71 437 ILE D CA 1
ATOM 6661 C C . ILE C 2 437 ? 122.945 116.807 162.226 1.00 74.97 437 ILE D C 1
ATOM 6662 O O . ILE C 2 437 ? 122.463 116.740 163.363 1.00 80.44 437 ILE D O 1
ATOM 6667 N N . THR C 2 438 ? 124.217 117.154 162.019 1.00 67.39 438 THR D N 1
ATOM 6668 C CA . THR C 2 438 ? 125.056 117.578 163.134 1.00 68.42 438 THR D CA 1
ATOM 6669 C C . THR C 2 438 ? 124.509 118.846 163.779 1.00 76.42 438 THR D C 1
ATOM 6670 O O . THR C 2 438 ? 124.531 118.984 165.008 1.00 83.37 438 THR D O 1
ATOM 6674 N N . ILE C 2 439 ? 124.018 119.780 162.963 1.00 72.92 439 ILE D N 1
ATOM 6675 C CA . ILE C 2 439 ? 123.402 120.994 163.492 1.00 65.12 439 ILE D CA 1
ATOM 6676 C C . ILE C 2 439 ? 122.250 120.629 164.416 1.00 70.90 439 ILE D C 1
ATOM 6677 O O . ILE C 2 439 ? 122.147 121.130 165.542 1.00 79.13 439 ILE D O 1
ATOM 6682 N N . CYS C 2 440 ? 121.370 119.742 163.951 1.00 73.50 440 CYS D N 1
ATOM 6683 C CA . CYS C 2 440 ? 120.211 119.349 164.748 1.00 73.96 440 CYS D CA 1
ATOM 6684 C C . CYS C 2 440 ? 120.631 118.643 166.031 1.00 81.22 440 CYS D C 1
ATOM 6685 O O . CYS C 2 440 ? 120.068 118.893 167.103 1.00 86.97 440 CYS D O 1
ATOM 6688 N N . THR C 2 441 ? 121.619 117.750 165.943 1.00 76.08 441 THR D N 1
ATOM 6689 C CA . THR C 2 441 ? 122.010 116.973 167.115 1.00 75.34 441 THR D CA 1
ATOM 6690 C C . THR C 2 441 ? 122.732 117.845 168.138 1.00 76.98 441 THR D C 1
ATOM 6691 O O . THR C 2 441 ? 122.721 117.550 169.338 1.00 77.47 441 THR D O 1
ATOM 6695 N N . LEU C 2 442 ? 123.369 118.926 167.680 1.00 79.73 442 LEU D N 1
ATOM 6696 C CA . LEU C 2 442 ? 123.998 119.852 168.615 1.00 80.79 442 LEU D CA 1
ATOM 6697 C C . LEU C 2 442 ? 122.981 120.828 169.195 1.00 83.82 442 LEU D C 1
ATOM 6698 O O . LEU C 2 442 ? 123.082 121.221 170.362 1.00 88.15 442 LEU D O 1
ATOM 6703 N N . THR C 2 443 ? 121.996 121.225 168.396 1.00 80.78 443 THR D N 1
ATOM 6704 C CA . THR C 2 443 ? 120.974 122.179 168.799 1.00 78.51 443 THR D CA 1
ATOM 6705 C C . THR C 2 443 ? 119.850 121.515 169.601 1.00 80.13 443 THR D C 1
ATOM 6706 O O . THR C 2 443 ? 119.049 122.212 170.237 1.00 83.88 443 THR D O 1
ATOM 6710 N N . LYS C 2 444 ? 119.842 120.181 169.656 1.00 83.00 444 LYS D N 1
ATOM 6711 C CA . LYS C 2 444 ? 118.797 119.374 170.291 1.00 86.26 444 LYS D CA 1
ATOM 6712 C C . LYS C 2 444 ? 117.470 119.465 169.545 1.00 85.39 444 LYS D C 1
ATOM 6713 O O . LYS C 2 444 ? 116.406 119.541 170.167 1.00 84.22 444 LYS D O 1
ATOM 6719 N N . THR C 2 445 ? 117.517 119.465 168.215 1.00 85.40 445 THR D N 1
ATOM 6720 C CA . THR C 2 445 ? 116.309 119.458 167.400 1.00 84.62 445 THR D CA 1
ATOM 6721 C C . THR C 2 445 ? 115.910 118.020 167.092 1.00 87.61 445 THR D C 1
ATOM 6722 O O . THR C 2 445 ? 116.720 117.241 166.579 1.00 91.02 445 THR D O 1
ATOM 6726 N N . SER C 2 446 ? 114.666 117.668 167.403 1.00 91.93 446 SER D N 1
ATOM 6727 C CA . SER C 2 446 ? 114.192 116.317 167.147 1.00 93.15 446 SER D CA 1
ATOM 6728 C C . SER C 2 446 ? 113.891 116.128 165.666 1.00 96.84 446 SER D C 1
ATOM 6729 O O . SER C 2 446 ? 113.204 116.943 165.045 1.00 98.82 446 SER D O 1
ATOM 6732 N N . VAL C 2 447 ? 114.406 115.038 165.103 1.00 94.86 447 VAL D N 1
ATOM 6733 C CA . VAL C 2 447 ? 114.192 114.697 163.704 1.00 90.96 447 VAL D CA 1
ATOM 6734 C C . VAL C 2 447 ? 113.825 113.223 163.610 1.00 92.01 447 VAL D C 1
ATOM 6735 O O . VAL C 2 447 ? 114.185 112.416 164.473 1.00 97.35 447 VAL D O 1
ATOM 6739 N N . ASP C 2 448 ? 113.080 112.878 162.563 1.00 92.40 448 ASP D N 1
ATOM 6740 C CA . ASP C 2 448 ? 112.768 111.480 162.303 1.00 93.38 448 ASP D CA 1
ATOM 6741 C C . ASP C 2 448 ? 114.037 110.738 161.908 1.00 97.26 448 ASP D C 1
ATOM 6742 O O . ASP C 2 448 ? 114.863 111.258 161.152 1.00 100.64 448 ASP D O 1
ATOM 6747 N N . TYR C 2 449 ? 114.201 109.514 162.430 1.00 100.34 449 TYR D N 1
ATOM 6748 C CA . TYR C 2 449 ? 115.440 108.782 162.166 1.00 98.46 449 TYR D CA 1
ATOM 6749 C C . TYR C 2 449 ? 115.494 108.302 160.719 1.00 103.32 449 TYR D C 1
ATOM 6750 O O . TYR C 2 449 ? 116.420 108.698 159.990 1.00 105.93 449 TYR D O 1
ATOM 6759 N N . PRO C 2 450 ? 114.559 107.463 160.229 1.00 98.58 450 PRO D N 1
ATOM 6760 C CA . PRO C 2 450 ? 114.637 107.068 158.818 1.00 97.37 450 PRO D CA 1
ATOM 6761 C C . PRO C 2 450 ? 114.053 108.123 157.890 1.00 99.51 450 PRO D C 1
ATOM 6762 O O . PRO C 2 450 ? 112.831 108.265 157.789 1.00 100.16 450 PRO D O 1
ATOM 6766 N N . ILE C 2 451 ? 114.919 108.860 157.199 1.00 88.85 451 ILE D N 1
ATOM 6767 C CA . ILE C 2 451 ? 114.512 109.870 156.230 1.00 88.21 451 ILE D CA 1
ATOM 6768 C C . ILE C 2 451 ? 115.507 109.894 155.078 1.00 85.54 451 ILE D C 1
ATOM 6769 O O . ILE C 2 451 ? 116.661 109.479 155.230 1.00 84.69 451 ILE D O 1
ATOM 6774 N N . SER C 2 452 ? 115.044 110.334 153.915 1.00 72.36 452 SER D N 1
ATOM 6775 C CA . SER C 2 452 ? 115.913 110.503 152.765 1.00 71.48 452 SER D CA 1
ATOM 6776 C C . SER C 2 452 ? 116.234 111.981 152.562 1.00 72.64 452 SER D C 1
ATOM 6777 O O . SER C 2 452 ? 115.720 112.858 153.259 1.00 75.54 452 SER D O 1
ATOM 6780 N N . TYR C 2 453 ? 117.105 112.252 151.590 1.00 66.02 453 TYR D N 1
ATOM 6781 C CA . TYR C 2 453 ? 117.470 113.633 151.299 1.00 61.38 453 TYR D CA 1
ATOM 6782 C C . TYR C 2 453 ? 116.272 114.432 150.804 1.00 68.98 453 TYR D C 1
ATOM 6783 O O . TYR C 2 453 ? 116.067 115.577 151.223 1.00 79.01 453 TYR D O 1
ATOM 6792 N N . GLU C 2 454 ? 115.468 113.850 149.912 1.00 63.68 454 GLU D N 1
ATOM 6793 C CA . GLU C 2 454 ? 114.314 114.579 149.400 1.00 64.46 454 GLU D CA 1
ATOM 6794 C C . GLU C 2 454 ? 113.212 114.677 150.446 1.00 65.86 454 GLU D C 1
ATOM 6795 O O . GLU C 2 454 ? 112.487 115.676 150.496 1.00 78.65 454 GLU D O 1
ATOM 6801 N N . GLU C 2 455 ? 113.061 113.649 151.282 1.00 65.68 455 GLU D N 1
ATOM 6802 C CA . GLU C 2 455 ? 112.075 113.720 152.354 1.00 74.51 455 GLU D CA 1
ATOM 6803 C C . GLU C 2 455 ? 112.397 114.854 153.318 1.00 79.46 455 GLU D C 1
ATOM 6804 O O . GLU C 2 455 ? 111.494 115.563 153.777 1.00 79.14 455 GLU D O 1
ATOM 6810 N N . LEU C 2 456 ? 113.678 115.034 153.643 1.00 68.56 456 LEU D N 1
ATOM 6811 C CA . LEU C 2 456 ? 114.079 116.161 154.476 1.00 57.46 456 LEU D CA 1
ATOM 6812 C C . LEU C 2 456 ? 113.807 117.483 153.769 1.00 61.15 456 LEU D C 1
ATOM 6813 O O . LEU C 2 456 ? 113.317 118.438 154.380 1.00 65.96 456 LEU D O 1
ATOM 6818 N N . LYS C 2 457 ? 114.117 117.554 152.472 1.00 59.81 457 LYS D N 1
ATOM 6819 C CA . LYS C 2 457 ? 113.812 118.757 151.703 1.00 55.43 457 LYS D CA 1
ATOM 6820 C C . LYS C 2 457 ? 112.309 118.961 151.571 1.00 54.86 457 LYS D C 1
ATOM 6821 O O . LYS C 2 457 ? 111.822 120.094 151.645 1.00 68.00 457 LYS D O 1
ATOM 6827 N N . ALA C 2 458 ? 111.556 117.878 151.369 1.00 60.35 458 ALA D N 1
ATOM 6828 C CA . ALA C 2 458 ? 110.103 117.997 151.309 1.00 62.48 458 ALA D CA 1
ATOM 6829 C C . ALA C 2 458 ? 109.514 118.340 152.669 1.00 64.22 458 ALA D C 1
ATOM 6830 O O . ALA C 2 458 ? 108.351 118.749 152.754 1.00 62.60 458 ALA D O 1
ATOM 6832 N N . GLY C 2 459 ? 110.299 118.189 153.737 1.00 68.43 459 GLY D N 1
ATOM 6833 C CA . GLY C 2 459 ? 109.823 118.509 155.069 1.00 68.24 459 GLY D CA 1
ATOM 6834 C C . GLY C 2 459 ? 109.601 119.987 155.303 1.00 67.67 459 GLY D C 1
ATOM 6835 O O . GLY C 2 459 ? 109.105 120.369 156.368 1.00 69.57 459 GLY D O 1
ATOM 6836 N N . SER C 2 460 ? 109.997 120.832 154.354 1.00 70.54 460 SER D N 1
ATOM 6837 C CA . SER C 2 460 ? 109.716 122.259 154.427 1.00 66.15 460 SER D CA 1
ATOM 6838 C C . SER C 2 460 ? 108.462 122.578 153.626 1.00 67.67 460 SER D C 1
ATOM 6839 O O . SER C 2 460 ? 108.538 122.761 152.408 1.00 69.77 460 SER D O 1
ATOM 6842 N N . GLN C 2 461 ? 107.307 122.647 154.294 1.00 68.83 461 GLN D N 1
ATOM 6843 C CA . GLN C 2 461 ? 106.050 122.848 153.577 1.00 70.19 461 GLN D CA 1
ATOM 6844 C C . GLN C 2 461 ? 106.049 124.163 152.811 1.00 71.30 461 GLN D C 1
ATOM 6845 O O . GLN C 2 461 ? 105.649 124.214 151.643 1.00 71.33 461 GLN D O 1
ATOM 6851 N N . GLU C 2 462 ? 106.498 125.242 153.454 1.00 68.43 462 GLU D N 1
ATOM 6852 C CA . GLU C 2 462 ? 106.457 126.551 152.811 1.00 64.29 462 GLU D CA 1
ATOM 6853 C C . GLU C 2 462 ? 107.385 126.605 151.603 1.00 67.57 462 GLU D C 1
ATOM 6854 O O . GLU C 2 462 ? 106.980 127.040 150.519 1.00 74.23 462 GLU D O 1
ATOM 6860 N N . TYR C 2 463 ? 108.632 126.158 151.767 1.00 53.66 463 TYR D N 1
ATOM 6861 C CA . TYR C 2 463 ? 109.576 126.203 150.655 1.00 52.99 463 TYR D CA 1
ATOM 6862 C C . TYR C 2 463 ? 109.145 125.274 149.529 1.00 59.09 463 TYR D C 1
ATOM 6863 O O . TYR C 2 463 ? 109.249 125.625 148.350 1.00 62.70 463 TYR D O 1
ATOM 6872 N N . ALA C 2 464 ? 108.677 124.072 149.871 1.00 61.47 464 ALA D N 1
ATOM 6873 C CA . ALA C 2 464 ? 108.239 123.140 148.838 1.00 59.56 464 ALA D CA 1
ATOM 6874 C C . ALA C 2 464 ? 107.042 123.688 148.075 1.00 64.42 464 ALA D C 1
ATOM 6875 O O . ALA C 2 464 ? 106.982 123.585 146.844 1.00 70.20 464 ALA D O 1
ATOM 6877 N N . ALA C 2 465 ? 106.080 124.275 148.788 1.00 59.04 465 ALA D N 1
ATOM 6878 C CA . ALA C 2 465 ? 104.919 124.861 148.129 1.00 61.19 465 ALA D CA 1
ATOM 6879 C C . ALA C 2 465 ? 105.330 126.015 147.227 1.00 59.15 465 ALA D C 1
ATOM 6880 O O . ALA C 2 465 ? 104.837 126.144 146.102 1.00 63.94 465 ALA D O 1
ATOM 6882 N N . ALA C 2 466 ? 106.240 126.867 147.705 1.00 57.48 466 ALA D N 1
ATOM 6883 C CA . ALA C 2 466 ? 106.703 127.981 146.886 1.00 53.35 466 ALA D CA 1
ATOM 6884 C C . ALA C 2 466 ? 107.427 127.488 145.642 1.00 55.91 466 ALA D C 1
ATOM 6885 O O . ALA C 2 466 ? 107.241 128.035 144.551 1.00 67.74 466 ALA D O 1
ATOM 6887 N N . LYS C 2 467 ? 108.260 126.456 145.785 1.00 51.92 467 LYS D N 1
ATOM 6888 C CA . LYS C 2 467 ? 108.979 125.919 144.635 1.00 49.60 467 LYS D CA 1
ATOM 6889 C C . LYS C 2 467 ? 108.017 125.310 143.626 1.00 51.97 467 LYS D C 1
ATOM 6890 O O . LYS C 2 467 ? 108.162 125.511 142.415 1.00 62.95 467 LYS D O 1
ATOM 6896 N N . LYS C 2 468 ? 107.028 124.554 144.107 1.00 50.21 468 LYS D N 1
ATOM 6897 C CA . LYS C 2 468 ? 106.049 123.970 143.198 1.00 53.86 468 LYS D CA 1
ATOM 6898 C C . LYS C 2 468 ? 105.257 125.053 142.483 1.00 59.70 468 LYS D C 1
ATOM 6899 O O . LYS C 2 468 ? 104.999 124.951 141.279 1.00 68.73 468 LYS D O 1
ATOM 6905 N N . SER C 2 469 ? 104.871 126.106 143.206 1.00 52.58 469 SER D N 1
ATOM 6906 C CA . SER C 2 469 ? 104.155 127.212 142.583 1.00 46.60 469 SER D CA 1
ATOM 6907 C C . SER C 2 469 ? 105.019 127.901 141.537 1.00 49.03 469 SER D C 1
ATOM 6908 O O . SER C 2 469 ? 104.536 128.268 140.463 1.00 62.03 469 SER D O 1
ATOM 6911 N N . PHE C 2 470 ? 106.306 128.086 141.836 1.00 52.48 470 PHE D N 1
ATOM 6912 C CA . PHE C 2 470 ? 107.210 128.730 140.889 1.00 49.23 470 PHE D CA 1
ATOM 6913 C C . PHE C 2 470 ? 107.363 127.897 139.622 1.00 58.38 470 PHE D C 1
ATOM 6914 O O . PHE C 2 470 ? 107.315 128.426 138.505 1.00 71.21 470 PHE D O 1
ATOM 6922 N N . ILE C 2 471 ? 107.536 126.582 139.776 1.00 52.35 471 ILE D N 1
ATOM 6923 C CA . ILE C 2 471 ? 107.680 125.712 138.611 1.00 54.84 471 ILE D CA 1
ATOM 6924 C C . ILE C 2 471 ? 106.394 125.692 137.794 1.00 54.57 471 ILE D C 1
ATOM 6925 O O . ILE C 2 471 ? 106.424 125.756 136.560 1.00 60.55 471 ILE D O 1
ATOM 6930 N N . THR C 2 472 ? 105.243 125.606 138.465 1.00 45.76 472 THR D N 1
ATOM 6931 C CA . THR C 2 472 ? 103.972 125.591 137.749 1.00 45.24 472 THR D CA 1
ATOM 6932 C C . THR C 2 472 ? 103.720 126.914 137.035 1.00 57.47 472 THR D C 1
ATOM 6933 O O . THR C 2 472 ? 103.167 126.933 135.930 1.00 68.82 472 THR D O 1
ATOM 6937 N N . TRP C 2 473 ? 104.112 128.031 137.650 1.00 61.47 473 TRP D N 1
ATOM 6938 C CA . TRP C 2 473 ? 103.950 129.331 137.010 1.00 59.60 473 TRP D CA 1
ATOM 6939 C C . TRP C 2 473 ? 104.874 129.473 135.810 1.00 62.98 473 TRP D C 1
ATOM 6940 O O . TRP C 2 473 ? 104.498 130.074 134.798 1.00 71.92 473 TRP D O 1
ATOM 6951 N N . LEU C 2 474 ? 106.091 128.934 135.905 1.00 59.63 474 LEU D N 1
ATOM 6952 C CA . LEU C 2 474 ? 106.963 128.885 134.736 1.00 65.68 474 LEU D CA 1
ATOM 6953 C C . LEU C 2 474 ? 106.348 128.025 133.640 1.00 71.61 474 LEU D C 1
ATOM 6954 O O . LEU C 2 474 ? 106.497 128.318 132.448 1.00 73.18 474 LEU D O 1
ATOM 6959 N N . ARG C 2 475 ? 105.664 126.949 134.030 1.00 75.54 475 ARG D N 1
ATOM 6960 C CA . ARG C 2 475 ? 104.955 126.115 133.065 1.00 70.26 475 ARG D CA 1
ATOM 6961 C C . ARG C 2 475 ? 103.856 126.899 132.358 1.00 76.76 475 ARG D C 1
ATOM 6962 O O . ARG C 2 475 ? 103.752 126.874 131.127 1.00 80.40 475 ARG D O 1
ATOM 6970 N N . GLN C 2 476 ? 103.021 127.601 133.129 1.00 78.45 476 GLN D N 1
ATOM 6971 C CA . GLN C 2 476 ? 101.860 128.275 132.554 1.00 78.33 476 GLN D CA 1
ATOM 6972 C C . GLN C 2 476 ? 102.275 129.430 131.653 1.00 76.65 476 GLN D C 1
ATOM 6973 O O . GLN C 2 476 ? 101.704 129.621 130.574 1.00 85.77 476 GLN D O 1
ATOM 6979 N N . LYS C 2 477 ? 103.261 130.213 132.079 1.00 69.91 477 LYS D N 1
ATOM 6980 C CA . LYS C 2 477 ? 103.734 131.359 131.315 1.00 75.52 477 LYS D CA 1
ATOM 6981 C C . LYS C 2 477 ? 104.759 130.974 130.256 1.00 75.37 477 LYS D C 1
ATOM 6982 O O . LYS C 2 477 ? 105.535 131.837 129.836 1.00 77.90 477 LYS D O 1
ATOM 6988 N N . ASP C 2 478 ? 104.797 129.688 129.887 1.00 81.69 478 ASP D N 1
ATOM 6989 C CA . ASP C 2 478 ? 105.651 129.094 128.842 1.00 87.18 478 ASP D CA 1
ATOM 6990 C C . ASP C 2 478 ? 107.038 129.734 128.761 1.00 90.46 478 ASP D C 1
ATOM 6991 O O . ASP C 2 478 ? 107.530 130.053 127.675 1.00 92.63 478 ASP D O 1
ATOM 6996 N N . LEU C 2 479 ? 107.681 129.930 129.916 1.00 80.08 479 LEU D N 1
ATOM 6997 C CA . LEU C 2 479 ? 109.118 130.175 129.916 1.00 78.82 479 LEU D CA 1
ATOM 6998 C C . LEU C 2 479 ? 109.912 128.915 129.609 1.00 81.19 479 LEU D C 1
ATOM 6999 O O . LEU C 2 479 ? 111.069 129.016 129.191 1.00 82.79 479 LEU D O 1
ATOM 7004 N N . GLY C 2 480 ? 109.326 127.740 129.812 1.00 80.48 480 GLY D N 1
ATOM 7005 C CA . GLY C 2 480 ? 109.983 126.484 129.541 1.00 80.10 480 GLY D CA 1
ATOM 7006 C C . GLY C 2 480 ? 109.694 125.467 130.619 1.00 81.79 480 GLY D C 1
ATOM 7007 O O . GLY C 2 480 ? 108.836 125.662 131.486 1.00 76.97 480 GLY D O 1
ATOM 7008 N N . ILE C 2 481 ? 110.422 124.356 130.558 1.00 79.83 481 ILE D N 1
ATOM 7009 C CA . ILE C 2 481 ? 110.274 123.250 131.497 1.00 72.14 481 ILE D CA 1
ATOM 7010 C C . ILE C 2 481 ? 111.505 123.241 132.391 1.00 75.84 481 ILE D C 1
ATOM 7011 O O . ILE C 2 481 ? 112.638 123.306 131.899 1.00 83.97 481 ILE D O 1
ATOM 7016 N N . TRP C 2 482 ? 111.295 123.177 133.703 1.00 55.55 482 TRP D N 1
ATOM 7017 C CA . TRP C 2 482 ? 112.419 123.090 134.625 1.00 55.87 482 TRP D CA 1
ATOM 7018 C C . TRP C 2 482 ? 112.932 121.656 134.674 1.00 57.33 482 TRP D C 1
ATOM 7019 O O . TRP C 2 482 ? 112.180 120.730 134.992 1.00 56.04 482 TRP D O 1
ATOM 7030 N N . GLN C 2 483 ? 114.217 121.474 134.370 1.00 57.69 483 GLN D N 1
ATOM 7031 C CA . GLN C 2 483 ? 114.803 120.143 134.225 1.00 55.43 483 GLN D CA 1
ATOM 7032 C C . GLN C 2 483 ? 115.161 119.594 135.602 1.00 57.32 483 GLN D C 1
ATOM 7033 O O . GLN C 2 483 ? 116.281 119.733 136.099 1.00 60.91 483 GLN D O 1
ATOM 7039 N N . ARG C 2 484 ? 114.179 118.950 136.226 1.00 52.78 484 ARG D N 1
ATOM 7040 C CA . ARG C 2 484 ? 114.416 118.277 137.493 1.00 53.35 484 ARG D CA 1
ATOM 7041 C C . ARG C 2 484 ? 115.298 117.050 137.290 1.00 52.72 484 ARG D C 1
ATOM 7042 O O . ARG C 2 484 ? 115.154 116.307 136.317 1.00 60.05 484 ARG D O 1
ATOM 7050 N N . LYS C 2 485 ? 116.214 116.839 138.224 1.00 53.18 485 LYS D N 1
ATOM 7051 C CA . LYS C 2 485 ? 117.043 115.648 138.210 1.00 56.62 485 LYS D CA 1
ATOM 7052 C C . LYS C 2 485 ? 116.211 114.422 138.569 1.00 62.85 485 LYS D C 1
ATOM 7053 O O . LYS C 2 485 ? 115.129 114.545 139.147 1.00 65.56 485 LYS D O 1
ATOM 7059 N N . PRO C 2 486 ? 116.681 113.227 138.217 1.00 58.05 486 PRO D N 1
ATOM 7060 C CA . PRO C 2 486 ? 115.980 112.011 138.639 1.00 51.11 486 PRO D CA 1
ATOM 7061 C C . PRO C 2 486 ? 115.890 111.934 140.155 1.00 57.25 486 PRO D C 1
ATOM 7062 O O . PRO C 2 486 ? 116.796 112.363 140.872 1.00 67.36 486 PRO D O 1
ATOM 7066 N N . ARG C 2 487 ? 114.775 111.385 140.644 1.00 69.09 487 ARG D N 1
ATOM 7067 C CA . ARG C 2 487 ? 114.566 111.309 142.085 1.00 67.81 487 ARG D CA 1
ATOM 7068 C C . ARG C 2 487 ? 115.655 110.501 142.771 1.00 71.92 487 ARG D C 1
ATOM 7069 O O . ARG C 2 487 ? 116.010 110.790 143.918 1.00 77.29 487 ARG D O 1
ATOM 7077 N N . GLU C 2 488 ? 116.224 109.512 142.075 1.00 74.37 488 GLU D N 1
ATOM 7078 C CA . GLU C 2 488 ? 117.243 108.655 142.671 1.00 74.17 488 GLU D CA 1
ATOM 7079 C C . GLU C 2 488 ? 118.472 109.436 143.109 1.00 74.19 488 GLU D C 1
ATOM 7080 O O . GLU C 2 488 ? 119.260 108.932 143.916 1.00 76.83 488 GLU D O 1
ATOM 7086 N N . PHE C 2 489 ? 118.659 110.649 142.588 1.00 68.87 489 PHE D N 1
ATOM 7087 C CA . PHE C 2 489 ? 119.729 111.515 143.064 1.00 63.21 489 PHE D CA 1
ATOM 7088 C C . PHE C 2 489 ? 119.559 111.882 144.530 1.00 65.77 489 PHE D C 1
ATOM 7089 O O . PHE C 2 489 ? 120.554 112.157 145.207 1.00 71.45 489 PHE D O 1
ATOM 7097 N N . GLN C 2 490 ? 118.326 111.892 145.033 1.00 65.29 490 GLN D N 1
ATOM 7098 C CA . GLN C 2 490 ? 118.035 112.365 146.376 1.00 62.04 490 GLN D CA 1
ATOM 7099 C C . GLN C 2 490 ? 117.300 111.352 147.241 1.00 68.20 490 GLN D C 1
ATOM 7100 O O . GLN C 2 490 ? 116.679 111.750 148.232 1.00 77.03 490 GLN D O 1
ATOM 7106 N N . MET C 2 491 ? 117.345 110.066 146.905 1.00 76.32 491 MET D N 1
ATOM 7107 C CA . MET C 2 491 ? 116.668 109.050 147.701 1.00 74.59 491 MET D CA 1
ATOM 7108 C C . MET C 2 491 ? 117.567 108.430 148.760 1.00 78.85 491 MET D C 1
ATOM 7109 O O . MET C 2 491 ? 117.120 107.530 149.477 1.00 82.73 491 MET D O 1
ATOM 7114 N N . PHE C 2 492 ? 118.811 108.884 148.879 1.00 72.15 492 PHE D N 1
ATOM 7115 C CA . PHE C 2 492 ? 119.741 108.264 149.810 1.00 71.35 492 PHE D CA 1
ATOM 7116 C C . PHE C 2 492 ? 119.425 108.669 151.244 1.00 70.32 492 PHE D C 1
ATOM 7117 O O . PHE C 2 492 ? 119.105 109.826 151.528 1.00 79.21 492 PHE D O 1
ATOM 7125 N N . THR C 2 493 ? 119.520 107.701 152.149 1.00 79.42 493 THR D N 1
ATOM 7126 C CA . THR C 2 493 ? 119.256 107.931 153.560 1.00 81.42 493 THR D CA 1
ATOM 7127 C C . THR C 2 493 ? 120.528 108.371 154.273 1.00 85.77 493 THR D C 1
ATOM 7128 O O . THR C 2 493 ? 121.616 107.843 154.030 1.00 89.95 493 THR D O 1
ATOM 7132 N N . ILE C 2 494 ? 120.384 109.354 155.158 1.00 88.09 494 ILE D N 1
ATOM 7133 C CA . ILE C 2 494 ? 121.499 109.887 155.933 1.00 92.58 494 ILE D CA 1
ATOM 7134 C C . ILE C 2 494 ? 121.126 109.898 157.410 1.00 92.37 494 ILE D C 1
ATOM 7135 O O . ILE C 2 494 ? 119.946 110.032 157.759 1.00 93.86 494 ILE D O 1
ATOM 7140 N N . ASN C 2 495 ? 122.127 109.700 158.265 1.00 105.07 495 ASN D N 1
ATOM 7141 C CA . ASN C 2 495 ? 121.978 109.764 159.717 1.00 109.12 495 ASN D CA 1
ATOM 7142 C C . ASN C 2 495 ? 123.339 109.593 160.385 1.00 107.50 495 ASN D C 1
ATOM 7143 O O . ASN C 2 495 ? 124.244 108.979 159.820 1.00 104.59 495 ASN D O 1
ATOM 7149 N N . THR D 1 66 ? 142.294 164.561 142.004 1.00 177.46 66 THR E N 1
ATOM 7150 C CA . THR D 1 66 ? 142.375 166.017 142.002 1.00 178.58 66 THR E CA 1
ATOM 7151 C C . THR D 1 66 ? 142.519 166.558 143.420 1.00 179.58 66 THR E C 1
ATOM 7152 O O . THR D 1 66 ? 143.587 167.030 143.810 1.00 179.54 66 THR E O 1
ATOM 7156 N N . ASP D 1 67 ? 141.433 166.487 144.187 1.00 182.19 67 ASP E N 1
ATOM 7157 C CA . ASP D 1 67 ? 141.453 166.968 145.561 1.00 181.77 67 ASP E CA 1
ATOM 7158 C C . ASP D 1 67 ? 142.328 166.074 146.430 1.00 181.89 67 ASP E C 1
ATOM 7159 O O . ASP D 1 67 ? 142.400 164.858 146.226 1.00 181.02 67 ASP E O 1
ATOM 7164 N N . GLU D 1 68 ? 143.001 166.688 147.406 1.00 184.01 68 GLU E N 1
ATOM 7165 C CA . GLU D 1 68 ? 143.885 165.929 148.284 1.00 183.20 68 GLU E CA 1
ATOM 7166 C C . GLU D 1 68 ? 143.112 164.946 149.153 1.00 183.51 68 GLU E C 1
ATOM 7167 O O . GLU D 1 68 ? 143.590 163.835 149.400 1.00 183.24 68 GLU E O 1
ATOM 7173 N N . THR D 1 69 ? 141.924 165.330 149.628 1.00 179.62 69 THR E N 1
ATOM 7174 C CA . THR D 1 69 ? 141.107 164.401 150.405 1.00 179.65 69 THR E CA 1
ATOM 7175 C C . THR D 1 69 ? 140.666 163.212 149.559 1.00 180.07 69 THR E C 1
ATOM 7176 O O . THR D 1 69 ? 140.680 162.065 150.026 1.00 179.32 69 THR E O 1
ATOM 7180 N N . ALA D 1 70 ? 140.264 163.467 148.311 1.00 176.97 70 ALA E N 1
ATOM 7181 C CA . ALA D 1 70 ? 139.889 162.376 147.417 1.00 175.97 70 ALA E CA 1
ATOM 7182 C C . ALA D 1 70 ? 141.075 161.463 147.142 1.00 175.68 70 ALA E C 1
ATOM 7183 O O . ALA D 1 70 ? 140.929 160.236 147.105 1.00 175.62 70 ALA E O 1
ATOM 7185 N N . ARG D 1 71 ? 142.260 162.046 146.946 1.00 175.91 71 ARG E N 1
ATOM 7186 C CA . ARG D 1 71 ? 143.463 161.240 146.761 1.00 175.86 71 ARG E CA 1
ATOM 7187 C C . ARG D 1 71 ? 143.753 160.392 147.993 1.00 177.19 71 ARG E C 1
ATOM 7188 O O . ARG D 1 71 ? 144.125 159.218 147.874 1.00 178.39 71 ARG E O 1
ATOM 7196 N N . LYS D 1 72 ? 143.593 160.972 149.185 1.00 167.24 72 LYS E N 1
ATOM 7197 C CA . LYS D 1 72 ? 143.831 160.226 150.416 1.00 164.94 72 LYS E CA 1
ATOM 7198 C C . LYS D 1 72 ? 142.861 159.062 150.552 1.00 164.82 72 LYS E C 1
ATOM 7199 O O . LYS D 1 72 ? 143.259 157.954 150.924 1.00 166.14 72 LYS E O 1
ATOM 7205 N N . ALA D 1 73 ? 141.582 159.292 150.249 1.00 159.73 73 ALA E N 1
ATOM 7206 C CA . ALA D 1 73 ? 140.600 158.213 150.332 1.00 159.34 73 ALA E CA 1
ATOM 7207 C C . ALA D 1 73 ? 140.874 157.129 149.294 1.00 159.27 73 ALA E C 1
ATOM 7208 O O . ALA D 1 73 ? 140.728 155.931 149.579 1.00 157.90 73 ALA E O 1
ATOM 7210 N N . ALA D 1 74 ? 141.262 157.530 148.081 1.00 163.36 74 ALA E N 1
ATOM 7211 C CA . ALA D 1 74 ? 141.588 156.555 147.047 1.00 162.73 74 ALA E CA 1
ATOM 7212 C C . ALA D 1 74 ? 142.781 155.703 147.456 1.00 163.06 74 ALA E C 1
ATOM 7213 O O . ALA D 1 74 ? 142.767 154.477 147.296 1.00 163.68 74 ALA E O 1
ATOM 7215 N N . THR D 1 75 ? 143.824 156.337 147.995 1.00 165.26 75 THR E N 1
ATOM 7216 C CA . THR D 1 75 ? 144.964 155.578 148.492 1.00 164.50 75 THR E CA 1
ATOM 7217 C C . THR D 1 75 ? 144.561 154.674 149.647 1.00 163.61 75 THR E C 1
ATOM 7218 O O . THR D 1 75 ? 145.058 153.549 149.752 1.00 163.20 75 THR E O 1
ATOM 7222 N N . GLN D 1 76 ? 143.658 155.142 150.510 1.00 154.51 76 GLN E N 1
ATOM 7223 C CA . GLN D 1 76 ? 143.167 154.314 151.606 1.00 153.61 76 GLN E CA 1
ATOM 7224 C C . GLN D 1 76 ? 142.530 153.034 151.084 1.00 152.65 76 GLN E C 1
ATOM 7225 O O . GLN D 1 76 ? 142.861 151.934 151.539 1.00 152.74 76 GLN E O 1
ATOM 7231 N N . LEU D 1 77 ? 141.617 153.158 150.120 1.00 142.26 77 LEU E N 1
ATOM 7232 C CA . LEU D 1 77 ? 140.950 151.967 149.595 1.00 141.11 77 LEU E CA 1
ATOM 7233 C C . LEU D 1 77 ? 141.901 151.064 148.815 1.00 140.93 77 LEU E C 1
ATOM 7234 O O . LEU D 1 77 ? 141.831 149.834 148.949 1.00 141.85 77 LEU E O 1
ATOM 7239 N N . LEU D 1 78 ? 142.793 151.642 148.007 1.00 141.23 78 LEU E N 1
ATOM 7240 C CA . LEU D 1 78 ? 143.756 150.826 147.274 1.00 140.51 78 LEU E CA 1
ATOM 7241 C C . LEU D 1 78 ? 144.675 150.066 148.222 1.00 142.72 78 LEU E C 1
ATOM 7242 O O . LEU D 1 78 ? 145.007 148.902 147.973 1.00 143.42 78 LEU E O 1
ATOM 7247 N N . ASP D 1 79 ? 145.104 150.707 149.312 1.00 149.25 79 ASP E N 1
ATOM 7248 C CA . ASP D 1 79 ? 145.918 150.014 150.303 1.00 149.28 79 ASP E CA 1
ATOM 7249 C C . ASP D 1 79 ? 145.110 148.954 151.041 1.00 147.49 79 ASP E C 1
ATOM 7250 O O . ASP D 1 79 ? 145.634 147.883 151.360 1.00 147.23 79 ASP E O 1
ATOM 7255 N N . GLN D 1 80 ? 143.837 149.239 151.328 1.00 136.56 80 GLN E N 1
ATOM 7256 C CA . GLN D 1 80 ? 142.992 148.272 152.021 1.00 136.07 80 GLN E CA 1
ATOM 7257 C C . GLN D 1 80 ? 142.771 147.030 151.171 1.00 136.08 80 GLN E C 1
ATOM 7258 O O . GLN D 1 80 ? 142.579 145.929 151.700 1.00 136.67 80 GLN E O 1
ATOM 7264 N N . ILE D 1 81 ? 142.796 147.189 149.845 1.00 124.16 81 ILE E N 1
ATOM 7265 C CA . ILE D 1 81 ? 142.678 146.032 148.960 1.00 122.65 81 ILE E CA 1
ATOM 7266 C C . ILE D 1 81 ? 143.790 145.026 149.226 1.00 123.36 81 ILE E C 1
ATOM 7267 O O . ILE D 1 81 ? 143.555 143.811 149.217 1.00 122.69 81 ILE E O 1
ATOM 7272 N N . GLN D 1 82 ? 145.007 145.503 149.487 1.00 130.85 82 GLN E N 1
ATOM 7273 C CA . GLN D 1 82 ? 146.160 144.631 149.681 1.00 132.08 82 GLN E CA 1
ATOM 7274 C C . GLN D 1 82 ? 146.393 144.241 151.136 1.00 131.46 82 GLN E C 1
ATOM 7275 O O . GLN D 1 82 ? 146.813 143.112 151.405 1.00 130.77 82 GLN E O 1
ATOM 7281 N N . ASP D 1 83 ? 146.132 145.147 152.081 1.00 134.33 83 ASP E N 1
ATOM 7282 C CA . ASP D 1 83 ? 146.432 144.865 153.483 1.00 133.64 83 ASP E CA 1
ATOM 7283 C C . ASP D 1 83 ? 145.617 143.686 153.996 1.00 132.63 83 ASP E C 1
ATOM 7284 O O . ASP D 1 83 ? 146.144 142.818 154.702 1.00 133.03 83 ASP E O 1
ATOM 7289 N N . THR D 1 84 ? 144.332 143.637 153.653 1.00 125.12 84 THR E N 1
ATOM 7290 C CA . THR D 1 84 ? 143.464 142.534 154.060 1.00 126.80 84 THR E CA 1
ATOM 7291 C C . THR D 1 84 ? 142.502 142.250 152.921 1.00 124.66 84 THR E C 1
ATOM 7292 O O . THR D 1 84 ? 141.411 142.832 152.846 1.00 123.96 84 THR E O 1
ATOM 7296 N N . PRO D 1 85 ? 142.885 141.377 151.992 1.00 115.86 85 PRO E N 1
ATOM 7297 C CA . PRO D 1 85 ? 141.996 141.058 150.869 1.00 113.94 85 PRO E CA 1
ATOM 7298 C C . PRO D 1 85 ? 140.688 140.456 151.355 1.00 114.43 85 PRO E C 1
ATOM 7299 O O . PRO D 1 85 ? 140.657 139.668 152.302 1.00 118.47 85 PRO E O 1
ATOM 7303 N N . GLY D 1 86 ? 139.598 140.838 150.693 1.00 97.88 86 GLY E N 1
ATOM 7304 C CA . GLY D 1 86 ? 138.281 140.351 151.038 1.00 98.73 86 GLY E CA 1
ATOM 7305 C C . GLY D 1 86 ? 137.582 141.109 152.143 1.00 101.08 86 GLY E C 1
ATOM 7306 O O . GLY D 1 86 ? 136.375 140.918 152.333 1.00 103.25 86 GLY E O 1
ATOM 7307 N N . ARG D 1 87 ? 138.292 141.962 152.876 1.00 105.01 87 ARG E N 1
ATOM 7308 C CA . ARG D 1 87 ? 137.710 142.799 153.915 1.00 100.08 87 ARG E CA 1
ATOM 7309 C C . ARG D 1 87 ? 137.785 144.253 153.473 1.00 102.34 87 ARG E C 1
ATOM 7310 O O . ARG D 1 87 ? 138.865 144.745 153.131 1.00 107.95 87 ARG E O 1
ATOM 7318 N N . ILE D 1 88 ? 136.643 144.934 153.480 1.00 100.06 88 ILE E N 1
ATOM 7319 C CA . ILE D 1 88 ? 136.548 146.315 153.025 1.00 102.88 88 ILE E CA 1
ATOM 7320 C C . ILE D 1 88 ? 135.966 147.155 154.151 1.00 106.36 88 ILE E C 1
ATOM 7321 O O . ILE D 1 88 ? 135.085 146.697 154.887 1.00 106.91 88 ILE E O 1
ATOM 7326 N N . SER D 1 89 ? 136.461 148.382 154.287 1.00 122.44 89 SER E N 1
ATOM 7327 C CA . SER D 1 89 ? 135.911 149.357 155.219 1.00 122.27 89 SER E CA 1
ATOM 7328 C C . SER D 1 89 ? 135.743 150.678 154.485 1.00 122.18 89 SER E C 1
ATOM 7329 O O . SER D 1 89 ? 136.710 151.430 154.324 1.00 124.11 89 SER E O 1
ATOM 7332 N N . LEU D 1 90 ? 134.521 150.955 154.040 1.00 126.07 90 LEU E N 1
ATOM 7333 C CA . LEU D 1 90 ? 134.236 152.174 153.300 1.00 128.66 90 LEU E CA 1
ATOM 7334 C C . LEU D 1 90 ? 134.374 153.396 154.199 1.00 131.24 90 LEU E C 1
ATOM 7335 O O . LEU D 1 90 ? 134.085 153.350 155.398 1.00 132.52 90 LEU E O 1
ATOM 7340 N N . ASN D 1 91 ? 134.820 154.499 153.602 1.00 151.78 91 ASN E N 1
ATOM 7341 C CA . ASN D 1 91 ? 135.067 155.714 154.365 1.00 152.66 91 ASN E CA 1
ATOM 7342 C C . ASN D 1 91 ? 133.751 156.356 154.784 1.00 153.16 91 ASN E C 1
ATOM 7343 O O . ASN D 1 91 ? 132.860 156.574 153.957 1.00 152.73 91 ASN E O 1
ATOM 7348 N N . PHE D 1 92 ? 133.633 156.660 156.078 1.00 152.01 92 PHE E N 1
ATOM 7349 C CA . PHE D 1 92 ? 132.475 157.365 156.613 1.00 151.85 92 PHE E CA 1
ATOM 7350 C C . PHE D 1 92 ? 132.863 158.420 157.642 1.00 152.09 92 PHE E C 1
ATOM 7351 O O . PHE D 1 92 ? 131.976 159.053 158.226 1.00 151.80 92 PHE E O 1
ATOM 7359 N N . GLU D 1 93 ? 134.160 158.627 157.881 1.00 168.24 93 GLU E N 1
ATOM 7360 C CA . GLU D 1 93 ? 134.599 159.627 158.845 1.00 169.09 93 GLU E CA 1
ATOM 7361 C C . GLU D 1 93 ? 134.451 161.050 158.323 1.00 169.74 93 GLU E C 1
ATOM 7362 O O . GLU D 1 93 ? 134.462 161.992 159.122 1.00 169.35 93 GLU E O 1
ATOM 7368 N N . THR D 1 94 ? 134.316 161.225 157.009 1.00 171.13 94 THR E N 1
ATOM 7369 C CA . THR D 1 94 ? 134.142 162.530 156.398 1.00 170.32 94 THR E CA 1
ATOM 7370 C C . THR D 1 94 ? 133.153 162.397 155.248 1.00 169.82 94 THR E C 1
ATOM 7371 O O . THR D 1 94 ? 133.311 161.510 154.396 1.00 168.77 94 THR E O 1
ATOM 7375 N N . PRO D 1 95 ? 132.120 163.243 155.207 1.00 165.86 95 PRO E N 1
ATOM 7376 C CA . PRO D 1 95 ? 131.153 163.160 154.100 1.00 164.08 95 PRO E CA 1
ATOM 7377 C C . PRO D 1 95 ? 131.784 163.340 152.731 1.00 162.76 95 PRO E C 1
ATOM 7378 O O . PRO D 1 95 ? 131.363 162.678 151.775 1.00 162.36 95 PRO E O 1
ATOM 7382 N N . GLU D 1 96 ? 132.778 164.220 152.605 1.00 168.33 96 GLU E N 1
ATOM 7383 C CA . GLU D 1 96 ? 133.479 164.358 151.333 1.00 170.61 96 GLU E CA 1
ATOM 7384 C C . GLU D 1 96 ? 134.311 163.120 151.026 1.00 170.82 96 GLU E C 1
ATOM 7385 O O . GLU D 1 96 ? 134.349 162.658 149.880 1.00 169.61 96 GLU E O 1
ATOM 7391 N N . ALA D 1 97 ? 134.983 162.567 152.039 1.00 170.38 97 ALA E N 1
ATOM 7392 C CA . ALA D 1 97 ? 135.781 161.364 151.827 1.00 169.32 97 ALA E CA 1
ATOM 7393 C C . ALA D 1 97 ? 134.905 160.150 151.551 1.00 169.41 97 ALA E C 1
ATOM 7394 O O . ALA D 1 97 ? 135.375 159.166 150.969 1.00 167.57 97 ALA E O 1
ATOM 7396 N N . ALA D 1 98 ? 133.636 160.196 151.963 1.00 161.64 98 ALA E N 1
ATOM 7397 C CA . ALA D 1 98 ? 132.722 159.094 151.685 1.00 159.28 98 ALA E CA 1
ATOM 7398 C C . ALA D 1 98 ? 132.359 159.005 150.210 1.00 157.47 98 ALA E C 1
ATOM 7399 O O . ALA D 1 98 ? 131.840 157.973 149.772 1.00 156.76 98 ALA E O 1
ATOM 7401 N N . SER D 1 99 ? 132.614 160.061 149.436 1.00 146.71 99 SER E N 1
ATOM 7402 C CA . SER D 1 99 ? 132.291 160.058 148.016 1.00 146.59 99 SER E CA 1
ATOM 7403 C C . SER D 1 99 ? 133.236 159.194 147.194 1.00 147.28 99 SER E C 1
ATOM 7404 O O . SER D 1 99 ? 132.972 158.983 146.005 1.00 146.82 99 SER E O 1
ATOM 7406 N N . VAL D 1 100 ? 134.326 158.701 147.787 1.00 144.21 100 VAL E N 1
ATOM 7407 C CA . VAL D 1 100 ? 135.270 157.873 147.043 1.00 143.86 100 VAL E CA 1
ATOM 7408 C C . VAL D 1 100 ? 134.641 156.539 146.660 1.00 143.40 100 VAL E C 1
ATOM 7409 O O . VAL D 1 100 ? 134.991 155.952 145.629 1.00 143.28 100 VAL E O 1
ATOM 7413 N N . CYS D 1 101 ? 133.705 156.043 147.466 1.00 132.13 101 CYS E N 1
ATOM 7414 C CA . CYS D 1 101 ? 133.018 154.779 147.200 1.00 129.27 101 CYS E CA 1
ATOM 7415 C C . CYS D 1 101 ? 131.520 155.017 147.273 1.00 129.77 101 CYS E C 1
ATOM 7416 O O . CYS D 1 101 ? 130.886 154.804 148.314 1.00 129.44 101 CYS E O 1
ATOM 7419 N N . PRO D 1 102 ? 130.914 155.473 146.178 1.00 125.31 102 PRO E N 1
ATOM 7420 C CA . PRO D 1 102 ? 129.470 155.735 146.190 1.00 124.68 102 PRO E CA 1
ATOM 7421 C C . PRO D 1 102 ? 128.649 154.461 146.282 1.00 127.13 102 PRO E C 1
ATOM 7422 O O . PRO D 1 102 ? 128.578 153.685 145.324 1.00 125.46 102 PRO E O 1
ATOM 7426 N N . ILE D 1 103 ? 128.030 154.238 147.434 1.00 123.54 103 ILE E N 1
ATOM 7427 C CA . ILE D 1 103 ? 127.152 153.075 147.606 1.00 120.66 103 ILE E CA 1
ATOM 7428 C C . ILE D 1 103 ? 125.905 153.265 146.750 1.00 121.15 103 ILE E C 1
ATOM 7429 O O . ILE D 1 103 ? 125.390 154.394 146.656 1.00 122.79 103 ILE E O 1
ATOM 7434 N N . PRO D 1 104 ? 125.395 152.219 146.103 1.00 111.10 104 PRO E N 1
ATOM 7435 C CA . PRO D 1 104 ? 124.141 152.357 145.356 1.00 109.86 104 PRO E CA 1
ATOM 7436 C C . PRO D 1 104 ? 123.000 152.789 146.263 1.00 110.32 104 PRO E C 1
ATOM 7437 O O . PRO D 1 104 ? 122.997 152.522 147.466 1.00 112.47 104 PRO E O 1
ATOM 7441 N N . THR D 1 105 ? 122.026 153.481 145.666 1.00 106.87 105 THR E N 1
ATOM 7442 C CA . THR D 1 105 ? 120.950 154.076 146.453 1.00 109.38 105 THR E CA 1
ATOM 7443 C C . THR D 1 105 ? 120.144 153.016 147.196 1.00 110.20 105 THR E C 1
ATOM 7444 O O . THR D 1 105 ? 119.723 153.236 148.337 1.00 111.09 105 THR E O 1
ATOM 7448 N N . SER D 1 106 ? 119.917 151.860 146.571 1.00 107.84 106 SER E N 1
ATOM 7449 C CA . SER D 1 106 ? 119.171 150.797 147.231 1.00 108.82 106 SER E CA 1
ATOM 7450 C C . SER D 1 106 ? 120.014 150.020 148.233 1.00 109.53 106 SER E C 1
ATOM 7451 O O . SER D 1 106 ? 119.453 149.343 149.100 1.00 110.42 106 SER E O 1
ATOM 7454 N N . LEU D 1 107 ? 121.342 150.099 148.133 1.00 105.14 107 LEU E N 1
ATOM 7455 C CA . LEU D 1 107 ? 122.218 149.360 149.033 1.00 99.96 107 LEU E CA 1
ATOM 7456 C C . LEU D 1 107 ? 122.746 150.215 150.177 1.00 102.82 107 LEU E C 1
ATOM 7457 O O . LEU D 1 107 ? 123.562 149.730 150.968 1.00 105.73 107 LEU E O 1
ATOM 7462 N N . ASN D 1 108 ? 122.303 151.465 150.285 1.00 120.09 108 ASN E N 1
ATOM 7463 C CA . ASN D 1 108 ? 122.850 152.391 151.268 1.00 120.21 108 ASN E CA 1
ATOM 7464 C C . ASN D 1 108 ? 121.994 152.416 152.527 1.00 119.65 108 ASN E C 1
ATOM 7465 O O . ASN D 1 108 ? 121.916 153.440 153.213 1.00 122.89 108 ASN E O 1
ATOM 7470 N N . GLN D 1 109 ? 121.352 151.291 152.842 1.00 121.65 109 GLN E N 1
ATOM 7471 C CA . GLN D 1 109 ? 120.464 151.197 154.000 1.00 125.46 109 GLN E CA 1
ATOM 7472 C C . GLN D 1 109 ? 121.300 151.169 155.281 1.00 125.32 109 GLN E C 1
ATOM 7473 O O . GLN D 1 109 ? 121.491 150.137 155.928 1.00 125.85 109 GLN E O 1
ATOM 7479 N N . ILE D 1 110 ? 121.812 152.347 155.641 1.00 117.64 110 ILE E N 1
ATOM 7480 C CA . ILE D 1 110 ? 122.581 152.477 156.870 1.00 117.32 110 ILE E CA 1
ATOM 7481 C C . ILE D 1 110 ? 121.641 152.377 158.060 1.00 118.07 110 ILE E C 1
ATOM 7482 O O . ILE D 1 110 ? 120.624 153.078 158.132 1.00 120.15 110 ILE E O 1
ATOM 7487 N N . VAL D 1 111 ? 121.977 151.502 159.002 1.00 114.08 111 VAL E N 1
ATOM 7488 C CA . VAL D 1 111 ? 121.149 151.284 160.183 1.00 114.07 111 VAL E CA 1
ATOM 7489 C C . VAL D 1 111 ? 122.069 151.050 161.372 1.00 115.01 111 VAL E C 1
ATOM 7490 O O . VAL D 1 111 ? 123.192 150.560 161.218 1.00 117.31 111 VAL E O 1
ATOM 7494 N N . ASN D 1 112 ? 121.596 151.419 162.558 1.00 117.21 112 ASN E N 1
ATOM 7495 C CA . ASN D 1 112 ? 122.380 151.239 163.772 1.00 117.29 112 ASN E CA 1
ATOM 7496 C C . ASN D 1 112 ? 122.258 149.800 164.256 1.00 118.32 112 ASN E C 1
ATOM 7497 O O . ASN D 1 112 ? 121.152 149.316 164.517 1.00 118.52 112 ASN E O 1
ATOM 7502 N N . THR D 1 113 ? 123.394 149.118 164.376 1.00 112.54 113 THR E N 1
ATOM 7503 C CA . THR D 1 113 ? 123.422 147.748 164.863 1.00 112.18 113 THR E CA 1
ATOM 7504 C C . THR D 1 113 ? 124.681 147.545 165.689 1.00 108.84 113 THR E C 1
ATOM 7505 O O . THR D 1 113 ? 125.735 148.112 165.390 1.00 109.63 113 THR E O 1
ATOM 7509 N N . LYS D 1 114 ? 124.560 146.729 166.736 1.00 104.68 114 LYS E N 1
ATOM 7510 C CA . LYS D 1 114 ? 125.688 146.479 167.622 1.00 103.76 114 LYS E CA 1
ATOM 7511 C C . LYS D 1 114 ? 126.635 145.413 167.089 1.00 105.08 114 LYS E C 1
ATOM 7512 O O . LYS D 1 114 ? 127.755 145.294 167.597 1.00 106.59 114 LYS E O 1
ATOM 7518 N N . TRP D 1 115 ? 126.223 144.641 166.089 1.00 96.41 115 TRP E N 1
ATOM 7519 C CA . TRP D 1 115 ? 127.093 143.613 165.542 1.00 92.08 115 TRP E CA 1
ATOM 7520 C C . TRP D 1 115 ? 127.992 144.201 164.461 1.00 93.86 115 TRP E C 1
ATOM 7521 O O . TRP D 1 115 ? 127.653 145.194 163.813 1.00 95.11 115 TRP E O 1
ATOM 7532 N N . THR D 1 116 ? 129.148 143.571 164.269 1.00 99.73 116 THR E N 1
ATOM 7533 C CA . THR D 1 116 ? 130.167 144.110 163.381 1.00 99.88 116 THR E CA 1
ATOM 7534 C C . THR D 1 116 ? 130.824 142.984 162.596 1.00 99.65 116 THR E C 1
ATOM 7535 O O . THR D 1 116 ? 130.703 141.807 162.944 1.00 102.69 116 THR E O 1
ATOM 7539 N N . VAL D 1 117 ? 131.523 143.370 161.526 1.00 93.49 117 VAL E N 1
ATOM 7540 C CA . VAL D 1 117 ? 132.076 142.397 160.587 1.00 92.31 117 VAL E CA 1
ATOM 7541 C C . VAL D 1 117 ? 133.172 141.564 161.236 1.00 95.29 117 VAL E C 1
ATOM 7542 O O . VAL D 1 117 ? 133.224 140.340 161.062 1.00 97.83 117 VAL E O 1
ATOM 7546 N N . ASN D 1 118 ? 134.062 142.205 161.999 1.00 102.96 118 ASN E N 1
ATOM 7547 C CA . ASN D 1 118 ? 135.261 141.536 162.497 1.00 100.26 118 ASN E CA 1
ATOM 7548 C C . ASN D 1 118 ? 134.958 140.328 163.373 1.00 97.66 118 ASN E C 1
ATOM 7549 O O . ASN D 1 118 ? 135.892 139.619 163.764 1.00 98.41 118 ASN E O 1
ATOM 7554 N N . GLN D 1 119 ? 133.692 140.076 163.689 1.00 89.71 119 GLN E N 1
ATOM 7555 C CA . GLN D 1 119 ? 133.309 138.952 164.527 1.00 91.40 119 GLN E CA 1
ATOM 7556 C C . GLN D 1 119 ? 133.175 137.660 163.717 1.00 93.49 119 GLN E C 1
ATOM 7557 O O . GLN D 1 119 ? 132.829 136.611 164.269 1.00 91.80 119 GLN E O 1
ATOM 7563 N N . LEU D 1 120 ? 133.475 137.714 162.423 1.00 92.77 120 LEU E N 1
ATOM 7564 C CA . LEU D 1 120 ? 133.530 136.535 161.570 1.00 91.51 120 LEU E CA 1
ATOM 7565 C C . LEU D 1 120 ? 134.970 136.048 161.486 1.00 95.61 120 LEU E C 1
ATOM 7566 O O . LEU D 1 120 ? 135.866 136.813 161.115 1.00 97.24 120 LEU E O 1
ATOM 7571 N N . GLN D 1 121 ? 135.191 134.780 161.827 1.00 92.53 121 GLN E N 1
ATOM 7572 C CA . GLN D 1 121 ? 136.524 134.195 161.811 1.00 90.08 121 GLN E CA 1
ATOM 7573 C C . GLN D 1 121 ? 136.564 133.079 160.781 1.00 92.67 121 GLN E C 1
ATOM 7574 O O . GLN D 1 121 ? 135.618 132.292 160.680 1.00 96.62 121 GLN E O 1
ATOM 7580 N N . GLU D 1 122 ? 137.656 133.012 160.024 1.00 88.51 122 GLU E N 1
ATOM 7581 C CA . GLU D 1 122 ? 137.854 131.905 159.099 1.00 87.77 122 GLU E CA 1
ATOM 7582 C C . GLU D 1 122 ? 137.926 130.593 159.867 1.00 89.74 122 GLU E C 1
ATOM 7583 O O . GLU D 1 122 ? 138.542 130.518 160.934 1.00 93.97 122 GLU E O 1
ATOM 7589 N N . GLY D 1 123 ? 137.290 129.559 159.327 1.00 80.60 123 GLY E N 1
ATOM 7590 C CA . GLY D 1 123 ? 137.234 128.286 160.012 1.00 81.01 123 GLY E CA 1
ATOM 7591 C C . GLY D 1 123 ? 136.314 128.250 161.208 1.00 83.51 123 GLY E C 1
ATOM 7592 O O . GLY D 1 123 ? 136.504 127.406 162.090 1.00 87.20 123 GLY E O 1
ATOM 7593 N N . GLN D 1 124 ? 135.324 129.142 161.270 1.00 78.47 124 GLN E N 1
ATOM 7594 C CA . GLN D 1 124 ? 134.447 129.196 162.433 1.00 80.88 124 GLN E CA 1
ATOM 7595 C C . GLN D 1 124 ? 133.552 127.968 162.528 1.00 83.50 124 GLN E C 1
ATOM 7596 O O . GLN D 1 124 ? 133.124 127.601 163.628 1.00 88.59 124 GLN E O 1
ATOM 7602 N N . LEU D 1 125 ? 133.252 127.323 161.399 1.00 72.14 125 LEU E N 1
ATOM 7603 C CA . LEU D 1 125 ? 132.443 126.110 161.442 1.00 71.28 125 LEU E CA 1
ATOM 7604 C C . LEU D 1 125 ? 133.184 124.998 162.174 1.00 75.98 125 LEU E C 1
ATOM 7605 O O . LEU D 1 125 ? 132.601 124.288 163.000 1.00 82.27 125 LEU E O 1
ATOM 7610 N N . THR D 1 126 ? 134.478 124.843 161.890 1.00 81.71 126 THR E N 1
ATOM 7611 C CA . THR D 1 126 ? 135.279 123.850 162.597 1.00 82.37 126 THR E CA 1
ATOM 7612 C C . THR D 1 126 ? 135.350 124.173 164.084 1.00 84.28 126 THR E C 1
ATOM 7613 O O . THR D 1 126 ? 135.255 123.279 164.933 1.00 85.86 126 THR E O 1
ATOM 7617 N N . MET D 1 127 ? 135.503 125.457 164.417 1.00 89.10 127 MET E N 1
ATOM 7618 C CA . MET D 1 127 ? 135.567 125.862 165.817 1.00 88.41 127 MET E CA 1
ATOM 7619 C C . MET D 1 127 ? 134.273 125.533 166.550 1.00 92.16 127 MET E C 1
ATOM 7620 O O . MET D 1 127 ? 134.300 125.051 167.688 1.00 93.36 127 MET E O 1
ATOM 7625 N N . LEU D 1 128 ? 133.128 125.786 165.914 1.00 87.67 128 LEU E N 1
ATOM 7626 C CA . LEU D 1 128 ? 131.847 125.557 166.572 1.00 88.37 128 LEU E CA 1
ATOM 7627 C C . LEU D 1 128 ? 131.566 124.071 166.761 1.00 86.27 128 LEU E C 1
ATOM 7628 O O . LEU D 1 128 ? 130.975 123.674 167.771 1.00 91.89 128 LEU E O 1
ATOM 7633 N N . LEU D 1 129 ? 131.972 123.237 165.802 1.00 83.67 129 LEU E N 1
ATOM 7634 C CA . LEU D 1 129 ? 131.809 121.796 165.954 1.00 85.02 129 LEU E CA 1
ATOM 7635 C C . LEU D 1 129 ? 132.661 121.232 167.082 1.00 86.70 129 LEU E C 1
ATOM 7636 O O . LEU D 1 129 ? 132.271 120.234 167.696 1.00 85.54 129 LEU E O 1
ATOM 7641 N N . ALA D 1 130 ? 133.812 121.844 167.366 1.00 101.28 130 ALA E N 1
ATOM 7642 C CA . ALA D 1 130 ? 134.681 121.341 168.422 1.00 100.50 130 ALA E CA 1
ATOM 7643 C C . ALA D 1 130 ? 134.155 121.662 169.813 1.00 98.69 130 ALA E C 1
ATOM 7644 O O . ALA D 1 130 ? 134.635 121.082 170.791 1.00 100.34 130 ALA E O 1
ATOM 7646 N N . GLN D 1 131 ? 133.184 122.564 169.923 1.00 110.11 131 GLN E N 1
ATOM 7647 C CA . GLN D 1 131 ? 132.652 122.939 171.222 1.00 113.95 131 GLN E CA 1
ATOM 7648 C C . GLN D 1 131 ? 131.862 121.786 171.835 1.00 114.81 131 GLN E C 1
ATOM 7649 O O . GLN D 1 131 ? 131.432 120.854 171.151 1.00 114.94 131 GLN E O 1
ATOM 7655 N N . ASP D 1 132 ? 131.681 121.857 173.151 1.00 118.81 132 ASP E N 1
ATOM 7656 C CA . ASP D 1 132 ? 130.921 120.844 173.866 1.00 119.29 132 ASP E CA 1
ATOM 7657 C C . ASP D 1 132 ? 129.430 121.013 173.602 1.00 118.87 132 ASP E C 1
ATOM 7658 O O . ASP D 1 132 ? 128.956 122.115 173.312 1.00 120.07 132 ASP E O 1
ATOM 7663 N N . ALA D 1 133 ? 128.691 119.908 173.710 1.00 109.04 133 ALA E N 1
ATOM 7664 C CA . ALA D 1 133 ? 127.267 119.915 173.401 1.00 111.15 133 ALA E CA 1
ATOM 7665 C C . ALA D 1 133 ? 126.429 120.661 174.431 1.00 113.54 133 ALA E C 1
ATOM 7666 O O . ALA D 1 133 ? 125.279 121.003 174.133 1.00 114.27 133 ALA E O 1
ATOM 7668 N N . ASN D 1 134 ? 126.961 120.919 175.627 1.00 111.61 134 ASN E N 1
ATOM 7669 C CA . ASN D 1 134 ? 126.166 121.585 176.653 1.00 109.31 134 ASN E CA 1
ATOM 7670 C C . ASN D 1 134 ? 126.014 123.077 176.380 1.00 111.66 134 ASN E C 1
ATOM 7671 O O . ASN D 1 134 ? 125.003 123.673 176.768 1.00 112.74 134 ASN E O 1
ATOM 7676 N N . LYS D 1 135 ? 126.996 123.695 175.720 1.00 109.91 135 LYS E N 1
ATOM 7677 C CA . LYS D 1 135 ? 126.937 125.135 175.483 1.00 109.19 135 LYS E CA 1
ATOM 7678 C C . LYS D 1 135 ? 125.821 125.498 174.512 1.00 109.62 135 LYS E C 1
ATOM 7679 O O . LYS D 1 135 ? 125.439 126.669 174.406 1.00 111.31 135 LYS E O 1
ATOM 7685 N N . PHE D 1 136 ? 125.293 124.516 173.791 1.00 103.20 136 PHE E N 1
ATOM 7686 C CA . PHE D 1 136 ? 124.455 124.803 172.636 1.00 101.36 136 PHE E CA 1
ATOM 7687 C C . PHE D 1 136 ? 122.982 124.808 173.030 1.00 99.54 136 PHE E C 1
ATOM 7688 O O . PHE D 1 136 ? 122.476 123.835 173.597 1.00 99.70 136 PHE E O 1
ATOM 7696 N N . LYS D 1 137 ? 122.294 125.904 172.724 1.00 94.18 137 LYS E N 1
ATOM 7697 C CA . LYS D 1 137 ? 120.891 126.070 173.077 1.00 94.22 137 LYS E CA 1
ATOM 7698 C C . LYS D 1 137 ? 119.991 125.591 171.943 1.00 94.01 137 LYS E C 1
ATOM 7699 O O . LYS D 1 137 ? 120.447 125.280 170.841 1.00 97.67 137 LYS E O 1
ATOM 7705 N N . SER D 1 138 ? 118.693 125.539 172.231 1.00 88.68 138 SER E N 1
ATOM 7706 C CA . SER D 1 138 ? 117.721 125.083 171.251 1.00 91.71 138 SER E CA 1
ATOM 7707 C C . SER D 1 138 ? 117.079 126.270 170.534 1.00 91.94 138 SER E C 1
ATOM 7708 O O . SER D 1 138 ? 117.291 127.436 170.878 1.00 95.14 138 SER E O 1
ATOM 7711 N N . LEU D 1 139 ? 116.282 125.953 169.514 1.00 90.00 139 LEU E N 1
ATOM 7712 C CA . LEU D 1 139 ? 115.532 126.949 168.762 1.00 91.68 139 LEU E CA 1
ATOM 7713 C C . LEU D 1 139 ? 114.029 126.712 168.796 1.00 94.27 139 LEU E C 1
ATOM 7714 O O . LEU D 1 139 ? 113.284 127.468 168.161 1.00 90.54 139 LEU E O 1
ATOM 7719 N N . GLY D 1 140 ? 113.563 125.691 169.508 1.00 96.54 140 GLY E N 1
ATOM 7720 C CA . GLY D 1 140 ? 112.139 125.419 169.603 1.00 97.43 140 GLY E CA 1
ATOM 7721 C C . GLY D 1 140 ? 111.491 124.996 168.303 1.00 98.45 140 GLY E C 1
ATOM 7722 O O . GLY D 1 140 ? 110.363 125.414 168.012 1.00 99.91 140 GLY E O 1
ATOM 7723 N N . VAL D 1 141 ? 112.179 124.174 167.508 1.00 93.68 141 VAL E N 1
ATOM 7724 C CA . VAL D 1 141 ? 111.658 123.686 166.239 1.00 96.16 141 VAL E CA 1
ATOM 7725 C C . VAL D 1 141 ? 111.889 122.184 166.158 1.00 99.39 141 VAL E C 1
ATOM 7726 O O . VAL D 1 141 ? 112.680 121.611 166.911 1.00 96.77 141 VAL E O 1
ATOM 7730 N N . LYS D 1 142 ? 111.172 121.544 165.237 1.00 105.62 142 LYS E N 1
ATOM 7731 C CA . LYS D 1 142 ? 111.335 120.120 164.985 1.00 103.66 142 LYS E CA 1
ATOM 7732 C C . LYS D 1 142 ? 111.086 119.850 163.508 1.00 103.60 142 LYS E C 1
ATOM 7733 O O . LYS D 1 142 ? 110.305 120.550 162.857 1.00 104.30 142 LYS E O 1
ATOM 7739 N N . ASN D 1 143 ? 111.759 118.828 162.986 1.00 92.78 143 ASN E N 1
ATOM 7740 C CA . ASN D 1 143 ? 111.711 118.486 161.569 1.00 88.88 143 ASN E CA 1
ATOM 7741 C C . ASN D 1 143 ? 110.864 117.235 161.387 1.00 92.69 143 ASN E C 1
ATOM 7742 O O . ASN D 1 143 ? 111.069 116.235 162.082 1.00 93.88 143 ASN E O 1
ATOM 7747 N N . ILE D 1 144 ? 109.923 117.293 160.448 1.00 93.71 144 ILE E N 1
ATOM 7748 C CA . ILE D 1 144 ? 108.995 116.202 160.177 1.00 93.76 144 ILE E CA 1
ATOM 7749 C C . ILE D 1 144 ? 109.173 115.778 158.728 1.00 97.06 144 ILE E C 1
ATOM 7750 O O . ILE D 1 144 ? 109.233 116.626 157.830 1.00 100.09 144 ILE E O 1
ATOM 7755 N N . LYS D 1 145 ? 109.258 114.470 158.500 1.00 97.11 145 LYS E N 1
ATOM 7756 C CA . LYS D 1 145 ? 109.350 113.957 157.142 1.00 93.81 145 LYS E CA 1
ATOM 7757 C C . LYS D 1 145 ? 108.063 114.246 156.380 1.00 96.79 145 LYS E C 1
ATOM 7758 O O . LYS D 1 145 ? 106.993 114.429 156.966 1.00 100.91 145 LYS E O 1
ATOM 7764 N N . LYS D 1 146 ? 108.177 114.299 155.057 1.00 97.29 146 LYS E N 1
ATOM 7765 C CA . LYS D 1 146 ? 107.039 114.522 154.179 1.00 102.29 146 LYS E CA 1
ATOM 7766 C C . LYS D 1 146 ? 107.201 113.578 152.996 1.00 104.87 146 LYS E C 1
ATOM 7767 O O . LYS D 1 146 ? 108.142 113.723 152.208 1.00 102.38 146 LYS E O 1
ATOM 7773 N N . GLY D 1 147 ? 106.297 112.609 152.887 1.00 110.97 147 GLY E N 1
ATOM 7774 C CA . GLY D 1 147 ? 106.355 111.664 151.783 1.00 106.48 147 GLY E CA 1
ATOM 7775 C C . GLY D 1 147 ? 106.231 112.376 150.449 1.00 101.84 147 GLY E C 1
ATOM 7776 O O . GLY D 1 147 ? 105.329 113.197 150.246 1.00 95.82 147 GLY E O 1
ATOM 7777 N N . SER D 1 148 ? 107.138 112.060 149.530 1.00 108.89 148 SER E N 1
ATOM 7778 C CA . SER D 1 148 ? 107.144 112.714 148.231 1.00 112.96 148 SER E CA 1
ATOM 7779 C C . SER D 1 148 ? 105.877 112.375 147.456 1.00 115.11 148 SER E C 1
ATOM 7780 O O . SER D 1 148 ? 105.284 111.309 147.638 1.00 114.95 148 SER E O 1
ATOM 7783 N N . VAL D 1 149 ? 105.457 113.304 146.591 1.00 125.96 149 VAL E N 1
ATOM 7784 C CA . VAL D 1 149 ? 104.266 113.079 145.779 1.00 126.65 149 VAL E CA 1
ATOM 7785 C C . VAL D 1 149 ? 104.411 111.841 144.906 1.00 125.49 149 VAL E C 1
ATOM 7786 O O . VAL D 1 149 ? 103.421 111.155 144.630 1.00 125.24 149 VAL E O 1
ATOM 7788 N N . GLU D 1 150 ? 105.629 111.543 144.461 1.00 126.73 150 GLU E N 1
ATOM 7789 C CA . GLU D 1 150 ? 105.901 110.294 143.760 1.00 126.52 150 GLU E CA 1
ATOM 7790 C C . GLU D 1 150 ? 106.134 109.193 144.787 1.00 126.58 150 GLU E C 1
ATOM 7791 O O . GLU D 1 150 ? 107.089 109.252 145.568 1.00 127.48 150 GLU E O 1
ATOM 7797 N N . THR D 1 151 ? 105.256 108.191 144.794 1.00 131.30 151 THR E N 1
ATOM 7798 C CA . THR D 1 151 ? 105.314 107.125 145.785 1.00 129.49 151 THR E CA 1
ATOM 7799 C C . THR D 1 151 ? 106.169 105.941 145.351 1.00 130.02 151 THR E C 1
ATOM 7800 O O . THR D 1 151 ? 106.230 104.946 146.082 1.00 130.58 151 THR E O 1
ATOM 7804 N N . GLN D 1 152 ? 106.833 106.024 144.198 1.00 130.96 152 GLN E N 1
ATOM 7805 C CA . GLN D 1 152 ? 107.641 104.912 143.716 1.00 131.09 152 GLN E CA 1
ATOM 7806 C C . GLN D 1 152 ? 108.767 104.599 144.695 1.00 131.26 152 GLN E C 1
ATOM 7807 O O . GLN D 1 152 ? 109.287 105.487 145.376 1.00 130.76 152 GLN E O 1
ATOM 7813 N N . ILE D 1 153 ? 109.136 103.318 144.762 1.00 143.31 153 ILE E N 1
ATOM 7814 C CA . ILE D 1 153 ? 110.093 102.852 145.758 1.00 144.93 153 ILE E CA 1
ATOM 7815 C C . ILE D 1 153 ? 111.478 103.431 145.480 1.00 147.25 153 ILE E C 1
ATOM 7816 O O . ILE D 1 153 ? 111.772 103.910 144.376 1.00 145.72 153 ILE E O 1
ATOM 7821 N N . LEU D 1 154 ? 112.341 103.390 146.504 1.00 146.10 154 LEU E N 1
ATOM 7822 C CA . LEU D 1 154 ? 113.631 104.079 146.427 1.00 145.82 154 LEU E CA 1
ATOM 7823 C C . LEU D 1 154 ? 114.524 103.543 145.313 1.00 146.42 154 LEU E C 1
ATOM 7824 O O . LEU D 1 154 ? 114.988 104.342 144.481 1.00 142.76 154 LEU E O 1
ATOM 7829 N N . PRO D 1 155 ? 114.815 102.228 145.225 1.00 155.54 155 PRO E N 1
ATOM 7830 C CA . PRO D 1 155 ? 115.604 101.751 144.081 1.00 154.35 155 PRO E CA 1
ATOM 7831 C C . PRO D 1 155 ? 114.724 101.448 142.881 1.00 151.69 155 PRO E C 1
ATOM 7832 O O . PRO D 1 155 ? 113.778 100.662 142.987 1.00 151.16 155 PRO E O 1
ATOM 7836 N N . ARG D 1 156 ? 115.018 102.050 141.733 1.00 130.64 156 ARG E N 1
ATOM 7837 C CA . ARG D 1 156 ? 114.127 101.757 140.612 1.00 131.56 156 ARG E CA 1
ATOM 7838 C C . ARG D 1 156 ? 114.479 100.473 139.898 1.00 130.39 156 ARG E C 1
ATOM 7839 O O . ARG D 1 156 ? 114.127 100.297 138.726 1.00 127.07 156 ARG E O 1
ATOM 7847 N N . GLN D 1 157 ? 115.186 99.578 140.589 1.00 140.75 157 GLN E N 1
ATOM 7848 C CA . GLN D 1 157 ? 115.337 98.213 140.106 1.00 141.84 157 GLN E CA 1
ATOM 7849 C C . GLN D 1 157 ? 113.983 97.552 139.882 1.00 142.96 157 GLN E C 1
ATOM 7850 O O . GLN D 1 157 ? 113.835 96.725 138.974 1.00 141.02 157 GLN E O 1
ATOM 7856 N N . MET D 1 158 ? 112.988 97.888 140.702 1.00 145.72 158 MET E N 1
ATOM 7857 C CA . MET D 1 158 ? 111.643 97.375 140.489 1.00 144.47 158 MET E CA 1
ATOM 7858 C C . MET D 1 158 ? 110.934 98.323 139.531 1.00 142.83 158 MET E C 1
ATOM 7859 O O . MET D 1 158 ? 110.233 99.240 139.946 1.00 141.87 158 MET E O 1
ATOM 7864 N N . ASP D 1 159 ? 111.248 98.187 138.247 1.00 129.74 159 ASP E N 1
ATOM 7865 C CA . ASP D 1 159 ? 110.484 98.855 137.204 1.00 128.31 159 ASP E CA 1
ATOM 7866 C C . ASP D 1 159 ? 109.092 98.233 137.147 1.00 132.43 159 ASP E C 1
ATOM 7867 O O . ASP D 1 159 ? 108.937 97.028 137.377 1.00 132.71 159 ASP E O 1
ATOM 7872 N N . VAL D 1 160 ? 108.076 99.049 136.846 1.00 136.54 160 VAL E N 1
ATOM 7873 C CA . VAL D 1 160 ? 106.711 98.534 136.808 1.00 136.80 160 VAL E CA 1
ATOM 7874 C C . VAL D 1 160 ? 106.599 97.459 135.736 1.00 135.35 160 VAL E C 1
ATOM 7875 O O . VAL D 1 160 ? 107.109 97.614 134.619 1.00 135.22 160 VAL E O 1
ATOM 7879 N N . LYS D 1 161 ? 105.930 96.356 136.082 1.00 124.81 161 LYS E N 1
ATOM 7880 C CA . LYS D 1 161 ? 105.960 95.155 135.252 1.00 124.04 161 LYS E CA 1
ATOM 7881 C C . LYS D 1 161 ? 105.364 95.423 133.876 1.00 123.42 161 LYS E C 1
ATOM 7882 O O . LYS D 1 161 ? 105.933 95.041 132.842 1.00 122.17 161 LYS E O 1
ATOM 7888 N N . GLU D 1 162 ? 104.214 96.099 133.849 1.00 131.28 162 GLU E N 1
ATOM 7889 C CA . GLU D 1 162 ? 103.602 96.471 132.580 1.00 131.75 162 GLU E CA 1
ATOM 7890 C C . GLU D 1 162 ? 104.555 97.310 131.746 1.00 134.68 162 GLU E C 1
ATOM 7891 O O . GLU D 1 162 ? 104.720 97.068 130.544 1.00 136.77 162 GLU E O 1
ATOM 7897 N N . ILE D 1 163 ? 105.214 98.282 132.378 1.00 131.93 163 ILE E N 1
ATOM 7898 C CA . ILE D 1 163 ? 106.181 99.117 131.675 1.00 131.03 163 ILE E CA 1
ATOM 7899 C C . ILE D 1 163 ? 107.260 98.250 131.034 1.00 131.72 163 ILE E C 1
ATOM 7900 O O . ILE D 1 163 ? 107.358 98.172 129.802 1.00 129.98 163 ILE E O 1
ATOM 7905 N N . VAL D 1 164 ? 108.002 97.496 131.854 1.00 123.70 164 VAL E N 1
ATOM 7906 C CA . VAL D 1 164 ? 109.173 96.774 131.355 1.00 119.90 164 VAL E CA 1
ATOM 7907 C C . VAL D 1 164 ? 108.790 95.769 130.273 1.00 122.57 164 VAL E C 1
ATOM 7908 O O . VAL D 1 164 ? 109.529 95.598 129.295 1.00 120.77 164 VAL E O 1
ATOM 7912 N N . GLU D 1 165 ? 107.637 95.102 130.400 1.00 127.59 165 GLU E N 1
ATOM 7913 C CA . GLU D 1 165 ? 107.171 94.286 129.280 1.00 122.87 165 GLU E CA 1
ATOM 7914 C C . GLU D 1 165 ? 106.873 95.137 128.050 1.00 122.22 165 GLU E C 1
ATOM 7915 O O . GLU D 1 165 ? 107.122 94.707 126.918 1.00 119.92 165 GLU E O 1
ATOM 7921 N N . LYS D 1 166 ? 106.338 96.345 128.242 1.00 125.71 166 LYS E N 1
ATOM 7922 C CA . LYS D 1 166 ? 105.958 97.154 127.088 1.00 126.18 166 LYS E CA 1
ATOM 7923 C C . LYS D 1 166 ? 107.175 97.601 126.285 1.00 126.85 166 LYS E C 1
ATOM 7924 O O . LYS D 1 166 ? 107.203 97.454 125.058 1.00 127.75 166 LYS E O 1
ATOM 7930 N N . LEU D 1 167 ? 108.198 98.145 126.953 1.00 111.59 167 LEU E N 1
ATOM 7931 C CA . LEU D 1 167 ? 109.331 98.653 126.172 1.00 112.29 167 LEU E CA 1
ATOM 7932 C C . LEU D 1 167 ? 110.126 97.524 125.529 1.00 110.65 167 LEU E C 1
ATOM 7933 O O . LEU D 1 167 ? 110.938 97.775 124.631 1.00 109.72 167 LEU E O 1
ATOM 7938 N N . LYS D 1 168 ? 109.913 96.282 125.963 1.00 104.35 168 LYS E N 1
ATOM 7939 C CA . LYS D 1 168 ? 110.541 95.155 125.284 1.00 105.52 168 LYS E CA 1
ATOM 7940 C C . LYS D 1 168 ? 109.730 94.691 124.083 1.00 109.07 168 LYS E C 1
ATOM 7941 O O . LYS D 1 168 ? 110.305 94.394 123.030 1.00 105.90 168 LYS E O 1
ATOM 7947 N N . LYS D 1 169 ? 108.405 94.621 124.221 1.00 115.47 169 LYS E N 1
ATOM 7948 C CA . LYS D 1 169 ? 107.558 94.180 123.120 1.00 114.70 169 LYS E CA 1
ATOM 7949 C C . LYS D 1 169 ? 107.375 95.262 122.064 1.00 116.92 169 LYS E C 1
ATOM 7950 O O . LYS D 1 169 ? 107.116 94.946 120.898 1.00 118.39 169 LYS E O 1
ATOM 7956 N N . GLN D 1 170 ? 107.500 96.530 122.449 1.00 118.80 170 GLN E N 1
ATOM 7957 C CA . GLN D 1 170 ? 107.241 97.627 121.527 1.00 117.87 170 GLN E CA 1
ATOM 7958 C C . GLN D 1 170 ? 108.311 97.690 120.441 1.00 119.36 170 GLN E C 1
ATOM 7959 O O . GLN D 1 170 ? 109.409 97.146 120.583 1.00 121.71 170 GLN E O 1
ATOM 7965 N N . ASP D 1 171 ? 107.974 98.365 119.341 1.00 114.58 171 ASP E N 1
ATOM 7966 C CA . ASP D 1 171 ? 108.821 98.409 118.155 1.00 115.22 171 ASP E CA 1
ATOM 7967 C C . ASP D 1 171 ? 109.429 99.785 117.914 1.00 114.42 171 ASP E C 1
ATOM 7968 O O . ASP D 1 171 ? 110.608 99.871 117.555 1.00 113.79 171 ASP E O 1
ATOM 7973 N N . ASN D 1 172 ? 108.669 100.860 118.122 1.00 112.30 172 ASN E N 1
ATOM 7974 C CA . ASN D 1 172 ? 109.118 102.214 117.789 1.00 113.49 172 ASN E CA 1
ATOM 7975 C C . ASN D 1 172 ? 110.220 102.614 118.761 1.00 113.44 172 ASN E C 1
ATOM 7976 O O . ASN D 1 172 ? 109.966 103.052 119.883 1.00 114.22 172 ASN E O 1
ATOM 7981 N N . ASP D 1 173 ? 111.464 102.486 118.310 1.00 103.51 173 ASP E N 1
ATOM 7982 C CA . ASP D 1 173 ? 112.630 102.785 119.137 1.00 103.99 173 ASP E CA 1
ATOM 7983 C C . ASP D 1 173 ? 113.210 104.159 118.838 1.00 104.56 173 ASP E C 1
ATOM 7984 O O . ASP D 1 173 ? 114.431 104.343 118.830 1.00 99.01 173 ASP E O 1
ATOM 7989 N N . SER D 1 174 ? 112.343 105.142 118.576 1.00 110.79 174 SER E N 1
ATOM 7990 C CA . SER D 1 174 ? 112.795 106.512 118.357 1.00 109.14 174 SER E CA 1
ATOM 7991 C C . SER D 1 174 ? 113.373 107.135 119.620 1.00 111.33 174 SER E C 1
ATOM 7992 O O . SER D 1 174 ? 113.991 108.203 119.545 1.00 109.09 174 SER E O 1
ATOM 7995 N N . ASP D 1 175 ? 113.190 106.494 120.775 1.00 109.92 175 ASP E N 1
ATOM 7996 C CA . ASP D 1 175 ? 113.852 106.898 122.010 1.00 105.87 175 ASP E CA 1
ATOM 7997 C C . ASP D 1 175 ? 115.330 106.537 121.938 1.00 102.90 175 ASP E C 1
ATOM 7998 O O . ASP D 1 175 ? 116.101 106.832 122.856 1.00 99.14 175 ASP E O 1
ATOM 8003 N N . GLN D 1 176 ? 115.718 105.888 120.841 1.00 97.62 176 GLN E N 1
ATOM 8004 C CA . GLN D 1 176 ? 117.099 105.494 120.575 1.00 95.21 176 GLN E CA 1
ATOM 8005 C C . GLN D 1 176 ? 117.594 104.496 121.619 1.00 93.27 176 GLN E C 1
ATOM 8006 O O . GLN D 1 176 ? 118.676 104.635 122.193 1.00 90.88 176 GLN E O 1
ATOM 8012 N N . PHE D 1 177 ? 116.768 103.484 121.873 1.00 86.96 177 PHE E N 1
ATOM 8013 C CA . PHE D 1 177 ? 117.110 102.268 122.606 1.00 81.16 177 PHE E CA 1
ATOM 8014 C C . PHE D 1 177 ? 117.417 102.511 124.076 1.00 84.67 177 PHE E C 1
ATOM 8015 O O . PHE D 1 177 ? 117.847 101.585 124.771 1.00 91.23 177 PHE E O 1
ATOM 8023 N N . VAL D 1 178 ? 117.206 103.729 124.577 1.00 87.45 178 VAL E N 1
ATOM 8024 C CA . VAL D 1 178 ? 117.349 103.968 126.011 1.00 84.08 178 VAL E CA 1
ATOM 8025 C C . VAL D 1 178 ? 116.318 103.157 126.782 1.00 84.13 178 VAL E C 1
ATOM 8026 O O . VAL D 1 178 ? 116.631 102.518 127.793 1.00 88.36 178 VAL E O 1
ATOM 8030 N N . GLY D 1 179 ? 115.074 103.160 126.306 1.00 84.23 179 GLY E N 1
ATOM 8031 C CA . GLY D 1 179 ? 114.038 102.401 126.981 1.00 87.16 179 GLY E CA 1
ATOM 8032 C C . GLY D 1 179 ? 114.270 100.904 126.920 1.00 86.78 179 GLY E C 1
ATOM 8033 O O . GLY D 1 179 ? 114.091 100.196 127.915 1.00 88.86 179 GLY E O 1
ATOM 8034 N N . TYR D 1 180 ? 114.669 100.400 125.751 1.00 83.64 180 TYR E N 1
ATOM 8035 C CA . TYR D 1 180 ? 114.936 98.972 125.623 1.00 85.43 180 TYR E CA 1
ATOM 8036 C C . TYR D 1 180 ? 116.108 98.554 126.502 1.00 90.47 180 TYR E C 1
ATOM 8037 O O . TYR D 1 180 ? 116.064 97.505 127.152 1.00 94.57 180 TYR E O 1
ATOM 8046 N N . ALA D 1 181 ? 117.166 99.366 126.536 1.00 83.30 181 ALA E N 1
ATOM 8047 C CA . ALA D 1 181 ? 118.305 99.052 127.391 1.00 78.16 181 ALA E CA 1
ATOM 8048 C C . ALA D 1 181 ? 117.917 99.092 128.862 1.00 85.56 181 ALA E C 1
ATOM 8049 O O . ALA D 1 181 ? 118.383 98.268 129.656 1.00 88.76 181 ALA E O 1
ATOM 8051 N N . ALA D 1 182 ? 117.074 100.052 129.247 1.00 88.29 182 ALA E N 1
ATOM 8052 C CA . ALA D 1 182 ? 116.608 100.116 130.628 1.00 81.45 182 ALA E CA 1
ATOM 8053 C C . ALA D 1 182 ? 115.809 98.872 130.988 1.00 83.35 182 ALA E C 1
ATOM 8054 O O . ALA D 1 182 ? 115.972 98.306 132.074 1.00 87.40 182 ALA E O 1
ATOM 8056 N N . ALA D 1 183 ? 114.939 98.428 130.079 1.00 81.86 183 ALA E N 1
ATOM 8057 C CA . ALA D 1 183 ? 114.174 97.209 130.323 1.00 87.09 183 ALA E CA 1
ATOM 8058 C C . ALA D 1 183 ? 115.088 95.996 130.430 1.00 85.85 183 ALA E C 1
ATOM 8059 O O . ALA D 1 183 ? 114.876 95.119 131.277 1.00 89.22 183 ALA E O 1
ATOM 8061 N N . VAL D 1 184 ? 116.106 95.924 129.571 1.00 83.14 184 VAL E N 1
ATOM 8062 C CA . VAL D 1 184 ? 117.044 94.806 129.613 1.00 84.01 184 VAL E CA 1
ATOM 8063 C C . VAL D 1 184 ? 117.787 94.791 130.942 1.00 86.38 184 VAL E C 1
ATOM 8064 O O . VAL D 1 184 ? 117.947 93.741 131.574 1.00 91.06 184 VAL E O 1
ATOM 8068 N N . ALA D 1 185 ? 118.241 95.961 131.394 1.00 88.12 185 ALA E N 1
ATOM 8069 C CA . ALA D 1 185 ? 118.920 96.039 132.683 1.00 86.36 185 ALA E CA 1
ATOM 8070 C C . ALA D 1 185 ? 117.989 95.639 133.820 1.00 94.34 185 ALA E C 1
ATOM 8071 O O . ALA D 1 185 ? 118.391 94.907 134.733 1.00 93.22 185 ALA E O 1
ATOM 8073 N N . ASN D 1 186 ? 116.739 96.096 133.776 1.00 103.09 186 ASN E N 1
ATOM 8074 C CA . ASN D 1 186 ? 115.771 95.764 134.812 1.00 100.58 186 ASN E CA 1
ATOM 8075 C C . ASN D 1 186 ? 115.452 94.279 134.873 1.00 100.14 186 ASN E C 1
ATOM 8076 O O . ASN D 1 186 ? 115.303 93.744 135.977 1.00 104.77 186 ASN E O 1
ATOM 8081 N N . VAL D 1 187 ? 115.355 93.597 133.733 1.00 87.19 187 VAL E N 1
ATOM 8082 C CA . VAL D 1 187 ? 115.062 92.168 133.756 1.00 88.84 187 VAL E CA 1
ATOM 8083 C C . VAL D 1 187 ? 116.319 91.402 134.149 1.00 91.52 187 VAL E C 1
ATOM 8084 O O . VAL D 1 187 ? 116.234 90.336 134.767 1.00 93.24 187 VAL E O 1
ATOM 8088 N N . LEU D 1 188 ? 117.493 91.933 133.801 1.00 91.33 188 LEU E N 1
ATOM 8089 C CA . LEU D 1 188 ? 118.734 91.290 134.218 1.00 91.25 188 LEU E CA 1
ATOM 8090 C C . LEU D 1 188 ? 118.901 91.340 135.731 1.00 98.16 188 LEU E C 1
ATOM 8091 O O . LEU D 1 188 ? 119.312 90.352 136.350 1.00 103.05 188 LEU E O 1
ATOM 8096 N N . ARG D 1 189 ? 118.587 92.485 136.342 1.00 100.62 189 ARG E N 1
ATOM 8097 C CA . ARG D 1 189 ? 118.784 92.636 137.781 1.00 100.39 189 ARG E CA 1
ATOM 8098 C C . ARG D 1 189 ? 117.921 91.655 138.565 1.00 102.96 189 ARG E C 1
ATOM 8099 O O . ARG D 1 189 ? 118.386 91.042 139.533 1.00 101.67 189 ARG E O 1
ATOM 8107 N N . ARG D 1 190 ? 116.661 91.489 138.157 1.00 109.24 190 ARG E N 1
ATOM 8108 C CA . ARG D 1 190 ? 115.731 90.644 138.898 1.00 107.10 190 ARG E CA 1
ATOM 8109 C C . ARG D 1 190 ? 116.048 89.162 138.761 1.00 109.52 190 ARG E C 1
ATOM 8110 O O . ARG D 1 190 ? 115.765 88.388 139.683 1.00 111.24 190 ARG E O 1
ATOM 8118 N N . CYS D 1 191 ? 116.620 88.748 137.636 1.00 115.66 191 CYS E N 1
ATOM 8119 C CA . CYS D 1 191 ? 116.839 87.332 137.387 1.00 115.91 191 CYS E CA 1
ATOM 8120 C C . CYS D 1 191 ? 117.883 86.761 138.338 1.00 113.55 191 CYS E C 1
ATOM 8121 O O . CYS D 1 191 ? 118.747 87.474 138.854 1.00 114.04 191 CYS E O 1
ATOM 8124 N N . ASP D 1 192 ? 117.787 85.454 138.566 1.00 106.84 192 ASP E N 1
ATOM 8125 C CA . ASP D 1 192 ? 118.749 84.761 139.410 1.00 109.07 192 ASP E CA 1
ATOM 8126 C C . ASP D 1 192 ? 120.119 84.824 138.743 1.00 110.16 192 ASP E C 1
ATOM 8127 O O . ASP D 1 192 ? 120.234 84.960 137.522 1.00 111.75 192 ASP E O 1
ATOM 8132 N N . ALA D 1 193 ? 121.167 84.744 139.567 1.00 110.11 193 ALA E N 1
ATOM 8133 C CA . ALA D 1 193 ? 122.529 84.817 139.047 1.00 111.20 193 ALA E CA 1
ATOM 8134 C C . ALA D 1 193 ? 122.767 83.766 137.971 1.00 112.30 193 ALA E C 1
ATOM 8135 O O . ALA D 1 193 ? 123.441 84.036 136.970 1.00 112.90 193 ALA E O 1
ATOM 8137 N N . GLU D 1 194 ? 122.224 82.562 138.157 1.00 109.86 194 GLU E N 1
ATOM 8138 C CA . GLU D 1 194 ? 122.323 81.536 137.124 1.00 110.30 194 GLU E CA 1
ATOM 8139 C C . GLU D 1 194 ? 121.525 81.925 135.884 1.00 110.63 194 GLU E C 1
ATOM 8140 O O . GLU D 1 194 ? 121.970 81.704 134.753 1.00 108.85 194 GLU E O 1
ATOM 8146 N N . THR D 1 195 ? 120.334 82.494 136.078 1.00 108.95 195 THR E N 1
ATOM 8147 C CA . THR D 1 195 ? 119.531 82.923 134.937 1.00 106.77 195 THR E CA 1
ATOM 8148 C C . THR D 1 195 ? 120.133 84.157 134.277 1.00 105.71 195 THR E C 1
ATOM 8149 O O . THR D 1 195 ? 120.059 84.317 133.053 1.00 104.79 195 THR E O 1
ATOM 8153 N N . ALA D 1 196 ? 120.748 85.035 135.073 1.00 103.14 196 ALA E N 1
ATOM 8154 C CA . ALA D 1 196 ? 121.329 86.255 134.523 1.00 101.08 196 ALA E CA 1
ATOM 8155 C C . ALA D 1 196 ? 122.475 85.949 133.566 1.00 102.67 196 ALA E C 1
ATOM 8156 O O . ALA D 1 196 ? 122.616 86.609 132.531 1.00 107.54 196 ALA E O 1
ATOM 8158 N N . GLN D 1 197 ? 123.314 84.963 133.895 1.00 97.29 197 GLN E N 1
ATOM 8159 C CA . GLN D 1 197 ? 124.454 84.668 133.032 1.00 99.30 197 GLN E CA 1
ATOM 8160 C C . GLN D 1 197 ? 124.019 83.966 131.750 1.00 102.94 197 GLN E C 1
ATOM 8161 O O . GLN D 1 197 ? 124.552 84.248 130.674 1.00 100.32 197 GLN E O 1
ATOM 8167 N N . LYS D 1 198 ? 123.045 83.058 131.832 1.00 99.84 198 LYS E N 1
ATOM 8168 C CA . LYS D 1 198 ? 122.485 82.489 130.608 1.00 93.33 198 LYS E CA 1
ATOM 8169 C C . LYS D 1 198 ? 121.949 83.580 129.690 1.00 91.33 198 LYS E C 1
ATOM 8170 O O . LYS D 1 198 ? 122.075 83.493 128.464 1.00 91.96 198 LYS E O 1
ATOM 8176 N N . ILE D 1 199 ? 121.356 84.623 130.270 1.00 86.33 199 ILE E N 1
ATOM 8177 C CA . ILE D 1 199 ? 120.768 85.686 129.462 1.00 86.48 199 ILE E CA 1
ATOM 8178 C C . ILE D 1 199 ? 121.849 86.515 128.778 1.00 89.58 199 ILE E C 1
ATOM 8179 O O . ILE D 1 199 ? 121.709 86.895 127.609 1.00 92.62 199 ILE E O 1
ATOM 8184 N N . THR D 1 200 ? 122.942 86.818 129.485 1.00 89.31 200 THR E N 1
ATOM 8185 C CA . THR D 1 200 ? 123.853 87.839 128.972 1.00 86.56 200 THR E CA 1
ATOM 8186 C C . THR D 1 200 ? 124.834 87.271 127.942 1.00 88.31 200 THR E C 1
ATOM 8187 O O . THR D 1 200 ? 125.156 87.954 126.963 1.00 94.20 200 THR E O 1
ATOM 8191 N N . GLN D 1 201 ? 125.285 86.017 128.094 1.00 91.32 201 GLN E N 1
ATOM 8192 C CA . GLN D 1 201 ? 125.941 85.367 126.956 1.00 89.35 201 GLN E CA 1
ATOM 8193 C C . GLN D 1 201 ? 124.988 85.205 125.778 1.00 89.63 201 GLN E C 1
ATOM 8194 O O . GLN D 1 201 ? 125.415 85.257 124.622 1.00 89.63 201 GLN E O 1
ATOM 8200 N N . ALA D 1 202 ? 123.696 85.003 126.043 1.00 88.26 202 ALA E N 1
ATOM 8201 C CA . ALA D 1 202 ? 122.744 84.898 124.940 1.00 87.20 202 ALA E CA 1
ATOM 8202 C C . ALA D 1 202 ? 122.644 86.211 124.171 1.00 87.76 202 ALA E C 1
ATOM 8203 O O . ALA D 1 202 ? 122.647 86.217 122.934 1.00 91.40 202 ALA E O 1
ATOM 8205 N N . ILE D 1 203 ? 122.563 87.331 124.889 1.00 83.61 203 ILE E N 1
ATOM 8206 C CA . ILE D 1 203 ? 122.511 88.638 124.240 1.00 84.01 203 ILE E CA 1
ATOM 8207 C C . ILE D 1 203 ? 123.820 88.912 123.509 1.00 88.44 203 ILE E C 1
ATOM 8208 O O . ILE D 1 203 ? 123.832 89.455 122.397 1.00 89.78 203 ILE E O 1
ATOM 8213 N N . THR D 1 204 ? 124.943 88.529 124.122 1.00 86.21 204 THR E N 1
ATOM 8214 C CA . THR D 1 204 ? 126.237 88.666 123.462 1.00 82.36 204 THR E CA 1
ATOM 8215 C C . THR D 1 204 ? 126.265 87.899 122.147 1.00 86.43 204 THR E C 1
ATOM 8216 O O . THR D 1 204 ? 126.678 88.434 121.113 1.00 90.50 204 THR E O 1
ATOM 8220 N N . ALA D 1 205 ? 125.827 86.639 122.170 1.00 93.60 205 ALA E N 1
ATOM 8221 C CA . ALA D 1 205 ? 125.826 85.821 120.964 1.00 95.23 205 ALA E CA 1
ATOM 8222 C C . ALA D 1 205 ? 124.909 86.399 119.900 1.00 96.72 205 ALA E C 1
ATOM 8223 O O . ALA D 1 205 ? 125.263 86.410 118.716 1.00 102.02 205 ALA E O 1
ATOM 8225 N N . THR D 1 206 ? 123.733 86.885 120.299 1.00 85.06 206 THR E N 1
ATOM 8226 C CA . THR D 1 206 ? 122.840 87.523 119.340 1.00 81.38 206 THR E CA 1
ATOM 8227 C C . THR D 1 206 ? 123.504 88.737 118.702 1.00 87.26 206 THR E C 1
ATOM 8228 O O . THR D 1 206 ? 123.400 88.948 117.488 1.00 94.12 206 THR E O 1
ATOM 8232 N N . ILE D 1 207 ? 124.202 89.543 119.504 1.00 85.33 207 ILE E N 1
ATOM 8233 C CA . ILE D 1 207 ? 124.868 90.725 118.964 1.00 87.22 207 ILE E CA 1
ATOM 8234 C C . ILE D 1 207 ? 125.955 90.321 117.975 1.00 88.23 207 ILE E C 1
ATOM 8235 O O . ILE D 1 207 ? 126.043 90.862 116.867 1.00 91.63 207 ILE E O 1
ATOM 8240 N N . GLU D 1 208 ? 126.793 89.352 118.353 1.00 93.00 208 GLU E N 1
ATOM 8241 C CA . GLU D 1 208 ? 127.874 88.930 117.465 1.00 93.64 208 GLU E CA 1
ATOM 8242 C C . GLU D 1 208 ? 127.383 88.178 116.235 1.00 93.32 208 GLU E C 1
ATOM 8243 O O . GLU D 1 208 ? 128.139 88.068 115.264 1.00 92.28 208 GLU E O 1
ATOM 8249 N N . LYS D 1 209 ? 126.160 87.652 116.245 1.00 91.63 209 LYS E N 1
ATOM 8250 C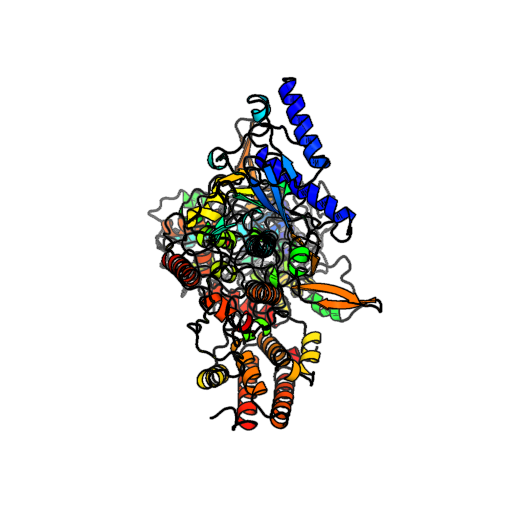 CA . LYS D 1 209 ? 125.654 86.896 115.107 1.00 91.37 209 LYS E CA 1
ATOM 8251 C C . LYS D 1 209 ? 124.851 87.765 114.150 1.00 87.13 209 LYS E C 1
ATOM 8252 O O . LYS D 1 209 ? 125.007 87.645 112.931 1.00 90.33 209 LYS E O 1
ATOM 8258 N N . GLU D 1 210 ? 123.987 88.640 114.666 1.00 87.24 210 GLU E N 1
ATOM 8259 C CA . GLU D 1 210 ? 123.134 89.435 113.790 1.00 90.98 210 GLU E CA 1
ATOM 8260 C C . GLU D 1 210 ? 123.875 90.619 113.183 1.00 92.96 210 GLU E C 1
ATOM 8261 O O . GLU D 1 210 ? 123.674 90.942 112.007 1.00 96.89 210 GLU E O 1
ATOM 8267 N N . ALA D 1 211 ? 124.731 91.279 113.963 1.00 94.65 211 ALA E N 1
ATOM 8268 C CA . ALA D 1 211 ? 125.423 92.488 113.511 1.00 94.59 211 ALA E CA 1
ATOM 8269 C C . ALA D 1 211 ? 126.925 92.374 113.755 1.00 96.59 211 ALA E C 1
ATOM 8270 O O . ALA D 1 211 ? 127.458 92.939 114.710 1.00 96.22 211 ALA E O 1
ATOM 8272 N N . PRO D 1 212 ? 127.643 91.653 112.893 1.00 110.88 212 PRO E N 1
ATOM 8273 C CA . PRO D 1 212 ? 129.083 91.477 113.130 1.00 110.44 212 PRO E CA 1
ATOM 8274 C C . PRO D 1 212 ? 129.934 92.622 112.609 1.00 112.31 212 PRO E C 1
ATOM 8275 O O . PRO D 1 212 ? 131.067 92.803 113.072 1.00 109.87 212 PRO E O 1
ATOM 8279 N N . SER D 1 213 ? 129.422 93.409 111.659 1.00 112.75 213 SER E N 1
ATOM 8280 C CA . SER D 1 213 ? 130.177 94.555 111.168 1.00 109.78 213 SER E CA 1
ATOM 8281 C C . SER D 1 213 ? 130.288 95.644 112.225 1.00 109.10 213 SER E C 1
ATOM 8282 O O . SER D 1 213 ? 131.196 96.481 112.162 1.00 111.16 213 SER E O 1
ATOM 8285 N N . ILE D 1 214 ? 129.380 95.647 113.203 1.00 107.02 214 ILE E N 1
ATOM 8286 C CA . ILE D 1 214 ? 129.353 96.705 114.210 1.00 109.93 214 ILE E CA 1
ATOM 8287 C C . ILE D 1 214 ? 130.187 96.376 115.437 1.00 107.68 214 ILE E C 1
ATOM 8288 O O . ILE D 1 214 ? 130.754 97.290 116.048 1.00 106.88 214 ILE E O 1
ATOM 8293 N N . VAL D 1 215 ? 130.317 95.100 115.795 1.00 104.86 215 VAL E N 1
ATOM 8294 C CA . VAL D 1 215 ? 130.978 94.729 117.042 1.00 108.02 215 VAL E CA 1
ATOM 8295 C C . VAL D 1 215 ? 132.434 94.341 116.805 1.00 109.88 215 VAL E C 1
ATOM 8296 O O . VAL D 1 215 ? 133.336 94.855 117.477 1.00 109.53 215 VAL E O 1
ATOM 8300 N N . ASN D 1 216 ? 132.683 93.444 115.851 1.00 115.99 216 ASN E N 1
ATOM 8301 C CA . ASN D 1 216 ? 134.034 92.939 115.604 1.00 114.18 216 ASN E CA 1
ATOM 8302 C C . ASN D 1 216 ? 134.831 93.922 114.744 1.00 114.78 216 ASN E C 1
ATOM 8303 O O . ASN D 1 216 ? 134.908 93.820 113.520 1.00 114.20 216 ASN E O 1
ATOM 8308 N N . CYS D 1 217 ? 135.432 94.893 115.424 1.00 120.83 217 CYS E N 1
ATOM 8309 C CA . CYS D 1 217 ? 136.254 95.902 114.771 1.00 122.89 217 CYS E CA 1
ATOM 8310 C C . CYS D 1 217 ? 137.687 95.413 114.596 1.00 121.97 217 CYS E C 1
ATOM 8311 O O . CYS D 1 217 ? 138.205 94.663 115.423 1.00 119.47 217 CYS E O 1
#

Foldseek 3Di:
DPCLVVLVVVQVCCVPPPNPDDDQDPPDVSSCPNDPDDPVPPPDDPDPDDPVPVDPPVVVVVVPDDPPPVDDPPDDDDDDDPPPPDPPDDADDPVVLVVLCPDDVCVVVPVPSNVSSLVNVLVPDDPVVSVVVVVVVVVVCCVPPCPVVVD/DDADDPPPPCPLVVVVVVLVVVVVVQCVVPVPCPPQVLKKKWKWKFADPDIGTFKIKGDDAAEALQQADLQFQFGGGRHRQVNNLLLVLLVVLLLLLCCLPPVVVHQWDDDDQATEGHPRIAMAMEIQAFWAALLDDDPPLDDDDPCSVLSNQAWWWDWHVDDGIDGADDPPRPDAAASVCSVVPDTATGTTPLVVLQVCQWLASNALLSVNHYQGGHHQAYEYADPPSQVSSQSSRADSCQPPDFDDSTHRHNHHYYYGPDHDNQRPLCVSPPNDQKMKMDGNSVHHIFIAGNHNRWGWDDPPVDDTDTHGDCSTLLNSLQSSVVSCVVSVPDDDPFDWQVRSSVVRPRSVRRVVSSQVVCVVVNNHHNHDYHPSNTRHTHD/DLDDDPPDFVVLSCVVVVLVVVVVVQCVVPVVCPLQVQKKKWKWKWAPHDIDTFKIKGDQAAEWLQLADLQFLFGGGRHRQVLNLLLVLLVVLLLLLVCLVPVVVHQWDDDDQATEGDPRIAMAMEILAQWAALLPPDDDPDPPDVVVVLLSQFWWWPWNDDRHTDHFAAPHPPDADASVVSNVPDIATGTTPLVVLQVCQFLASNALLCVNHHAGHHHQAYEYLDAPSAVRSCSSHQVVCVVPQFDPPTDRHPHHYGYNNPPRDDVSHPDDSPVDQKMKMDGPSVHHIFIARRHNRWGWDADPVGHIDTGGDCSTLQNSVVSVVVSCVVSVNDDDQWDWQVRSSVVRVRSVRRVVSVQVVCNVVRSHHHRDHHCSNTGHTHD/DDPLLVVLVVVQVVVCPVDPPDGDQDDPDPVSNVNDDDDPVRPPDDDDPDDDVVDDPPVVVVVVPDDPVVDDDDPDDDDDDQDPDNDDDDCLVPPPVQLVDLCPDDPVPVVCPSVVVSVSSVLVPDDPVVNVVVPVVVVVVCCPPPVVPPVD